Protein 6DK2 (pdb70)

B-factor: mean 45.67, std 13.36, range [23.68, 130.54]

Organism: NCBI:txid1534322

Sequence (1031 aa):
VNPSSSQLSYAELQIYGDMNYVDVHRLYTYAFTQHLMGCWNTTNYGGQHRMDDNEMSRPWNNLYPGAMRNLTDAIEATKDDGTQVNVYAALRIFRRVYVGALLTDYYGDIPFTEAGPKYDKQEDLYRFFFSELKEAAGLFDINAKAITSDPLFGGNIAEWITFANSLRLRYAMRLSDVLPDLAKTEFVAALEDGVMVSGTDDACIKHMNVSYSFGQEAYRDIRGNAMAKYFYGNDPANNNPSYLCQTFWEQLYKNNDPRTTRLCRRFYIDDFMSISTGDGRIDVTDAVLATQAANPSADVIYMIAPGEFSWDNWPSYTDILGSPLATQIAEIQAAHPDYNPGSNPRWLMPKLAGNFLRSDNPGILMTYAEVCFLRAEAAVLGWTADNAKDFYESGIRAAMDLLATYYGCSVVTDAEFAAYIAETSVAFGAVAEQQKSQINTQAWILHFHNPAEAWANVRRADYPKLQAPNTKNPLIDGADIPVRLCYPIKEETYSKDAYQEAKDRVGDYSWHARLWWDVKVNPSSQLSYAELQIYGDMNYVDVHRLYTYAFTQHLMGCWNTTNYGGQHRMDDNEMSRPWNNLYPGAMRNLTDAIEATKDDGTQVNVYAALRIFRVYVGALLTDYYGDIPFTEAPKYDKQEDLYRFFFSELKEAAGLFDINAKAITSDPLFGGNIAEWITFANSLRLRYAMRLSDVLPDLAKTEFVAALEDGVMVSGTDDACIKHMNVSYSFGQEAYRDIRGNAMAKYFYGNDPANNPSYLCQTFWEQLYKNNDPRTTRLCRFYIDDFMSISTGDGRIDVTDAVLATQAANPSADVIYMIAPGEFSWDNWPSYTDILGSPLATQIAEIQAAHPDYNPGSNPRWLMPKLAGNFLRSDNPGILMTYAEVCFLRAEAAVLGWTADNAKDFYESGIRAAMDLLATYYGCSVVTDAEFAAYIAETSVAFGAVAEQQKSQINTQAWILHFHNPAEAWANVRRADYPKLQAPNTKNPLIDGADIPVRLCYPIKEETYSKDAYQEAKDRVGDYSWHARLWWDVK

Solvent-accessible surface area: 38993 Å² total; per-residue (Å²): 160,75,21,4,52,22,0,10,78,0,0,31,1,7,10,1,8,0,50,2,0,9,0,7,25,6,1,2,1,4,3,0,3,0,5,2,1,8,41,32,1,0,18,33,2,1,9,1,66,84,45,58,94,19,6,2,42,0,17,49,25,0,29,86,6,0,2,111,31,0,26,51,0,30,108,75,4,97,130,58,58,63,32,32,2,1,34,0,0,0,29,0,0,25,1,5,0,0,4,14,0,0,10,4,0,4,15,0,30,8,98,128,13,69,143,106,16,32,89,2,53,72,4,0,106,82,0,4,63,20,0,83,103,0,13,65,60,24,63,173,130,26,112,72,11,102,41,13,31,13,16,68,19,65,51,66,37,0,56,26,0,0,6,0,0,2,0,9,2,0,2,8,0,13,58,34,41,73,124,41,0,88,86,16,0,67,31,0,39,147,84,29,8,1,109,43,38,111,24,18,0,16,0,162,7,97,107,33,102,61,42,51,32,140,90,10,81,173,46,21,113,7,5,4,6,2,16,12,14,8,4,93,21,4,31,30,49,8,12,10,1,0,50,38,0,3,43,36,0,71,145,21,105,4,16,3,11,46,22,1,2,51,1,21,0,9,88,79,18,45,80,90,79,19,96,46,45,35,54,1,2,100,10,0,32,44,1,23,71,76,42,111,118,31,104,7,23,35,60,1,26,22,1,33,18,3,22,26,54,31,4,54,38,82,95,38,180,73,7,66,4,16,77,42,4,57,109,10,70,82,72,56,115,147,18,88,13,38,66,38,1,11,8,2,0,1,9,3,1,27,46,4,11,114,7,57,7,14,0,5,0,1,4,50,2,4,1,0,5,14,52,0,3,0,18,31,78,55,30,34,113,36,81,17,99,84,44,2,45,46,0,0,52,16,3,1,64,7,4,26,96,64,18,64,12,78,99,4,69,124,78,60,26,55,66,1,42,77,44,128,55,3,46,30,17,103,101,51,103,84,26,42,31,11,1,3,20,5,5,6,3,9,7,1,16,7,1,15,9,2,4,1,12,13,14,5,2,59,46,20,146,27,126,34,14,146,41,104,10,50,54,79,43,34,71,98,29,1,28,8,1,11,4,1,99,109,9,76,121,179,22,138,96,6,10,77,64,3,48,93,122,54,61,130,46,37,2,62,16,113,5,71,0,9,63,208,162,74,18,2,55,26,0,15,80,0,0,30,2,8,9,0,9,1,50,2,0,14,0,6,12,5,1,2,1,4,4,0,4,0,6,2,0,8,41,31,1,0,16,34,2,1,8,1,64,80,46,63,88,20,7,2,42,0,19,52,26,0,29,87,5,0,2,138,30,0,28,52,0,28,112,76,3,97,132,57,57,63,29,30,2,2,33,0,0,0,24,0,0,29,0,5,0,0,4,15,0,0,11,3,0,4,22,0,30,5,103,133,47,131,101,19,30,91,2,57,76,4,0,104,74,0,4,64,15,0,79,102,0,13,64,61,23,62,172,128,27,115,68,10,98,42,10,34,14,17,68,20,63,50,68,36,0,58,26,0,0,5,0,0,2,0,9,2,0,2,6,0,13,58,35,43,74,123,39,0,93,83,16,0,61,31,0,38,147,85,30,8,1,110,42,40,110,24,19,0,17,0,162,7,98,105,31,93,60,43,53,30,136,103,9,74,168,45,21,113,5,5,2,5,2,9,9,14,10,4,76,29,5,40,24,24,8,12,11,1,0,48,38,0,4,42,36,0,67,144,24,104,3,18,3,9,45,26,1,2,53,0,21,0,12,89,80,19,43,93,82,78,18,97,43,47,36,54,0,1,103,9,0,31,44,2,18,74,76,40,111,117,41,113,6,23,33,58,2,27,20,1,34,20,2,12,24,52,40,5,68,34,108,73,58,171,79,8,65,6,14,76,41,1,59,109,10,70,82,74,53,118,146,16,91,11,36,77,45,0,11,7,2,0,2,9,2,2,28,48,4,10,114,4,57,8,14,0,5,0,0,4,49,2,5,1,0,5,14,47,0,6,0,17,34,86,51,28,35,112,33,82,18,101,80,44,1,40,47,0,0,51,15,3,1,64,7,3,27,99,65,17,63,11,75,100,3,67,120,77,58,28,55,65,2,39,76,47,131,58,3,45,32,14,104,101,56,97,81,26,43,28,11,2,2,20,4,4,5,3,9,6,1,18,8,1,14,10,1,3,1,11,15,15,5,1,64,44,20,161,32,146,34,14,146,43,108,12,46,56,79,45,32,70,100,29,1,29,6,1,10,4,0,101,74,17,87,109,164,22,136,85,5,9,81,79,3,53,92,157,54,56,135,42,38,2,63,18,111,3,74,0,11,62,206

Nearest PDB structures (foldseek):
  6dk2-assembly1_A  TM=1.002E+00  e=1.709E-88  Bacteroidetes bacterium AC2a
  6dk2-assembly2_B  TM=1.001E+00  e=1.425E-84  Bacteroidetes bacterium AC2a
  6e61-assembly2_B  TM=9.466E-01  e=1.050E-51  Bacteroides ovatus ATCC 8483
  6dmf-assembly6_F  TM=9.527E-01  e=6.038E-51  Bacteroides ovatus ATCC 8483
  9bam-assembly1_A  TM=9.102E-01  e=2.938E-38  Segatella copri DSM 18205

Radius of gyration: 33.13 Å; Cα contacts (8 Å, |Δi|>4): 1838; chains: 2; bounding box: 90×72×81 Å

InterPro domains:
  IPR011990 Tetratricopeptide-like helical domain superfamily [SSF48452] (18-560)
  IPR041662 SusD-like 2 [PF12771] (39-303)
  IPR041662 SusD-like 2 [PF12771] (395-528)

Structure (mmCIF, N/CA/C/O backbone):
data_6DK2
#
_entry.id   6DK2
#
_cell.length_a   101.703
_cell.length_b   140.269
_cell.length_c   186.630
_cell.angle_alpha   90.000
_cell.angle_beta   90.000
_cell.angle_gamma   90.000
#
_symmetry.space_group_name_H-M   'P 21 21 21'
#
loop_
_entity.id
_entity.type
_entity.pdbx_description
1 polymer SusD
2 non-polymer 'SULFATE ION'
3 non-polymer 1,2-ETHANEDIOL
4 non-polymer 'CHLORIDE ION'
5 water water
#
loop_
_atom_site.group_PDB
_atom_site.id
_atom_site.type_symbol
_atom_site.label_atom_id
_atom_site.label_alt_id
_atom_site.label_comp_id
_atom_site.label_asym_id
_atom_site.label_entity_id
_atom_site.label_seq_id
_atom_site.pdbx_PDB_ins_code
_atom_site.Cartn_x
_atom_site.Cartn_y
_atom_site.Cartn_z
_atom_site.occupancy
_atom_site.B_iso_or_equiv
_atom_site.auth_seq_id
_atom_site.auth_comp_id
_atom_site.auth_asym_id
_atom_site.auth_atom_id
_atom_site.pdbx_PDB_model_num
ATOM 1 N N . VAL A 1 5 ? 16.805 -54.431 48.472 1.00 85.01 36 VAL A N 1
ATOM 2 C CA . VAL A 1 5 ? 16.016 -54.632 47.214 1.00 79.86 36 VAL A CA 1
ATOM 3 C C . VAL A 1 5 ? 16.964 -55.112 46.104 1.00 72.09 36 VAL A C 1
ATOM 4 O O . VAL A 1 5 ? 18.141 -54.737 46.059 1.00 74.18 36 VAL A O 1
ATOM 8 N N . ASN A 1 6 ? 16.427 -55.953 45.216 1.00 61.91 37 ASN A N 1
ATOM 9 C CA . ASN A 1 6 ? 17.164 -56.563 44.126 1.00 56.16 37 ASN A CA 1
ATOM 10 C C . ASN A 1 6 ? 17.529 -55.475 43.115 1.00 50.24 37 ASN A C 1
ATOM 11 O O . ASN A 1 6 ? 16.646 -54.791 42.599 1.00 48.49 37 ASN A O 1
ATOM 16 N N . PRO A 1 7 ? 18.830 -55.275 42.791 1.00 47.78 38 PRO A N 1
ATOM 17 C CA . PRO A 1 7 ? 19.233 -54.210 41.871 1.00 45.87 38 PRO A CA 1
ATOM 18 C C . PRO A 1 7 ? 18.552 -54.298 40.494 1.00 43.11 38 PRO A C 1
ATOM 19 O O . PRO A 1 7 ? 18.230 -53.266 39.903 1.00 42.13 38 PRO A O 1
ATOM 23 N N . SER A 1 8 ? 18.343 -55.524 39.999 1.00 43.60 39 SER A N 1
ATOM 24 C CA . SER A 1 8 ? 17.693 -55.755 38.702 1.00 42.86 39 SER A CA 1
ATOM 25 C C . SER A 1 8 ? 16.231 -55.292 38.734 1.00 41.85 39 SER A C 1
ATOM 26 O O . SER A 1 8 ? 15.694 -54.864 37.709 1.00 39.46 39 SER A O 1
ATOM 29 N N . SER A 1 9 ? 15.583 -55.416 39.900 1.00 42.42 40 SER A N 1
ATOM 30 C CA A SER A 1 9 ? 14.199 -54.997 40.060 0.59 42.57 40 SER A CA 1
ATOM 31 C CA B SER A 1 9 ? 14.196 -54.995 40.076 0.41 42.39 40 SER A CA 1
ATOM 32 C C . SER A 1 9 ? 14.104 -53.466 39.988 1.00 41.55 40 SER A C 1
ATOM 33 O O . SER A 1 9 ? 13.132 -52.927 39.463 1.00 41.06 40 SER A O 1
ATOM 38 N N . GLN A 1 10 ? 15.136 -52.778 40.495 1.00 41.27 41 GLN A N 1
ATOM 39 C CA . GLN A 1 10 ? 15.205 -51.313 40.437 1.00 41.50 41 GLN A CA 1
ATOM 40 C C . GLN A 1 10 ? 15.450 -50.858 38.988 1.00 38.86 41 GLN A C 1
ATOM 41 O O . GLN A 1 10 ? 14.882 -49.855 38.546 1.00 37.95 41 GLN A O 1
ATOM 47 N N . LEU A 1 11 ? 16.280 -51.603 38.248 1.00 37.53 42 LEU A N 1
ATOM 48 C CA . LEU A 1 11 ? 16.471 -51.370 36.819 1.00 36.91 42 LEU A CA 1
ATOM 49 C C . LEU A 1 11 ? 15.119 -51.507 36.107 1.00 35.97 42 LEU A C 1
ATOM 50 O O . LEU A 1 11 ? 14.744 -50.640 35.316 1.00 34.67 42 LEU A O 1
ATOM 55 N N . SER A 1 12 ? 14.405 -52.602 36.401 1.00 36.78 43 SER A N 1
ATOM 56 C CA . SER A 1 12 ? 13.108 -52.904 35.796 1.00 38.32 43 SER A CA 1
ATOM 57 C C . SER A 1 12 ? 12.106 -51.781 36.069 1.00 37.72 43 SER A C 1
ATOM 58 O O . SER A 1 12 ? 11.386 -51.373 35.159 1.00 37.29 43 SER A O 1
ATOM 61 N N . TYR A 1 13 ? 12.044 -51.313 37.321 1.00 37.83 44 TYR A N 1
ATOM 62 C CA . TYR A 1 13 ? 11.133 -50.232 37.677 1.00 39.65 44 TYR A CA 1
ATOM 63 C C . TYR A 1 13 ? 11.405 -49.016 36.780 1.00 37.33 44 TYR A C 1
ATOM 64 O O . TYR A 1 13 ? 10.478 -48.444 36.211 1.00 36.42 44 TYR A O 1
ATOM 73 N N . ALA A 1 14 ? 12.680 -48.624 36.678 1.00 36.95 45 ALA A N 1
ATOM 74 C CA . ALA A 1 14 ? 13.084 -47.438 35.929 1.00 37.03 45 ALA A CA 1
ATOM 75 C C . ALA A 1 14 ? 12.670 -47.575 34.459 1.00 35.06 45 ALA A C 1
ATOM 76 O O . ALA A 1 14 ? 12.191 -46.617 33.856 1.00 36.04 45 ALA A O 1
ATOM 78 N N . GLU A 1 15 ? 12.862 -48.775 33.901 1.00 34.04 46 GLU A N 1
ATOM 79 C CA . GLU A 1 15 ? 12.529 -49.079 32.511 1.00 34.12 46 GLU A CA 1
ATOM 80 C C . GLU A 1 15 ? 11.014 -48.958 32.291 1.00 33.59 46 GLU A C 1
ATOM 81 O O . GLU A 1 15 ? 10.554 -48.315 31.336 1.00 32.58 46 GLU A O 1
ATOM 87 N N . LEU A 1 16 ? 10.247 -49.598 33.178 1.00 33.18 47 LEU A N 1
ATOM 88 C CA . LEU A 1 16 ? 8.797 -49.683 33.031 1.00 33.09 47 LEU A CA 1
ATOM 89 C C . LEU A 1 16 ? 8.152 -48.306 33.248 1.00 33.42 47 LEU A C 1
ATOM 90 O O . LEU A 1 16 ? 7.083 -48.044 32.701 1.00 33.44 47 LEU A O 1
ATOM 95 N N . GLN A 1 17 ? 8.808 -47.424 34.016 1.00 33.44 48 GLN A N 1
ATOM 96 C CA . GLN A 1 17 ? 8.237 -46.108 34.326 1.00 33.81 48 GLN A CA 1
ATOM 97 C C . GLN A 1 17 ? 8.044 -45.264 33.056 1.00 33.19 48 GLN A C 1
ATOM 98 O O . GLN A 1 17 ? 7.091 -44.486 32.982 1.00 33.11 48 GLN A O 1
ATOM 104 N N . ILE A 1 18 ? 8.940 -45.413 32.071 1.00 31.29 49 ILE A N 1
ATOM 105 C CA . ILE A 1 18 ? 9.054 -44.460 30.967 1.00 31.35 49 ILE A CA 1
ATOM 106 C C . ILE A 1 18 ? 7.710 -44.347 30.222 1.00 30.76 49 ILE A C 1
ATOM 107 O O . ILE A 1 18 ? 7.267 -43.237 29.938 1.00 31.48 49 ILE A O 1
ATOM 112 N N . TYR A 1 19 ? 7.073 -45.483 29.906 1.00 30.70 50 TYR A N 1
ATOM 113 C CA . TYR A 1 19 ? 5.740 -45.491 29.267 1.00 30.86 50 TYR A CA 1
ATOM 114 C C . TYR A 1 19 ? 4.657 -46.073 30.195 1.00 30.86 50 TYR A C 1
ATOM 115 O O . TYR A 1 19 ? 3.474 -46.026 29.853 1.00 31.08 50 TYR A O 1
ATOM 124 N N . GLY A 1 20 ? 5.049 -46.606 31.361 1.00 31.66 51 GLY A N 1
ATOM 125 C CA . GLY A 1 20 ? 4.130 -47.313 32.261 1.00 32.36 51 GLY A CA 1
ATOM 126 C C . GLY A 1 20 ? 3.493 -46.420 33.319 1.00 34.57 51 GLY A C 1
ATOM 127 O O . GLY A 1 20 ? 2.441 -46.763 33.864 1.00 36.56 51 GLY A O 1
ATOM 128 N N . ASP A 1 21 ? 4.132 -45.288 33.631 1.00 35.32 52 ASP A N 1
ATOM 129 C CA . ASP A 1 21 ? 3.708 -44.407 34.724 1.00 37.58 52 ASP A CA 1
ATOM 130 C C . ASP A 1 21 ? 2.690 -43.381 34.206 1.00 37.44 52 ASP A C 1
ATOM 131 O O . ASP A 1 21 ? 3.046 -42.458 33.482 1.00 35.43 52 ASP A O 1
ATOM 136 N N . MET A 1 22 ? 1.430 -43.524 34.632 1.00 40.02 53 MET A N 1
ATOM 137 C CA . MET A 1 22 ? 0.349 -42.612 34.240 1.00 42.92 53 MET A CA 1
ATOM 138 C C . MET A 1 22 ? 0.712 -41.159 34.583 1.00 44.47 53 MET A C 1
ATOM 139 O O . MET A 1 22 ? 0.430 -40.234 33.805 1.00 44.93 53 MET A O 1
ATOM 144 N N . ASN A 1 23 ? 1.322 -40.964 35.757 1.00 42.15 54 ASN A N 1
ATOM 145 C CA . ASN A 1 23 ? 1.640 -39.634 36.281 1.00 44.74 54 ASN A CA 1
ATOM 146 C C . ASN A 1 23 ? 2.662 -38.925 35.378 1.00 42.57 54 ASN A C 1
ATOM 147 O O . ASN A 1 23 ? 2.681 -37.696 35.311 1.00 46.71 54 ASN A O 1
ATOM 152 N N . TYR A 1 24 ? 3.504 -39.697 34.683 1.00 38.30 55 TYR A N 1
ATOM 153 C CA . TYR A 1 24 ? 4.520 -39.130 33.795 1.00 37.21 55 TYR A CA 1
ATOM 154 C C . TYR A 1 24 ? 3.943 -38.874 32.394 1.00 35.21 55 TYR A C 1
ATOM 155 O O . TYR A 1 24 ? 4.021 -37.751 31.892 1.00 35.94 55 TYR A O 1
ATOM 164 N N . VAL A 1 25 ? 3.375 -39.914 31.770 1.00 33.52 56 VAL A N 1
ATOM 165 C CA . VAL A 1 25 ? 3.131 -39.922 30.309 1.00 33.60 56 VAL A CA 1
ATOM 166 C C . VAL A 1 25 ? 2.047 -38.913 29.905 1.00 33.34 56 VAL A C 1
ATOM 167 O O . VAL A 1 25 ? 1.968 -38.554 28.736 1.00 33.25 56 VAL A O 1
ATOM 171 N N . ASP A 1 26 ? 1.224 -38.446 30.849 1.00 32.27 57 ASP A N 1
ATOM 172 C CA . ASP A 1 26 ? 0.193 -37.472 30.511 1.00 34.40 57 ASP A CA 1
ATOM 173 C C . ASP A 1 26 ? 0.833 -36.172 29.993 1.00 33.42 57 ASP A C 1
ATOM 174 O O . ASP A 1 26 ? 0.184 -35.410 29.286 1.00 30.79 57 ASP A O 1
ATOM 179 N N . VAL A 1 27 ? 2.107 -35.922 30.331 1.00 32.88 58 VAL A N 1
ATOM 180 C CA . VAL A 1 27 ? 2.813 -34.747 29.819 1.00 32.31 58 VAL A CA 1
ATOM 181 C C . VAL A 1 27 ? 2.799 -34.754 28.282 1.00 29.87 58 VAL A C 1
ATOM 182 O O . VAL A 1 27 ? 2.773 -33.695 27.673 1.00 30.69 58 VAL A O 1
ATOM 186 N N . HIS A 1 28 ? 2.819 -35.945 27.674 1.00 28.93 59 HIS A N 1
ATOM 187 C CA . HIS A 1 28 ? 2.859 -36.097 26.217 1.00 29.22 59 HIS A CA 1
ATOM 188 C C . HIS A 1 28 ? 1.494 -35.779 25.587 1.00 29.58 59 HIS A C 1
ATOM 189 O O . HIS A 1 28 ? 1.445 -35.152 24.537 1.00 30.01 59 HIS A O 1
ATOM 196 N N . ARG A 1 29 ? 0.405 -36.229 26.221 1.00 29.80 60 ARG A N 1
ATOM 197 C CA . ARG A 1 29 ? -0.953 -35.922 25.757 1.00 30.38 60 ARG A CA 1
ATOM 198 C C . ARG A 1 29 ? -1.230 -34.415 25.885 1.00 30.75 60 ARG A C 1
ATOM 199 O O . ARG A 1 29 ? -1.797 -33.818 24.977 1.00 32.66 60 ARG A O 1
ATOM 207 N N . LEU A 1 30 ? -0.822 -33.814 27.011 1.00 31.22 61 LEU A N 1
ATOM 208 C CA . LEU A 1 30 ? -1.107 -32.400 27.312 1.00 33.88 61 LEU A CA 1
ATOM 209 C C . LEU A 1 30 ? -0.203 -31.466 26.486 1.00 32.44 61 LEU A C 1
ATOM 210 O O . LEU A 1 30 ? -0.683 -30.467 25.942 1.00 31.02 61 LEU A O 1
ATOM 215 N N . TYR A 1 31 ? 1.099 -31.774 26.403 1.00 30.99 62 TYR A N 1
ATOM 216 C CA . TYR A 1 31 ? 2.077 -30.835 25.823 1.00 32.15 62 TYR A CA 1
ATOM 217 C C . TYR A 1 31 ? 2.783 -31.420 24.591 1.00 31.36 62 TYR A C 1
ATOM 218 O O . TYR A 1 31 ? 2.666 -30.865 23.502 1.00 29.63 62 TYR A O 1
ATOM 227 N N . THR A 1 32 ? 3.542 -32.508 24.772 1.00 30.45 63 THR A N 1
ATOM 228 C CA . THR A 1 32 ? 4.532 -32.931 23.773 1.00 30.20 63 THR A CA 1
ATOM 229 C C . THR A 1 32 ? 3.885 -33.101 22.387 1.00 29.71 63 THR A C 1
ATOM 230 O O . THR A 1 32 ? 4.375 -32.559 21.398 1.00 28.15 63 THR A O 1
ATOM 234 N N . TYR A 1 33 ? 2.791 -33.862 22.317 1.00 29.06 64 TYR A N 1
ATOM 235 C CA . TYR A 1 33 ? 2.184 -34.228 21.038 1.00 28.45 64 TYR A CA 1
ATOM 236 C C . TYR A 1 33 ? 1.487 -33.026 20.381 1.00 29.11 64 TYR A C 1
ATOM 237 O O . TYR A 1 33 ? 1.262 -33.035 19.163 1.00 30.26 64 TYR A O 1
ATOM 246 N N . ALA A 1 34 ? 1.135 -32.007 21.175 1.00 29.15 65 ALA A N 1
ATOM 247 C CA . ALA A 1 34 ? 0.644 -30.738 20.642 1.00 30.72 65 ALA A CA 1
ATOM 248 C C . ALA A 1 34 ? 1.799 -29.978 19.975 1.00 30.55 65 ALA A C 1
ATOM 249 O O . ALA A 1 34 ? 1.661 -29.483 18.855 1.00 29.44 65 ALA A O 1
ATOM 251 N N . PHE A 1 35 ? 2.936 -29.904 20.678 1.00 30.39 66 PHE A N 1
ATOM 252 C CA . PHE A 1 35 ? 4.119 -29.174 20.217 1.00 31.09 66 PHE A CA 1
ATOM 253 C C . PHE A 1 35 ? 4.686 -29.806 18.936 1.00 30.09 66 PHE A C 1
ATOM 254 O O . PHE A 1 35 ? 5.185 -29.087 18.073 1.00 33.10 66 PHE A O 1
ATOM 262 N N . THR A 1 36 ? 4.606 -31.139 18.821 1.00 28.90 67 THR A N 1
ATOM 263 C CA . THR A 1 36 ? 5.105 -31.874 17.652 1.00 29.12 67 THR A CA 1
ATOM 264 C C . THR A 1 36 ? 4.038 -31.932 16.551 1.00 28.66 67 THR A C 1
ATOM 265 O O . THR A 1 36 ? 4.336 -32.338 15.441 1.00 28.16 67 THR A O 1
ATOM 269 N N . GLN A 1 37 ? 2.795 -31.563 16.891 1.00 29.38 68 GLN A N 1
ATOM 270 C CA . GLN A 1 37 ? 1.655 -31.489 15.962 1.00 28.87 68 GLN A CA 1
ATOM 271 C C . GLN A 1 37 ? 1.345 -32.865 15.351 1.00 28.48 68 GLN A C 1
ATOM 272 O O . GLN A 1 37 ? 0.926 -32.948 14.192 1.00 27.60 68 GLN A O 1
ATOM 278 N N . HIS A 1 38 ? 1.513 -33.932 16.147 1.00 28.36 69 HIS A N 1
ATOM 279 C CA . HIS A 1 38 ? 0.986 -35.262 15.816 1.00 27.50 69 HIS A CA 1
ATOM 280 C C . HIS A 1 38 ? -0.502 -35.365 16.193 1.00 27.12 69 HIS A C 1
ATOM 281 O O . HIS A 1 38 ? -1.288 -35.947 15.446 1.00 26.73 69 HIS A O 1
ATOM 288 N N . LEU A 1 39 ? -0.866 -34.840 17.370 1.00 26.80 70 LEU A N 1
ATOM 289 C CA . LEU A 1 39 ? -2.247 -34.925 17.901 1.00 28.19 70 LEU A CA 1
ATOM 290 C C . LEU A 1 39 ? -2.777 -33.519 18.194 1.00 28.43 70 LEU A C 1
ATOM 291 O O . LEU A 1 39 ? -2.026 -32.645 18.607 1.00 27.06 70 LEU A O 1
ATOM 296 N N . MET A 1 40 ? -4.084 -33.333 17.980 1.00 27.87 71 MET A N 1
ATOM 297 C CA . MET A 1 40 ? -4.794 -32.101 18.292 1.00 28.57 71 MET A CA 1
ATOM 298 C C . MET A 1 40 ? -6.302 -32.385 18.244 1.00 28.82 71 MET A C 1
ATOM 299 O O . MET A 1 40 ? -6.749 -33.179 17.418 1.00 27.57 71 MET A O 1
ATOM 304 N N . GLY A 1 41 ? -7.072 -31.744 19.132 1.00 29.38 72 GLY A N 1
ATOM 305 C CA . GLY A 1 41 ? -8.540 -31.834 19.104 1.00 30.15 72 GLY A CA 1
ATOM 306 C C . GLY A 1 41 ? -9.118 -32.323 20.419 1.00 30.27 72 GLY A C 1
ATOM 307 O O . GLY A 1 41 ? -10.111 -31.783 20.899 1.00 32.18 72 GLY A O 1
ATOM 308 N N . CYS A 1 42 ? -8.510 -33.375 20.974 1.00 30.60 73 CYS A N 1
ATOM 309 C CA . CYS A 1 42 ? -8.751 -33.800 22.350 1.00 32.55 73 CYS A CA 1
ATOM 310 C C . CYS A 1 42 ? -8.589 -32.581 23.270 1.00 32.79 73 CYS A C 1
ATOM 311 O O . CYS A 1 42 ? -7.622 -31.819 23.141 1.00 32.20 73 CYS A O 1
ATOM 314 N N . TRP A 1 43 ? -9.555 -32.381 24.176 1.00 33.47 74 TRP A N 1
ATOM 315 C CA . TRP A 1 43 ? -9.577 -31.195 25.020 1.00 33.50 74 TRP A CA 1
ATOM 316 C C . TRP A 1 43 ? -8.236 -31.047 25.748 1.00 33.75 74 TRP A C 1
ATOM 317 O O . TRP A 1 43 ? -7.694 -29.949 25.834 1.00 34.63 74 TRP A O 1
ATOM 328 N N . ASN A 1 44 ? -7.717 -32.166 26.265 1.00 34.01 75 ASN A N 1
ATOM 329 C CA . ASN A 1 44 ? -6.536 -32.175 27.122 1.00 35.13 75 ASN A CA 1
ATOM 330 C C . ASN A 1 44 ? -5.314 -31.697 26.328 1.00 34.39 75 ASN A C 1
ATOM 331 O O . ASN A 1 44 ? -4.471 -30.979 26.860 1.00 37.64 75 ASN A O 1
ATOM 336 N N . THR A 1 45 ? -5.240 -32.093 25.052 1.00 32.57 76 THR A N 1
ATOM 337 C CA . THR A 1 45 ? -4.126 -31.747 24.181 1.00 32.37 76 THR A CA 1
ATOM 338 C C . THR A 1 45 ? -4.212 -30.268 23.781 1.00 32.06 76 THR A C 1
ATOM 339 O O . THR A 1 45 ? -3.237 -29.527 23.917 1.00 33.26 76 THR A O 1
ATOM 343 N N . THR A 1 46 ? -5.381 -29.847 23.293 1.00 31.00 77 THR A N 1
ATOM 344 C CA . THR A 1 46 ? -5.561 -28.496 22.754 1.00 31.73 77 THR A CA 1
ATOM 345 C C . THR A 1 46 ? -5.467 -27.444 23.867 1.00 31.69 77 THR A C 1
ATOM 346 O O . THR A 1 46 ? -4.849 -26.388 23.673 1.00 32.06 77 THR A O 1
ATOM 350 N N . ASN A 1 47 ? -6.089 -27.727 25.018 1.00 31.69 78 ASN A N 1
ATOM 351 C CA . ASN A 1 47 ? -6.231 -26.754 26.096 1.00 33.82 78 ASN A CA 1
ATOM 352 C C . ASN A 1 47 ? -4.860 -26.351 26.660 1.00 34.40 78 ASN A C 1
ATOM 353 O O . ASN A 1 47 ? -4.680 -25.213 27.091 1.00 34.73 78 ASN A O 1
ATOM 358 N N . TYR A 1 48 ? -3.917 -27.297 26.686 1.00 34.58 79 TYR A N 1
ATOM 359 C CA . TYR A 1 48 ? -2.600 -27.072 27.283 1.00 35.59 79 TYR A CA 1
ATOM 360 C C . TYR A 1 48 ? -1.598 -26.715 26.174 1.00 34.09 79 TYR A C 1
ATOM 361 O O . TYR A 1 48 ? -1.337 -25.539 25.932 1.00 34.16 79 TYR A O 1
ATOM 370 N N . GLY A 1 49 ? -1.064 -27.725 25.484 1.00 33.83 80 GLY A N 1
ATOM 371 C CA . GLY A 1 49 ? -0.074 -27.508 24.438 1.00 33.98 80 GLY A CA 1
ATOM 372 C C . GLY A 1 49 ? -0.621 -26.690 23.278 1.00 32.67 80 GLY A C 1
ATOM 373 O O . GLY A 1 49 ? 0.074 -25.854 22.725 1.00 33.07 80 GLY A O 1
ATOM 374 N N . GLY A 1 50 ? -1.885 -26.928 22.916 1.00 32.72 81 GLY A N 1
ATOM 375 C CA . GLY A 1 50 ? -2.512 -26.282 21.761 1.00 31.93 81 GLY A CA 1
ATOM 376 C C . GLY A 1 50 ? -2.775 -24.797 21.965 1.00 33.55 81 GLY A C 1
ATOM 377 O O . GLY A 1 50 ? -2.872 -24.055 20.989 1.00 35.00 81 GLY A O 1
ATOM 378 N N . GLN A 1 51 ? -2.908 -24.364 23.226 1.00 34.05 82 GLN A N 1
ATOM 379 C CA . GLN A 1 51 ? -3.154 -22.958 23.568 1.00 34.99 82 GLN A CA 1
ATOM 380 C C . GLN A 1 51 ? -1.922 -22.326 24.238 1.00 34.97 82 GLN A C 1
ATOM 381 O O . GLN A 1 51 ? -2.009 -21.222 24.767 1.00 36.10 82 GLN A O 1
ATOM 387 N N . HIS A 1 52 ? -0.778 -23.016 24.210 1.00 33.80 83 HIS A N 1
ATOM 388 C CA . HIS A 1 52 ? 0.444 -22.524 24.853 1.00 35.06 83 HIS A CA 1
ATOM 389 C C . HIS A 1 52 ? 0.130 -22.082 26.289 1.00 36.10 83 HIS A C 1
ATOM 390 O O . HIS A 1 52 ? 0.422 -20.953 26.681 1.00 37.30 83 HIS A O 1
ATOM 397 N N . ARG A 1 53 ? -0.471 -22.990 27.063 1.00 35.94 84 ARG A N 1
ATOM 398 C CA . ARG A 1 53 ? -0.935 -22.694 28.410 1.00 37.25 84 ARG A CA 1
ATOM 399 C C . ARG A 1 53 ? 0.017 -23.330 29.428 1.00 37.23 84 ARG A C 1
ATOM 400 O O . ARG A 1 53 ? 0.032 -24.553 29.592 1.00 36.67 84 ARG A O 1
ATOM 408 N N . MET A 1 54 ? 0.797 -22.480 30.105 1.00 39.55 85 MET A N 1
ATOM 409 C CA . MET A 1 54 ? 1.645 -22.903 31.211 1.00 40.76 85 MET A CA 1
ATOM 410 C C . MET A 1 54 ? 0.750 -23.386 32.356 1.00 40.80 85 MET A C 1
ATOM 411 O O . MET A 1 54 ? -0.216 -22.719 32.723 1.00 40.11 85 MET A O 1
ATOM 416 N N . ASP A 1 55 ? 1.088 -24.561 32.892 1.00 40.72 86 ASP A N 1
ATOM 417 C CA . ASP A 1 55 ? 0.515 -25.082 34.120 1.00 41.05 86 ASP A CA 1
ATOM 418 C C . ASP A 1 55 ? 1.643 -25.779 34.887 1.00 40.33 86 ASP A C 1
ATOM 419 O O . ASP A 1 55 ? 2.211 -26.756 34.393 1.00 38.53 86 ASP A O 1
ATOM 424 N N . ASP A 1 56 ? 1.959 -25.251 36.077 1.00 42.63 87 ASP A N 1
ATOM 425 C CA . ASP A 1 56 ? 3.114 -25.676 36.873 1.00 44.36 87 ASP A CA 1
ATOM 426 C C . ASP A 1 56 ? 3.058 -27.190 37.111 1.00 43.86 87 ASP A C 1
ATOM 427 O O . ASP A 1 56 ? 4.033 -27.897 36.868 1.00 42.69 87 ASP A O 1
ATOM 432 N N . ASN A 1 57 ? 1.901 -27.672 37.577 1.00 44.51 88 ASN A N 1
ATOM 433 C CA . ASN A 1 57 ? 1.708 -29.075 37.915 1.00 46.17 88 ASN A CA 1
ATOM 434 C C . ASN A 1 57 ? 1.978 -29.971 36.697 1.00 43.15 88 ASN A C 1
ATOM 435 O O . ASN A 1 57 ? 2.623 -31.013 36.834 1.00 45.27 88 ASN A O 1
ATOM 440 N N . GLU A 1 58 ? 1.480 -29.570 35.521 1.00 40.17 89 GLU A N 1
ATOM 441 C CA . GLU A 1 58 ? 1.569 -30.399 34.305 1.00 38.68 89 GLU A CA 1
ATOM 442 C C . GLU A 1 58 ? 2.992 -30.357 33.727 1.00 37.62 89 GLU A C 1
ATOM 443 O O . GLU A 1 58 ? 3.511 -31.384 33.289 1.00 37.62 89 GLU A O 1
ATOM 449 N N . MET A 1 59 ? 3.605 -29.167 33.715 1.00 37.33 90 MET A N 1
ATOM 450 C CA . MET A 1 59 ? 4.964 -28.973 33.182 1.00 37.76 90 MET A CA 1
ATOM 451 C C . MET A 1 59 ? 5.993 -29.705 34.056 1.00 38.45 90 MET A C 1
ATOM 452 O O . MET A 1 59 ? 7.063 -30.085 33.570 1.00 39.05 90 MET A O 1
ATOM 457 N N . SER A 1 60 ? 5.653 -29.900 35.336 1.00 39.05 91 SER A N 1
ATOM 458 C CA . SER A 1 60 ? 6.521 -30.515 36.334 1.00 39.90 91 SER A CA 1
ATOM 459 C C . SER A 1 60 ? 6.427 -32.049 36.311 1.00 38.85 91 SER A C 1
ATOM 460 O O . SER A 1 60 ? 7.127 -32.708 37.078 1.00 38.68 91 SER A O 1
ATOM 463 N N . ARG A 1 61 ? 5.571 -32.623 35.453 1.00 37.47 92 ARG A N 1
ATOM 464 C CA . ARG A 1 61 ? 5.284 -34.060 35.521 1.00 37.91 92 ARG A CA 1
ATOM 465 C C . ARG A 1 61 ? 6.566 -34.874 35.362 1.00 36.51 92 ARG A C 1
ATOM 466 O O . ARG A 1 61 ? 6.802 -35.788 36.148 1.00 38.07 92 ARG A O 1
ATOM 474 N N . PRO A 1 62 ? 7.416 -34.611 34.345 1.00 34.75 93 PRO A N 1
ATOM 475 C CA . PRO A 1 62 ? 8.680 -35.337 34.211 1.00 34.85 93 PRO A CA 1
ATOM 476 C C . PRO A 1 62 ? 9.550 -35.224 35.473 1.00 36.29 93 PRO A C 1
ATOM 477 O O . PRO A 1 62 ? 9.990 -36.237 36.010 1.00 38.81 93 PRO A O 1
ATOM 481 N N . TRP A 1 63 ? 9.751 -33.990 35.945 1.00 36.10 94 TRP A N 1
ATOM 482 C CA . TRP A 1 63 ? 10.542 -33.694 37.142 1.00 38.53 94 TRP A CA 1
ATOM 483 C C . TRP A 1 63 ? 10.023 -34.494 38.343 1.00 39.51 94 TRP A C 1
ATOM 484 O O . TRP A 1 63 ? 10.789 -35.203 39.000 1.00 39.63 94 TRP A O 1
ATOM 495 N N . ASN A 1 64 ? 8.717 -34.375 38.611 1.00 40.41 95 ASN A N 1
ATOM 496 C CA . ASN A 1 64 ? 8.108 -34.857 39.854 1.00 41.09 95 ASN A CA 1
ATOM 497 C C . ASN A 1 64 ? 7.960 -36.384 39.850 1.00 39.39 95 ASN A C 1
ATOM 498 O O . ASN A 1 64 ? 7.684 -36.958 40.886 1.00 41.17 95 ASN A O 1
ATOM 503 N N . ASN A 1 65 ? 8.132 -37.037 38.697 1.00 37.84 96 ASN A N 1
ATOM 504 C CA . ASN A 1 65 ? 7.943 -38.486 38.616 1.00 38.55 96 ASN A CA 1
ATOM 505 C C . ASN A 1 65 ? 9.261 -39.199 38.289 1.00 38.20 96 ASN A C 1
ATOM 506 O O . ASN A 1 65 ? 9.559 -40.238 38.894 1.00 38.94 96 ASN A O 1
ATOM 511 N N . LEU A 1 66 ? 10.050 -38.653 37.355 1.00 37.81 97 LEU A N 1
ATOM 512 C CA . LEU A 1 66 ? 11.277 -39.324 36.924 1.00 37.93 97 LEU A CA 1
ATOM 513 C C . LEU A 1 66 ? 12.356 -39.258 38.019 1.00 38.68 97 LEU A C 1
ATOM 514 O O . LEU A 1 66 ? 13.172 -40.173 38.104 1.00 38.83 97 LEU A O 1
ATOM 519 N N . TYR A 1 67 ? 12.361 -38.198 38.842 1.00 38.45 98 TYR A N 1
ATOM 520 C CA . TYR A 1 67 ? 13.381 -38.042 39.900 1.00 40.55 98 TYR A CA 1
ATOM 521 C C . TYR A 1 67 ? 13.122 -39.021 41.044 1.00 41.60 98 TYR A C 1
ATOM 522 O O . TYR A 1 67 ? 13.986 -39.846 41.334 1.00 41.23 98 TYR A O 1
ATOM 531 N N . PRO A 1 68 ? 11.954 -38.987 41.731 1.00 42.68 99 PRO A N 1
ATOM 532 C CA . PRO A 1 68 ? 11.700 -39.920 42.833 1.00 44.61 99 PRO A CA 1
ATOM 533 C C . PRO A 1 68 ? 11.457 -41.370 42.376 1.00 42.92 99 PRO A C 1
ATOM 534 O O . PRO A 1 68 ? 11.567 -42.285 43.190 1.00 43.87 99 PRO A O 1
ATOM 538 N N . GLY A 1 69 ? 11.132 -41.565 41.092 1.00 40.72 100 GLY A N 1
ATOM 539 C CA . GLY A 1 69 ? 10.986 -42.892 40.493 1.00 39.92 100 GLY A CA 1
ATOM 540 C C . GLY A 1 69 ? 12.298 -43.413 39.916 1.00 39.19 100 GLY A C 1
ATOM 541 O O . GLY A 1 69 ? 13.163 -43.902 40.652 1.00 40.38 100 GLY A O 1
ATOM 542 N N . ALA A 1 70 ? 12.444 -43.297 38.590 1.00 37.30 101 ALA A N 1
ATOM 543 C CA . ALA A 1 70 ? 13.557 -43.890 37.841 1.00 37.51 101 ALA A CA 1
ATOM 544 C C . ALA A 1 70 ? 14.913 -43.478 38.431 1.00 38.59 101 ALA A C 1
ATOM 545 O O . ALA A 1 70 ? 15.747 -44.339 38.712 1.00 41.30 101 ALA A O 1
ATOM 547 N N . MET A 1 71 ? 15.135 -42.170 38.608 1.00 38.13 102 MET A N 1
ATOM 548 C CA . MET A 1 71 ? 16.473 -41.658 38.954 1.00 39.79 102 MET A CA 1
ATOM 549 C C . MET A 1 71 ? 16.886 -42.149 40.348 1.00 41.14 102 MET A C 1
ATOM 550 O O . MET A 1 71 ? 18.030 -42.566 40.527 1.00 41.16 102 MET A O 1
ATOM 555 N N . ARG A 1 72 ? 15.953 -42.104 41.309 1.00 42.24 103 ARG A N 1
ATOM 556 C CA . ARG A 1 72 ? 16.181 -42.571 42.678 1.00 46.30 103 ARG A CA 1
ATOM 557 C C . ARG A 1 72 ? 16.480 -44.077 42.669 1.00 45.22 103 ARG A C 1
ATOM 558 O O . ARG A 1 72 ? 17.413 -44.532 43.339 1.00 47.73 103 ARG A O 1
ATOM 566 N N . ASN A 1 73 ? 15.686 -44.841 41.914 1.00 42.99 104 ASN A N 1
ATOM 567 C CA . ASN A 1 73 ? 15.834 -46.296 41.844 1.00 45.38 104 ASN A CA 1
ATOM 568 C C . ASN A 1 73 ? 17.209 -46.659 41.270 1.00 42.78 104 ASN A C 1
ATOM 569 O O . ASN A 1 73 ? 17.898 -47.537 41.798 1.00 43.71 104 ASN A O 1
ATOM 574 N N . LEU A 1 74 ? 17.601 -45.973 40.194 1.00 39.69 105 LEU A N 1
ATOM 575 C CA . LEU A 1 74 ? 18.863 -46.242 39.525 1.00 39.88 105 LEU A CA 1
ATOM 576 C C . LEU A 1 74 ? 20.036 -45.869 40.439 1.00 41.34 105 LEU A C 1
ATOM 577 O O . LEU A 1 74 ? 20.979 -46.644 40.572 1.00 40.04 105 LEU A O 1
ATOM 582 N N . THR A 1 75 ? 19.963 -44.691 41.069 1.00 42.52 106 THR A N 1
ATOM 583 C CA . THR A 1 75 ? 21.060 -44.190 41.899 1.00 47.06 106 THR A CA 1
ATOM 584 C C . THR A 1 75 ? 21.245 -45.101 43.128 1.00 48.18 106 THR A C 1
ATOM 585 O O . THR A 1 75 ? 22.380 -45.394 43.515 1.00 47.57 106 THR A O 1
ATOM 589 N N . ASP A 1 76 ? 20.137 -45.575 43.713 1.00 47.63 107 ASP A N 1
ATOM 590 C CA . ASP A 1 76 ? 20.171 -46.493 44.854 1.00 48.67 107 ASP A CA 1
ATOM 591 C C . ASP A 1 76 ? 20.835 -47.817 44.458 1.00 46.09 107 ASP A C 1
ATOM 592 O O . ASP A 1 76 ? 21.673 -48.333 45.199 1.00 46.35 107 ASP A O 1
ATOM 597 N N . ALA A 1 77 ? 20.428 -48.367 43.307 1.00 43.35 108 ALA A N 1
ATOM 598 C CA . ALA A 1 77 ? 20.918 -49.663 42.832 1.00 43.66 108 ALA A CA 1
ATOM 599 C C . ALA A 1 77 ? 22.405 -49.567 42.460 1.00 43.64 108 ALA A C 1
ATOM 600 O O . ALA A 1 77 ? 23.163 -50.509 42.693 1.00 44.23 108 ALA A O 1
ATOM 602 N N . ILE A 1 78 ? 22.802 -48.425 41.884 1.00 43.22 109 ILE A N 1
ATOM 603 C CA . ILE A 1 78 ? 24.195 -48.147 41.515 1.00 43.47 109 ILE A CA 1
ATOM 604 C C . ILE A 1 78 ? 25.061 -48.138 42.784 1.00 45.81 109 ILE A C 1
ATOM 605 O O . ILE A 1 78 ? 26.128 -48.762 42.818 1.00 43.84 109 ILE A O 1
ATOM 610 N N . GLU A 1 79 ? 24.583 -47.438 43.820 1.00 46.67 110 GLU A N 1
ATOM 611 C CA . GLU A 1 79 ? 25.269 -47.349 45.113 1.00 50.42 110 GLU A CA 1
ATOM 612 C C . GLU A 1 79 ? 25.465 -48.757 45.695 1.00 49.49 110 GLU A C 1
ATOM 613 O O . GLU A 1 79 ? 26.520 -49.050 46.246 1.00 50.36 110 GLU A O 1
ATOM 619 N N . ALA A 1 80 ? 24.454 -49.622 45.545 1.00 47.91 111 ALA A N 1
ATOM 620 C CA . ALA A 1 80 ? 24.453 -50.954 46.158 1.00 49.27 111 ALA A CA 1
ATOM 621 C C . ALA A 1 80 ? 25.381 -51.926 45.410 1.00 48.77 111 ALA A C 1
ATOM 622 O O . ALA A 1 80 ? 25.826 -52.907 46.001 1.00 52.22 111 ALA A O 1
ATOM 624 N N . THR A 1 81 ? 25.670 -51.672 44.127 1.00 45.16 112 THR A N 1
ATOM 625 C CA . THR A 1 81 ? 26.400 -52.648 43.297 1.00 45.47 112 THR A CA 1
ATOM 626 C C . THR A 1 81 ? 27.797 -52.154 42.884 1.00 46.88 112 THR A C 1
ATOM 627 O O . THR A 1 81 ? 28.537 -52.907 42.254 1.00 48.63 112 THR A O 1
ATOM 631 N N . LYS A 1 82 ? 28.170 -50.920 43.244 1.00 47.33 113 LYS A N 1
ATOM 632 C CA . LYS A 1 82 ? 29.344 -50.263 42.645 1.00 48.62 113 LYS A CA 1
ATOM 633 C C . LYS A 1 82 ? 30.652 -50.966 43.034 1.00 50.12 113 LYS A C 1
ATOM 634 O O . LYS A 1 82 ? 31.617 -50.883 42.283 1.00 50.38 113 LYS A O 1
ATOM 640 N N . ASP A 1 83 ? 30.684 -51.645 44.190 1.00 51.53 114 ASP A N 1
ATOM 641 C CA . ASP A 1 83 ? 31.914 -52.247 44.711 1.00 53.69 114 ASP A CA 1
ATOM 642 C C . ASP A 1 83 ? 31.849 -53.778 44.656 1.00 52.94 114 ASP A C 1
ATOM 643 O O . ASP A 1 83 ? 32.717 -54.441 45.213 1.00 53.14 114 ASP A O 1
ATOM 648 N N . ASP A 1 84 ? 30.832 -54.329 43.982 1.00 51.64 115 ASP A N 1
ATOM 649 C CA . ASP A 1 84 ? 30.610 -55.772 43.939 1.00 50.65 115 ASP A CA 1
ATOM 650 C C . ASP A 1 84 ? 30.966 -56.299 42.542 1.00 48.84 115 ASP A C 1
ATOM 651 O O . ASP A 1 84 ? 30.177 -56.186 41.619 1.00 48.06 115 ASP A O 1
ATOM 656 N N . GLY A 1 85 ? 32.150 -56.913 42.426 1.00 48.21 116 GLY A N 1
ATOM 657 C CA . GLY A 1 85 ? 32.662 -57.495 41.179 1.00 46.70 116 GLY A CA 1
ATOM 658 C C . GLY A 1 85 ? 31.701 -58.483 40.527 1.00 45.29 116 GLY A C 1
ATOM 659 O O . GLY A 1 85 ? 31.679 -58.595 39.304 1.00 44.56 116 GLY A O 1
ATOM 660 N N . THR A 1 86 ? 30.902 -59.194 41.336 1.00 45.52 117 THR A N 1
ATOM 661 C CA . THR A 1 86 ? 29.968 -60.210 40.831 1.00 44.81 117 THR A CA 1
ATOM 662 C C . THR A 1 86 ? 28.744 -59.562 40.166 1.00 43.42 117 THR A C 1
ATOM 663 O O . THR A 1 86 ? 27.989 -60.256 39.490 1.00 41.80 117 THR A O 1
ATOM 667 N N . GLN A 1 87 ? 28.543 -58.251 40.358 1.00 43.92 118 GLN A N 1
ATOM 668 C CA . GLN A 1 87 ? 27.315 -57.570 39.909 1.00 44.20 118 GLN A CA 1
ATOM 669 C C . GLN A 1 87 ? 27.618 -56.481 38.863 1.00 42.75 118 GLN A C 1
ATOM 670 O O . GLN A 1 87 ? 26.817 -55.558 38.684 1.00 42.46 118 GLN A O 1
ATOM 676 N N . VAL A 1 88 ? 28.740 -56.608 38.141 1.00 41.75 119 VAL A N 1
ATOM 677 C CA . VAL A 1 88 ? 29.170 -55.582 37.173 1.00 40.66 119 VAL A CA 1
ATOM 678 C C . VAL A 1 88 ? 28.159 -55.463 36.023 1.00 39.03 119 VAL A C 1
ATOM 679 O O . VAL A 1 88 ? 28.064 -54.398 35.422 1.00 39.70 119 VAL A O 1
ATOM 683 N N . ASN A 1 89 ? 27.445 -56.544 35.688 1.00 38.42 120 ASN A N 1
ATOM 684 C CA . ASN A 1 89 ? 26.525 -56.507 34.542 1.00 37.97 120 ASN A CA 1
ATOM 685 C C . ASN A 1 89 ? 25.324 -55.604 34.861 1.00 37.93 120 ASN A C 1
ATOM 686 O O . ASN A 1 89 ? 24.983 -54.736 34.057 1.00 36.65 120 ASN A O 1
ATOM 691 N N . VAL A 1 90 ? 24.698 -55.796 36.029 1.00 38.55 121 VAL A N 1
ATOM 692 C CA . VAL A 1 90 ? 23.573 -54.946 36.433 1.00 39.37 121 VAL A CA 1
ATOM 693 C C . VAL A 1 90 ? 24.079 -53.513 36.668 1.00 39.36 121 VAL A C 1
ATOM 694 O O . VAL A 1 90 ? 23.416 -52.555 36.287 1.00 38.58 121 VAL A O 1
ATOM 698 N N . TYR A 1 91 ? 25.269 -53.382 37.264 1.00 39.98 122 TYR A N 1
ATOM 699 C CA . TYR A 1 91 ? 25.926 -52.090 37.519 1.00 39.93 122 TYR A CA 1
ATOM 700 C C . TYR A 1 91 ? 26.034 -51.279 36.218 1.00 38.35 122 TYR A C 1
ATOM 701 O O . TYR A 1 91 ? 25.626 -50.115 36.163 1.00 36.28 122 TYR A O 1
ATOM 710 N N . ALA A 1 92 ? 26.578 -51.911 35.173 1.00 37.67 123 ALA A N 1
ATOM 711 C CA . ALA A 1 92 ? 26.797 -51.271 33.881 1.00 37.35 123 ALA A CA 1
ATOM 712 C C . ALA A 1 92 ? 25.458 -50.846 33.262 1.00 36.35 123 ALA A C 1
ATOM 713 O O . ALA A 1 92 ? 25.317 -49.712 32.794 1.00 35.67 123 ALA A O 1
ATOM 715 N N . ALA A 1 93 ? 24.482 -51.761 33.261 1.00 36.16 124 ALA A N 1
ATOM 716 C CA . ALA A 1 93 ? 23.148 -51.489 32.701 1.00 35.59 124 ALA A CA 1
ATOM 717 C C . ALA A 1 93 ? 22.486 -50.308 33.432 1.00 35.69 124 ALA A C 1
ATOM 718 O O . ALA A 1 93 ? 21.891 -49.432 32.794 1.00 35.00 124 ALA A O 1
ATOM 720 N N . LEU A 1 94 ? 22.597 -50.282 34.766 1.00 36.51 125 LEU A N 1
ATOM 721 C CA . LEU A 1 94 ? 22.023 -49.206 35.584 1.00 36.58 125 LEU A CA 1
ATOM 722 C C . LEU A 1 94 ? 22.624 -47.851 35.180 1.00 36.14 125 LEU A C 1
ATOM 723 O O . LEU A 1 94 ? 21.903 -46.858 35.070 1.00 34.89 125 LEU A O 1
ATOM 728 N N . ARG A 1 95 ? 23.946 -47.821 34.969 1.00 35.81 126 ARG A N 1
ATOM 729 C CA . ARG A 1 95 ? 24.655 -46.585 34.626 1.00 36.84 126 ARG A CA 1
ATOM 730 C C . ARG A 1 95 ? 24.206 -46.095 33.243 1.00 35.33 126 ARG A C 1
ATOM 731 O O . ARG A 1 95 ? 24.014 -44.896 33.044 1.00 36.29 126 ARG A O 1
ATOM 739 N N . ILE A 1 96 ? 24.034 -47.025 32.299 1.00 34.31 127 ILE A N 1
ATOM 740 C CA . ILE A 1 96 ? 23.565 -46.690 30.953 1.00 33.43 127 ILE A CA 1
ATOM 741 C C . ILE A 1 96 ? 22.144 -46.109 31.043 1.00 33.29 127 ILE A C 1
ATOM 742 O O . ILE A 1 96 ? 21.853 -45.079 30.426 1.00 33.36 127 ILE A O 1
ATOM 747 N N . PHE A 1 97 ? 21.261 -46.746 31.824 1.00 33.61 128 PHE A N 1
ATOM 748 C CA . PHE A 1 97 ? 19.869 -46.296 31.868 1.00 33.60 128 PHE A CA 1
ATOM 749 C C . PHE A 1 97 ? 19.754 -44.942 32.586 1.00 34.18 128 PHE A C 1
ATOM 750 O O . PHE A 1 97 ? 18.879 -44.156 32.250 1.00 33.78 128 PHE A O 1
ATOM 758 N N A ARG A 1 98 ? 20.640 -44.667 33.552 0.43 35.60 129 ARG A N 1
ATOM 759 N N B ARG A 1 98 ? 20.649 -44.680 33.545 0.57 35.41 129 ARG A N 1
ATOM 760 C CA A ARG A 1 98 ? 20.623 -43.376 34.255 0.43 36.85 129 ARG A CA 1
ATOM 761 C CA B ARG A 1 98 ? 20.679 -43.406 34.271 0.57 36.94 129 ARG A CA 1
ATOM 762 C C A ARG A 1 98 ? 20.993 -42.250 33.279 0.43 36.05 129 ARG A C 1
ATOM 763 C C B ARG A 1 98 ? 21.008 -42.264 33.296 0.57 35.80 129 ARG A C 1
ATOM 764 O O A ARG A 1 98 ? 20.464 -41.140 33.384 0.43 34.72 129 ARG A O 1
ATOM 765 O O B ARG A 1 98 ? 20.463 -41.163 33.411 0.57 34.51 129 ARG A O 1
ATOM 780 N N . VAL A 1 99 ? 21.903 -42.541 32.339 1.00 35.14 130 VAL A N 1
ATOM 781 C CA . VAL A 1 99 ? 22.226 -41.605 31.265 1.00 33.85 130 VAL A CA 1
ATOM 782 C C . VAL A 1 99 ? 20.967 -41.383 30.409 1.00 32.62 130 VAL A C 1
ATOM 783 O O . VAL A 1 99 ? 20.622 -40.243 30.105 1.00 33.59 130 VAL A O 1
ATOM 787 N N . TYR A 1 100 ? 20.289 -42.472 30.027 1.00 31.18 131 TYR A N 1
ATOM 788 C CA . TYR A 1 100 ? 19.103 -42.369 29.178 1.00 31.85 131 TYR A CA 1
ATOM 789 C C . TYR A 1 100 ? 18.076 -41.429 29.827 1.00 31.85 131 TYR A C 1
ATOM 790 O O . TYR A 1 100 ? 17.547 -40.542 29.162 1.00 32.47 131 TYR A O 1
ATOM 799 N N . VAL A 1 101 ? 17.807 -41.624 31.123 1.00 32.17 132 VAL A N 1
ATOM 800 C CA . VAL A 1 101 ? 16.781 -40.859 31.827 1.00 33.35 132 VAL A CA 1
ATOM 801 C C . VAL A 1 101 ? 17.271 -39.420 32.037 1.00 34.41 132 VAL A C 1
ATOM 802 O O . VAL A 1 101 ? 16.498 -38.474 31.884 1.00 35.40 132 VAL A O 1
ATOM 806 N N . GLY A 1 102 ? 18.555 -39.262 32.377 1.00 35.01 133 GLY A N 1
ATOM 807 C CA . GLY A 1 102 ? 19.178 -37.945 32.514 1.00 35.89 133 GLY A CA 1
ATOM 808 C C . GLY A 1 102 ? 19.020 -37.104 31.255 1.00 33.91 133 GLY A C 1
ATOM 809 O O . GLY A 1 102 ? 18.730 -35.909 31.326 1.00 34.41 133 GLY A O 1
ATOM 810 N N . ALA A 1 103 ? 19.223 -37.738 30.097 1.00 33.29 134 ALA A N 1
ATOM 811 C CA . ALA A 1 103 ? 19.101 -37.083 28.794 1.00 34.16 134 ALA A CA 1
ATOM 812 C C . ALA A 1 103 ? 17.650 -36.627 28.557 1.00 33.56 134 ALA A C 1
ATOM 813 O O . ALA A 1 103 ? 17.425 -35.522 28.056 1.00 34.81 134 ALA A O 1
ATOM 815 N N . LEU A 1 104 ? 16.673 -37.473 28.911 1.00 32.53 135 LEU A N 1
ATOM 816 C CA . LEU A 1 104 ? 15.250 -37.078 28.834 1.00 34.02 135 LEU A CA 1
ATOM 817 C C . LEU A 1 104 ? 15.037 -35.784 29.632 1.00 34.11 135 LEU A C 1
ATOM 818 O O . LEU A 1 104 ? 14.435 -34.837 29.134 1.00 33.83 135 LEU A O 1
ATOM 823 N N . LEU A 1 105 ? 15.542 -35.760 30.871 1.00 33.88 136 LEU A N 1
ATOM 824 C CA . LEU A 1 105 ? 15.267 -34.664 31.798 1.00 35.45 136 LEU A CA 1
ATOM 825 C C . LEU A 1 105 ? 15.900 -33.358 31.297 1.00 35.41 136 LEU A C 1
ATOM 826 O O . LEU A 1 105 ? 15.249 -32.314 31.333 1.00 35.52 136 LEU A O 1
ATOM 831 N N . THR A 1 106 ? 17.151 -33.409 30.821 1.00 34.34 137 THR A N 1
ATOM 832 C CA . THR A 1 106 ? 17.811 -32.191 30.341 1.00 34.24 137 THR A CA 1
ATOM 833 C C . THR A 1 106 ? 17.133 -31.695 29.052 1.00 33.26 137 THR A C 1
ATOM 834 O O . THR A 1 106 ? 17.063 -30.496 28.823 1.00 33.65 137 THR A O 1
ATOM 838 N N . ASP A 1 107 ? 16.608 -32.615 28.234 1.00 32.67 138 ASP A N 1
ATOM 839 C CA . ASP A 1 107 ? 15.939 -32.260 26.972 1.00 32.69 138 ASP A CA 1
ATOM 840 C C . ASP A 1 107 ? 14.574 -31.597 27.240 1.00 33.02 138 ASP A C 1
ATOM 841 O O . ASP A 1 107 ? 14.037 -30.914 26.357 1.00 33.44 138 ASP A O 1
ATOM 846 N N . TYR A 1 108 ? 14.015 -31.792 28.444 1.00 33.18 139 TYR A N 1
ATOM 847 C CA . TYR A 1 108 ? 12.827 -31.051 28.911 1.00 34.05 139 TYR A CA 1
ATOM 848 C C . TYR A 1 108 ? 13.222 -29.690 29.511 1.00 34.91 139 TYR A C 1
ATOM 849 O O . TYR A 1 108 ? 12.649 -28.664 29.141 1.00 35.46 139 TYR A O 1
ATOM 858 N N . TYR A 1 109 ? 14.186 -29.687 30.445 1.00 34.99 140 TYR A N 1
ATOM 859 C CA . TYR A 1 109 ? 14.357 -28.573 31.398 1.00 36.08 140 TYR A CA 1
ATOM 860 C C . TYR A 1 109 ? 15.662 -27.784 31.202 1.00 35.92 140 TYR A C 1
ATOM 861 O O . TYR A 1 109 ? 15.772 -26.662 31.700 1.00 36.93 140 TYR A O 1
ATOM 870 N N . GLY A 1 110 ? 16.652 -28.362 30.517 1.00 34.78 141 GLY A N 1
ATOM 871 C CA . GLY A 1 110 ? 17.972 -27.738 30.369 1.00 35.56 141 GLY A CA 1
ATOM 872 C C . GLY A 1 110 ? 18.904 -28.151 31.495 1.00 36.55 141 GLY A C 1
ATOM 873 O O . GLY A 1 110 ? 19.095 -29.348 31.735 1.00 36.83 141 GLY A O 1
ATOM 874 N N . ASP A 1 111 ? 19.490 -27.164 32.186 1.00 38.65 142 ASP A N 1
ATOM 875 C CA . ASP A 1 111 ? 20.335 -27.428 33.345 1.00 39.74 142 ASP A CA 1
ATOM 876 C C . ASP A 1 111 ? 19.463 -28.120 34.396 1.00 39.97 142 ASP A C 1
ATOM 877 O O . ASP A 1 111 ? 18.334 -27.683 34.638 1.00 40.78 142 ASP A O 1
ATOM 882 N N . ILE A 1 112 ? 19.970 -29.213 34.980 1.00 40.84 143 ILE A N 1
ATOM 883 C CA . ILE A 1 112 ? 19.186 -30.040 35.908 1.00 41.61 143 ILE A CA 1
ATOM 884 C C . ILE A 1 112 ? 20.084 -30.605 37.004 1.00 43.64 143 ILE A C 1
ATOM 885 O O . ILE A 1 112 ? 21.285 -30.782 36.803 1.00 43.85 143 ILE A O 1
ATOM 890 N N . PRO A 1 113 ? 19.508 -30.951 38.178 1.00 46.18 144 PRO A N 1
ATOM 891 C CA . PRO A 1 113 ? 20.179 -31.830 39.134 1.00 47.06 144 PRO A CA 1
ATOM 892 C C . PRO A 1 113 ? 20.437 -33.191 38.470 1.00 47.20 144 PRO A C 1
ATOM 893 O O . PRO A 1 113 ? 19.542 -33.733 37.808 1.00 48.64 144 PRO A O 1
ATOM 897 N N . PHE A 1 114 ? 21.654 -33.717 38.626 1.00 45.16 145 PHE A N 1
ATOM 898 C CA . PHE A 1 114 ? 22.000 -35.018 38.066 1.00 46.31 145 PHE A CA 1
ATOM 899 C C . PHE A 1 114 ? 23.093 -35.676 38.912 1.00 48.80 145 PHE A C 1
ATOM 900 O O . PHE A 1 114 ? 22.893 -36.772 39.425 1.00 51.66 145 PHE A O 1
ATOM 908 N N . THR A 1 115 ? 24.238 -34.997 39.043 1.00 50.73 146 THR A N 1
ATOM 909 C CA . THR A 1 115 ? 25.371 -35.498 39.819 1.00 54.89 146 THR A CA 1
ATOM 910 C C . THR A 1 115 ? 24.928 -35.795 41.260 1.00 57.46 146 THR A C 1
ATOM 911 O O . THR A 1 115 ? 25.251 -36.853 41.796 1.00 60.68 146 THR A O 1
ATOM 915 N N . GLU A 1 116 ? 24.175 -34.868 41.865 1.00 61.51 147 GLU A N 1
ATOM 916 C CA . GLU A 1 116 ? 23.810 -34.944 43.286 1.00 69.29 147 GLU A CA 1
ATOM 917 C C . GLU A 1 116 ? 22.356 -35.411 43.464 1.00 70.63 147 GLU A C 1
ATOM 918 O O . GLU A 1 116 ? 21.866 -35.461 44.591 1.00 76.98 147 GLU A O 1
ATOM 924 N N . ALA A 1 117 ? 21.682 -35.775 42.365 1.00 69.21 148 ALA A N 1
ATOM 925 C CA . ALA A 1 117 ? 20.293 -36.252 42.401 1.00 69.22 148 ALA A CA 1
ATOM 926 C C . ALA A 1 117 ? 20.229 -37.630 43.075 1.00 73.80 148 ALA A C 1
ATOM 927 O O . ALA A 1 117 ? 20.846 -38.584 42.595 1.00 74.81 148 ALA A O 1
ATOM 929 N N . GLY A 1 118 ? 19.481 -37.711 44.186 1.00 80.59 149 GLY A N 1
ATOM 930 C CA . GLY A 1 118 ? 19.234 -38.957 44.928 1.00 82.51 149 GLY A CA 1
ATOM 931 C C . GLY A 1 118 ? 20.517 -39.578 45.456 1.00 84.29 149 GLY A C 1
ATOM 932 O O . GLY A 1 118 ? 21.063 -39.142 46.467 1.00 90.25 149 GLY A O 1
ATOM 933 N N . PRO A 1 128 ? 23.811 -27.477 46.295 1.00 84.63 159 PRO A N 1
ATOM 934 C CA . PRO A 1 128 ? 23.903 -28.417 45.171 1.00 84.00 159 PRO A CA 1
ATOM 935 C C . PRO A 1 128 ? 23.303 -27.827 43.883 1.00 78.04 159 PRO A C 1
ATOM 936 O O . PRO A 1 128 ? 22.093 -27.902 43.675 1.00 78.65 159 PRO A O 1
ATOM 940 N N . LYS A 1 129 ? 24.165 -27.252 43.035 1.00 75.46 160 LYS A N 1
ATOM 941 C CA . LYS A 1 129 ? 23.747 -26.545 41.820 1.00 70.48 160 LYS A CA 1
ATOM 942 C C . LYS A 1 129 ? 23.211 -27.548 40.794 1.00 61.81 160 LYS A C 1
ATOM 943 O O . LYS A 1 129 ? 23.433 -28.750 40.906 1.00 66.35 160 LYS A O 1
ATOM 949 N N . TYR A 1 130 ? 22.485 -27.030 39.803 1.00 54.05 161 TYR A N 1
ATOM 950 C CA . TYR A 1 130 ? 22.083 -27.813 38.647 1.00 51.15 161 TYR A CA 1
ATOM 951 C C . TYR A 1 130 ? 23.312 -28.006 37.753 1.00 49.54 161 TYR A C 1
ATOM 952 O O . TYR A 1 130 ? 24.090 -27.073 37.576 1.00 52.22 161 TYR A O 1
ATOM 961 N N . ASP A 1 131 ? 23.482 -29.216 37.212 1.00 47.80 162 ASP A N 1
ATOM 962 C CA . ASP A 1 131 ? 24.520 -29.492 36.214 1.00 47.52 162 ASP A CA 1
ATOM 963 C C . ASP A 1 131 ? 24.160 -28.759 34.913 1.00 45.85 162 ASP A C 1
ATOM 964 O O . ASP A 1 131 ? 22.998 -28.729 34.522 1.00 45.19 162 ASP A O 1
ATOM 969 N N . LYS A 1 132 ? 25.167 -28.163 34.263 1.00 46.70 163 LYS A N 1
ATOM 970 C CA . LYS A 1 132 ? 24.988 -27.471 32.984 1.00 46.30 163 LYS A CA 1
ATOM 971 C C . LYS A 1 132 ? 24.717 -28.509 31.889 1.00 41.64 163 LYS A C 1
ATOM 972 O O . LYS A 1 132 ? 25.342 -29.571 31.878 1.00 40.30 163 LYS A O 1
ATOM 978 N N . GLN A 1 133 ? 23.808 -28.188 30.962 1.00 39.59 164 GLN A N 1
ATOM 979 C CA . GLN A 1 133 ? 23.436 -29.121 29.893 1.00 39.23 164 GLN A CA 1
ATOM 980 C C . GLN A 1 133 ? 24.677 -29.528 29.081 1.00 39.05 164 GLN A C 1
ATOM 981 O O . GLN A 1 133 ? 24.808 -30.688 28.693 1.00 37.81 164 GLN A O 1
ATOM 987 N N . GLU A 1 134 ? 25.579 -28.578 28.815 1.00 39.56 165 GLU A N 1
ATOM 988 C CA . GLU A 1 134 ? 26.796 -28.877 28.055 1.00 40.45 165 GLU A CA 1
ATOM 989 C C . GLU A 1 134 ? 27.623 -29.947 28.784 1.00 40.85 165 GLU A C 1
ATOM 990 O O . GLU A 1 134 ? 28.094 -30.903 28.164 1.00 39.16 165 GLU A O 1
ATOM 996 N N . ASP A 1 135 ? 27.795 -29.776 30.100 1.00 41.91 166 ASP A N 1
ATOM 997 C CA . ASP A 1 135 ? 28.580 -30.699 30.915 1.00 42.41 166 ASP A CA 1
ATOM 998 C C . ASP A 1 135 ? 27.919 -32.084 30.911 1.00 40.01 166 ASP A C 1
ATOM 999 O O . ASP A 1 135 ? 28.615 -33.102 30.844 1.00 38.60 166 ASP A O 1
ATOM 1004 N N . LEU A 1 136 ? 26.582 -32.117 30.969 1.00 38.91 167 LEU A N 1
ATOM 1005 C CA . LEU A 1 136 ? 25.845 -33.378 30.984 1.00 39.62 167 LEU A CA 1
ATOM 1006 C C . LEU A 1 136 ? 26.079 -34.145 29.677 1.00 38.26 167 LEU A C 1
ATOM 1007 O O . LEU A 1 136 ? 26.386 -35.336 29.706 1.00 38.58 167 LEU A O 1
ATOM 1012 N N . TYR A 1 137 ? 25.935 -33.460 28.536 1.00 36.98 168 TYR A N 1
ATOM 1013 C CA . TYR A 1 137 ? 26.085 -34.117 27.243 1.00 36.25 168 TYR A CA 1
ATOM 1014 C C . TYR A 1 137 ? 27.528 -34.623 27.083 1.00 36.66 168 TYR A C 1
ATOM 1015 O O . TYR A 1 137 ? 27.743 -35.738 26.604 1.00 35.62 168 TYR A O 1
ATOM 1024 N N . ARG A 1 138 ? 28.511 -33.826 27.514 1.00 38.24 169 ARG A N 1
ATOM 1025 C CA . ARG A 1 138 ? 29.915 -34.252 27.453 1.00 40.25 169 ARG A CA 1
ATOM 1026 C C . ARG A 1 138 ? 30.092 -35.516 28.310 1.00 39.79 169 ARG A C 1
ATOM 1027 O O . ARG A 1 138 ? 30.747 -36.465 27.894 1.00 39.79 169 ARG A O 1
ATOM 1035 N N . PHE A 1 139 ? 29.468 -35.531 29.493 1.00 40.04 170 PHE A N 1
ATOM 1036 C CA . PHE A 1 139 ? 29.510 -36.682 30.405 1.00 41.39 170 PHE A CA 1
ATOM 1037 C C . PHE A 1 139 ? 28.847 -37.919 29.776 1.00 39.21 170 PHE A C 1
ATOM 1038 O O . PHE A 1 139 ? 29.352 -39.030 29.937 1.00 39.88 170 PHE A O 1
ATOM 1046 N N . PHE A 1 140 ? 27.714 -37.738 29.083 1.00 37.02 171 PHE A N 1
ATOM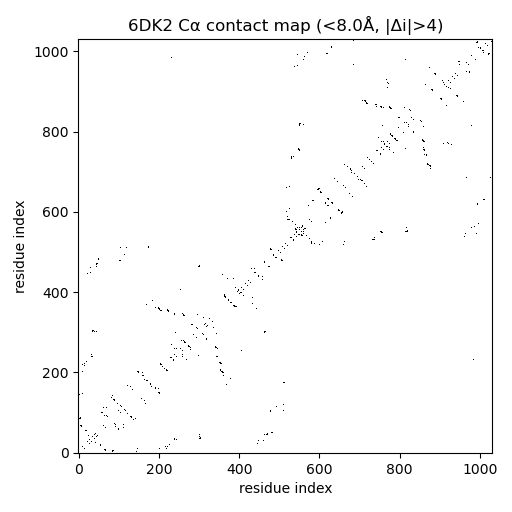 1047 C CA . PHE A 1 140 ? 26.978 -38.872 28.503 1.00 36.59 171 PHE A CA 1
ATOM 1048 C C . PHE A 1 140 ? 27.910 -39.720 27.623 1.00 35.89 171 PHE A C 1
ATOM 1049 O O . PHE A 1 140 ? 27.902 -40.947 27.713 1.00 36.04 171 PHE A O 1
ATOM 1057 N N . PHE A 1 141 ? 28.722 -39.065 26.786 1.00 36.97 172 PHE A N 1
ATOM 1058 C CA . PHE A 1 141 ? 29.633 -39.771 25.875 1.00 37.22 172 PHE A CA 1
ATOM 1059 C C . PHE A 1 141 ? 30.617 -40.639 26.672 1.00 37.57 172 PHE A C 1
ATOM 1060 O O . PHE A 1 141 ? 30.742 -41.836 26.403 1.00 36.17 172 PHE A O 1
ATOM 1068 N N . SER A 1 142 ? 31.304 -40.038 27.650 1.00 38.01 173 SER A N 1
ATOM 1069 C CA . SER A 1 142 ? 32.352 -40.746 28.401 1.00 40.92 173 SER A CA 1
ATOM 1070 C C . SER A 1 142 ? 31.735 -41.819 29.311 1.00 38.71 173 SER A C 1
ATOM 1071 O O . SER A 1 142 ? 32.302 -42.895 29.462 1.00 39.09 173 SER A O 1
ATOM 1074 N N . GLU A 1 143 ? 30.559 -41.531 29.882 1.00 39.27 174 GLU A N 1
ATOM 1075 C CA . GLU A 1 143 ? 29.866 -42.457 30.790 1.00 39.04 174 GLU A CA 1
ATOM 1076 C C . GLU A 1 143 ? 29.368 -43.690 30.018 1.00 37.58 174 GLU A C 1
ATOM 1077 O O . GLU A 1 143 ? 29.500 -44.819 30.492 1.00 37.06 174 GLU A O 1
ATOM 1083 N N . LEU A 1 144 ? 28.794 -43.477 28.830 1.00 35.59 175 LEU A N 1
ATOM 1084 C CA . LEU A 1 144 ? 28.276 -44.590 28.026 1.00 35.81 175 LEU A CA 1
ATOM 1085 C C . LEU A 1 144 ? 29.432 -45.472 27.529 1.00 36.17 175 LEU A C 1
ATOM 1086 O O . LEU A 1 144 ? 29.313 -46.693 27.526 1.00 37.04 175 LEU A O 1
ATOM 1091 N N . LYS A 1 145 ? 30.548 -44.855 27.128 1.00 37.61 176 LYS A N 1
ATOM 1092 C CA . LYS A 1 145 ? 31.763 -45.597 26.747 1.00 39.61 176 LYS A CA 1
ATOM 1093 C C . LYS A 1 145 ? 32.236 -46.476 27.914 1.00 40.05 176 LYS A C 1
ATOM 1094 O O . LYS A 1 145 ? 32.477 -47.673 27.741 1.00 40.30 176 LYS A O 1
ATOM 1100 N N . GLU A 1 146 ? 32.358 -45.868 29.098 1.00 40.82 177 GLU A N 1
ATOM 1101 C CA . GLU A 1 146 ? 32.913 -46.536 30.283 1.00 42.54 177 GLU A CA 1
ATOM 1102 C C . GLU A 1 146 ? 32.004 -47.698 30.714 1.00 41.19 177 GLU A C 1
ATOM 1103 O O . GLU A 1 146 ? 32.485 -48.813 30.933 1.00 40.39 177 GLU A O 1
ATOM 1109 N N . ALA A 1 147 ? 30.697 -47.433 30.831 1.00 39.41 178 ALA A N 1
ATOM 1110 C CA . ALA A 1 147 ? 29.736 -48.432 31.314 1.00 39.73 178 ALA A CA 1
ATOM 1111 C C . ALA A 1 147 ? 29.698 -49.637 30.364 1.00 38.93 178 ALA A C 1
ATOM 1112 O O . ALA A 1 147 ? 29.666 -50.773 30.815 1.00 39.93 178 ALA A O 1
ATOM 1114 N N . ALA A 1 148 ? 29.721 -49.378 29.051 1.00 38.78 179 ALA A N 1
ATOM 1115 C CA . ALA A 1 148 ? 29.652 -50.436 28.037 1.00 39.88 179 ALA A CA 1
ATOM 1116 C C . ALA A 1 148 ? 30.837 -51.407 28.176 1.00 41.29 179 ALA A C 1
ATOM 1117 O O . ALA A 1 148 ? 30.710 -52.593 27.859 1.00 41.82 179 ALA A O 1
ATOM 1119 N N . GLY A 1 149 ? 31.979 -50.904 28.661 1.00 40.47 180 GLY A N 1
ATOM 1120 C CA . GLY A 1 149 ? 33.200 -51.697 28.830 1.00 40.74 180 GLY A CA 1
ATOM 1121 C C . GLY A 1 149 ? 33.243 -52.494 30.131 1.00 42.16 180 GLY A C 1
ATOM 1122 O O . GLY A 1 149 ? 34.181 -53.272 30.336 1.00 42.63 180 GLY A O 1
ATOM 1123 N N . LEU A 1 150 ? 32.246 -52.319 31.013 1.00 41.38 181 LEU A N 1
ATOM 1124 C CA . LEU A 1 150 ? 32.262 -52.953 32.346 1.00 42.87 181 LEU A CA 1
ATOM 1125 C C . LEU A 1 150 ? 31.557 -54.317 32.323 1.00 42.97 181 LEU A C 1
ATOM 1126 O O . LEU A 1 150 ? 31.752 -55.108 33.232 1.00 43.05 181 LEU A O 1
ATOM 1131 N N . PHE A 1 151 ? 30.737 -54.583 31.300 1.00 42.00 182 PHE A N 1
ATOM 1132 C CA . PHE A 1 151 ? 30.039 -55.866 31.183 1.00 41.48 182 PHE A CA 1
ATOM 1133 C C . PHE A 1 151 ? 31.071 -56.997 31.117 1.00 42.31 182 PHE A C 1
ATOM 1134 O O . PHE A 1 151 ? 32.154 -56.818 30.566 1.00 43.73 182 PHE A O 1
ATOM 1142 N N . ASP A 1 152 ? 30.718 -58.154 31.689 1.00 42.64 183 ASP A N 1
ATOM 1143 C CA . ASP A 1 152 ? 31.637 -59.278 31.826 1.00 44.05 183 ASP A CA 1
ATOM 1144 C C . ASP A 1 152 ? 30.836 -60.584 31.872 1.00 44.49 183 ASP A C 1
ATOM 1145 O O . ASP A 1 152 ? 29.904 -60.728 32.667 1.00 44.17 183 ASP A O 1
ATOM 1150 N N . ILE A 1 153 ? 31.237 -61.532 31.019 1.00 45.24 184 ILE A N 1
ATOM 1151 C CA . ILE A 1 153 ? 30.630 -62.859 30.924 1.00 46.71 184 ILE A CA 1
ATOM 1152 C C . ILE A 1 153 ? 30.807 -63.603 32.257 1.00 45.60 184 ILE A C 1
ATOM 1153 O O . ILE A 1 153 ? 29.963 -64.433 32.617 1.00 44.59 184 ILE A O 1
ATOM 1158 N N . ASN A 1 154 ? 31.898 -63.293 32.973 1.00 44.18 185 ASN A N 1
ATOM 1159 C CA . ASN A 1 154 ? 32.231 -63.868 34.274 1.00 44.34 185 ASN A CA 1
ATOM 1160 C C . ASN A 1 154 ? 31.668 -62.986 35.400 1.00 43.23 185 ASN A C 1
ATOM 1161 O O . ASN A 1 154 ? 32.412 -62.475 36.239 1.00 44.31 185 ASN A O 1
ATOM 1166 N N . ALA A 1 155 ? 30.343 -62.830 35.414 1.00 42.53 186 ALA A N 1
ATOM 1167 C CA . ALA A 1 155 ? 29.624 -62.121 36.467 1.00 42.60 186 ALA A CA 1
ATOM 1168 C C . ALA A 1 155 ? 28.147 -62.520 36.399 1.00 43.04 186 ALA A C 1
ATOM 1169 O O . ALA A 1 155 ? 27.722 -63.165 35.442 1.00 41.84 186 ALA A O 1
ATOM 1171 N N . LYS A 1 156 ? 27.377 -62.122 37.416 1.00 43.32 187 LYS A N 1
ATOM 1172 C CA . LYS A 1 156 ? 25.984 -62.532 37.557 1.00 43.16 187 LYS A CA 1
ATOM 1173 C C . LYS A 1 156 ? 25.140 -61.925 36.428 1.00 41.23 187 LYS A C 1
ATOM 1174 O O . LYS A 1 156 ? 25.443 -60.853 35.909 1.00 40.76 187 LYS A O 1
ATOM 1180 N N . ALA A 1 157 ? 24.077 -62.642 36.062 1.00 40.66 188 ALA A N 1
ATOM 1181 C CA . ALA A 1 157 ? 23.121 -62.200 35.055 1.00 40.46 188 ALA A CA 1
ATOM 1182 C C . ALA A 1 157 ? 22.299 -61.020 35.585 1.00 39.85 188 ALA A C 1
ATOM 1183 O O . ALA A 1 157 ? 22.103 -60.872 36.784 1.00 40.49 188 ALA A O 1
ATOM 1185 N N . ILE A 1 158 ? 21.815 -60.194 34.655 1.00 39.98 189 ILE A N 1
ATOM 1186 C CA . ILE A 1 158 ? 20.736 -59.254 34.914 1.00 40.26 189 ILE A CA 1
ATOM 1187 C C . ILE A 1 158 ? 19.439 -60.073 34.929 1.00 41.26 189 ILE A C 1
ATOM 1188 O O . ILE A 1 158 ? 19.055 -60.631 33.905 1.00 43.72 189 ILE A O 1
ATOM 1193 N N . THR A 1 159 ? 18.786 -60.148 36.094 1.00 40.82 190 THR A N 1
ATOM 1194 C CA . THR A 1 159 ? 17.751 -61.152 36.358 1.00 42.18 190 THR A CA 1
ATOM 1195 C C . THR A 1 159 ? 16.356 -60.627 35.996 1.00 41.28 190 THR A C 1
ATOM 1196 O O . THR A 1 159 ? 15.414 -61.404 35.911 1.00 41.60 190 THR A O 1
ATOM 1200 N N . SER A 1 160 ? 16.239 -59.314 35.788 1.00 39.76 191 SER A N 1
ATOM 1201 C CA . SER A 1 160 ? 14.984 -58.671 35.460 1.00 39.61 191 SER A CA 1
ATOM 1202 C C . SER A 1 160 ? 15.269 -57.478 34.540 1.00 37.27 191 SER A C 1
ATOM 1203 O O . SER A 1 160 ? 16.026 -56.582 34.915 1.00 36.52 191 SER A O 1
ATOM 1206 N N . ASP A 1 161 ? 14.679 -57.482 33.336 1.00 35.68 192 ASP A N 1
ATOM 1207 C CA . ASP A 1 161 ? 15.066 -56.520 32.303 1.00 35.32 192 ASP A CA 1
ATOM 1208 C C . ASP A 1 161 ? 14.081 -56.565 31.136 1.00 35.26 192 ASP A C 1
ATOM 1209 O O . ASP A 1 161 ? 14.321 -57.241 30.138 1.00 36.73 192 ASP A O 1
ATOM 1214 N N . PRO A 1 162 ? 12.951 -55.830 31.217 1.00 35.91 193 PRO A N 1
ATOM 1215 C CA . PRO A 1 162 ? 12.005 -55.757 30.105 1.00 35.06 193 PRO A CA 1
ATOM 1216 C C . PRO A 1 162 ? 12.534 -55.114 28.806 1.00 33.61 193 PRO A C 1
ATOM 1217 O O . PRO A 1 162 ? 11.838 -55.170 27.797 1.00 32.95 193 PRO A O 1
ATOM 1221 N N . LEU A 1 163 ? 13.733 -54.511 28.830 1.00 33.13 194 LEU A N 1
ATOM 1222 C CA . LEU A 1 163 ? 14.327 -53.899 27.625 1.00 32.77 194 LEU A CA 1
ATOM 1223 C C . LEU A 1 163 ? 15.009 -54.974 26.763 1.00 33.03 194 LEU A C 1
ATOM 1224 O O . LEU A 1 163 ? 14.612 -55.167 25.609 1.00 33.80 194 LEU A O 1
ATOM 1229 N N . PHE A 1 164 ? 16.025 -55.661 27.312 1.00 32.42 195 PHE A N 1
ATOM 1230 C CA . PHE A 1 164 ? 16.839 -56.609 26.531 1.00 33.83 195 PHE A CA 1
ATOM 1231 C C . PHE A 1 164 ? 16.888 -58.016 27.142 1.00 34.75 195 PHE A C 1
ATOM 1232 O O . PHE A 1 164 ? 17.630 -58.865 26.639 1.00 36.61 195 PHE A O 1
ATOM 1240 N N . GLY A 1 165 ? 16.118 -58.276 28.206 1.00 35.48 196 GLY A N 1
ATOM 1241 C CA . GLY A 1 165 ? 16.095 -59.592 28.852 1.00 35.98 196 GLY A CA 1
ATOM 1242 C C . GLY A 1 165 ? 17.476 -60.042 29.312 1.00 37.12 196 GLY A C 1
ATOM 1243 O O . GLY A 1 165 ? 17.766 -61.241 29.338 1.00 36.67 196 GLY A O 1
ATOM 1244 N N . GLY A 1 166 ? 18.332 -59.071 29.657 1.00 37.06 197 GLY A N 1
ATOM 1245 C CA . GLY A 1 166 ? 19.658 -59.323 30.208 1.00 38.26 197 GLY A CA 1
ATOM 1246 C C . GLY A 1 166 ? 20.704 -59.639 29.148 1.00 39.11 197 GLY A C 1
ATOM 1247 O O . GLY A 1 166 ? 21.796 -60.100 29.492 1.00 38.59 197 GLY A O 1
ATOM 1248 N N . ASN A 1 167 ? 20.383 -59.381 27.872 1.00 38.56 198 ASN A N 1
ATOM 1249 C CA . ASN A 1 167 ? 21.307 -59.588 26.752 1.00 37.47 198 ASN A CA 1
ATOM 1250 C C . ASN A 1 167 ? 22.361 -58.473 26.781 1.00 36.25 198 ASN A C 1
ATOM 1251 O O . ASN A 1 167 ? 22.091 -57.345 26.393 1.00 36.08 198 ASN A O 1
ATOM 1256 N N . ILE A 1 168 ? 23.564 -58.828 27.243 1.00 37.00 199 ILE A N 1
ATOM 1257 C CA . ILE A 1 168 ? 24.685 -57.905 27.441 1.00 38.53 199 ILE A CA 1
ATOM 1258 C C . ILE A 1 168 ? 25.079 -57.242 26.109 1.00 36.07 199 ILE A C 1
ATOM 1259 O O . ILE A 1 168 ? 25.330 -56.037 26.064 1.00 35.86 199 ILE A O 1
ATOM 1264 N N . ALA A 1 169 ? 25.153 -58.034 25.036 1.00 35.58 200 ALA A N 1
ATOM 1265 C CA . ALA A 1 169 ? 25.562 -57.529 23.718 1.00 36.76 200 ALA A CA 1
ATOM 1266 C C . ALA A 1 169 ? 24.644 -56.379 23.283 1.00 35.55 200 ALA A C 1
ATOM 1267 O O . ALA A 1 169 ? 25.110 -55.370 22.755 1.00 35.43 200 ALA A O 1
ATOM 1269 N N . GLU A 1 170 ? 23.338 -56.542 23.515 1.00 35.56 201 GLU A N 1
ATOM 1270 C CA . GLU A 1 170 ? 22.328 -55.556 23.113 1.00 34.55 201 GLU A CA 1
ATOM 1271 C C . GLU A 1 170 ? 22.453 -54.285 23.968 1.00 33.44 201 GLU A C 1
ATOM 1272 O O . GLU A 1 170 ? 22.263 -53.186 23.454 1.00 32.79 201 GLU A O 1
ATOM 1278 N N . TRP A 1 171 ? 22.784 -54.432 25.260 1.00 33.78 202 TRP A N 1
ATOM 1279 C CA . TRP A 1 171 ? 23.028 -53.275 26.138 1.00 32.99 202 TRP A CA 1
ATOM 1280 C C . TRP A 1 171 ? 24.195 -52.432 25.603 1.00 33.53 202 TRP A C 1
ATOM 1281 O O . TRP A 1 171 ? 24.123 -51.203 25.590 1.00 33.05 202 TRP A O 1
ATOM 1292 N N . ILE A 1 172 ? 25.270 -53.098 25.173 1.00 33.70 203 ILE A N 1
ATOM 1293 C CA . ILE A 1 172 ? 26.445 -52.407 24.642 1.00 34.21 203 ILE A CA 1
ATOM 1294 C C . ILE A 1 172 ? 26.039 -51.630 23.378 1.00 33.61 203 ILE A C 1
ATOM 1295 O O . ILE A 1 172 ? 26.332 -50.440 23.243 1.00 32.88 203 ILE A O 1
ATOM 1300 N N . THR A 1 173 ? 25.337 -52.311 22.469 1.00 33.82 204 THR A N 1
ATOM 1301 C CA . THR A 1 173 ? 24.877 -51.723 21.212 1.00 33.75 204 THR A CA 1
ATOM 1302 C C . THR A 1 173 ? 23.977 -50.507 21.484 1.00 31.68 204 THR A C 1
ATOM 1303 O O . THR A 1 173 ? 24.052 -49.507 20.769 1.00 30.38 204 THR A O 1
ATOM 1307 N N . PHE A 1 174 ? 23.139 -50.601 22.523 1.00 32.27 205 PHE A N 1
ATOM 1308 C CA . PHE A 1 174 ? 22.231 -49.519 22.924 1.00 32.60 205 PHE A CA 1
ATOM 1309 C C . PHE A 1 174 ? 23.032 -48.288 23.376 1.00 31.94 205 PHE A C 1
ATOM 1310 O O . PHE A 1 174 ? 22.776 -47.170 22.928 1.00 30.80 205 PHE A O 1
ATOM 1318 N N . ALA A 1 175 ? 23.999 -48.504 24.275 1.00 32.06 206 ALA A N 1
ATOM 1319 C CA . ALA A 1 175 ? 24.850 -47.426 24.784 1.00 33.08 206 ALA A 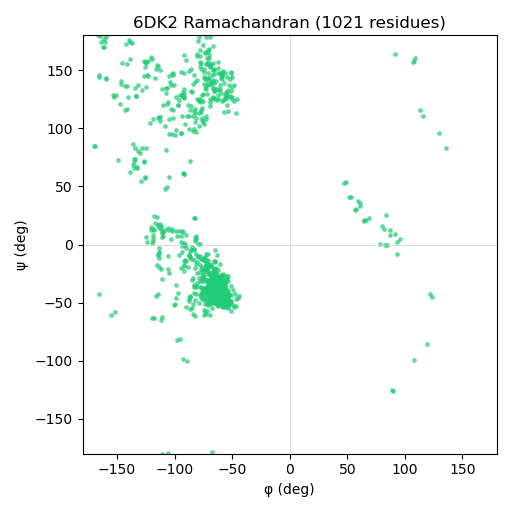CA 1
ATOM 1320 C C . ALA A 1 175 ? 25.563 -46.722 23.622 1.00 32.18 206 ALA A C 1
ATOM 1321 O O . ALA A 1 175 ? 25.619 -45.492 23.584 1.00 32.62 206 ALA A O 1
ATOM 1323 N N . ASN A 1 176 ? 26.102 -47.516 22.688 1.00 31.64 207 ASN A N 1
ATOM 1324 C CA . ASN A 1 176 ? 26.808 -47.006 21.511 1.00 32.31 207 ASN A CA 1
ATOM 1325 C C . ASN A 1 176 ? 25.844 -46.164 20.659 1.00 32.08 207 ASN A C 1
ATOM 1326 O O . ASN A 1 176 ? 26.207 -45.094 20.170 1.00 30.76 207 ASN A O 1
ATOM 1331 N N . SER A 1 177 ? 24.611 -46.659 20.491 1.00 31.84 208 SER A N 1
ATOM 1332 C CA . SER A 1 177 ? 23.613 -46.021 19.643 1.00 31.25 208 SER A CA 1
ATOM 1333 C C . SER A 1 177 ? 23.102 -44.717 20.275 1.00 30.70 208 SER A C 1
ATOM 1334 O O . SER A 1 177 ? 22.856 -43.755 19.568 1.00 30.83 208 SER A O 1
ATOM 1337 N N . LEU A 1 178 ? 22.977 -44.665 21.607 1.00 31.41 209 LEU A N 1
ATOM 1338 C CA . LEU A 1 178 ? 22.595 -43.411 22.280 1.00 30.45 209 LEU A CA 1
ATOM 1339 C C . LEU A 1 178 ? 23.656 -42.335 22.003 1.00 30.97 209 LEU A C 1
ATOM 1340 O O . LEU A 1 178 ? 23.318 -41.175 21.768 1.00 30.41 209 LEU A O 1
ATOM 1345 N N . ARG A 1 179 ? 24.937 -42.727 22.022 1.00 31.60 210 ARG A N 1
ATOM 1346 C CA . ARG A 1 179 ? 26.027 -41.801 21.714 1.00 32.54 210 ARG A CA 1
ATOM 1347 C C . ARG A 1 179 ? 25.796 -41.197 20.320 1.00 31.27 210 ARG A C 1
ATOM 1348 O O . ARG A 1 179 ? 26.010 -40.003 20.122 1.00 31.31 210 ARG A O 1
ATOM 1356 N N . LEU A 1 180 ? 25.336 -42.023 19.373 1.00 31.30 211 LEU A N 1
ATOM 1357 C CA . LEU A 1 180 ? 25.072 -41.582 17.997 1.00 31.72 211 LEU A CA 1
ATOM 1358 C C . LEU A 1 180 ? 23.976 -40.506 17.990 1.00 30.29 211 LEU A C 1
ATOM 1359 O O . LEU A 1 180 ? 24.104 -39.483 17.307 1.00 28.92 211 LEU A O 1
ATOM 1364 N N . ARG A 1 181 ? 22.904 -40.745 18.752 1.00 29.61 212 ARG A N 1
ATOM 1365 C CA . ARG A 1 181 ? 21.790 -39.796 18.881 1.00 29.67 212 ARG A CA 1
ATOM 1366 C C . ARG A 1 181 ? 22.300 -38.479 19.480 1.00 29.43 212 ARG A C 1
ATOM 1367 O O . ARG A 1 181 ? 22.019 -37.408 18.946 1.00 29.71 212 ARG A O 1
ATOM 1375 N N . TYR A 1 182 ? 23.039 -38.568 20.593 1.00 29.62 213 TYR A N 1
ATOM 1376 C CA . TYR A 1 182 ? 23.506 -37.372 21.311 1.00 31.45 213 TYR A CA 1
ATOM 1377 C C . TYR A 1 182 ? 24.488 -36.575 20.439 1.00 31.72 213 TYR A C 1
ATOM 1378 O O . TYR A 1 182 ? 24.487 -35.348 20.474 1.00 31.28 213 TYR A O 1
ATOM 1387 N N . ALA A 1 183 ? 25.311 -37.274 19.649 1.00 31.92 214 ALA A N 1
ATOM 1388 C CA . ALA A 1 183 ? 26.245 -36.614 18.731 1.00 32.47 214 ALA A CA 1
ATOM 1389 C C . ALA A 1 183 ? 25.474 -35.759 17.711 1.00 31.32 214 ALA A C 1
ATOM 1390 O O . ALA A 1 183 ? 25.780 -34.587 17.528 1.00 31.49 214 ALA A O 1
ATOM 1392 N N . MET A 1 184 ? 24.448 -36.333 17.072 1.00 31.05 215 MET A N 1
ATOM 1393 C CA . MET A 1 184 ? 23.647 -35.583 16.083 1.00 31.30 215 MET A CA 1
ATOM 1394 C C . MET A 1 184 ? 22.902 -34.424 16.766 1.00 30.49 215 MET A C 1
ATOM 1395 O O . MET A 1 184 ? 22.725 -33.368 16.163 1.00 31.03 215 MET A O 1
ATOM 1400 N N . ARG A 1 185 ? 22.495 -34.608 18.030 1.00 31.97 216 ARG A N 1
ATOM 1401 C CA . ARG A 1 185 ? 21.825 -33.547 18.803 1.00 32.02 216 ARG A CA 1
ATOM 1402 C C . ARG A 1 185 ? 22.739 -32.317 18.915 1.00 33.03 216 ARG A C 1
ATOM 1403 O O . ARG A 1 185 ? 22.264 -31.182 18.856 1.00 34.06 216 ARG A O 1
ATOM 1411 N N . LEU A 1 186 ? 24.049 -32.552 19.071 1.00 33.32 217 LEU A N 1
ATOM 1412 C CA . LEU A 1 186 ? 25.030 -31.482 19.283 1.00 35.82 217 LEU A CA 1
ATOM 1413 C C . LEU A 1 186 ? 25.598 -30.957 17.951 1.00 35.84 217 LEU A C 1
ATOM 1414 O O . LEU A 1 186 ? 26.528 -30.145 17.963 1.00 36.90 217 LEU A O 1
ATOM 1419 N N . SER A 1 187 ? 25.029 -31.383 16.815 1.00 34.66 218 SER A N 1
ATOM 1420 C CA . SER A 1 187 ? 25.588 -31.096 15.474 1.00 35.04 218 SER A CA 1
ATOM 1421 C C . SER A 1 187 ? 25.670 -29.586 15.192 1.00 36.00 218 SER A C 1
ATOM 1422 O O . SER A 1 187 ? 26.577 -29.146 14.477 1.00 38.85 218 SER A O 1
ATOM 1425 N N . ASP A 1 188 ? 24.738 -28.797 15.744 1.00 36.23 219 ASP A N 1
ATOM 1426 C CA . ASP A 1 188 ? 24.735 -27.341 15.544 1.00 38.05 219 ASP A CA 1
ATOM 1427 C C . ASP A 1 188 ? 25.627 -26.652 16.587 1.00 38.62 219 ASP A C 1
ATOM 1428 O O . ASP A 1 188 ? 26.402 -25.766 16.241 1.00 40.54 219 ASP A O 1
ATOM 1433 N N . VAL A 1 189 ? 25.512 -27.056 17.857 1.00 38.19 220 VAL A N 1
ATOM 1434 C CA . VAL A 1 189 ? 26.096 -26.284 18.958 1.00 38.87 220 VAL A CA 1
ATOM 1435 C C . VAL A 1 189 ? 27.598 -26.583 19.101 1.00 38.60 220 VAL A C 1
ATOM 1436 O O . VAL A 1 189 ? 28.353 -25.681 19.430 1.00 38.41 220 VAL A O 1
ATOM 1440 N N . LEU A 1 190 ? 28.016 -27.838 18.881 1.00 38.57 221 LEU A N 1
ATOM 1441 C CA . LEU A 1 190 ? 29.446 -28.227 18.914 1.00 40.19 221 LEU A CA 1
ATOM 1442 C C . LEU A 1 190 ? 29.756 -29.134 17.724 1.00 38.65 221 LEU A C 1
ATOM 1443 O O . LEU A 1 190 ? 29.954 -30.336 17.892 1.00 37.85 221 LEU A O 1
ATOM 1448 N N . PRO A 1 191 ? 29.829 -28.591 16.487 1.00 39.23 222 PRO A N 1
ATOM 1449 C CA . PRO A 1 191 ? 29.989 -29.419 15.287 1.00 39.30 222 PRO A CA 1
ATOM 1450 C C . PRO A 1 191 ? 31.190 -30.381 15.297 1.00 38.09 222 PRO A C 1
ATOM 1451 O O . PRO A 1 191 ? 31.062 -31.514 14.860 1.00 36.92 222 PRO A O 1
ATOM 1455 N N . ASP A 1 192 ? 32.348 -29.910 15.772 1.00 40.40 223 ASP A N 1
ATOM 1456 C CA . ASP A 1 192 ? 33.588 -30.696 15.772 1.00 42.82 223 ASP A CA 1
ATOM 1457 C C . ASP A 1 192 ? 33.468 -31.889 16.729 1.00 39.97 223 ASP A C 1
ATOM 1458 O O . ASP A 1 192 ? 33.768 -33.025 16.350 1.00 41.07 223 ASP A O 1
ATOM 1463 N N . LEU A 1 193 ? 33.046 -31.630 17.971 1.00 39.82 224 LEU A N 1
ATOM 1464 C CA . LEU A 1 193 ? 32.835 -32.700 18.946 1.00 40.84 224 LEU A CA 1
ATOM 1465 C C . LEU A 1 193 ? 31.768 -33.669 18.419 1.00 37.38 224 LEU A C 1
ATOM 1466 O O . LEU A 1 193 ? 31.925 -34.887 18.518 1.00 36.20 224 LEU A O 1
ATOM 1471 N N . ALA A 1 194 ? 30.680 -33.115 17.877 1.00 36.15 225 ALA A N 1
ATOM 1472 C CA . ALA A 1 194 ? 29.568 -33.919 17.377 1.00 35.23 225 ALA A CA 1
ATOM 1473 C C . ALA A 1 194 ? 30.086 -34.940 16.353 1.00 34.33 225 ALA A C 1
ATOM 1474 O O . ALA A 1 194 ? 29.818 -36.129 16.467 1.00 32.58 225 ALA A O 1
ATOM 1476 N N . LYS A 1 195 ? 30.857 -34.468 15.368 1.00 35.93 226 LYS A N 1
ATOM 1477 C CA . LYS A 1 195 ? 31.400 -35.346 14.334 1.00 35.96 226 LYS A CA 1
ATOM 1478 C C . LYS A 1 195 ? 32.288 -36.426 14.969 1.00 35.20 226 LYS A C 1
ATOM 1479 O O . LYS A 1 195 ? 32.164 -37.602 14.638 1.00 33.14 226 LYS A O 1
ATOM 1485 N N . THR A 1 196 ? 33.193 -36.011 15.865 1.00 35.85 227 THR A N 1
ATOM 1486 C CA . THR A 1 196 ? 34.138 -36.924 16.508 1.00 37.75 227 THR A CA 1
ATOM 1487 C C . THR A 1 196 ? 33.374 -38.048 17.222 1.00 36.80 227 THR A C 1
ATOM 1488 O O . THR A 1 196 ? 33.709 -39.228 17.075 1.00 37.63 227 THR A O 1
ATOM 1492 N N . GLU A 1 197 ? 32.351 -37.674 17.997 1.00 35.29 228 GLU A N 1
ATOM 1493 C CA . GLU A 1 197 ? 31.602 -38.640 18.800 1.00 35.65 228 GLU A CA 1
ATOM 1494 C C . GLU A 1 197 ? 30.761 -39.540 17.890 1.00 33.82 228 GLU A C 1
ATOM 1495 O O . GLU A 1 197 ? 30.582 -40.719 18.186 1.00 35.61 228 GLU A O 1
ATOM 1501 N N . PHE A 1 198 ? 30.261 -38.979 16.785 1.00 33.43 229 PHE A N 1
ATOM 1502 C CA . PHE A 1 198 ? 29.436 -39.732 15.846 1.00 32.46 229 PHE A CA 1
ATOM 1503 C C . PHE A 1 198 ? 30.274 -40.865 15.242 1.00 33.71 229 PHE A C 1
ATOM 1504 O O . PHE A 1 198 ? 29.858 -42.026 15.241 1.00 32.62 229 PHE A O 1
ATOM 1512 N N . VAL A 1 199 ? 31.472 -40.512 14.765 1.00 35.04 230 VAL A N 1
ATOM 1513 C CA . VAL A 1 199 ? 32.381 -41.448 14.109 1.00 36.18 230 VAL A CA 1
ATOM 1514 C C . VAL A 1 199 ? 32.813 -42.526 15.115 1.00 36.26 230 VAL A C 1
ATOM 1515 O O . VAL A 1 199 ? 32.870 -43.709 14.771 1.00 37.10 230 VAL A O 1
ATOM 1519 N N . ALA A 1 200 ? 33.091 -42.117 16.358 1.00 36.93 231 ALA A N 1
ATOM 1520 C CA . ALA A 1 200 ? 33.499 -43.047 17.430 1.00 37.79 231 ALA A CA 1
ATOM 1521 C C . ALA A 1 200 ? 32.384 -44.064 17.713 1.00 36.45 231 ALA A C 1
ATOM 1522 O O . ALA A 1 200 ? 32.654 -45.249 17.909 1.00 35.14 231 ALA A O 1
ATOM 1524 N N . ALA A 1 201 ? 31.133 -43.593 17.737 1.00 35.78 232 ALA A N 1
ATOM 1525 C CA . ALA A 1 201 ? 29.990 -44.468 18.003 1.00 34.67 232 ALA A CA 1
ATOM 1526 C C . ALA A 1 201 ? 29.872 -45.526 16.895 1.00 34.31 232 ALA A C 1
ATOM 1527 O O . ALA A 1 201 ? 29.711 -46.705 17.186 1.00 34.24 232 ALA A O 1
ATOM 1529 N N . LEU A 1 202 ? 29.980 -45.101 15.632 1.00 33.91 233 LEU A N 1
ATOM 1530 C CA . LEU A 1 202 ? 29.908 -46.026 14.489 1.00 34.65 233 LEU A CA 1
ATOM 1531 C C . LEU A 1 202 ? 31.021 -47.078 14.588 1.00 35.84 233 LEU A C 1
ATOM 1532 O O . LEU A 1 202 ? 30.793 -48.264 14.322 1.00 35.39 233 LEU A O 1
ATOM 1537 N N . GLU A 1 203 ? 32.223 -46.634 14.967 1.00 36.45 234 GLU A N 1
ATOM 1538 C CA . GLU A 1 203 ? 33.389 -47.521 15.079 1.00 40.38 234 GLU A CA 1
ATOM 1539 C C . GLU A 1 203 ? 33.120 -48.593 16.149 1.00 38.23 234 GLU A C 1
ATOM 1540 O O . GLU A 1 203 ? 33.482 -49.748 15.966 1.00 39.94 234 GLU A O 1
ATOM 1546 N N . ASP A 1 204 ? 32.473 -48.210 17.254 1.00 37.11 235 ASP A N 1
ATOM 1547 C CA . ASP A 1 204 ? 32.247 -49.134 18.375 1.00 38.56 235 ASP A CA 1
ATOM 1548 C C . ASP A 1 204 ? 31.146 -50.143 18.020 1.00 37.54 235 ASP A C 1
ATOM 1549 O O . ASP A 1 204 ? 31.185 -51.277 18.490 1.00 37.58 235 ASP A O 1
ATOM 1554 N N . GLY A 1 205 ? 30.179 -49.727 17.192 1.00 37.38 236 GLY A N 1
ATOM 1555 C CA . GLY A 1 205 ? 29.115 -50.606 16.704 1.00 36.10 236 GLY A CA 1
ATOM 1556 C C . GLY A 1 205 ? 27.741 -50.172 17.198 1.00 34.97 236 GLY A C 1
ATOM 1557 O O . GLY A 1 205 ? 27.431 -50.306 18.378 1.00 35.62 236 GLY A O 1
ATOM 1558 N N . VAL A 1 206 ? 26.909 -49.667 16.279 1.00 32.89 237 VAL A N 1
ATOM 1559 C CA . VAL A 1 206 ? 25.545 -49.231 16.602 1.00 32.51 237 VAL A CA 1
ATOM 1560 C C . VAL A 1 206 ? 24.553 -50.275 16.066 1.00 32.39 237 VAL A C 1
ATOM 1561 O O . VAL A 1 206 ? 24.946 -51.291 15.498 1.00 32.46 237 VAL A O 1
ATOM 1565 N N . MET A 1 207 ? 23.257 -50.027 16.267 1.00 31.16 238 MET A N 1
ATOM 1566 C CA . MET A 1 207 ? 22.214 -50.946 15.799 1.00 31.88 238 MET A CA 1
ATOM 1567 C C . MET A 1 207 ? 22.373 -51.173 14.288 1.00 32.50 238 MET A C 1
ATOM 1568 O O . MET A 1 207 ? 22.517 -50.202 13.544 1.00 32.09 238 MET A O 1
ATOM 1573 N N . VAL A 1 208 ? 22.354 -52.445 13.856 1.00 33.31 239 VAL A N 1
ATOM 1574 C CA . VAL A 1 208 ? 22.520 -52.818 12.429 1.00 37.89 239 VAL A CA 1
ATOM 1575 C C . VAL A 1 208 ? 21.239 -53.449 11.866 1.00 36.61 239 VAL A C 1
ATOM 1576 O O . VAL A 1 208 ? 21.157 -53.677 10.669 1.00 35.66 239 VAL A O 1
ATOM 1580 N N . SER A 1 209 ? 20.257 -53.755 12.717 1.00 35.42 240 SER A N 1
ATOM 1581 C CA . SER A 1 209 ? 18.958 -54.229 12.248 1.00 35.29 240 SER A CA 1
ATOM 1582 C C . SER A 1 209 ? 17.920 -54.047 13.356 1.00 34.02 240 SER A C 1
ATOM 1583 O O . SER A 1 209 ? 18.258 -53.623 14.461 1.00 32.93 240 SER A O 1
ATOM 1586 N N . GLY A 1 210 ? 16.667 -54.389 13.034 1.00 34.73 241 GLY A N 1
ATOM 1587 C CA . GLY A 1 210 ? 15.542 -54.300 13.958 1.00 35.29 241 GLY A CA 1
ATOM 1588 C C . GLY A 1 210 ? 15.722 -55.175 15.188 1.00 34.53 241 GLY A C 1
ATOM 1589 O O . GLY A 1 210 ? 15.166 -54.878 16.237 1.00 35.68 241 GLY A O 1
ATOM 1590 N N . THR A 1 211 ? 16.503 -56.253 15.047 1.00 34.87 242 THR A N 1
ATOM 1591 C CA . THR A 1 211 ? 16.877 -57.154 16.147 1.00 38.38 242 THR A CA 1
ATOM 1592 C C . THR A 1 211 ? 17.516 -56.378 17.312 1.00 35.63 242 THR A C 1
ATOM 1593 O O . THR A 1 211 ? 17.420 -56.810 18.460 1.00 37.78 242 THR A O 1
ATOM 1597 N N . ASP A 1 212 ? 18.170 -55.246 17.013 1.00 33.46 243 ASP A N 1
ATOM 1598 C CA . ASP A 1 212 ? 18.899 -54.449 18.007 1.00 33.12 243 ASP A CA 1
ATOM 1599 C C . ASP A 1 212 ? 18.034 -53.323 18.598 1.00 31.57 243 ASP A C 1
ATOM 1600 O O . ASP A 1 212 ? 18.517 -52.586 19.452 1.00 32.20 243 ASP A O 1
ATOM 1605 N N . ASP A 1 213 ? 16.779 -53.182 18.147 1.00 31.17 244 ASP A N 1
ATOM 1606 C CA . ASP A 1 213 ? 15.862 -52.144 18.647 1.00 30.50 244 ASP A CA 1
ATOM 1607 C C . ASP A 1 213 ? 15.822 -52.157 20.182 1.00 29.72 244 ASP A C 1
ATOM 1608 O O . ASP A 1 213 ? 15.861 -53.214 20.808 1.00 30.80 244 ASP A O 1
ATOM 1613 N N . ALA A 1 214 ? 15.707 -50.963 20.770 1.00 29.88 245 ALA A N 1
ATOM 1614 C CA . ALA A 1 214 ? 15.553 -50.776 22.204 1.00 30.33 245 ALA A CA 1
ATOM 1615 C C . ALA A 1 214 ? 14.092 -50.416 22.497 1.00 29.81 245 ALA A C 1
ATOM 1616 O O . ALA A 1 214 ? 13.716 -49.263 22.395 1.00 28.52 245 ALA A O 1
ATOM 1618 N N . CYS A 1 215 ? 13.292 -51.430 22.846 1.00 31.02 246 CYS A N 1
ATOM 1619 C CA . CYS A 1 215 ? 11.860 -51.286 23.130 1.00 31.37 246 CYS A CA 1
ATOM 1620 C C . CYS A 1 215 ? 11.507 -52.032 24.423 1.00 32.28 246 CYS A C 1
ATOM 1621 O O . CYS A 1 215 ? 11.813 -53.220 24.549 1.00 33.04 246 CYS A O 1
ATOM 1624 N N . ILE A 1 216 ? 10.852 -51.331 25.361 1.00 31.41 247 ILE A N 1
ATOM 1625 C CA . ILE A 1 216 ? 10.412 -51.904 26.637 1.00 31.81 247 ILE A CA 1
ATOM 1626 C C . ILE A 1 216 ? 9.175 -52.774 26.388 1.00 31.08 247 ILE A C 1
ATOM 1627 O O . ILE A 1 216 ? 8.194 -52.316 25.801 1.00 31.69 247 ILE A O 1
ATOM 1632 N N . LYS A 1 217 ? 9.215 -54.014 26.881 1.00 30.98 248 LYS A N 1
ATOM 1633 C CA . LYS A 1 217 ? 8.064 -54.920 26.834 1.00 34.12 248 LYS A CA 1
ATOM 1634 C C . LYS A 1 217 ? 7.080 -54.541 27.951 1.00 34.11 248 LYS A C 1
ATOM 1635 O O . LYS A 1 217 ? 7.456 -54.480 29.119 1.00 33.36 248 LYS A O 1
ATOM 1641 N N . HIS A 1 218 ? 5.825 -54.273 27.568 1.00 32.53 249 HIS A N 1
ATOM 1642 C CA . HIS A 1 218 ? 4.744 -53.959 28.496 1.00 33.24 249 HIS A CA 1
ATOM 1643 C C . HIS A 1 218 ? 3.682 -55.067 28.460 1.00 36.01 249 HIS A C 1
ATOM 1644 O O . HIS A 1 218 ? 3.502 -55.752 27.451 1.00 35.61 249 HIS A O 1
ATOM 1651 N N . MET A 1 219 ? 2.977 -55.203 29.587 1.00 37.19 250 MET A N 1
ATOM 1652 C CA . MET A 1 219 ? 2.016 -56.258 29.850 1.00 40.17 250 MET A CA 1
ATOM 1653 C C . MET A 1 219 ? 0.619 -55.798 29.420 1.00 39.40 250 MET A C 1
ATOM 1654 O O . MET A 1 219 ? 0.295 -54.616 29.504 1.00 37.18 250 MET A O 1
ATOM 1659 N N . ASN A 1 220 ? -0.195 -56.757 28.970 1.00 41.66 251 ASN A N 1
ATOM 1660 C CA . ASN A 1 220 ? -1.610 -56.545 28.708 1.00 43.75 251 ASN A CA 1
ATOM 1661 C C . ASN A 1 220 ? -2.330 -56.436 30.060 1.00 45.88 251 ASN A C 1
ATOM 1662 O O . ASN A 1 220 ? -2.402 -57.411 30.805 1.00 48.60 251 ASN A O 1
ATOM 1667 N N . VAL A 1 221 ? -2.807 -55.232 30.390 1.00 44.05 252 VAL A N 1
ATOM 1668 C CA . VAL A 1 221 ? -3.602 -54.980 31.598 1.00 48.50 252 VAL A CA 1
ATOM 1669 C C . VAL A 1 221 ? -4.909 -54.298 31.177 1.00 48.70 252 VAL A C 1
ATOM 1670 O O . VAL A 1 221 ? -4.955 -53.613 30.158 1.00 48.02 252 VAL A O 1
ATOM 1674 N N . SER A 1 222 ? -5.957 -54.487 31.984 1.00 52.93 253 SER A N 1
ATOM 1675 C CA . SER A 1 222 ? -7.254 -53.848 31.764 1.00 56.77 253 SER A CA 1
ATOM 1676 C C . SER A 1 222 ? -7.114 -52.328 31.889 1.00 57.56 253 SER A C 1
ATOM 1677 O O . SER A 1 222 ? -6.391 -51.844 32.762 1.00 64.26 253 SER A O 1
ATOM 1680 N N . TYR A 1 223 ? -7.814 -51.598 31.011 1.00 55.26 254 TYR A N 1
ATOM 1681 C CA . TYR A 1 223 ? -7.995 -50.160 31.153 1.00 57.22 254 TYR A CA 1
ATOM 1682 C C . TYR A 1 223 ? -8.592 -49.884 32.539 1.00 57.81 254 TYR A C 1
ATOM 1683 O O . TYR A 1 223 ? -9.661 -50.393 32.866 1.00 61.65 254 TYR A O 1
ATOM 1692 N N . SER A 1 224 ? -7.872 -49.117 33.359 1.00 56.59 255 SER A N 1
ATOM 1693 C CA . SER A 1 224 ? -8.403 -48.599 34.613 1.00 54.75 255 SER A CA 1
ATOM 1694 C C . SER A 1 224 ? -7.786 -47.225 34.878 1.00 51.15 255 SER A C 1
ATOM 1695 O O . SER A 1 224 ? -6.598 -47.030 34.639 1.00 50.13 255 SER A O 1
ATOM 1698 N N . PHE A 1 225 ? -8.615 -46.287 35.348 1.00 52.50 256 PHE A N 1
ATOM 1699 C CA . PHE A 1 225 ? -8.178 -44.947 35.717 1.00 52.78 256 PHE A CA 1
ATOM 1700 C C . PHE A 1 225 ? -8.451 -44.692 37.204 1.00 54.19 256 PHE A C 1
ATOM 1701 O O . PHE A 1 225 ? -8.374 -43.552 37.655 1.00 56.35 256 PHE A O 1
ATOM 1709 N N . GLY A 1 226 ? -8.749 -45.761 37.956 1.00 55.55 257 GLY A N 1
ATOM 1710 C CA . GLY A 1 226 ? -8.889 -45.697 39.407 1.00 58.56 257 GLY A CA 1
ATOM 1711 C C . GLY A 1 226 ? -7.557 -45.392 40.075 1.00 61.02 257 GLY A C 1
ATOM 1712 O O . GLY A 1 226 ? -6.503 -45.416 39.424 1.00 59.01 257 GLY A O 1
ATOM 1713 N N . GLN A 1 227 ? -7.611 -45.119 41.384 1.00 67.46 258 GLN A N 1
ATOM 1714 C CA . GLN A 1 227 ? -6.450 -44.680 42.171 1.00 71.28 258 GLN A CA 1
ATOM 1715 C C . GLN A 1 227 ? -5.347 -45.751 42.155 1.00 72.13 258 GLN A C 1
ATOM 1716 O O . GLN A 1 227 ? -4.160 -45.415 42.134 1.00 72.45 258 GLN A O 1
ATOM 1722 N N . GLU A 1 228 ? -5.751 -47.028 42.161 1.00 71.72 259 GLU A N 1
ATOM 1723 C CA . GLU A 1 228 ? -4.826 -48.170 42.209 1.00 74.38 259 GLU A CA 1
ATOM 1724 C C . GLU A 1 228 ? -4.062 -48.302 40.880 1.00 70.67 259 GLU A C 1
ATOM 1725 O O . GLU A 1 228 ? -2.906 -48.730 40.878 1.00 71.26 259 GLU A O 1
ATOM 1731 N N . ALA A 1 229 ? -4.705 -47.931 39.764 1.00 65.10 260 ALA A N 1
ATOM 1732 C CA . ALA A 1 229 ? -4.106 -48.015 38.425 1.00 60.46 260 ALA A CA 1
ATOM 1733 C C . ALA A 1 229 ? -2.871 -47.108 38.335 1.00 57.96 260 ALA A C 1
ATOM 1734 O O . ALA A 1 229 ? -1.900 -47.457 37.669 1.00 57.20 260 ALA A O 1
ATOM 1736 N N . TYR A 1 230 ? -2.913 -45.962 39.025 1.00 59.67 261 TYR A N 1
ATOM 1737 C CA . TYR A 1 230 ? -1.834 -44.968 39.002 1.00 60.77 261 TYR A CA 1
ATOM 1738 C C . TYR A 1 230 ? -0.544 -45.542 39.611 1.00 57.48 261 TYR A C 1
ATOM 1739 O O . TYR A 1 230 ? 0.541 -45.084 39.277 1.00 55.88 261 TYR A O 1
ATOM 1748 N N . ARG A 1 231 ? -0.669 -46.544 40.491 1.00 57.75 262 ARG A N 1
ATOM 1749 C CA . ARG A 1 231 ? 0.485 -47.192 41.131 1.00 58.07 262 ARG A CA 1
ATOM 1750 C C . ARG A 1 231 ? 1.090 -48.276 40.222 1.00 51.70 262 ARG A C 1
ATOM 1751 O O . ARG A 1 231 ? 2.187 -48.747 40.481 1.00 53.81 262 ARG A O 1
ATOM 1759 N N . ASP A 1 232 ? 0.373 -48.668 39.164 1.00 48.16 263 ASP A N 1
ATOM 1760 C CA . ASP A 1 232 ? 0.724 -49.812 38.326 1.00 46.49 263 ASP A CA 1
ATOM 1761 C C . ASP A 1 232 ? 1.452 -49.308 37.070 1.00 42.33 263 ASP A C 1
ATOM 1762 O O . ASP A 1 232 ? 0.936 -48.431 36.370 1.00 38.31 263 ASP A O 1
ATOM 1767 N N . ILE A 1 233 ? 2.643 -49.862 36.793 1.00 39.88 264 ILE A N 1
ATOM 1768 C CA . ILE A 1 233 ? 3.447 -49.461 35.614 1.00 39.35 264 ILE A CA 1
ATOM 1769 C C . ILE A 1 233 ? 3.709 -50.657 34.682 1.00 36.84 264 ILE A C 1
ATOM 1770 O O . ILE A 1 233 ? 4.528 -50.549 33.770 1.00 35.42 264 ILE A O 1
ATOM 1775 N N . ARG A 1 234 ? 3.005 -51.777 34.885 1.00 38.13 265 ARG A N 1
ATOM 1776 C CA . ARG A 1 234 ? 3.208 -52.989 34.077 1.00 39.03 265 ARG A CA 1
ATOM 1777 C C . ARG A 1 234 ? 2.760 -52.743 32.628 1.00 36.61 265 ARG A C 1
ATOM 1778 O O . ARG A 1 234 ? 3.415 -53.180 31.689 1.00 35.44 265 ARG A O 1
ATOM 1786 N N . GLY A 1 235 ? 1.627 -52.057 32.461 1.00 36.06 266 GLY A N 1
ATOM 1787 C CA . GLY A 1 235 ? 1.049 -51.787 31.145 1.00 34.72 266 GLY A CA 1
ATOM 1788 C C . GLY A 1 235 ? 1.530 -50.463 30.578 1.00 33.33 266 GLY A C 1
ATOM 1789 O O . GLY A 1 235 ? 2.035 -49.613 31.302 1.00 34.78 266 GLY A O 1
ATOM 1790 N N . ASN A 1 236 ? 1.357 -50.292 29.264 1.00 31.87 267 ASN A N 1
ATOM 1791 C CA . ASN A 1 236 ? 1.697 -49.055 28.585 1.00 31.19 267 ASN A CA 1
ATOM 1792 C C . ASN A 1 236 ? 0.614 -48.011 28.889 1.00 31.19 267 ASN A C 1
ATOM 1793 O O . ASN A 1 236 ? -0.491 -48.086 28.353 1.00 30.63 267 ASN A O 1
ATOM 1798 N N . ALA A 1 237 ? 0.957 -47.029 29.734 1.00 31.44 268 ALA A N 1
ATOM 1799 C CA . ALA A 1 237 ? 0.033 -45.977 30.160 1.00 31.90 268 ALA A CA 1
ATOM 1800 C C . ALA A 1 237 ? -0.174 -44.938 29.049 1.00 32.08 268 ALA A C 1
ATOM 1801 O O . ALA A 1 237 ? -1.226 -44.306 29.004 1.00 30.82 268 ALA A O 1
ATOM 1803 N N . MET A 1 238 ? 0.822 -44.750 28.172 1.00 31.15 269 MET A N 1
ATOM 1804 C CA . MET A 1 238 ? 0.672 -43.819 27.047 1.00 31.12 269 MET A CA 1
ATOM 1805 C C . MET A 1 238 ? -0.478 -44.294 26.146 1.00 30.81 269 MET A C 1
ATOM 1806 O O . MET A 1 238 ? -1.348 -43.504 25.788 1.00 30.85 269 MET A O 1
ATOM 1811 N N . ALA A 1 239 ? -0.475 -45.588 25.804 1.00 30.22 270 ALA A N 1
ATOM 1812 C CA . ALA A 1 239 ? -1.536 -46.200 24.999 1.00 30.56 270 ALA A CA 1
ATOM 1813 C C . ALA A 1 239 ? -2.895 -46.069 25.707 1.00 31.22 270 ALA A C 1
ATOM 1814 O O . ALA A 1 239 ? -3.911 -45.828 25.054 1.00 31.34 270 ALA A O 1
ATOM 1816 N N . LYS A 1 240 ? -2.905 -46.227 27.036 1.00 30.73 271 LYS A N 1
ATOM 1817 C CA . LYS A 1 240 ? -4.133 -46.118 27.827 1.00 33.82 271 LYS A CA 1
ATOM 1818 C C . LYS A 1 240 ? -4.680 -44.685 27.733 1.00 32.82 271 LYS A C 1
ATOM 1819 O O . LYS A 1 240 ? -5.881 -44.495 27.569 1.00 32.33 271 LYS A O 1
ATOM 1825 N N . TYR A 1 241 ? -3.799 -43.684 27.803 1.00 30.58 272 TYR A N 1
ATOM 1826 C CA . TYR A 1 241 ? -4.222 -42.290 27.688 1.00 32.85 272 TYR A CA 1
ATOM 1827 C C . TYR A 1 241 ? -4.693 -41.975 26.260 1.00 31.85 272 TYR A C 1
ATOM 1828 O O . TYR A 1 241 ? -5.569 -41.136 26.085 1.00 33.30 272 TYR A O 1
ATOM 1837 N N . PHE A 1 242 ? -4.113 -42.629 25.245 1.00 30.50 273 PHE A N 1
ATOM 1838 C CA . PHE A 1 242 ? -4.578 -42.455 23.863 1.00 30.49 273 PHE A CA 1
ATOM 1839 C C . PHE A 1 242 ? -6.032 -42.934 23.738 1.00 31.10 273 PHE A C 1
ATOM 1840 O O . PHE A 1 242 ? -6.826 -42.329 23.020 1.00 30.60 273 PHE A O 1
ATOM 1848 N N . TYR A 1 243 ? -6.353 -44.040 24.418 1.00 31.50 274 TYR A N 1
ATOM 1849 C CA . TYR A 1 243 ? -7.704 -44.583 24.460 1.00 32.86 274 TYR A CA 1
ATOM 1850 C C . TYR A 1 243 ? -8.607 -43.627 25.251 1.00 34.29 274 TYR A C 1
ATOM 1851 O O . TYR A 1 243 ? -9.681 -43.242 24.775 1.00 32.31 274 TYR A O 1
ATOM 1860 N N . GLY A 1 244 ? -8.145 -43.249 26.450 1.00 35.73 275 GLY A N 1
ATOM 1861 C CA . GLY A 1 244 ? -8.804 -42.261 27.303 1.00 38.16 275 GLY A CA 1
ATOM 1862 C C . GLY A 1 244 ? -9.778 -42.914 28.269 1.00 42.11 275 GLY A C 1
ATOM 1863 O O . GLY A 1 244 ? -10.167 -44.060 28.102 1.00 43.11 275 GLY A O 1
ATOM 1864 N N . ASN A 1 245 ? -10.180 -42.169 29.294 1.00 48.51 276 ASN A N 1
ATOM 1865 C CA . ASN A 1 245 ? -11.156 -42.665 30.278 1.00 55.93 276 ASN A CA 1
ATOM 1866 C C . ASN A 1 245 ? -12.581 -42.386 29.782 1.00 59.72 276 ASN A C 1
ATOM 1867 O O . ASN A 1 245 ? -13.563 -42.793 30.425 1.00 63.18 276 ASN A O 1
ATOM 1872 N N . ASP A 1 246 ? -12.679 -41.663 28.659 1.00 58.81 277 ASP A N 1
ATOM 1873 C CA . ASP A 1 246 ? -13.938 -41.291 28.048 1.00 56.27 277 ASP A CA 1
ATOM 1874 C C . ASP A 1 246 ? -13.808 -41.445 26.538 1.00 55.64 277 ASP A C 1
ATOM 1875 O O . ASP A 1 246 ? -13.921 -40.476 25.785 1.00 53.38 277 ASP A O 1
ATOM 1880 N N . PRO A 1 247 ? -13.569 -42.682 26.056 1.00 51.31 278 PRO A N 1
ATOM 1881 C CA . PRO A 1 247 ? -13.269 -42.907 24.644 1.00 50.44 278 PRO A CA 1
ATOM 1882 C C . PRO A 1 247 ? -14.351 -42.356 23.695 1.00 51.59 278 PRO A C 1
ATOM 1883 O O . PRO A 1 247 ? -14.011 -41.811 22.652 1.00 49.99 278 PRO A O 1
ATOM 1887 N N . ALA A 1 248 ? -15.631 -42.449 24.077 1.00 54.65 279 ALA A N 1
ATOM 1888 C CA . ALA A 1 248 ? -16.746 -42.136 23.161 1.00 54.46 279 ALA A CA 1
ATOM 1889 C C . ALA A 1 248 ? -16.906 -40.625 22.912 1.00 50.23 279 ALA A C 1
ATOM 1890 O O . ALA A 1 248 ? -17.645 -40.261 21.996 1.00 58.31 279 ALA A O 1
ATOM 1892 N N . ASN A 1 249 ? -16.218 -39.759 23.678 1.00 54.22 280 ASN A N 1
ATOM 1893 C CA A ASN A 1 249 ? -16.405 -38.310 23.555 0.50 53.60 280 ASN A CA 1
ATOM 1894 C CA B ASN A 1 249 ? -16.399 -38.302 23.574 0.50 53.73 280 ASN A CA 1
ATOM 1895 C C . ASN A 1 249 ? -15.056 -37.557 23.492 1.00 54.02 280 ASN A C 1
ATOM 1896 O O . ASN A 1 249 ? -15.018 -36.432 22.991 1.00 60.27 280 ASN A O 1
ATOM 1905 N N . ASN A 1 250 ? -13.940 -38.149 23.975 1.00 50.80 281 ASN A N 1
ATOM 1906 C CA . ASN A 1 250 ? -12.584 -37.478 23.897 1.00 49.17 281 ASN A CA 1
ATOM 1907 C C . ASN A 1 250 ? -11.513 -38.471 23.423 1.00 46.38 281 ASN A C 1
ATOM 1908 O O . ASN A 1 250 ? -10.564 -38.788 24.144 1.00 45.25 281 ASN A O 1
ATOM 1913 N N . PRO A 1 251 ? -11.581 -38.964 22.167 1.00 39.90 282 PRO A N 1
ATOM 1914 C CA . PRO A 1 251 ? -10.543 -39.847 21.634 1.00 36.81 282 PRO A CA 1
ATOM 1915 C C . PRO A 1 251 ? -9.290 -39.071 21.197 1.00 35.18 282 PRO A C 1
ATOM 1916 O O . PRO A 1 251 ? -9.255 -37.844 21.292 1.00 36.60 282 PRO A O 1
ATOM 1920 N N . SER A 1 252 ? -8.280 -39.805 20.720 1.00 32.97 283 SER A N 1
ATOM 1921 C CA . SER A 1 252 ? -7.076 -39.218 20.142 1.00 32.14 283 SER A CA 1
ATOM 1922 C C . SER A 1 252 ? -7.332 -38.874 18.669 1.00 30.23 283 SER A C 1
ATOM 1923 O O . SER A 1 252 ? -7.256 -39.747 17.801 1.00 33.01 283 SER A O 1
ATOM 1926 N N . TYR A 1 253 ? -7.651 -37.605 18.399 1.00 28.26 284 TYR A N 1
ATOM 1927 C CA . TYR A 1 253 ? -7.733 -37.091 17.026 1.00 28.65 284 TYR A CA 1
ATOM 1928 C C . TYR A 1 253 ? -6.325 -36.730 16.536 1.00 27.87 284 TYR A C 1
ATOM 1929 O O . TYR A 1 253 ? -5.538 -36.169 17.289 1.00 27.17 284 TYR A O 1
ATOM 1938 N N . LEU A 1 254 ? -6.034 -37.036 15.268 1.00 27.77 285 LEU A N 1
ATOM 1939 C CA . LEU A 1 254 ? -4.795 -36.608 14.636 1.00 29.94 285 LEU A CA 1
ATOM 1940 C C . LEU A 1 254 ? -4.854 -35.107 14.334 1.00 29.08 285 LEU A C 1
ATOM 1941 O O . LEU A 1 254 ? -5.895 -34.567 13.943 1.00 29.91 285 LEU A O 1
ATOM 1946 N N . CYS A 1 255 ? -3.709 -34.445 14.519 1.00 28.15 286 CYS A N 1
ATOM 1947 C CA . CYS A 1 255 ? -3.512 -33.079 14.079 1.00 28.25 286 CYS A CA 1
ATOM 1948 C C . CYS A 1 255 ? -3.419 -33.067 12.548 1.00 27.79 286 CYS A C 1
ATOM 1949 O O . CYS A 1 255 ? -2.861 -33.991 11.951 1.00 28.60 286 CYS A O 1
ATOM 1952 N N . GLN A 1 256 ? -3.981 -32.020 11.937 1.00 26.97 287 GLN A N 1
ATOM 1953 C CA . GLN A 1 256 ? -3.913 -31.773 10.494 1.00 28.20 287 GLN A CA 1
ATOM 1954 C C . GLN A 1 256 ? -2.491 -32.004 9.963 1.00 29.28 287 GLN A C 1
ATOM 1955 O O . GLN A 1 256 ? -2.309 -32.607 8.898 1.00 29.77 287 GLN A O 1
ATOM 1961 N N . THR A 1 257 ? -1.488 -31.500 10.688 1.00 29.35 288 THR A N 1
ATOM 1962 C CA . THR A 1 257 ? -0.113 -31.518 10.202 1.00 29.06 288 THR A CA 1
ATOM 1963 C C . THR A 1 257 ? 0.319 -32.953 9.880 1.00 27.91 288 THR A C 1
ATOM 1964 O O . THR A 1 257 ? 0.895 -33.208 8.814 1.00 28.72 288 THR A O 1
ATOM 1968 N N . PHE A 1 258 ? 0.036 -33.871 10.812 1.00 26.05 289 PHE A N 1
ATOM 1969 C CA . PHE A 1 258 ? 0.412 -35.275 10.715 1.00 27.00 289 PHE A CA 1
ATOM 1970 C C . PHE A 1 258 ? -0.495 -35.991 9.707 1.00 25.81 289 PHE A C 1
ATOM 1971 O O . PHE A 1 258 ? -0.010 -36.742 8.862 1.00 25.75 289 PHE A O 1
ATOM 1979 N N . TRP A 1 259 ? -1.809 -35.758 9.800 1.00 25.96 290 TRP A N 1
ATOM 1980 C CA . TRP A 1 259 ? -2.750 -36.324 8.835 1.00 27.20 290 TRP A CA 1
ATOM 1981 C C . TRP A 1 259 ? -2.304 -36.000 7.400 1.00 25.94 290 TRP A C 1
ATOM 1982 O O . TRP A 1 259 ? -2.231 -36.883 6.568 1.00 26.74 290 TRP A O 1
ATOM 1993 N N . GLU A 1 260 ? -2.013 -34.728 7.119 1.00 27.12 291 GLU A N 1
ATOM 1994 C CA . GLU A 1 260 ? -1.703 -34.288 5.751 1.00 28.42 291 GLU A CA 1
ATOM 1995 C C . GLU A 1 260 ? -0.348 -34.845 5.288 1.00 28.35 291 GLU A C 1
ATOM 1996 O O . GLU A 1 260 ? -0.213 -35.238 4.128 1.00 27.68 291 GLU A O 1
ATOM 2002 N N . GLN A 1 261 ? 0.642 -34.910 6.185 1.00 27.61 292 GLN A N 1
ATOM 2003 C CA . GLN A 1 261 ? 1.932 -35.482 5.819 1.00 27.49 292 GLN A CA 1
ATOM 2004 C C . GLN A 1 261 ? 1.727 -36.899 5.266 1.00 27.78 292 GLN A C 1
ATOM 2005 O O . GLN A 1 261 ? 2.357 -37.277 4.273 1.00 29.13 292 GLN A O 1
ATOM 2011 N N . LEU A 1 262 ? 0.851 -37.675 5.916 1.00 26.12 293 LEU A N 1
ATOM 2012 C CA . LEU A 1 262 ? 0.551 -39.044 5.497 1.00 27.12 293 LEU A CA 1
ATOM 2013 C C . LEU A 1 262 ? -0.314 -39.025 4.223 1.00 27.09 293 LEU A C 1
ATOM 2014 O O . LEU A 1 262 ? 0.078 -39.573 3.190 1.00 27.14 293 LEU A O 1
ATOM 2019 N N . TYR A 1 263 ? -1.478 -38.369 4.295 1.00 26.08 294 TYR A N 1
ATOM 2020 C CA . TYR A 1 263 ? -2.522 -38.488 3.265 1.00 28.43 294 TYR A CA 1
ATOM 2021 C C . TYR A 1 263 ? -2.106 -37.831 1.935 1.00 28.19 294 TYR A C 1
ATOM 2022 O O . TYR A 1 263 ? -2.300 -38.409 0.856 1.00 28.36 294 TYR A O 1
ATOM 2031 N N . LYS A 1 264 ? -1.553 -36.617 1.995 1.00 27.55 295 LYS A N 1
ATOM 2032 C CA . LYS A 1 264 ? -1.258 -35.866 0.773 1.00 30.18 295 LYS A CA 1
ATOM 2033 C C . LYS A 1 264 ? -0.089 -36.506 0.008 1.00 29.70 295 LYS A C 1
ATOM 2034 O O . LYS A 1 264 ? 0.066 -36.253 -1.191 1.00 29.85 295 LYS A O 1
ATOM 2040 N N . ASN A 1 265 ? 0.701 -37.349 0.688 1.00 29.19 296 ASN A N 1
ATOM 2041 C CA . ASN A 1 265 ? 1.845 -38.023 0.080 1.00 30.15 296 ASN A CA 1
ATOM 2042 C C . ASN A 1 265 ? 1.550 -39.503 -0.188 1.00 29.84 296 ASN A C 1
ATOM 2043 O O . ASN A 1 265 ? 2.466 -40.256 -0.500 1.00 29.47 296 ASN A O 1
ATOM 2048 N N . ASN A 1 266 ? 0.279 -39.910 -0.094 1.00 28.57 297 ASN A N 1
ATOM 2049 C CA . ASN A 1 266 ? -0.121 -41.288 -0.378 1.00 29.72 297 ASN A CA 1
ATOM 2050 C C . ASN A 1 266 ? 0.758 -42.253 0.430 1.00 28.94 297 ASN A C 1
ATOM 2051 O O . ASN A 1 266 ? 1.184 -43.304 -0.060 1.00 29.75 297 ASN A O 1
ATOM 2056 N N . ASP A 1 267 ? 1.022 -41.887 1.684 1.00 28.67 298 ASP A N 1
ATOM 2057 C CA . ASP A 1 267 ? 1.818 -42.713 2.572 1.00 28.79 298 ASP A CA 1
ATOM 2058 C C . ASP A 1 267 ? 1.030 -43.989 2.863 1.00 30.07 298 ASP A C 1
ATOM 2059 O O . ASP A 1 267 ? -0.116 -43.915 3.304 1.00 28.13 298 ASP A O 1
ATOM 2064 N N . PRO A 1 268 ? 1.595 -45.197 2.625 1.00 31.38 299 PRO A N 1
ATOM 2065 C CA . PRO A 1 268 ? 0.909 -46.437 2.989 1.00 31.95 299 PRO A CA 1
ATOM 2066 C C . PRO A 1 268 ? 0.620 -46.562 4.497 1.00 30.93 299 PRO A C 1
ATOM 2067 O O . PRO A 1 268 ? -0.236 -47.359 4.894 1.00 31.95 299 PRO A O 1
ATOM 2071 N N . ARG A 1 269 ? 1.301 -45.757 5.320 1.00 27.76 300 ARG A N 1
ATOM 2072 C CA . ARG A 1 269 ? 1.049 -45.731 6.758 1.00 28.37 300 ARG A CA 1
ATOM 2073 C C . ARG A 1 269 ? -0.257 -44.993 7.089 1.00 27.93 300 ARG A C 1
ATOM 2074 O O . ARG A 1 269 ? -0.710 -45.072 8.222 1.00 29.43 300 ARG A O 1
ATOM 2082 N N . THR A 1 270 ? -0.848 -44.281 6.122 1.00 27.73 301 THR A N 1
ATOM 2083 C CA . THR A 1 270 ? -2.077 -43.510 6.359 1.00 29.26 301 THR A CA 1
ATOM 2084 C C . THR A 1 270 ? -3.131 -44.374 7.070 1.00 30.26 301 THR A C 1
ATOM 2085 O O . THR A 1 270 ? -3.663 -43.973 8.111 1.00 32.99 301 THR A O 1
ATOM 2089 N N . THR A 1 271 ? -3.417 -45.557 6.513 1.00 29.00 302 THR A N 1
ATOM 2090 C CA . THR A 1 271 ? -4.480 -46.433 7.013 1.00 32.72 302 THR A CA 1
ATOM 2091 C C . THR A 1 271 ? -3.947 -47.413 8.070 1.00 31.35 302 THR A C 1
ATOM 2092 O O . THR A 1 271 ? -4.719 -48.193 8.605 1.00 31.74 302 THR A O 1
ATOM 2096 N N . ARG A 1 272 ? -2.637 -47.387 8.351 1.00 29.06 303 ARG A N 1
ATOM 2097 C CA . ARG A 1 272 ? -2.064 -48.144 9.476 1.00 29.86 303 ARG A CA 1
ATOM 2098 C C . ARG A 1 272 ? -2.148 -47.311 10.763 1.00 27.62 303 ARG A C 1
ATOM 2099 O O . ARG A 1 272 ? -2.537 -47.829 11.809 1.00 28.41 303 ARG A O 1
ATOM 2107 N N . LEU A 1 273 ? -1.779 -46.029 10.671 1.00 26.40 304 LEU A N 1
ATOM 2108 C CA . LEU A 1 273 ? -1.716 -45.122 11.823 1.00 27.76 304 LEU A CA 1
ATOM 2109 C C . LEU A 1 273 ? -3.087 -44.498 12.130 1.00 29.12 304 LEU A C 1
ATOM 2110 O O . LEU A 1 273 ? -3.351 -44.175 13.291 1.00 29.30 304 LEU A O 1
ATOM 2115 N N . CYS A 1 274 ? -3.922 -44.308 11.096 1.00 29.13 305 CYS A N 1
ATOM 2116 C CA . CYS A 1 274 ? -5.152 -43.512 11.184 1.00 29.69 305 CYS A CA 1
ATOM 2117 C C . CYS A 1 274 ? -6.367 -44.349 10.773 1.00 30.43 305 CYS A C 1
ATOM 2118 O O . CYS A 1 274 ? -6.293 -45.173 9.856 1.00 29.79 305 CYS A O 1
ATOM 2121 N N . ARG A 1 275 ? -7.491 -44.090 11.446 1.00 29.92 306 ARG A N 1
ATOM 2122 C CA A ARG A 1 275 ? -8.768 -44.691 11.094 0.49 30.87 306 ARG A CA 1
ATOM 2123 C CA B ARG A 1 275 ? -8.771 -44.696 11.125 0.51 31.04 306 ARG A CA 1
ATOM 2124 C C . ARG A 1 275 ? -9.870 -43.641 11.276 1.00 30.41 306 ARG A C 1
ATOM 2125 O O . ARG A 1 275 ? -9.676 -42.616 11.944 1.00 29.60 306 ARG A O 1
ATOM 2140 N N . PHE A 1 276 ? -11.015 -43.904 10.648 1.00 30.19 307 PHE A N 1
ATOM 2141 C CA . PHE A 1 276 ? -12.237 -43.155 10.884 1.00 30.55 307 PHE A CA 1
ATOM 2142 C C . PHE A 1 276 ? -13.201 -44.095 11.613 1.00 30.59 307 PHE A C 1
ATOM 2143 O O . PHE A 1 276 ? -13.519 -45.164 11.101 1.00 29.38 307 PHE A O 1
ATOM 2151 N N . TYR A 1 277 ? -13.613 -43.700 12.824 1.00 30.43 308 TYR A N 1
ATOM 2152 C CA . TYR A 1 277 ? -14.417 -44.536 13.699 1.00 30.50 308 TYR A CA 1
ATOM 2153 C C . TYR A 1 277 ? -15.699 -43.794 14.091 1.00 31.06 308 TYR A C 1
ATOM 2154 O O . TYR A 1 277 ? -15.658 -42.620 14.450 1.00 31.52 308 TYR A O 1
ATOM 2163 N N . ILE A 1 278 ? -16.829 -44.503 14.035 1.00 31.19 309 ILE A N 1
ATOM 2164 C CA . ILE A 1 278 ? -18.058 -44.085 14.690 1.00 32.99 309 ILE A CA 1
ATOM 2165 C C . ILE A 1 278 ? -18.124 -44.823 16.035 1.00 33.17 309 ILE A C 1
ATOM 2166 O O . ILE A 1 278 ? -18.129 -46.047 16.073 1.00 32.67 309 ILE A O 1
ATOM 2171 N N . ASP A 1 279 ? -18.162 -44.053 17.130 1.00 33.74 310 ASP A N 1
ATOM 2172 C CA . ASP A 1 279 ? -17.879 -44.555 18.478 1.00 35.15 310 ASP A CA 1
ATOM 2173 C C . ASP A 1 279 ? -19.131 -44.575 19.370 1.00 36.82 310 ASP A C 1
ATOM 2174 O O . ASP A 1 279 ? -19.030 -44.916 20.551 1.00 37.52 310 ASP A O 1
ATOM 2179 N N . ASP A 1 280 ? -20.306 -44.273 18.808 1.00 37.58 311 ASP A N 1
ATOM 2180 C CA . ASP A 1 280 ? -21.537 -44.097 19.611 1.00 39.88 311 ASP A CA 1
ATOM 2181 C C . ASP A 1 280 ? -21.915 -45.378 20.370 1.00 41.33 311 ASP A C 1
ATOM 2182 O O . ASP A 1 280 ? -22.520 -45.292 21.434 1.00 44.60 311 ASP A O 1
ATOM 2187 N N . PHE A 1 281 ? -21.569 -46.553 19.828 1.00 40.03 312 PHE A N 1
ATOM 2188 C CA . PHE A 1 281 ? -22.078 -47.831 20.328 1.00 42.58 312 PHE A CA 1
ATOM 2189 C C . PHE A 1 281 ? -20.967 -48.688 20.947 1.00 43.02 312 PHE A C 1
ATOM 2190 O O . PHE A 1 281 ? -21.180 -49.874 21.194 1.00 44.72 312 PHE A O 1
ATOM 2198 N N . MET A 1 282 ? -19.803 -48.086 21.222 1.00 41.41 313 MET A N 1
ATOM 2199 C CA . MET A 1 282 ? -18.662 -48.823 21.747 1.00 41.47 313 MET A CA 1
ATOM 2200 C C . MET A 1 282 ? -18.870 -49.108 23.239 1.00 42.43 313 MET A C 1
ATOM 2201 O O . MET A 1 282 ? -19.610 -48.403 23.918 1.00 42.75 313 MET A O 1
ATOM 2206 N N . SER A 1 283 ? -18.197 -50.155 23.724 1.00 44.34 314 SER A N 1
ATOM 2207 C CA . SER A 1 283 ? -18.073 -50.452 25.152 1.00 48.19 314 SER A CA 1
ATOM 2208 C C . SER A 1 283 ? -16.889 -49.660 25.728 1.00 47.60 314 SER A C 1
ATOM 2209 O O . SER A 1 283 ? -15.748 -49.847 25.294 1.00 44.46 314 SER A O 1
ATOM 2212 N N . ILE A 1 284 ? -17.174 -48.779 26.698 1.00 49.16 315 ILE A N 1
ATOM 2213 C CA . ILE A 1 284 ? -16.178 -47.874 27.293 1.00 54.42 315 ILE A CA 1
ATOM 2214 C C . ILE A 1 284 ? -15.093 -48.705 27.996 1.00 56.43 315 ILE A C 1
ATOM 2215 O O . ILE A 1 284 ? -13.919 -48.342 27.964 1.00 58.03 315 ILE A O 1
ATOM 2220 N N . SER A 1 285 ? -15.487 -49.823 28.618 1.00 57.83 316 SER A N 1
ATOM 2221 C CA . SER A 1 285 ? -14.568 -50.629 29.428 1.00 62.98 316 SER A CA 1
ATOM 2222 C C . SER A 1 285 ? -13.711 -51.547 28.543 1.00 66.20 316 SER A C 1
ATOM 2223 O O . SER A 1 285 ? -12.554 -51.810 28.875 1.00 68.92 316 SER A O 1
ATOM 2226 N N . THR A 1 286 ? -14.288 -52.024 27.431 1.00 63.78 317 THR A N 1
ATOM 2227 C CA . THR A 1 286 ? -13.694 -53.064 26.581 1.00 62.08 317 THR A CA 1
ATOM 2228 C C . THR A 1 286 ? -12.987 -52.446 25.366 1.00 55.08 317 THR A C 1
ATOM 2229 O O . THR A 1 286 ? -11.999 -52.983 24.890 1.00 55.93 317 THR A O 1
ATOM 2233 N N . GLY A 1 287 ? -13.536 -51.348 24.838 1.00 54.50 318 GLY A N 1
ATOM 2234 C CA . GLY A 1 287 ? -13.056 -50.739 23.606 1.00 52.25 318 GLY A CA 1
ATOM 2235 C C . GLY A 1 287 ? -13.613 -51.416 22.361 1.00 49.31 318 GLY A C 1
ATOM 2236 O O . GLY A 1 287 ? -13.305 -51.003 21.244 1.00 48.92 318 GLY A O 1
ATOM 2237 N N . ASP A 1 288 ? -14.443 -52.450 22.549 1.00 49.30 319 ASP A N 1
ATOM 2238 C CA . ASP A 1 288 ? -15.088 -53.154 21.449 1.00 51.53 319 ASP A CA 1
ATOM 2239 C C . ASP A 1 288 ? -16.263 -52.307 20.953 1.00 45.92 319 ASP A C 1
ATOM 2240 O O . ASP A 1 288 ? -16.708 -51.389 21.638 1.00 45.90 319 ASP A O 1
ATOM 2245 N N . GLY A 1 289 ? -16.734 -52.614 19.742 1.00 44.87 320 GLY A N 1
ATOM 2246 C CA . GLY A 1 289 ? -17.962 -52.030 19.192 1.00 43.79 320 GLY A CA 1
ATOM 2247 C C . GLY A 1 289 ? -17.750 -50.702 18.471 1.00 39.96 320 GLY A C 1
ATOM 2248 O O . GLY A 1 289 ? -18.730 -50.048 18.101 1.00 39.89 320 GLY A O 1
ATOM 2249 N N . ARG A 1 290 ? -16.492 -50.286 18.269 1.00 37.85 321 ARG A N 1
ATOM 2250 C CA . ARG A 1 290 ? -16.207 -49.134 17.408 1.00 36.31 321 ARG A CA 1
ATOM 2251 C C . ARG A 1 290 ? -16.462 -49.552 15.956 1.00 36.88 321 ARG A C 1
ATOM 2252 O O . ARG A 1 290 ? -16.095 -50.649 15.555 1.00 39.25 321 ARG A O 1
ATOM 2260 N N . ILE A 1 291 ? -17.103 -48.675 15.178 1.00 36.52 322 ILE A N 1
ATOM 2261 C CA . ILE A 1 291 ? -17.424 -48.976 13.786 1.00 35.95 322 ILE A CA 1
ATOM 2262 C C . ILE A 1 291 ? -16.403 -48.268 12.888 1.00 34.24 322 ILE A C 1
ATOM 2263 O O . ILE A 1 291 ? -16.340 -47.043 12.857 1.00 33.18 322 ILE A O 1
ATOM 2268 N N . ASP A 1 292 ? -15.621 -49.076 12.164 1.00 33.99 323 ASP A N 1
ATOM 2269 C CA . ASP A 1 292 ? -14.537 -48.619 11.315 1.00 32.41 323 ASP A CA 1
ATOM 2270 C C . ASP A 1 292 ? -15.090 -48.298 9.918 1.00 31.60 323 ASP A C 1
ATOM 2271 O O . ASP A 1 292 ? -15.464 -49.198 9.169 1.00 33.17 323 ASP A O 1
ATOM 2276 N N . VAL A 1 293 ? -15.102 -47.007 9.575 1.00 30.66 324 VAL A N 1
ATOM 2277 C CA . VAL A 1 293 ? -15.614 -46.520 8.288 1.00 31.56 324 VAL A CA 1
ATOM 2278 C C . VAL A 1 293 ? -14.461 -45.971 7.433 1.00 30.27 324 VAL A C 1
ATOM 2279 O O . VAL A 1 293 ? -14.703 -45.308 6.442 1.00 31.64 324 VAL A O 1
ATOM 2283 N N . THR A 1 294 ? -13.213 -46.275 7.811 1.00 30.86 325 THR A N 1
ATOM 2284 C CA . THR A 1 294 ? -12.006 -45.735 7.161 1.00 29.64 325 THR A CA 1
ATOM 2285 C C . THR A 1 294 ? -12.042 -45.910 5.633 1.00 29.80 325 THR A C 1
ATOM 2286 O O . THR A 1 294 ? -11.900 -44.943 4.885 1.00 30.42 325 THR A O 1
ATOM 2290 N N . ASP A 1 295 ? -12.187 -47.155 5.174 1.00 30.57 326 ASP A N 1
ATOM 2291 C CA . ASP A 1 295 ? -12.043 -47.478 3.755 1.00 33.21 326 ASP A CA 1
ATOM 2292 C C . ASP A 1 295 ? -13.120 -46.745 2.940 1.00 33.57 326 ASP A C 1
ATOM 2293 O O . ASP A 1 295 ? -12.841 -46.236 1.849 1.00 33.52 326 ASP A O 1
ATOM 2298 N N . ALA A 1 296 ? -14.341 -46.682 3.483 1.00 33.66 327 ALA A N 1
ATOM 2299 C CA . ALA A 1 296 ? -15.470 -46.028 2.825 1.00 32.88 327 ALA A CA 1
ATOM 2300 C C . ALA A 1 296 ? -15.259 -44.509 2.778 1.00 30.89 327 ALA A C 1
ATOM 2301 O O . ALA A 1 296 ? -15.573 -43.878 1.772 1.00 32.31 327 ALA A O 1
ATOM 2303 N N . VAL A 1 297 ? -14.733 -43.931 3.865 1.00 29.11 328 VAL A N 1
ATOM 2304 C CA . VAL A 1 297 ? -14.435 -42.495 3.931 1.00 30.27 328 VAL A CA 1
ATOM 2305 C C . VAL A 1 297 ? -13.368 -42.141 2.880 1.00 30.58 328 VAL A C 1
ATOM 2306 O O . VAL A 1 297 ? -13.552 -41.211 2.094 1.00 29.45 328 VAL A O 1
ATOM 2310 N N . LEU A 1 298 ? -12.249 -42.875 2.871 1.00 30.75 329 LEU A N 1
ATOM 2311 C CA . LEU A 1 298 ? -11.161 -42.589 1.918 1.00 31.56 329 LEU A CA 1
ATOM 2312 C C . LEU A 1 298 ? -11.649 -42.740 0.464 1.00 32.47 329 LEU A C 1
ATOM 2313 O O . LEU A 1 298 ? -11.368 -41.878 -0.383 1.00 31.24 329 LEU A O 1
ATOM 2318 N N . ALA A 1 299 ? -12.376 -43.827 0.174 1.00 32.71 330 ALA A N 1
ATOM 2319 C CA . ALA A 1 299 ? -12.845 -44.121 -1.190 1.00 34.10 330 ALA A CA 1
ATOM 2320 C C . ALA A 1 299 ? -13.808 -43.026 -1.668 1.00 33.75 330 ALA A C 1
ATOM 2321 O O . ALA A 1 299 ? -13.750 -42.612 -2.829 1.00 33.63 330 ALA A O 1
ATOM 2323 N N . THR A 1 300 ? -14.674 -42.555 -0.760 1.00 32.67 331 THR A N 1
ATOM 2324 C CA . THR A 1 300 ? -15.680 -41.555 -1.088 1.00 32.82 331 THR A CA 1
ATOM 2325 C C . THR A 1 300 ? -15.014 -40.195 -1.345 1.00 31.50 331 THR A C 1
ATOM 2326 O O . THR A 1 300 ? -15.392 -39.497 -2.280 1.00 33.05 331 THR A O 1
ATOM 2330 N N . GLN A 1 301 ? -14.029 -39.820 -0.522 1.00 31.27 332 GLN A N 1
ATOM 2331 C CA . GLN A 1 301 ? -13.298 -38.560 -0.732 1.00 32.23 332 GLN A CA 1
ATOM 2332 C C . GLN A 1 301 ? -12.553 -38.603 -2.074 1.00 31.86 332 GLN A C 1
ATOM 2333 O O . GLN A 1 301 ? -12.568 -37.621 -2.816 1.00 32.36 332 GLN A O 1
ATOM 2339 N N . ALA A 1 302 ? -11.916 -39.741 -2.375 1.00 32.80 333 ALA A N 1
ATOM 2340 C CA . ALA A 1 302 ? -11.095 -39.900 -3.588 1.00 34.51 333 ALA A CA 1
ATOM 2341 C C . ALA A 1 302 ? -11.972 -39.816 -4.848 1.00 35.08 333 ALA A C 1
ATOM 2342 O O . ALA A 1 302 ? -11.573 -39.208 -5.848 1.00 35.66 333 ALA A O 1
ATOM 2344 N N . ALA A 1 303 ? -13.165 -40.419 -4.789 1.00 35.02 334 ALA A N 1
ATOM 2345 C CA . ALA A 1 303 ? -14.098 -40.466 -5.928 1.00 36.20 334 ALA A CA 1
ATOM 2346 C C . ALA A 1 303 ? -14.781 -39.106 -6.142 1.00 35.67 334 ALA A C 1
ATOM 2347 O O . ALA A 1 303 ? -15.266 -38.829 -7.237 1.00 36.41 334 ALA A O 1
ATOM 2349 N N . ASN A 1 304 ? -14.818 -38.272 -5.095 1.00 34.51 335 ASN A N 1
ATOM 2350 C CA . ASN A 1 304 ? -15.509 -36.985 -5.105 1.00 34.66 335 ASN A CA 1
ATOM 2351 C C . ASN A 1 304 ? -14.580 -35.914 -4.535 1.00 35.45 335 ASN A C 1
ATOM 2352 O O . ASN A 1 304 ? -14.854 -35.359 -3.471 1.00 34.41 335 ASN A O 1
ATOM 2357 N N . PRO A 1 305 ? -13.462 -35.576 -5.223 1.00 37.65 336 PRO A N 1
ATOM 2358 C CA . PRO A 1 305 ? -12.415 -34.741 -4.629 1.00 39.24 336 PRO A CA 1
ATOM 2359 C C . PRO A 1 305 ? -12.890 -33.348 -4.185 1.00 39.42 336 PRO A C 1
ATOM 2360 O O . PRO A 1 305 ? -12.398 -32.836 -3.195 1.00 46.33 336 PRO A O 1
ATOM 2364 N N . SER A 1 306 ? -13.847 -32.751 -4.904 1.00 39.23 337 SER A N 1
ATOM 2365 C CA . SER A 1 306 ? -14.314 -31.403 -4.573 1.00 41.76 337 SER A CA 1
ATOM 2366 C C . SER A 1 306 ? -15.418 -31.432 -3.500 1.00 38.94 337 SER A C 1
ATOM 2367 O O . SER A 1 306 ? -15.855 -30.380 -3.044 1.00 41.69 337 SER A O 1
ATOM 2370 N N . ALA A 1 307 ? -15.865 -32.623 -3.089 1.00 36.61 338 ALA A N 1
ATOM 2371 C CA . ALA A 1 307 ? -16.835 -32.749 -1.989 1.00 37.00 338 ALA A CA 1
ATOM 2372 C C . ALA A 1 307 ? -16.095 -32.693 -0.645 1.00 35.93 338 ALA A C 1
ATOM 2373 O O . ALA A 1 307 ? -14.963 -33.168 -0.531 1.00 35.24 338 ALA A O 1
ATOM 2375 N N . ASP A 1 308 ? -16.739 -32.105 0.369 1.00 36.78 339 ASP A N 1
ATOM 2376 C CA . ASP A 1 308 ? -16.183 -32.060 1.726 1.00 38.18 339 ASP A CA 1
ATOM 2377 C C . ASP A 1 308 ? -16.589 -33.334 2.477 1.00 35.95 339 ASP A C 1
ATOM 2378 O O . ASP A 1 308 ? -17.706 -33.432 2.987 1.00 36.22 339 ASP A O 1
ATOM 2383 N N . VAL A 1 309 ? -15.666 -34.302 2.534 1.00 33.65 340 VAL A N 1
ATOM 2384 C CA . VAL A 1 309 ? -15.889 -35.589 3.189 1.00 33.08 340 VAL A CA 1
ATOM 2385 C C . VAL A 1 309 ? -15.015 -35.663 4.450 1.00 32.56 340 VAL A C 1
ATOM 2386 O O . VAL A 1 309 ? -15.542 -35.768 5.565 1.00 33.59 340 VAL A O 1
ATOM 2390 N N . ILE A 1 310 ? -13.690 -35.608 4.271 1.00 30.20 341 ILE A N 1
ATOM 2391 C CA . ILE A 1 310 ? -12.746 -35.663 5.392 1.00 30.07 341 ILE A CA 1
ATOM 2392 C C . ILE A 1 310 ? -12.557 -34.247 5.951 1.00 29.33 341 ILE A C 1
ATOM 2393 O O . ILE A 1 310 ? -12.341 -33.307 5.205 1.00 30.47 341 ILE A O 1
ATOM 2398 N N . TYR A 1 311 ? -12.638 -34.116 7.278 1.00 29.25 342 TYR A N 1
ATOM 2399 C CA . TYR A 1 311 ? -12.433 -32.847 7.979 1.00 30.58 342 TYR A CA 1
ATOM 2400 C C . TYR A 1 311 ? -11.197 -32.961 8.875 1.00 29.51 342 TYR A C 1
ATOM 2401 O O . TYR A 1 311 ? -10.885 -34.039 9.348 1.00 29.42 342 TYR A O 1
ATOM 2410 N N . MET A 1 312 ? -10.526 -31.831 9.111 1.00 29.56 343 MET A N 1
ATOM 2411 C CA . MET A 1 312 ? -9.231 -31.818 9.782 1.00 29.69 343 MET A CA 1
ATOM 2412 C C . MET A 1 312 ? -9.262 -30.853 10.973 1.00 30.43 343 MET A C 1
ATOM 2413 O O . MET A 1 312 ? -10.096 -29.941 11.035 1.00 31.23 343 MET A O 1
ATOM 2418 N N . ILE A 1 313 ? -8.334 -31.081 11.910 1.00 29.65 344 ILE A N 1
ATOM 2419 C CA . ILE A 1 313 ? -8.181 -30.276 13.112 1.00 30.09 344 ILE A CA 1
ATOM 2420 C C . ILE A 1 313 ? -6.834 -29.550 13.031 1.00 29.02 344 ILE A C 1
ATOM 2421 O O . ILE A 1 313 ? -5.793 -30.175 13.147 1.00 30.44 344 ILE A O 1
ATOM 2426 N N . ALA A 1 314 ? -6.875 -28.229 12.842 1.00 29.96 345 ALA A N 1
ATOM 2427 C CA . ALA A 1 314 ? -5.676 -27.414 12.724 1.00 31.09 345 ALA A CA 1
ATOM 2428 C C . ALA A 1 314 ? -4.962 -27.360 14.070 1.00 32.06 345 ALA A C 1
ATOM 2429 O O . ALA A 1 314 ? -5.589 -27.518 15.120 1.00 31.61 345 ALA A O 1
ATOM 2431 N N . PRO A 1 315 ? -3.634 -27.113 14.090 1.00 30.81 346 PRO A N 1
ATOM 2432 C CA . PRO A 1 315 ? -2.942 -26.849 15.348 1.00 30.75 346 PRO A CA 1
ATOM 2433 C C . PRO A 1 315 ? -3.677 -25.737 16.113 1.00 30.97 346 PRO A C 1
ATOM 2434 O O . PRO A 1 315 ? -3.973 -24.686 15.541 1.00 31.49 346 PRO A O 1
ATOM 2438 N N . GLY A 1 316 ? -3.995 -26.007 17.383 1.00 30.56 347 GLY A N 1
ATOM 2439 C CA . GLY A 1 316 ? -4.608 -25.037 18.279 1.00 32.23 347 GLY A CA 1
ATOM 2440 C C . GLY A 1 316 ? -6.129 -25.109 18.311 1.00 32.73 347 GLY A C 1
ATOM 2441 O O . GLY A 1 316 ? -6.751 -24.314 19.013 1.00 33.14 347 GLY A O 1
ATOM 2442 N N . GLU A 1 317 ? -6.727 -26.054 17.571 1.00 32.20 348 GLU A N 1
ATOM 2443 C CA . GLU A 1 317 ? -8.190 -26.213 17.521 1.00 33.08 348 GLU A CA 1
ATOM 2444 C C . GLU A 1 317 ? -8.627 -27.393 18.390 1.00 31.53 348 GLU A C 1
ATOM 2445 O O . GLU A 1 317 ? -7.907 -28.381 18.513 1.00 29.93 348 GLU A O 1
ATOM 2451 N N . PHE A 1 318 ? -9.818 -27.257 18.986 1.00 32.52 349 PHE A N 1
ATOM 2452 C CA . PHE A 1 318 ? -10.570 -28.372 19.536 1.00 32.35 349 PHE A CA 1
ATOM 2453 C C . PHE A 1 318 ? -11.291 -29.078 18.382 1.00 31.09 349 PHE A C 1
ATOM 2454 O O . PHE A 1 318 ? -11.469 -28.491 17.317 1.00 31.60 349 PHE A O 1
ATOM 2462 N N . SER A 1 319 ? -11.723 -30.322 18.616 1.00 30.57 350 SER A N 1
ATOM 2463 C CA . SER A 1 319 ? -12.460 -31.117 17.617 1.00 31.54 350 SER A CA 1
ATOM 2464 C C . SER A 1 319 ? -13.760 -30.416 17.193 1.00 33.47 350 SER A C 1
ATOM 2465 O O . SER A 1 319 ? -14.224 -30.620 16.072 1.00 34.56 350 SER A O 1
ATOM 2468 N N . TRP A 1 320 ? -14.332 -29.587 18.078 1.00 34.37 351 TRP A N 1
ATOM 2469 C CA . TRP A 1 320 ? -15.614 -28.922 17.823 1.00 35.85 351 TRP A CA 1
ATOM 2470 C C . TRP A 1 320 ? -15.430 -27.547 17.159 1.00 37.45 351 TRP A C 1
ATOM 2471 O O . TRP A 1 320 ? -16.423 -26.881 16.878 1.00 42.80 351 TRP A O 1
ATOM 2482 N N . ASP A 1 321 ? -14.184 -27.126 16.908 1.00 35.96 352 ASP A N 1
ATOM 2483 C CA . ASP A 1 321 ? -13.915 -25.825 16.274 1.00 37.24 352 ASP A CA 1
ATOM 2484 C C . ASP A 1 321 ? -14.235 -25.882 14.772 1.00 37.29 352 ASP A C 1
ATOM 2485 O O . ASP A 1 321 ? -14.804 -24.945 14.249 1.00 45.28 352 ASP A O 1
ATOM 2490 N N . ASN A 1 322 ? -13.871 -26.975 14.093 1.00 35.94 353 ASN A N 1
ATOM 2491 C CA . ASN A 1 322 ? -14.144 -27.164 12.658 1.00 37.08 353 ASN A CA 1
ATOM 2492 C C . ASN A 1 322 ? -15.293 -28.168 12.502 1.00 36.71 353 ASN A C 1
ATOM 2493 O O . ASN A 1 322 ? -15.151 -29.212 11.861 1.00 36.50 353 ASN A O 1
ATOM 2498 N N . TRP A 1 323 ? -16.440 -27.834 13.096 1.00 36.69 354 TRP A N 1
ATOM 2499 C CA . TRP A 1 323 ? -17.556 -28.755 13.205 1.00 36.63 354 TRP A CA 1
ATOM 2500 C C . TRP A 1 323 ? -17.902 -29.289 11.821 1.00 34.44 354 TRP A C 1
ATOM 2501 O O . TRP A 1 323 ? -18.273 -28.520 10.942 1.00 34.54 354 TRP A O 1
ATOM 2512 N N . PRO A 1 324 ? -17.745 -30.602 11.553 1.00 34.94 355 PRO A N 1
ATOM 2513 C CA . PRO A 1 324 ? -18.059 -31.136 10.229 1.00 35.78 355 PRO A CA 1
ATOM 2514 C C . PRO A 1 324 ? -19.556 -31.148 9.888 1.00 37.00 355 PRO A C 1
ATOM 2515 O O . PRO A 1 324 ? -20.412 -30.752 10.685 1.00 38.37 355 PRO A O 1
ATOM 2519 N N . SER A 1 325 ? -19.828 -31.605 8.669 1.00 37.54 356 SER A N 1
ATOM 2520 C CA . SER A 1 325 ? -21.153 -31.802 8.160 1.00 39.45 356 SER A CA 1
ATOM 2521 C C . SER A 1 325 ? -21.135 -33.096 7.341 1.00 37.42 356 SER A C 1
ATOM 2522 O O . SER A 1 325 ? -20.252 -33.279 6.505 1.00 36.01 356 SER A O 1
ATOM 2525 N N . TYR A 1 326 ? -22.051 -34.020 7.648 1.00 35.94 357 TYR A N 1
ATOM 2526 C CA . TYR A 1 326 ? -22.222 -35.201 6.823 1.00 35.09 357 TYR A CA 1
ATOM 2527 C C . TYR A 1 326 ? -23.234 -34.890 5.715 1.00 36.71 357 TYR A C 1
ATOM 2528 O O . TYR A 1 326 ? -24.379 -34.539 5.990 1.00 35.99 357 TYR A O 1
ATOM 2537 N N . THR A 1 327 ? -22.782 -35.012 4.464 1.00 39.41 358 THR A N 1
ATOM 2538 C CA . THR A 1 327 ? -23.637 -34.856 3.292 1.00 41.12 358 THR A CA 1
ATOM 2539 C C . THR A 1 327 ? -23.560 -36.158 2.492 1.00 38.65 358 THR A C 1
ATOM 2540 O O . THR A 1 327 ? -22.546 -36.435 1.844 1.00 39.60 358 THR A O 1
ATOM 2544 N N . ASP A 1 328 ? -24.632 -36.951 2.599 1.00 35.98 359 ASP A N 1
ATOM 2545 C CA . ASP A 1 328 ? -24.778 -38.256 1.972 1.00 34.90 359 ASP A CA 1
ATOM 2546 C C . ASP A 1 328 ? -24.581 -38.116 0.458 1.00 34.96 359 ASP A C 1
ATOM 2547 O O . ASP A 1 328 ? -25.256 -37.300 -0.187 1.00 35.71 359 ASP A O 1
ATOM 2552 N N . ILE A 1 329 ? -23.652 -38.906 -0.099 1.00 33.86 360 ILE A N 1
ATOM 2553 C CA . ILE A 1 329 ? -23.358 -38.880 -1.535 1.00 34.36 360 ILE A CA 1
ATOM 2554 C C . ILE A 1 329 ? -23.940 -40.140 -2.187 1.00 34.86 360 ILE A C 1
ATOM 2555 O O . ILE A 1 329 ? -23.558 -41.262 -1.831 1.00 33.15 360 ILE A O 1
ATOM 2560 N N . LEU A 1 330 ? -24.838 -39.932 -3.161 1.00 35.88 361 LEU A N 1
ATOM 2561 C CA . LEU A 1 330 ? -25.586 -41.014 -3.812 1.00 37.00 361 LEU A CA 1
ATOM 2562 C C . LEU A 1 330 ? -24.617 -42.050 -4.394 1.00 37.17 361 LEU A C 1
ATOM 2563 O O . LEU A 1 330 ? -23.697 -41.706 -5.146 1.00 36.99 361 LEU A O 1
ATOM 2568 N N . GLY A 1 331 ? -24.838 -43.317 -4.029 1.00 37.18 362 GLY A N 1
ATOM 2569 C CA . GLY A 1 331 ? -24.109 -44.448 -4.589 1.00 38.38 362 GLY A CA 1
ATOM 2570 C C . GLY A 1 331 ? -22.711 -44.624 -4.006 1.00 36.17 362 GLY A C 1
ATOM 2571 O O . GLY A 1 331 ? -22.013 -45.540 -4.401 1.00 36.61 362 GLY A O 1
ATOM 2572 N N . SER A 1 332 ? -22.305 -43.768 -3.062 1.00 35.59 363 SER A N 1
ATOM 2573 C CA . SER A 1 332 ? -20.937 -43.803 -2.507 1.00 35.45 363 SER A CA 1
ATOM 2574 C C . SER A 1 332 ? -20.774 -44.985 -1.550 1.00 35.25 363 SER A C 1
ATOM 2575 O O . SER A 1 332 ? -21.742 -45.424 -0.932 1.00 35.53 363 SER A O 1
ATOM 2578 N N . PRO A 1 333 ? -19.551 -45.549 -1.400 1.00 35.56 364 PRO A N 1
ATOM 2579 C CA . PRO A 1 333 ? -19.291 -46.577 -0.389 1.00 36.23 364 PRO A CA 1
ATOM 2580 C C . PRO A 1 333 ? -19.639 -46.148 1.048 1.00 35.14 364 PRO A C 1
ATOM 2581 O O . PRO A 1 333 ? -20.033 -46.988 1.859 1.00 37.16 364 PRO A O 1
ATOM 2585 N N . LEU A 1 334 ? -19.483 -44.856 1.356 1.00 34.08 365 LEU A N 1
ATOM 2586 C CA . LEU A 1 334 ? -19.808 -44.329 2.685 1.00 33.71 365 LEU A CA 1
ATOM 2587 C C . LEU A 1 334 ? -21.331 -44.331 2.893 1.00 34.67 365 LEU A C 1
ATOM 2588 O O . LEU A 1 334 ? -21.805 -44.735 3.945 1.00 35.77 365 LEU A O 1
ATOM 2593 N N . ALA A 1 335 ? -22.097 -43.897 1.887 1.00 34.77 366 ALA A N 1
ATOM 2594 C CA . ALA A 1 335 ? -23.561 -43.917 1.984 1.00 35.79 366 ALA A CA 1
ATOM 2595 C C . ALA A 1 335 ? -24.043 -45.346 2.271 1.00 36.74 366 ALA A C 1
ATOM 2596 O O . ALA A 1 335 ? -24.944 -45.549 3.089 1.00 39.29 366 ALA A O 1
ATOM 2598 N N . THR A 1 336 ? -23.418 -46.328 1.610 1.00 36.56 367 THR A N 1
ATOM 2599 C CA . THR A 1 336 ? -23.760 -47.736 1.766 1.00 38.88 367 THR A CA 1
ATOM 2600 C C . THR A 1 336 ? -23.481 -48.212 3.200 1.00 37.93 367 THR A C 1
ATOM 2601 O O . THR A 1 336 ? -24.304 -48.920 3.785 1.00 38.91 367 THR A O 1
ATOM 2605 N N . GLN A 1 337 ? -22.324 -47.841 3.761 1.00 36.66 368 GLN A N 1
ATOM 2606 C CA . GLN A 1 337 ? -21.953 -48.306 5.093 1.00 36.94 368 GLN A CA 1
ATOM 2607 C C . GLN A 1 337 ? -22.826 -47.609 6.146 1.00 37.03 368 GLN A C 1
ATOM 2608 O O . GLN A 1 337 ? -23.264 -48.241 7.101 1.00 38.58 368 GLN A O 1
ATOM 2614 N N . ILE A 1 338 ? -23.074 -46.310 5.971 1.00 35.84 369 ILE A N 1
ATOM 2615 C CA . ILE A 1 338 ? -23.924 -45.565 6.895 1.00 37.92 369 ILE A CA 1
ATOM 2616 C C . ILE A 1 338 ? -25.334 -46.182 6.900 1.00 40.36 369 ILE A C 1
ATOM 2617 O O . ILE A 1 338 ? -25.941 -46.323 7.963 1.00 40.60 369 ILE A O 1
ATOM 2622 N N . ALA A 1 339 ? -25.842 -46.561 5.721 1.00 40.31 370 ALA A N 1
ATOM 2623 C CA . ALA A 1 339 ? -27.139 -47.234 5.610 1.00 42.76 370 ALA A CA 1
ATOM 2624 C C . ALA A 1 339 ? -27.136 -48.537 6.428 1.00 42.69 370 ALA A C 1
ATOM 2625 O O . ALA A 1 339 ? -28.114 -48.830 7.122 1.00 44.78 370 ALA A O 1
ATOM 2627 N N . GLU A 1 340 ? -26.040 -49.306 6.349 1.00 42.87 371 GLU A N 1
ATOM 2628 C CA . GLU A 1 340 ? -25.889 -50.564 7.104 1.00 44.60 371 GLU A CA 1
ATOM 2629 C C . GLU A 1 340 ? -25.913 -50.284 8.612 1.00 44.09 371 GLU A C 1
ATOM 2630 O O . GLU A 1 340 ? -26.525 -51.032 9.370 1.00 45.55 371 GLU A O 1
ATOM 2636 N N . ILE A 1 341 ? -25.234 -49.214 9.037 1.00 41.72 372 ILE A N 1
ATOM 2637 C CA . ILE A 1 341 ? -25.201 -48.825 10.446 1.00 41.87 372 ILE A CA 1
ATOM 2638 C C . ILE A 1 341 ? -26.617 -48.446 10.902 1.00 43.53 372 ILE A C 1
ATOM 2639 O O . ILE A 1 341 ? -27.042 -48.842 11.990 1.00 45.29 372 ILE A O 1
ATOM 2644 N N . GLN A 1 342 ? -27.334 -47.686 10.067 1.00 42.99 373 GLN A N 1
ATOM 2645 C CA . GLN A 1 342 ? -28.666 -47.175 10.420 1.00 45.39 373 GLN A CA 1
ATOM 2646 C C . GLN A 1 342 ? -29.696 -48.307 10.479 1.00 47.65 373 GLN A C 1
ATOM 2647 O O . GLN A 1 342 ? -30.655 -48.219 11.251 1.00 49.06 373 GLN A O 1
ATOM 2653 N N . ALA A 1 343 ? -29.504 -49.352 9.666 1.00 48.01 374 ALA A N 1
ATOM 2654 C CA . ALA A 1 343 ? -30.338 -50.547 9.738 1.00 50.93 374 ALA A CA 1
ATOM 2655 C C . ALA A 1 343 ? -30.160 -51.205 11.112 1.00 51.54 374 ALA A C 1
ATOM 2656 O O . ALA A 1 343 ? -31.138 -51.560 11.750 1.00 54.38 374 ALA A O 1
ATOM 2658 N N . ALA A 1 344 ? -28.904 -51.330 11.558 1.00 49.38 375 ALA A N 1
ATOM 2659 C CA . ALA A 1 344 ? -28.562 -51.993 12.821 1.00 50.65 375 ALA A CA 1
ATOM 2660 C C . ALA A 1 344 ? -28.908 -51.095 14.019 1.00 50.02 375 ALA A C 1
ATOM 2661 O O . ALA A 1 344 ? -29.172 -51.598 15.102 1.00 53.37 375 ALA A O 1
ATOM 2663 N N . HIS A 1 345 ? -28.879 -49.773 13.814 1.00 49.42 376 HIS A N 1
ATOM 2664 C CA . HIS A 1 345 ? -29.129 -48.781 14.863 1.00 49.07 376 HIS A CA 1
ATOM 2665 C C . HIS A 1 345 ? -30.133 -47.754 14.347 1.00 48.24 376 HIS A C 1
ATOM 2666 O O . HIS A 1 345 ? -29.742 -46.671 13.915 1.00 45.57 376 HIS A O 1
ATOM 2673 N N . PRO A 1 346 ? -31.451 -48.067 14.365 1.00 49.82 377 PRO A N 1
ATOM 2674 C CA . PRO A 1 346 ? -32.465 -47.219 13.732 1.00 50.61 377 PRO A CA 1
ATOM 2675 C C . PRO A 1 346 ? -32.461 -45.743 14.156 1.00 48.90 377 PRO A C 1
ATOM 2676 O O . PRO A 1 346 ? -32.878 -44.896 13.381 1.00 49.70 377 PRO A O 1
ATOM 2680 N N . ASP A 1 347 ? -31.994 -45.445 15.373 1.00 49.64 378 ASP A N 1
ATOM 2681 C CA . ASP A 1 347 ? -32.008 -44.073 15.884 1.00 51.04 378 ASP A CA 1
ATOM 2682 C C . ASP A 1 347 ? -30.684 -43.352 15.569 1.00 45.76 378 ASP A C 1
ATOM 2683 O O . ASP A 1 347 ? -30.533 -42.188 15.919 1.00 45.40 378 ASP A O 1
ATOM 2688 N N . TYR A 1 348 ? -29.737 -44.012 14.890 1.00 43.63 379 TYR A N 1
ATOM 2689 C CA . TYR A 1 348 ? -28.445 -43.378 14.618 1.00 42.53 379 TYR A CA 1
ATOM 2690 C C . TYR A 1 348 ? -28.601 -42.285 13.552 1.00 41.86 379 TYR A C 1
ATOM 2691 O O . TYR A 1 348 ? -29.153 -42.525 12.485 1.00 41.31 379 TYR A O 1
ATOM 2700 N N . ASN A 1 349 ? -28.078 -41.093 13.864 1.00 41.10 380 ASN A N 1
ATOM 2701 C CA . ASN A 1 349 ? -28.060 -39.949 12.966 1.00 39.93 380 ASN A CA 1
ATOM 2702 C C . ASN A 1 349 ? -26.605 -39.564 12.702 1.00 38.16 380 ASN A C 1
ATOM 2703 O O . ASN A 1 349 ? -25.943 -39.000 13.571 1.00 36.64 380 ASN A O 1
ATOM 2708 N N . PRO A 1 350 ? -26.066 -39.819 11.488 1.00 37.96 381 PRO A N 1
ATOM 2709 C CA . PRO A 1 350 ? -24.664 -39.517 11.199 1.00 36.10 381 PRO A CA 1
ATOM 2710 C C . PRO A 1 350 ? -24.318 -38.021 11.237 1.00 34.45 381 PRO A C 1
ATOM 2711 O O . PRO A 1 350 ? -23.160 -37.687 11.402 1.00 33.37 381 PRO A O 1
ATOM 2715 N N . GLY A 1 351 ? -25.321 -37.146 11.091 1.00 34.25 382 GLY A N 1
ATOM 2716 C CA . GLY A 1 351 ? -25.113 -35.700 11.064 1.00 35.47 382 GLY A CA 1
ATOM 2717 C C . GLY A 1 351 ? -25.126 -35.058 12.446 1.00 37.31 382 GLY A C 1
ATOM 2718 O O . GLY A 1 351 ? -24.810 -33.876 12.577 1.00 40.51 382 GLY A O 1
ATOM 2719 N N . SER A 1 352 ? -25.493 -35.824 13.480 1.00 37.27 383 SER A N 1
ATOM 2720 C CA . SER A 1 352 ? -25.721 -35.272 14.813 1.00 40.26 383 SER A CA 1
ATOM 2721 C C . SER A 1 352 ? -24.387 -34.931 15.498 1.00 38.43 383 SER A C 1
ATOM 2722 O O . SER A 1 352 ? -24.228 -33.842 16.047 1.00 36.71 383 SER A O 1
ATOM 2725 N N . ASN A 1 353 ? -23.434 -35.867 15.453 1.00 37.45 384 ASN A N 1
ATOM 2726 C CA . ASN A 1 353 ? -22.065 -35.624 15.907 1.00 36.36 384 ASN A CA 1
ATOM 2727 C C . ASN A 1 353 ? -21.112 -36.094 14.812 1.00 34.26 384 ASN A C 1
ATOM 2728 O O . ASN A 1 353 ? -20.537 -37.176 14.905 1.00 34.99 384 ASN A O 1
ATOM 2733 N N . PRO A 1 354 ? -20.923 -35.292 13.739 1.00 33.26 385 PRO A N 1
ATOM 2734 C CA . PRO A 1 354 ? -20.169 -35.736 12.569 1.00 33.77 385 PRO A CA 1
ATOM 2735 C C . PRO A 1 354 ? -18.641 -35.609 12.704 1.00 33.56 385 PRO A C 1
ATOM 2736 O O . PRO A 1 354 ? -17.942 -35.592 11.695 1.00 33.57 385 PRO A O 1
ATOM 2740 N N . ARG A 1 355 ? -18.136 -35.572 13.942 1.00 32.58 386 ARG A N 1
ATOM 2741 C CA . ARG A 1 355 ? -16.700 -35.498 14.211 1.00 32.16 386 ARG A CA 1
ATOM 2742 C C . ARG A 1 355 ? -16.012 -36.828 13.868 1.00 31.78 386 ARG A C 1
ATOM 2743 O O . ARG A 1 355 ? -14.782 -36.904 13.886 1.00 32.75 386 ARG A O 1
ATOM 2751 N N . TRP A 1 356 ? -16.801 -37.866 13.555 1.00 31.57 387 TRP A N 1
ATOM 2752 C CA . TRP A 1 356 ? -16.283 -39.145 13.062 1.00 31.35 387 TRP A CA 1
ATOM 2753 C C . TRP A 1 356 ? -15.634 -38.987 11.679 1.00 30.22 387 TRP A C 1
ATOM 2754 O O . TRP A 1 356 ? -14.928 -39.889 11.239 1.00 31.58 387 TRP A O 1
ATOM 2765 N N . LEU A 1 357 ? -15.877 -37.848 11.013 1.00 28.91 388 LEU A N 1
ATOM 2766 C CA . LEU A 1 357 ? -15.256 -37.509 9.720 1.00 30.42 388 LEU A CA 1
ATOM 2767 C C . LEU A 1 357 ? -13.846 -36.924 9.904 1.00 30.44 388 LEU A C 1
ATOM 2768 O O . LEU A 1 357 ? -13.218 -36.508 8.920 1.00 30.71 388 LEU A O 1
ATOM 2773 N N . MET A 1 358 ? -13.368 -36.869 11.153 1.00 30.25 389 MET A N 1
ATOM 2774 C CA . MET A 1 358 ? -12.016 -36.413 11.475 1.00 29.00 389 MET A CA 1
ATOM 2775 C C . MET A 1 358 ? -11.167 -37.623 11.855 1.00 28.97 389 MET A C 1
ATOM 2776 O O . MET A 1 358 ? -11.606 -38.489 12.617 1.00 29.59 389 MET A O 1
ATOM 2781 N N . PRO A 1 359 ? -9.928 -37.735 11.328 1.00 27.22 390 PRO A N 1
ATOM 2782 C CA . PRO A 1 359 ? -9.130 -38.940 11.525 1.00 26.87 390 PRO A CA 1
ATOM 2783 C C . PRO A 1 359 ? -8.701 -39.108 12.990 1.00 27.32 390 PRO A C 1
ATOM 2784 O O . PRO A 1 359 ? -8.347 -38.122 13.660 1.00 28.84 390 PRO A O 1
ATOM 2788 N N . LYS A 1 360 ? -8.753 -40.362 13.457 1.00 26.28 391 LYS A N 1
ATOM 2789 C CA . LYS A 1 360 ? -8.361 -40.750 14.801 1.00 27.73 391 LYS A CA 1
ATOM 2790 C C . LYS A 1 360 ? -7.214 -41.765 14.744 1.00 27.76 391 LYS A C 1
ATOM 2791 O O . LYS A 1 360 ? -6.996 -42.439 13.740 1.00 27.95 391 LYS A O 1
ATOM 2797 N N . LEU A 1 361 ? -6.498 -41.876 15.862 1.00 28.28 392 LEU A N 1
ATOM 2798 C CA . LEU A 1 361 ? -5.441 -42.854 16.026 1.00 28.69 392 LEU A CA 1
ATOM 2799 C C . LEU A 1 361 ? -6.041 -44.266 15.948 1.00 28.98 392 LEU A C 1
ATOM 2800 O O . LEU A 1 361 ? -7.066 -44.547 16.581 1.00 28.65 392 LEU A O 1
ATOM 2805 N N . ALA A 1 362 ? -5.394 -45.142 15.168 1.00 26.75 393 ALA A N 1
ATOM 2806 C CA . ALA A 1 362 ? -5.840 -46.514 14.964 1.00 28.31 393 ALA A CA 1
ATOM 2807 C C . ALA A 1 362 ? -5.755 -47.311 16.274 1.00 28.83 393 ALA A C 1
ATOM 2808 O O . ALA A 1 362 ? -4.883 -47.060 17.115 1.00 27.88 393 ALA A O 1
ATOM 2810 N N . GLY A 1 363 ? -6.652 -48.297 16.403 1.00 29.05 394 GLY A N 1
ATOM 2811 C CA . GLY A 1 363 ? -6.785 -49.162 17.579 1.00 30.36 394 GLY A CA 1
ATOM 2812 C C . GLY A 1 363 ? -5.494 -49.875 17.962 1.00 29.93 394 GLY A C 1
ATOM 2813 O O . GLY A 1 363 ? -5.286 -50.178 19.133 1.00 29.69 394 GLY A O 1
ATOM 2814 N N . ASN A 1 364 ? -4.631 -50.151 16.975 1.00 29.28 395 ASN A N 1
ATOM 2815 C CA . ASN A 1 364 ? -3.341 -50.825 17.194 1.00 29.89 395 ASN A CA 1
ATOM 2816 C C . ASN A 1 364 ? -2.494 -50.078 18.234 1.00 28.11 395 ASN A C 1
ATOM 2817 O O . ASN A 1 364 ? -1.650 -50.680 18.889 1.00 30.67 395 ASN A O 1
ATOM 2822 N N . PHE A 1 365 ? -2.707 -48.765 18.361 1.00 29.12 396 PHE A N 1
ATOM 2823 C CA . PHE A 1 365 ? -1.865 -47.892 19.179 1.00 29.15 396 PHE A CA 1
ATOM 2824 C C . PHE A 1 365 ? -2.534 -47.567 20.520 1.00 29.78 396 PHE A C 1
ATOM 2825 O O . PHE A 1 365 ? -2.038 -46.703 21.253 1.00 29.98 396 PHE A O 1
ATOM 2833 N N . LEU A 1 366 ? -3.620 -48.283 20.848 1.00 29.20 397 LEU A N 1
ATOM 2834 C CA . LEU A 1 366 ? -4.388 -48.058 22.072 1.00 30.36 397 LEU A CA 1
ATOM 2835 C C . LEU A 1 366 ? -4.292 -49.277 23.004 1.00 31.30 397 LEU A C 1
ATOM 2836 O O . LEU A 1 366 ? -5.101 -49.412 23.915 1.00 32.94 397 LEU A O 1
ATOM 2841 N N . ARG A 1 367 ? -3.310 -50.157 22.781 1.00 30.36 398 ARG A N 1
ATOM 2842 C CA . ARG A 1 367 ? -3.216 -51.429 23.500 1.00 33.40 398 ARG A CA 1
ATOM 2843 C C . ARG A 1 367 ? -2.175 -51.313 24.620 1.00 33.12 398 ARG A C 1
ATOM 2844 O O . ARG A 1 367 ? -1.079 -50.784 24.412 1.00 31.37 398 ARG A O 1
ATOM 2852 N N . SER A 1 368 ? -2.510 -51.856 25.795 1.00 34.18 399 SER A N 1
ATOM 2853 C CA . SER A 1 368 ? -1.636 -51.749 26.957 1.00 35.36 399 SER A CA 1
ATOM 2854 C C . SER A 1 368 ? -0.338 -52.552 26.753 1.00 32.72 399 SER A C 1
ATOM 2855 O O . SER A 1 368 ? 0.643 -52.284 27.434 1.00 31.48 399 SER A O 1
ATOM 2858 N N . ASP A 1 369 ? -0.318 -53.514 25.818 1.00 32.41 400 ASP A N 1
ATOM 2859 C CA . ASP A 1 369 ? 0.912 -54.295 25.558 1.00 33.19 400 ASP A CA 1
ATOM 2860 C C . ASP A 1 369 ? 1.739 -53.675 24.419 1.00 33.17 400 ASP A C 1
ATOM 2861 O O . ASP A 1 369 ? 2.700 -54.299 23.944 1.00 32.72 400 ASP A O 1
ATOM 2866 N N . ASN A 1 370 ? 1.399 -52.452 23.993 1.00 31.30 401 ASN A N 1
ATOM 2867 C CA . ASN A 1 370 ? 2.246 -51.702 23.068 1.00 30.33 401 ASN A CA 1
ATOM 2868 C C . ASN A 1 370 ? 3.617 -51.499 23.712 1.00 31.62 401 ASN A C 1
ATOM 2869 O O . ASN A 1 370 ? 3.722 -51.249 24.917 1.00 30.47 401 ASN A O 1
ATOM 2874 N N . PRO A 1 371 ? 4.718 -51.551 22.931 1.00 31.57 402 PRO A N 1
ATOM 2875 C CA . PRO A 1 371 ? 6.050 -51.391 23.505 1.00 31.61 402 PRO A CA 1
ATOM 2876 C C . PRO A 1 371 ? 6.312 -49.943 23.938 1.00 30.86 402 PRO A C 1
ATOM 2877 O O . PRO A 1 371 ? 5.632 -49.017 23.485 1.00 29.93 402 PRO A O 1
ATOM 2881 N N . GLY A 1 372 ? 7.300 -49.769 24.818 1.00 30.16 403 GLY A N 1
ATOM 2882 C CA . GLY A 1 372 ? 7.853 -48.469 25.112 1.00 29.70 403 GLY A CA 1
ATOM 2883 C C . GLY A 1 372 ? 9.131 -48.268 24.322 1.00 29.37 403 GLY A C 1
ATOM 2884 O O . GLY A 1 372 ? 10.175 -48.783 24.714 1.00 30.60 403 GLY A O 1
ATOM 2885 N N . ILE A 1 373 ? 9.031 -47.555 23.195 1.00 28.41 404 ILE A N 1
ATOM 2886 C CA . ILE A 1 373 ? 10.141 -47.409 22.250 1.00 29.57 404 ILE A CA 1
ATOM 2887 C C . ILE A 1 373 ? 11.115 -46.355 22.789 1.00 29.22 404 ILE A C 1
ATOM 2888 O O . ILE A 1 373 ? 10.725 -45.214 23.061 1.00 28.89 404 ILE A O 1
ATOM 2893 N N . LEU A 1 374 ? 12.379 -46.762 22.952 1.00 28.75 405 LEU A N 1
ATOM 2894 C CA . LEU A 1 374 ? 13.457 -45.873 23.393 1.00 29.49 405 LEU A CA 1
ATOM 2895 C C . LEU A 1 374 ? 14.289 -45.431 22.182 1.00 28.68 405 LEU A C 1
ATOM 2896 O O . LEU A 1 374 ? 14.518 -44.241 21.993 1.00 27.35 405 LEU A O 1
ATOM 2901 N N . MET A 1 375 ? 14.743 -46.397 21.376 1.00 27.34 406 MET A N 1
ATOM 2902 C CA . MET A 1 375 ? 15.541 -46.099 20.188 1.00 28.19 406 MET A CA 1
ATOM 2903 C C . MET A 1 375 ? 15.490 -47.282 19.217 1.00 28.27 406 MET A C 1
ATOM 2904 O O . MET A 1 375 ? 15.499 -48.431 19.638 1.00 30.52 406 MET A O 1
ATOM 2909 N N . THR A 1 376 ? 15.456 -46.970 17.915 1.00 28.83 407 THR A N 1
ATOM 2910 C CA . THR A 1 376 ? 15.245 -47.958 16.860 1.00 29.93 407 THR A CA 1
ATOM 2911 C C . THR A 1 376 ? 16.379 -47.913 15.833 1.00 29.52 407 THR A C 1
ATOM 2912 O O . THR A 1 376 ? 17.035 -46.894 15.662 1.00 28.92 407 THR A O 1
ATOM 2916 N N . TYR A 1 377 ? 16.547 -49.033 15.126 1.00 29.08 408 TYR A N 1
ATOM 2917 C CA . TYR A 1 377 ? 17.422 -49.128 13.971 1.00 29.91 408 TYR A CA 1
ATOM 2918 C C . TYR A 1 377 ? 16.996 -48.098 12.910 1.00 27.65 408 TYR A C 1
ATOM 2919 O O . TYR A 1 377 ? 17.848 -47.486 12.282 1.00 28.26 408 TYR A O 1
ATOM 2928 N N . ALA A 1 378 ? 15.684 -47.886 12.739 1.00 26.52 409 ALA A N 1
ATOM 2929 C CA . ALA A 1 378 ? 15.180 -46.883 11.790 1.00 27.13 409 ALA A CA 1
ATOM 2930 C C . ALA A 1 378 ? 15.847 -45.524 12.046 1.00 27.38 409 ALA A C 1
ATOM 2931 O O . ALA A 1 378 ? 16.336 -44.881 11.115 1.00 26.64 409 ALA A O 1
ATOM 2933 N N . GLU A 1 379 ? 15.860 -45.095 13.313 1.00 26.76 410 GLU A N 1
ATOM 2934 C CA . GLU A 1 379 ? 16.490 -43.835 13.706 1.00 28.06 410 GLU A CA 1
ATOM 2935 C C . GLU A 1 379 ? 17.989 -43.853 13.365 1.00 28.11 410 GLU A C 1
ATOM 2936 O O . GLU A 1 379 ? 18.522 -42.865 12.867 1.00 28.69 410 GLU A O 1
ATOM 2942 N N . VAL A 1 380 ? 18.673 -44.963 13.655 1.00 28.29 411 VAL A N 1
ATOM 2943 C CA . VAL A 1 380 ? 20.114 -45.062 13.349 1.00 29.97 411 VAL A CA 1
ATOM 2944 C C . VAL A 1 380 ? 20.336 -44.786 11.852 1.00 29.66 411 VAL A C 1
ATOM 2945 O O . VAL A 1 380 ? 21.252 -44.053 11.490 1.00 31.27 411 VAL A O 1
ATOM 2949 N N . CYS A 1 381 ? 19.483 -45.357 10.993 1.00 28.20 412 CYS A N 1
ATOM 2950 C CA . CYS A 1 381 ? 19.550 -45.122 9.546 1.00 29.00 412 CYS A CA 1
ATOM 2951 C C . CYS A 1 381 ? 19.439 -43.624 9.226 1.00 28.88 412 CYS A C 1
ATOM 2952 O O . CYS A 1 381 ? 20.219 -43.102 8.431 1.00 29.48 412 CYS A O 1
ATOM 2955 N N . PHE A 1 382 ? 18.468 -42.940 9.845 1.00 27.15 413 PHE A N 1
ATOM 2956 C CA . PHE A 1 382 ? 18.244 -41.513 9.601 1.00 28.31 413 PHE A CA 1
ATOM 2957 C C . PHE A 1 382 ? 19.418 -40.681 10.143 1.00 28.60 413 PHE A C 1
ATOM 2958 O O . PHE A 1 382 ? 19.799 -39.684 9.521 1.00 29.33 413 PHE A O 1
ATOM 2966 N N . LEU A 1 383 ? 19.985 -41.083 11.288 1.00 27.39 414 LEU A N 1
ATOM 2967 C CA . LEU A 1 383 ? 21.164 -40.394 11.848 1.00 28.85 414 LEU A CA 1
ATOM 2968 C C . LEU A 1 383 ? 22.348 -40.514 10.874 1.00 28.91 414 LEU A C 1
ATOM 2969 O O . LEU A 1 383 ? 23.017 -39.527 10.591 1.00 30.04 414 LEU A O 1
ATOM 2974 N N . ARG A 1 384 ? 22.582 -41.724 10.355 1.00 29.40 415 ARG A N 1
ATOM 2975 C CA . ARG A 1 384 ? 23.697 -41.981 9.441 1.00 30.32 415 ARG A CA 1
ATOM 2976 C C . ARG A 1 384 ? 23.474 -41.242 8.116 1.00 30.11 415 ARG A C 1
ATOM 2977 O O . ARG A 1 384 ? 24.431 -40.747 7.530 1.00 30.59 415 ARG A O 1
ATOM 2985 N N . ALA A 1 385 ? 22.213 -41.161 7.663 1.00 29.93 416 ALA A N 1
ATOM 2986 C CA . ALA A 1 385 ? 21.868 -40.430 6.444 1.00 29.80 416 ALA A CA 1
ATOM 2987 C C . ALA A 1 385 ? 22.235 -38.950 6.612 1.00 29.17 416 ALA A C 1
ATOM 2988 O O . ALA A 1 385 ? 22.927 -38.377 5.767 1.00 31.83 416 ALA A O 1
ATOM 2990 N N . GLU A 1 386 ? 21.795 -38.340 7.719 1.00 28.19 417 GLU A N 1
ATOM 2991 C CA . GLU A 1 386 ? 22.047 -36.916 7.951 1.00 29.87 417 GLU A CA 1
ATOM 2992 C C . GLU A 1 386 ? 23.559 -36.658 8.084 1.00 30.84 417 GLU A C 1
ATOM 2993 O O . GLU A 1 386 ? 24.067 -35.686 7.538 1.00 30.04 417 GLU A O 1
ATOM 2999 N N . ALA A 1 387 ? 24.272 -37.525 8.810 1.00 30.17 418 ALA A N 1
ATOM 3000 C CA . ALA A 1 387 ? 25.717 -37.353 9.009 1.00 31.23 418 ALA A CA 1
ATOM 3001 C C . ALA A 1 387 ? 26.446 -37.368 7.656 1.00 32.27 418 ALA A C 1
ATOM 3002 O O . ALA A 1 387 ? 27.413 -36.620 7.462 1.00 33.70 418 ALA A O 1
ATOM 3004 N N . ALA A 1 388 ? 25.966 -38.195 6.716 1.00 32.04 419 ALA A N 1
ATOM 3005 C CA . ALA A 1 388 ? 26.520 -38.235 5.358 1.00 33.62 419 ALA A CA 1
ATOM 3006 C C . ALA A 1 388 ? 26.254 -36.905 4.635 1.00 32.75 419 ALA A C 1
ATOM 3007 O O . ALA A 1 388 ? 27.132 -36.379 3.965 1.00 33.24 419 ALA A O 1
ATOM 3009 N N . VAL A 1 389 ? 25.041 -36.364 4.793 1.00 31.84 420 VAL A N 1
ATOM 3010 C CA . VAL A 1 389 ? 24.654 -35.081 4.207 1.00 33.10 420 VAL A CA 1
ATOM 3011 C C . VAL A 1 389 ? 25.550 -33.957 4.764 1.00 33.78 420 VAL A C 1
ATOM 3012 O O . VAL A 1 389 ? 25.873 -33.010 4.040 1.00 33.36 420 VAL A O 1
ATOM 3016 N N . LEU A 1 390 ? 25.964 -34.077 6.034 1.00 33.60 421 LEU A N 1
ATOM 3017 C CA . LEU A 1 390 ? 26.828 -33.080 6.708 1.00 34.89 421 LEU A CA 1
ATOM 3018 C C . LEU A 1 390 ? 28.307 -33.242 6.318 1.00 34.94 421 LEU A C 1
ATOM 3019 O O . LEU A 1 390 ? 29.125 -32.383 6.662 1.00 34.61 421 LEU A O 1
ATOM 3024 N N . GLY A 1 391 ? 28.649 -34.339 5.631 1.00 34.59 422 GLY A N 1
ATOM 3025 C CA . GLY A 1 391 ? 30.007 -34.596 5.145 1.00 36.62 422 GLY A CA 1
ATOM 3026 C C . GLY A 1 391 ? 30.891 -35.296 6.172 1.00 35.27 422 GLY A C 1
ATOM 3027 O O . GLY A 1 391 ? 32.095 -35.414 5.965 1.00 35.56 422 GLY A O 1
ATOM 3028 N N . TRP A 1 392 ? 30.283 -35.804 7.249 1.00 34.15 423 TRP A N 1
ATOM 3029 C CA . TRP A 1 392 ? 30.990 -36.400 8.400 1.00 35.54 423 TRP A CA 1
ATOM 3030 C C . TRP A 1 392 ? 31.579 -37.775 8.060 1.00 35.87 423 TRP A C 1
ATOM 3031 O O . TRP A 1 392 ? 32.562 -38.178 8.662 1.00 37.89 423 TRP A O 1
ATOM 3042 N N . THR A 1 393 ? 30.922 -38.510 7.156 1.00 36.63 424 THR A N 1
ATOM 3043 C CA . THR A 1 393 ? 31.243 -39.904 6.860 1.00 37.69 424 THR A CA 1
ATOM 3044 C C . THR A 1 393 ? 31.171 -40.132 5.347 1.00 40.06 424 THR A C 1
ATOM 3045 O O . THR A 1 393 ? 30.749 -39.246 4.597 1.00 41.98 424 THR A O 1
ATOM 3049 N N . ALA A 1 394 ? 31.567 -41.339 4.927 1.00 41.79 425 ALA A N 1
ATOM 3050 C CA . ALA A 1 394 ? 31.505 -41.773 3.537 1.00 43.57 425 ALA A CA 1
ATOM 3051 C C . ALA A 1 394 ? 30.250 -42.629 3.298 1.00 42.05 425 ALA A C 1
ATOM 3052 O O . ALA A 1 394 ? 30.125 -43.251 2.248 1.00 42.21 425 ALA A O 1
ATOM 3054 N N . ASP A 1 395 ? 29.323 -42.652 4.268 1.00 39.07 426 ASP A N 1
ATOM 3055 C CA . ASP A 1 395 ? 28.053 -43.377 4.134 1.00 37.41 426 ASP A CA 1
ATOM 3056 C C . ASP A 1 395 ? 27.266 -42.802 2.947 1.00 36.41 426 ASP A C 1
ATOM 3057 O O . ASP A 1 395 ? 27.355 -41.617 2.650 1.00 35.89 426 ASP A O 1
ATOM 3062 N N . ASN A 1 396 ? 26.499 -43.661 2.270 1.00 36.38 427 ASN A N 1
ATOM 3063 C CA . ASN A 1 396 ? 25.610 -43.235 1.194 1.00 37.15 427 ASN A CA 1
ATOM 3064 C C . ASN A 1 396 ? 24.288 -42.744 1.803 1.00 36.20 427 ASN A C 1
ATOM 3065 O O . ASN A 1 396 ? 23.507 -43.544 2.321 1.00 34.34 427 ASN A O 1
ATOM 3070 N N . ALA A 1 397 ? 24.040 -41.430 1.713 1.00 36.21 428 ALA A N 1
ATOM 3071 C CA . ALA A 1 397 ? 22.902 -40.778 2.387 1.00 34.76 428 ALA A CA 1
ATOM 3072 C C . ALA A 1 397 ? 21.568 -41.341 1.880 1.00 33.85 428 ALA A C 1
ATOM 3073 O O . ALA A 1 397 ? 20.658 -41.578 2.659 1.00 34.06 428 ALA A O 1
ATOM 3075 N N . LYS A 1 398 ? 21.460 -41.535 0.564 1.00 34.69 429 LYS A N 1
ATOM 3076 C CA . LYS A 1 398 ? 20.224 -42.004 -0.046 1.00 35.07 429 LYS A CA 1
ATOM 3077 C C . LYS A 1 398 ? 19.904 -43.427 0.437 1.00 34.54 429 LYS A C 1
ATOM 3078 O O . LYS A 1 398 ? 18.750 -43.735 0.739 1.00 33.10 429 LYS A O 1
ATOM 3084 N N . ASP A 1 399 ? 20.929 -44.284 0.508 1.00 35.10 430 ASP A N 1
ATOM 3085 C CA . ASP A 1 399 ? 20.770 -45.683 0.925 1.00 36.53 430 ASP A CA 1
ATOM 3086 C C . ASP A 1 399 ? 20.254 -45.750 2.370 1.00 34.63 430 ASP A C 1
ATOM 3087 O O . ASP A 1 399 ? 19.343 -46.528 2.672 1.00 34.26 430 ASP A O 1
ATOM 3092 N N . PHE A 1 400 ? 20.843 -44.940 3.256 1.00 32.99 431 PHE A N 1
ATOM 3093 C CA . PHE A 1 400 ? 20.470 -44.948 4.670 1.00 31.92 431 PHE A CA 1
ATOM 3094 C C . PHE A 1 400 ? 19.080 -44.316 4.840 1.00 30.75 431 PHE A C 1
ATOM 3095 O O . PHE A 1 400 ? 18.294 -44.785 5.654 1.00 30.34 431 PHE A O 1
ATOM 3103 N N . TYR A 1 401 ? 18.782 -43.277 4.054 1.00 30.30 432 TYR A N 1
ATOM 3104 C CA . TYR A 1 401 ? 17.456 -42.648 4.042 1.00 30.58 432 TYR A CA 1
ATOM 3105 C C . TYR A 1 401 ? 16.376 -43.693 3.737 1.00 30.34 432 TYR A C 1
ATOM 3106 O O . TYR A 1 401 ? 15.415 -43.836 4.492 1.00 30.45 432 TYR A O 1
ATOM 3115 N N . GLU A 1 402 ? 16.550 -44.422 2.630 1.00 30.33 433 GLU A N 1
ATOM 3116 C CA . GLU A 1 402 ? 15.562 -45.395 2.176 1.00 31.13 433 GLU A CA 1
ATOM 3117 C C . GLU A 1 402 ? 15.455 -46.557 3.175 1.00 31.02 433 GLU A C 1
ATOM 3118 O O . GLU A 1 402 ? 14.353 -47.026 3.442 1.00 31.68 433 GLU A O 1
ATOM 3124 N N . SER A 1 403 ? 16.596 -47.010 3.716 1.00 30.59 434 SER A N 1
ATOM 3125 C CA . SER A 1 403 ? 16.626 -48.067 4.735 1.00 31.92 434 SER A CA 1
ATOM 3126 C C . SER A 1 403 ? 15.848 -47.630 5.984 1.00 30.82 434 SER A C 1
ATOM 3127 O O . SER A 1 403 ? 15.159 -48.438 6.602 1.00 30.60 434 SER A O 1
ATOM 3130 N N . GLY A 1 404 ? 15.977 -46.351 6.347 1.00 29.24 435 GLY A N 1
ATOM 3131 C CA . GLY A 1 404 ? 15.262 -45.767 7.476 1.00 29.40 435 GLY A CA 1
ATOM 3132 C C . GLY A 1 404 ? 13.750 -45.845 7.299 1.00 28.45 435 GLY A C 1
ATOM 3133 O O . GLY A 1 404 ? 13.035 -46.259 8.218 1.00 27.87 435 GLY A O 1
ATOM 3134 N N . ILE A 1 405 ? 13.269 -45.460 6.111 1.00 27.36 436 ILE A N 1
ATOM 3135 C CA . ILE A 1 405 ? 11.835 -45.475 5.812 1.00 28.31 436 ILE A CA 1
ATOM 3136 C C . ILE A 1 405 ? 11.336 -46.926 5.839 1.00 27.95 436 ILE A C 1
ATOM 3137 O O . ILE A 1 405 ? 10.299 -47.213 6.431 1.00 27.90 436 ILE A O 1
ATOM 3142 N N . ARG A 1 406 ? 12.081 -47.834 5.194 1.00 27.87 437 ARG A N 1
ATOM 3143 C CA . ARG A 1 406 ? 11.703 -49.241 5.151 1.00 30.04 437 ARG A CA 1
ATOM 3144 C C . ARG A 1 406 ? 11.583 -49.783 6.584 1.00 29.76 437 ARG A C 1
ATOM 3145 O O . ARG A 1 406 ? 10.634 -50.497 6.894 1.00 29.49 437 ARG A O 1
ATOM 3153 N N . ALA A 1 407 ? 12.542 -49.427 7.446 1.00 28.97 438 ALA A N 1
ATOM 3154 C CA . ALA A 1 407 ? 12.564 -49.891 8.833 1.00 28.92 438 ALA A CA 1
ATOM 3155 C C . ALA A 1 407 ? 11.394 -49.280 9.624 1.00 28.19 438 ALA A C 1
ATOM 3156 O O . ALA A 1 407 ? 10.774 -49.963 10.437 1.00 28.25 438 ALA A O 1
ATOM 3158 N N . ALA A 1 408 ? 11.103 -47.995 9.390 1.00 26.04 439 ALA A N 1
ATOM 3159 C CA . ALA A 1 408 ? 10.010 -47.301 10.085 1.00 27.74 439 ALA A CA 1
ATOM 3160 C C . ALA A 1 408 ? 8.665 -47.964 9.747 1.00 29.12 439 ALA A C 1
ATOM 3161 O O . ALA A 1 408 ? 7.778 -48.070 10.594 1.00 30.35 439 ALA A O 1
ATOM 3163 N N . MET A 1 409 ? 8.528 -48.435 8.507 1.00 28.81 440 MET A N 1
ATOM 3164 C CA . MET A 1 409 ? 7.317 -49.110 8.086 1.00 31.34 440 MET A CA 1
ATOM 3165 C C . MET A 1 409 ? 7.273 -50.546 8.630 1.00 29.85 440 MET A C 1
ATOM 3166 O O . MET A 1 409 ? 6.203 -51.027 9.004 1.00 29.64 440 MET A O 1
ATOM 3171 N N . ASP A 1 410 ? 8.431 -51.211 8.698 1.00 28.69 441 ASP A N 1
ATOM 3172 C CA . ASP A 1 410 ? 8.532 -52.547 9.296 1.00 31.65 441 ASP A CA 1
ATOM 3173 C C . ASP A 1 410 ? 8.090 -52.506 10.765 1.00 30.81 441 ASP A C 1
ATOM 3174 O O . ASP A 1 410 ? 7.457 -53.444 11.247 1.00 32.17 441 ASP A O 1
ATOM 3179 N N . LEU A 1 411 ? 8.453 -51.420 11.456 1.00 31.59 442 LEU A N 1
ATOM 3180 C CA . LEU A 1 411 ? 8.188 -51.209 12.892 1.00 33.42 442 LEU A CA 1
ATOM 3181 C C . LEU A 1 411 ? 6.697 -51.405 13.207 1.00 31.43 442 LEU A C 1
ATOM 3182 O O . LEU A 1 411 ? 6.341 -52.002 14.225 1.00 29.56 442 LEU A O 1
ATOM 3187 N N . LEU A 1 412 ? 5.829 -50.879 12.340 1.00 30.20 443 LEU A N 1
ATOM 3188 C CA . LEU A 1 412 ? 4.394 -50.885 12.605 1.00 30.53 443 LEU A CA 1
ATOM 3189 C C . LEU A 1 412 ? 3.874 -52.327 12.595 1.00 30.68 443 LEU A C 1
ATOM 3190 O O . LEU A 1 412 ? 2.996 -52.665 13.389 1.00 30.82 443 LEU A O 1
ATOM 3195 N N . ALA A 1 413 ? 4.430 -53.161 11.705 1.00 28.50 444 ALA A N 1
ATOM 3196 C CA . ALA A 1 413 ? 4.046 -54.560 11.611 1.00 30.69 444 ALA A CA 1
ATOM 3197 C C . ALA A 1 413 ? 4.662 -55.368 12.762 1.00 30.81 444 ALA A C 1
ATOM 3198 O O . ALA A 1 413 ? 4.000 -56.228 13.325 1.00 33.31 444 ALA A O 1
ATOM 3200 N N . THR A 1 414 ? 5.929 -55.098 13.099 1.00 30.36 445 THR A N 1
ATOM 3201 C CA . THR A 1 414 ? 6.644 -55.894 14.100 1.00 32.62 445 THR A CA 1
ATOM 3202 C C . THR A 1 414 ? 6.034 -55.712 15.500 1.00 30.85 445 THR A C 1
ATOM 3203 O O . THR A 1 414 ? 5.827 -56.686 16.202 1.00 33.27 445 THR A O 1
ATOM 3207 N N . TYR A 1 415 ? 5.763 -54.470 15.910 1.00 29.98 446 TYR A N 1
ATOM 3208 C CA . TYR A 1 415 ? 5.421 -54.190 17.313 1.00 30.63 446 TYR A CA 1
ATOM 3209 C C . TYR A 1 415 ? 3.929 -53.905 17.524 1.00 29.88 446 TYR A C 1
ATOM 3210 O O . TYR A 1 415 ? 3.461 -54.014 18.644 1.00 30.01 446 TYR A O 1
ATOM 3219 N N . TYR A 1 416 ? 3.200 -53.512 16.474 1.00 29.62 447 TYR A N 1
ATOM 3220 C CA . TYR A 1 416 ? 1.827 -53.032 16.649 1.00 29.43 447 TYR A CA 1
ATOM 3221 C C . TYR A 1 416 ? 0.810 -53.885 15.878 1.00 30.73 447 TYR A C 1
ATOM 3222 O O . TYR A 1 416 ? -0.381 -53.596 15.921 1.00 31.68 447 TYR A O 1
ATOM 3231 N N . GLY A 1 417 ? 1.269 -54.933 15.190 1.00 30.68 448 GLY A N 1
ATOM 3232 C CA . GLY A 1 417 ? 0.388 -55.869 14.484 1.00 32.65 448 GLY A CA 1
ATOM 3233 C C . GLY A 1 417 ? -0.300 -55.243 13.279 1.00 31.94 448 GLY A C 1
ATOM 3234 O O . GLY A 1 417 ? -1.336 -55.722 12.843 1.00 33.95 448 GLY A O 1
ATOM 3235 N N . CYS A 1 418 ? 0.285 -54.173 12.731 1.00 32.07 449 CYS A N 1
ATOM 3236 C CA . CYS A 1 418 ? -0.246 -53.523 11.543 1.00 31.88 449 CYS A CA 1
ATOM 3237 C C . CYS A 1 418 ? 0.014 -54.395 10.307 1.00 33.07 449 CYS A C 1
ATOM 3238 O O . CYS A 1 418 ? 0.933 -55.214 10.271 1.00 34.66 449 CYS A O 1
ATOM 3241 N N . SER A 1 419 ? -0.826 -54.192 9.292 1.00 34.26 450 SER A N 1
ATOM 3242 C CA . SER A 1 419 ? -0.677 -54.802 7.984 1.00 36.32 450 SER A CA 1
ATOM 3243 C C . SER A 1 419 ? 0.710 -54.464 7.404 1.00 35.38 450 SER A C 1
ATOM 3244 O O . SER A 1 419 ? 1.109 -53.305 7.376 1.00 33.04 450 SER A O 1
ATOM 3247 N N . VAL A 1 420 ? 1.449 -55.490 6.968 1.00 35.82 451 VAL A N 1
ATOM 3248 C CA . VAL A 1 420 ? 2.796 -55.322 6.411 1.00 35.28 451 VAL A CA 1
ATOM 3249 C C . VAL A 1 420 ? 2.714 -54.400 5.185 1.00 33.06 451 VAL A C 1
ATOM 3250 O O . VAL A 1 420 ? 1.880 -54.607 4.305 1.00 33.09 451 VAL A O 1
ATOM 3254 N N . VAL A 1 421 ? 3.584 -53.385 5.140 1.00 32.26 452 VAL A N 1
ATOM 3255 C CA . VAL A 1 421 ? 3.731 -52.542 3.951 1.00 32.78 452 VAL A CA 1
ATOM 3256 C C . VAL A 1 421 ? 4.547 -53.312 2.903 1.00 33.63 452 VAL A C 1
ATOM 3257 O O . VAL A 1 421 ? 5.737 -53.603 3.112 1.00 33.62 452 VAL A O 1
ATOM 3261 N N . THR A 1 422 ? 3.907 -53.607 1.766 1.00 33.62 453 THR A N 1
ATOM 3262 C CA . THR A 1 422 ? 4.480 -54.474 0.726 1.00 36.13 453 THR A CA 1
ATOM 3263 C C . THR A 1 422 ? 5.598 -53.745 -0.034 1.00 35.68 453 THR A C 1
ATOM 3264 O O . THR A 1 422 ? 5.736 -52.528 0.051 1.00 33.03 453 THR A O 1
ATOM 3268 N N . ASP A 1 423 ? 6.379 -54.516 -0.795 1.00 36.82 454 ASP A N 1
ATOM 3269 C CA . ASP A 1 423 ? 7.434 -53.980 -1.660 1.00 37.68 454 ASP A CA 1
ATOM 3270 C C . ASP A 1 423 ? 6.827 -53.009 -2.682 1.00 36.87 454 ASP A C 1
ATOM 3271 O O . ASP A 1 423 ? 7.415 -51.974 -2.976 1.00 36.22 454 ASP A O 1
ATOM 3276 N N . ALA A 1 424 ? 5.648 -53.351 -3.216 1.00 37.72 455 ALA A N 1
ATOM 3277 C CA . ALA A 1 424 ? 4.948 -52.503 -4.187 1.00 38.80 455 ALA A CA 1
ATOM 3278 C C . ALA A 1 424 ? 4.545 -51.170 -3.538 1.00 36.81 455 ALA A C 1
ATOM 3279 O O . ALA A 1 424 ? 4.764 -50.107 -4.120 1.00 36.66 455 ALA A O 1
ATOM 3281 N N . GLU A 1 425 ? 3.961 -51.237 -2.335 1.00 35.28 456 GLU A N 1
ATOM 3282 C CA . GLU A 1 425 ? 3.531 -50.044 -1.596 1.00 34.44 456 GLU A CA 1
ATOM 3283 C C . GLU A 1 425 ? 4.742 -49.148 -1.297 1.00 32.75 456 GLU A C 1
ATOM 3284 O O . GLU A 1 425 ? 4.657 -47.931 -1.417 1.00 31.98 456 GLU A O 1
ATOM 3290 N N . PHE A 1 426 ? 5.863 -49.762 -0.906 1.00 32.53 457 PHE A N 1
ATOM 3291 C CA . PHE A 1 426 ? 7.065 -49.019 -0.532 1.00 31.75 457 PHE A CA 1
ATOM 3292 C C . PHE A 1 426 ? 7.642 -48.299 -1.761 1.00 31.11 457 PHE A C 1
ATOM 3293 O O . PHE A 1 426 ? 7.950 -47.108 -1.696 1.00 30.75 457 PHE A O 1
ATOM 3301 N N . ALA A 1 427 ? 7.772 -49.028 -2.875 1.00 33.18 458 ALA A N 1
ATOM 3302 C CA . ALA A 1 427 ? 8.294 -48.480 -4.130 1.00 35.22 458 ALA A CA 1
ATOM 3303 C C . ALA A 1 427 ? 7.450 -47.281 -4.588 1.00 35.71 458 ALA A C 1
ATOM 3304 O O . ALA A 1 427 ? 8.005 -46.258 -4.994 1.00 37.53 458 ALA A O 1
ATOM 3306 N N . ALA A 1 428 ? 6.118 -47.408 -4.517 1.00 34.78 459 ALA A N 1
ATOM 3307 C CA . ALA A 1 428 ? 5.216 -46.316 -4.911 1.00 35.14 459 ALA A CA 1
ATOM 3308 C C . ALA A 1 428 ? 5.473 -45.090 -4.024 1.00 33.00 459 ALA A C 1
ATOM 3309 O O . ALA A 1 428 ? 5.494 -43.958 -4.507 1.00 33.12 459 ALA A O 1
ATOM 3311 N N . TYR A 1 429 ? 5.681 -45.323 -2.726 1.00 31.24 460 TYR A N 1
ATOM 3312 C CA . TYR A 1 429 ? 5.864 -44.232 -1.775 1.00 31.27 460 TYR A CA 1
ATOM 3313 C C . TYR A 1 429 ? 7.175 -43.481 -2.051 1.00 31.67 460 TYR A C 1
ATOM 3314 O O . TYR A 1 429 ? 7.184 -42.257 -2.041 1.00 29.48 460 TYR A O 1
ATOM 3323 N N . ILE A 1 430 ? 8.278 -44.203 -2.282 1.00 33.56 461 ILE A N 1
ATOM 3324 C CA . ILE A 1 430 ? 9.572 -43.526 -2.471 1.00 34.56 461 ILE A CA 1
ATOM 3325 C C . ILE A 1 430 ? 9.625 -42.860 -3.858 1.00 33.59 461 ILE A C 1
ATOM 3326 O O . ILE A 1 430 ? 10.483 -42.023 -4.084 1.00 34.56 461 ILE A O 1
ATOM 3331 N N . ALA A 1 431 ? 8.684 -43.189 -4.756 1.00 34.34 462 ALA A N 1
ATOM 3332 C CA . ALA A 1 431 ? 8.551 -42.501 -6.057 1.00 36.11 462 ALA A CA 1
ATOM 3333 C C . ALA A 1 431 ? 7.791 -41.172 -5.921 1.00 35.30 462 ALA A C 1
ATOM 3334 O O . ALA A 1 431 ? 7.812 -40.363 -6.843 1.00 36.20 462 ALA A O 1
ATOM 3336 N N . GLU A 1 432 ? 7.099 -40.955 -4.798 1.00 34.34 463 GLU A N 1
ATOM 3337 C CA . GLU A 1 432 ? 6.414 -39.684 -4.550 1.00 33.97 463 GLU A CA 1
ATOM 3338 C C . GLU A 1 432 ? 7.433 -38.541 -4.620 1.00 33.27 463 GLU A C 1
ATOM 3339 O O . GLU A 1 432 ? 8.538 -38.650 -4.091 1.00 32.98 463 GLU A O 1
ATOM 3345 N N . THR A 1 433 ? 7.020 -37.437 -5.247 1.00 34.62 464 THR A N 1
ATOM 3346 C CA . THR A 1 433 ? 7.880 -36.293 -5.521 1.00 38.41 464 THR A CA 1
ATOM 3347 C C . THR A 1 433 ? 8.484 -35.729 -4.227 1.00 35.92 464 THR A C 1
ATOM 3348 O O . THR A 1 433 ? 9.642 -35.319 -4.211 1.00 39.49 464 THR A O 1
ATOM 3352 N N . SER A 1 434 ? 7.688 -35.681 -3.158 1.00 33.89 465 SER A N 1
ATOM 3353 C CA . SER A 1 434 ? 8.145 -35.123 -1.881 1.00 34.04 465 SER A CA 1
ATOM 3354 C C . SER A 1 434 ? 9.145 -36.070 -1.193 1.00 31.97 465 SER A C 1
ATOM 3355 O O . SER A 1 434 ? 9.972 -35.624 -0.417 1.00 35.42 465 SER A O 1
ATOM 3358 N N . VAL A 1 435 ? 9.073 -37.372 -1.494 1.00 32.44 466 VAL A N 1
ATOM 3359 C CA . VAL A 1 435 ? 9.801 -38.407 -0.748 1.00 31.23 466 VAL A CA 1
ATOM 3360 C C . VAL A 1 435 ? 11.114 -38.763 -1.459 1.00 30.48 466 VAL A C 1
ATOM 3361 O O . VAL A 1 435 ? 12.130 -38.963 -0.800 1.00 30.72 466 VAL A O 1
ATOM 3365 N N . ALA A 1 436 ? 11.084 -38.875 -2.789 1.00 31.41 467 ALA A N 1
ATOM 3366 C CA . ALA A 1 436 ? 12.271 -39.267 -3.557 1.00 32.43 467 ALA A CA 1
ATOM 3367 C C . ALA A 1 436 ? 13.445 -38.381 -3.127 1.00 31.45 467 ALA A C 1
ATOM 3368 O O . ALA A 1 436 ? 13.334 -37.166 -3.137 1.00 30.94 467 ALA A O 1
ATOM 3370 N N . PHE A 1 437 ? 14.550 -39.005 -2.714 1.00 33.31 468 PHE A N 1
ATOM 3371 C CA . PHE A 1 437 ? 15.655 -38.279 -2.096 1.00 32.95 468 PHE A CA 1
ATOM 3372 C C . PHE A 1 437 ? 16.124 -37.187 -3.061 1.00 34.10 468 PHE A C 1
ATOM 3373 O O . PHE A 1 437 ? 16.424 -37.481 -4.213 1.00 34.59 468 PHE A O 1
ATOM 3381 N N . GLY A 1 438 ? 16.168 -35.939 -2.577 1.00 34.57 469 GLY A N 1
ATOM 3382 C CA . GLY A 1 438 ? 16.562 -34.777 -3.391 1.00 36.32 469 GLY A CA 1
ATOM 3383 C C . GLY A 1 438 ? 18.058 -34.759 -3.671 1.00 36.31 469 GLY A C 1
ATOM 3384 O O . GLY A 1 438 ? 18.786 -35.642 -3.213 1.00 37.71 469 GLY A O 1
ATOM 3385 N N . ALA A 1 439 ? 18.510 -33.754 -4.430 1.00 37.36 470 ALA A N 1
ATOM 3386 C CA . ALA A 1 439 ? 19.930 -33.610 -4.809 1.00 38.71 470 ALA A CA 1
ATOM 3387 C C . ALA A 1 439 ? 20.610 -32.473 -4.028 1.00 39.18 470 ALA A C 1
ATOM 3388 O O . ALA A 1 439 ? 21.843 -32.336 -4.094 1.00 39.92 470 ALA A O 1
ATOM 3390 N N . VAL A 1 440 ? 19.819 -31.666 -3.304 1.00 37.31 471 VAL A N 1
ATOM 3391 C CA . VAL A 1 440 ? 20.318 -30.508 -2.555 1.00 38.67 471 VAL A CA 1
ATOM 3392 C C . VAL A 1 440 ? 20.273 -30.846 -1.059 1.00 36.40 471 VAL A C 1
ATOM 3393 O O . VAL A 1 440 ? 19.248 -31.293 -0.551 1.00 33.49 471 VAL A O 1
ATOM 3397 N N . ALA A 1 441 ? 21.394 -30.614 -0.364 1.00 36.56 472 ALA A N 1
ATOM 3398 C CA . ALA A 1 441 ? 21.587 -31.079 1.011 1.00 35.42 472 ALA A CA 1
ATOM 3399 C C . ALA A 1 441 ? 20.489 -30.537 1.935 1.00 33.56 472 ALA A C 1
ATOM 3400 O O . ALA A 1 441 ? 20.028 -31.255 2.809 1.00 32.75 472 ALA A O 1
ATOM 3402 N N . GLU A 1 442 ? 20.080 -29.278 1.742 1.00 36.12 473 GLU A N 1
ATOM 3403 C CA . GLU A 1 442 ? 19.073 -28.670 2.620 1.00 36.98 473 GLU A CA 1
ATOM 3404 C C . GLU A 1 442 ? 17.742 -29.429 2.496 1.00 36.08 473 GLU A C 1
ATOM 3405 O O . GLU A 1 442 ? 17.117 -29.715 3.518 1.00 35.14 473 GLU A O 1
ATOM 3411 N N . GLN A 1 443 ? 17.316 -29.757 1.265 1.00 35.40 474 GLN A N 1
ATOM 3412 C CA . GLN A 1 443 ? 16.098 -30.562 1.060 1.00 35.43 474 GLN A CA 1
ATOM 3413 C C . GLN A 1 443 ? 16.297 -31.952 1.673 1.00 32.86 474 GLN A C 1
ATOM 3414 O O . GLN A 1 443 ? 15.398 -32.478 2.322 1.00 31.65 474 GLN A O 1
ATOM 3420 N N . GLN A 1 444 ? 17.479 -32.539 1.467 1.00 32.94 475 GLN A N 1
ATOM 3421 C CA . GLN A 1 444 ? 17.776 -33.872 1.990 1.00 32.04 475 GLN A CA 1
ATOM 3422 C C . GLN A 1 444 ? 17.596 -33.896 3.515 1.00 31.07 475 GLN A C 1
ATOM 3423 O O . GLN A 1 444 ? 17.004 -34.830 4.050 1.00 29.68 475 GLN A O 1
ATOM 3429 N N . LYS A 1 445 ? 18.115 -32.869 4.199 1.00 30.75 476 LYS A N 1
ATOM 3430 C CA . LYS A 1 445 ? 17.964 -32.745 5.656 1.00 31.68 476 LYS A CA 1
ATOM 3431 C C . LYS A 1 445 ? 16.473 -32.681 6.031 1.00 30.64 476 LYS A C 1
ATOM 3432 O O . LYS A 1 445 ? 16.046 -33.272 7.026 1.00 28.54 476 LYS A O 1
ATOM 3438 N N . SER A 1 446 ? 15.699 -31.929 5.244 1.00 30.79 477 SER A N 1
ATOM 3439 C CA . SER A 1 446 ? 14.259 -31.795 5.449 1.00 30.09 477 SER A CA 1
ATOM 3440 C C . SER A 1 446 ? 13.568 -33.161 5.315 1.00 29.77 477 SER A C 1
ATOM 3441 O O . SER A 1 446 ? 12.731 -33.524 6.149 1.00 29.64 477 SER A O 1
ATOM 3444 N N . GLN A 1 447 ? 13.927 -33.909 4.264 1.00 29.11 478 GLN A N 1
ATOM 3445 C CA . GLN A 1 447 ? 13.338 -35.217 3.977 1.00 28.99 478 GLN A CA 1
ATOM 3446 C C . GLN A 1 447 ? 13.671 -36.205 5.103 1.00 28.25 478 GLN A C 1
ATOM 3447 O O . GLN A 1 447 ? 12.794 -36.921 5.587 1.00 27.45 478 GLN A O 1
ATOM 3453 N N . ILE A 1 448 ? 14.944 -36.256 5.508 1.00 27.24 479 ILE A N 1
ATOM 3454 C CA . ILE A 1 448 ? 15.376 -37.191 6.543 1.00 28.36 479 ILE A CA 1
ATOM 3455 C C . ILE A 1 448 ? 14.595 -36.929 7.843 1.00 27.71 479 ILE A C 1
ATOM 3456 O O . ILE A 1 448 ? 14.089 -37.865 8.471 1.00 28.33 479 ILE A O 1
ATOM 3461 N N . ASN A 1 449 ? 14.500 -35.658 8.243 1.00 26.87 480 ASN A N 1
ATOM 3462 C CA . ASN A 1 449 ? 13.961 -35.316 9.552 1.00 27.71 480 ASN A CA 1
ATOM 3463 C C . ASN A 1 449 ? 12.429 -35.336 9.530 1.00 28.06 480 ASN A C 1
ATOM 3464 O O . ASN A 1 449 ? 11.813 -35.542 10.577 1.00 27.80 480 ASN A O 1
ATOM 3469 N N . THR A 1 450 ? 11.826 -35.149 8.349 1.00 28.66 481 THR A N 1
ATOM 3470 C CA . THR A 1 450 ? 10.386 -35.340 8.197 1.00 28.12 481 THR A CA 1
ATOM 3471 C C . THR A 1 450 ? 10.050 -36.826 8.386 1.00 27.00 481 THR A C 1
ATOM 3472 O O . THR A 1 450 ? 9.097 -37.162 9.090 1.00 25.54 481 THR A O 1
ATOM 3476 N N . GLN A 1 451 ? 10.848 -37.708 7.770 1.00 26.84 482 GLN A N 1
ATOM 3477 C CA . GLN A 1 451 ? 10.657 -39.143 7.921 1.00 26.94 482 GLN A CA 1
ATOM 3478 C C . GLN A 1 451 ? 10.886 -39.552 9.384 1.00 26.75 482 GLN A C 1
ATOM 3479 O O . GLN A 1 451 ? 10.150 -40.393 9.900 1.00 26.18 482 GLN A O 1
ATOM 3485 N N . ALA A 1 452 ? 11.894 -38.958 10.042 1.00 25.33 483 ALA A N 1
ATOM 3486 C CA . ALA A 1 452 ? 12.183 -39.233 11.459 1.00 27.30 483 ALA A CA 1
ATOM 3487 C C . ALA A 1 452 ? 10.975 -38.852 12.333 1.00 26.39 483 ALA A C 1
ATOM 3488 O O . ALA A 1 452 ? 10.630 -39.562 13.268 1.00 27.08 483 ALA A O 1
ATOM 3490 N N . TRP A 1 453 ? 10.345 -37.721 12.007 1.00 27.41 484 TRP A N 1
ATOM 3491 C CA . TRP A 1 453 ? 9.200 -37.182 12.743 1.00 26.84 484 TRP A CA 1
ATOM 3492 C C . TRP A 1 453 ? 8.007 -38.147 12.685 1.00 26.53 484 TRP A C 1
ATOM 3493 O O . TRP A 1 453 ? 7.297 -38.297 13.680 1.00 26.30 484 TRP A O 1
ATOM 3504 N N . ILE A 1 454 ? 7.805 -38.803 11.534 1.00 25.77 485 ILE A N 1
ATOM 3505 C CA . ILE A 1 454 ? 6.776 -39.829 11.394 1.00 26.98 485 ILE A CA 1
ATOM 3506 C C . ILE A 1 454 ? 7.137 -41.018 12.297 1.00 27.22 485 ILE A C 1
ATOM 3507 O O . ILE A 1 454 ? 6.299 -41.511 13.054 1.00 25.06 485 ILE A O 1
ATOM 3512 N N . LEU A 1 455 ? 8.394 -41.464 12.210 1.00 26.88 486 LEU A N 1
ATOM 3513 C CA . LEU A 1 455 ? 8.896 -42.574 13.011 1.00 28.14 486 LEU A CA 1
ATOM 3514 C C . LEU A 1 455 ? 8.723 -42.273 14.509 1.00 27.05 486 LEU A C 1
ATOM 3515 O O . LEU A 1 455 ? 8.292 -43.150 15.270 1.00 27.10 486 LEU A O 1
ATOM 3520 N N . HIS A 1 456 ? 9.053 -41.042 14.923 1.00 26.37 487 HIS A N 1
ATOM 3521 C CA . HIS A 1 456 ? 9.119 -40.676 16.351 1.00 27.08 487 HIS A CA 1
ATOM 3522 C C . HIS A 1 456 ? 7.724 -40.399 16.943 1.00 27.69 487 HIS A C 1
ATOM 3523 O O . HIS A 1 456 ? 7.618 -40.083 18.126 1.00 27.00 487 HIS A O 1
ATOM 3530 N N . PHE A 1 457 ? 6.653 -40.516 16.150 1.00 27.66 488 PHE A N 1
ATOM 3531 C CA . PHE A 1 457 ? 5.314 -40.426 16.715 1.00 27.32 488 PHE A CA 1
ATOM 3532 C C . PHE A 1 457 ? 5.219 -41.314 17.969 1.00 27.75 488 PHE A C 1
ATOM 3533 O O . PHE A 1 457 ? 4.663 -40.910 18.990 1.00 30.43 488 PHE A O 1
ATOM 3541 N N . HIS A 1 458 ? 5.791 -42.518 17.890 1.00 27.48 489 HIS A N 1
ATOM 3542 C CA . HIS A 1 458 ? 5.683 -43.526 18.951 1.00 29.18 489 HIS A CA 1
ATOM 3543 C C . HIS A 1 458 ? 6.539 -43.157 20.175 1.00 29.49 489 HIS A C 1
ATOM 3544 O O . HIS A 1 458 ? 6.298 -43.676 21.269 1.00 30.72 489 HIS A O 1
ATOM 3551 N N . ASN A 1 459 ? 7.501 -42.247 19.982 1.00 28.49 490 ASN A N 1
ATOM 3552 C CA . ASN A 1 459 ? 8.562 -41.901 20.948 1.00 28.98 490 ASN A CA 1
ATOM 3553 C C . ASN A 1 459 ? 8.534 -40.388 21.162 1.00 28.67 490 ASN A C 1
ATOM 3554 O O . ASN A 1 459 ? 9.409 -39.674 20.677 1.00 28.31 490 ASN A O 1
ATOM 3559 N N . PRO A 1 460 ? 7.515 -39.843 21.868 1.00 28.97 491 PRO A N 1
ATOM 3560 C CA . PRO A 1 460 ? 7.261 -38.400 21.867 1.00 28.62 491 PRO A CA 1
ATOM 3561 C C . PRO A 1 460 ? 8.431 -37.518 22.330 1.00 28.73 491 PRO A C 1
ATOM 3562 O O . PRO A 1 460 ? 8.639 -36.438 21.769 1.00 28.41 491 PRO A O 1
ATOM 3566 N N . ALA A 1 461 ? 9.180 -37.963 23.343 1.00 28.38 492 ALA A N 1
ATOM 3567 C CA . ALA A 1 461 ? 10.315 -37.178 23.837 1.00 29.78 492 ALA A CA 1
ATOM 3568 C C . ALA A 1 461 ? 11.353 -36.991 22.720 1.00 28.32 492 ALA A C 1
ATOM 3569 O O . ALA A 1 461 ? 11.925 -35.908 22.578 1.00 28.67 492 ALA A O 1
ATOM 3571 N N . GLU A 1 462 ? 11.587 -38.032 21.915 1.00 27.98 493 GLU A N 1
ATOM 3572 C CA . GLU A 1 462 ? 12.566 -37.913 20.834 1.00 28.44 493 GLU A CA 1
ATOM 3573 C C . GLU A 1 462 ? 11.975 -37.082 19.688 1.00 27.32 493 GLU A C 1
ATOM 3574 O O . GLU A 1 462 ? 12.689 -36.291 19.074 1.00 27.56 493 GLU A O 1
ATOM 3580 N N . ALA A 1 463 ? 10.678 -37.252 19.407 1.00 26.67 494 ALA A N 1
ATOM 3581 C CA . ALA A 1 463 ? 10.012 -36.452 18.377 1.00 26.38 494 ALA A CA 1
ATOM 3582 C C . ALA A 1 463 ? 10.258 -34.967 18.649 1.00 27.18 494 ALA A C 1
ATOM 3583 O O . ALA A 1 463 ? 10.636 -34.217 17.742 1.00 28.98 494 ALA A O 1
ATOM 3585 N N . TRP A 1 464 ? 10.049 -34.558 19.906 1.00 26.48 495 TRP A N 1
ATOM 3586 C CA . TRP A 1 464 ? 10.141 -33.157 20.283 1.00 28.52 495 TRP A CA 1
ATOM 3587 C C . TRP A 1 464 ? 11.604 -32.683 20.302 1.00 28.76 495 TRP A C 1
ATOM 3588 O O . TRP A 1 464 ? 11.912 -31.584 19.845 1.00 28.93 495 TRP A O 1
ATOM 3599 N N . ALA A 1 465 ? 12.504 -33.502 20.847 1.00 27.72 496 ALA A N 1
ATOM 3600 C CA . ALA A 1 465 ? 13.923 -33.146 20.888 1.00 28.85 496 ALA A CA 1
ATOM 3601 C C . ALA A 1 465 ? 14.444 -32.946 19.457 1.00 29.06 496 ALA A C 1
ATOM 3602 O O . ALA A 1 465 ? 15.082 -31.932 19.153 1.00 29.61 496 ALA A O 1
ATOM 3604 N N . ASN A 1 466 ? 14.136 -33.901 18.573 1.00 28.48 497 ASN A N 1
ATOM 3605 C CA . ASN A 1 466 ? 14.670 -33.880 17.217 1.00 29.53 497 ASN A CA 1
ATOM 3606 C C . ASN A 1 466 ? 14.055 -32.742 16.386 1.00 29.35 497 ASN A C 1
ATOM 3607 O O . ASN A 1 466 ? 14.756 -32.128 15.604 1.00 29.25 497 ASN A O 1
ATOM 3612 N N . VAL A 1 467 ? 12.754 -32.461 16.535 1.00 29.31 498 VAL A N 1
ATOM 3613 C CA . VAL A 1 467 ? 12.160 -31.387 15.736 1.00 29.02 498 VAL A CA 1
ATOM 3614 C C . VAL A 1 467 ? 12.729 -30.033 16.195 1.00 29.68 498 VAL A C 1
ATOM 3615 O O . VAL A 1 467 ? 12.999 -29.167 15.363 1.00 30.82 498 VAL A O 1
ATOM 3619 N N . ARG A 1 468 ? 12.939 -29.860 17.505 1.00 28.30 499 ARG A N 1
ATOM 3620 C CA . ARG A 1 468 ? 13.551 -28.632 18.030 1.00 30.41 499 ARG A CA 1
ATOM 3621 C C . ARG A 1 468 ? 14.964 -28.460 17.449 1.00 30.82 499 ARG A C 1
ATOM 3622 O O . ARG A 1 468 ? 15.353 -27.350 17.078 1.00 32.37 499 ARG A O 1
ATOM 3630 N N . ARG A 1 469 ? 15.715 -29.562 17.362 1.00 30.32 500 ARG A N 1
ATOM 3631 C CA . ARG A 1 469 ? 17.117 -29.536 16.905 1.00 31.32 500 ARG A CA 1
ATOM 3632 C C . ARG A 1 469 ? 17.180 -29.255 15.395 1.00 31.34 500 ARG A C 1
ATOM 3633 O O . ARG A 1 469 ? 17.828 -28.298 14.963 1.00 32.16 500 ARG A O 1
ATOM 3641 N N . ALA A 1 470 ? 16.511 -30.106 14.608 1.00 30.29 501 ALA A N 1
ATOM 3642 C CA . ALA A 1 470 ? 16.600 -30.115 13.142 1.00 31.69 501 ALA A CA 1
ATOM 3643 C C . ALA A 1 470 ? 15.806 -28.960 12.508 1.00 32.77 501 ALA A C 1
ATOM 3644 O O . ALA A 1 470 ? 16.158 -28.502 11.425 1.00 31.10 501 ALA A O 1
ATOM 3646 N N . ASP A 1 471 ? 14.721 -28.531 13.172 1.00 33.66 502 ASP A N 1
ATOM 3647 C CA . ASP A 1 471 ? 13.760 -27.513 12.675 1.00 35.98 502 ASP A CA 1
ATOM 3648 C C . ASP A 1 471 ? 13.028 -28.030 11.427 1.00 33.36 502 ASP A C 1
ATOM 3649 O O . ASP A 1 471 ? 12.486 -27.243 10.645 1.00 33.00 502 ASP A O 1
ATOM 3654 N N . TYR A 1 472 ? 13.015 -29.357 11.256 1.00 30.68 503 TYR A N 1
ATOM 3655 C CA . TYR A 1 472 ? 12.205 -30.043 10.266 1.00 31.48 503 TYR A CA 1
ATOM 3656 C C . TYR A 1 472 ? 11.485 -31.199 10.953 1.00 30.56 503 TYR A C 1
ATOM 3657 O O . TYR A 1 472 ? 12.084 -31.893 11.769 1.00 30.68 503 TYR A O 1
ATOM 3666 N N . PRO A 1 473 ? 10.199 -31.395 10.640 1.00 31.09 504 PRO A N 1
ATOM 3667 C CA . PRO A 1 473 ? 9.416 -30.520 9.780 1.00 32.20 504 PRO A CA 1
ATOM 3668 C C . PRO A 1 473 ? 9.280 -29.104 10.360 1.00 32.77 504 PRO A C 1
ATOM 3669 O O . PRO A 1 473 ? 9.438 -28.903 11.571 1.00 31.96 504 PRO A O 1
ATOM 3673 N N . LYS A 1 474 ? 9.019 -28.135 9.480 1.00 31.64 505 LYS A N 1
ATOM 3674 C CA . LYS A 1 474 ? 8.831 -26.761 9.879 1.00 36.63 505 LYS A CA 1
ATOM 3675 C C . LYS A 1 474 ? 7.383 -26.602 10.356 1.00 36.17 505 LYS A C 1
ATOM 3676 O O . LYS A 1 474 ? 6.464 -26.594 9.553 1.00 37.40 505 LYS A O 1
ATOM 3682 N N . LEU A 1 475 ? 7.208 -26.497 11.676 1.00 33.92 506 LEU A N 1
ATOM 3683 C CA . LEU A 1 475 ? 5.893 -26.430 12.298 1.00 34.00 506 LEU A CA 1
ATOM 3684 C C . LEU A 1 475 ? 5.512 -24.962 12.518 1.00 35.38 506 LEU A C 1
ATOM 3685 O O . LEU A 1 475 ? 6.294 -24.188 13.067 1.00 36.15 506 LEU A O 1
ATOM 3690 N N . GLN A 1 476 ? 4.311 -24.592 12.064 1.00 35.90 507 GLN A N 1
ATOM 3691 C CA . GLN A 1 476 ? 3.777 -23.250 12.248 1.00 38.54 507 GLN A CA 1
ATOM 3692 C C . GLN A 1 476 ? 2.960 -23.241 13.540 1.00 34.51 507 GLN A C 1
ATOM 3693 O O . GLN A 1 476 ? 2.148 -24.135 13.764 1.00 33.09 507 GLN A O 1
ATOM 3699 N N . ALA A 1 477 ? 3.180 -22.214 14.364 1.00 34.72 508 ALA A N 1
ATOM 3700 C CA . ALA A 1 477 ? 2.494 -22.075 15.635 1.00 36.08 508 ALA A CA 1
ATOM 3701 C C . ALA A 1 477 ? 0.996 -21.929 15.385 1.00 36.19 508 ALA A C 1
ATOM 3702 O O . ALA A 1 477 ? 0.582 -21.441 14.334 1.00 34.97 508 ALA A O 1
ATOM 3704 N N . PRO A 1 478 ? 0.138 -22.353 16.339 1.00 37.03 509 PRO A N 1
ATOM 3705 C CA . PRO A 1 478 ? -1.309 -22.194 16.198 1.00 37.68 509 PRO A CA 1
ATOM 3706 C C . PRO A 1 478 ? -1.739 -20.772 15.810 1.00 39.36 509 PRO A C 1
ATOM 3707 O O . PRO A 1 478 ? -1.238 -19.786 16.365 1.00 41.23 509 PRO A O 1
ATOM 3711 N N . ASN A 1 479 ? -2.664 -20.699 14.849 1.00 38.90 510 ASN A N 1
ATOM 3712 C CA . ASN A 1 479 ? -3.254 -19.460 14.396 1.00 41.50 510 ASN A CA 1
ATOM 3713 C C . ASN A 1 479 ? -4.769 -19.671 14.298 1.00 41.43 510 ASN A C 1
ATOM 3714 O O . ASN A 1 479 ? -5.280 -19.997 13.233 1.00 40.54 510 ASN A O 1
ATOM 3719 N N . THR A 1 480 ? -5.462 -19.530 15.434 1.00 40.08 511 THR A N 1
ATOM 3720 C CA . THR A 1 480 ? -6.901 -19.799 15.523 1.00 40.22 511 THR A CA 1
ATOM 3721 C C . THR A 1 480 ? -7.576 -18.735 16.391 1.00 40.94 511 THR A C 1
ATOM 3722 O O . THR A 1 480 ? -6.921 -17.875 16.967 1.00 41.21 511 THR A O 1
ATOM 3726 N N . LYS A 1 481 ? -8.904 -18.835 16.475 1.00 42.81 512 LYS A N 1
ATOM 3727 C CA . LYS A 1 481 ? -9.732 -17.950 17.284 1.00 46.12 512 LYS A CA 1
ATOM 3728 C C . LYS A 1 481 ? -9.496 -18.209 18.781 1.00 44.52 512 LYS A C 1
ATOM 3729 O O . LYS A 1 481 ? -9.846 -17.370 19.610 1.00 48.64 512 LYS A O 1
ATOM 3735 N N . ASN A 1 482 ? -8.929 -19.372 19.125 1.00 42.72 513 ASN A N 1
ATOM 3736 C CA . ASN A 1 482 ? -8.613 -19.703 20.511 1.00 42.21 513 ASN A CA 1
ATOM 3737 C C . ASN A 1 482 ? -7.415 -18.873 20.959 1.00 41.72 513 ASN A C 1
ATOM 3738 O O . ASN A 1 482 ? -6.427 -18.781 20.236 1.00 43.44 513 ASN A O 1
ATOM 3743 N N . PRO A 1 483 ? -7.459 -18.242 22.152 1.00 42.73 514 PRO A N 1
ATOM 3744 C CA . PRO A 1 483 ? -6.333 -17.444 22.626 1.00 43.44 514 PRO A CA 1
ATOM 3745 C C . PRO A 1 483 ? -5.130 -18.324 22.993 1.00 42.01 514 PRO A C 1
ATOM 3746 O O . PRO A 1 483 ? -5.300 -19.444 23.492 1.00 40.09 514 PRO A O 1
ATOM 3750 N N . LEU A 1 484 ? -3.932 -17.810 22.701 1.00 40.59 515 LEU A N 1
ATOM 3751 C CA . LEU A 1 484 ? -2.694 -18.374 23.200 1.00 40.49 515 LEU A CA 1
ATOM 3752 C C . LEU A 1 484 ? -2.351 -17.654 24.508 1.00 40.98 515 LEU A C 1
ATOM 3753 O O . LEU A 1 484 ? -2.299 -16.431 24.544 1.00 41.56 515 LEU A O 1
ATOM 3758 N N . ILE A 1 485 ? -2.134 -18.428 25.577 1.00 39.89 516 ILE A N 1
ATOM 3759 C CA . ILE A 1 485 ? -2.085 -17.886 26.936 1.00 40.98 516 ILE A CA 1
ATOM 3760 C C . ILE A 1 485 ? -0.688 -17.314 27.223 1.00 41.16 516 ILE A C 1
ATOM 3761 O O . ILE A 1 485 ? -0.575 -16.200 27.728 1.00 42.83 516 ILE A O 1
ATOM 3766 N N . ASP A 1 486 ? 0.364 -18.081 26.913 1.00 40.14 517 ASP A N 1
ATOM 3767 C CA . ASP A 1 486 ? 1.732 -17.729 27.314 1.00 40.69 517 ASP A CA 1
ATOM 3768 C C . ASP A 1 486 ? 2.655 -17.706 26.089 1.00 41.21 517 ASP A C 1
ATOM 3769 O O . ASP A 1 486 ? 3.667 -18.416 26.045 1.00 42.05 517 ASP A O 1
ATOM 3774 N N . GLY A 1 487 ? 2.307 -16.866 25.108 1.00 41.76 518 GLY A N 1
ATOM 3775 C CA . GLY A 1 487 ? 3.195 -16.538 23.994 1.00 42.15 518 GLY A CA 1
ATOM 3776 C C . GLY A 1 487 ? 2.759 -17.177 22.686 1.00 40.55 518 GLY A C 1
ATOM 3777 O O . GLY A 1 487 ? 2.074 -18.199 22.674 1.00 38.32 518 GLY A O 1
ATOM 3778 N N . ALA A 1 488 ? 3.200 -16.562 21.585 1.00 41.15 519 ALA A N 1
ATOM 3779 C CA . ALA A 1 488 ? 2.745 -16.863 20.235 1.00 40.56 519 ALA A CA 1
ATOM 3780 C C . ALA A 1 488 ? 3.468 -18.092 19.664 1.00 38.60 519 ALA A C 1
ATOM 3781 O O . ALA A 1 488 ? 2.871 -18.865 18.920 1.00 37.69 519 ALA A O 1
ATOM 3783 N N . ASP A 1 489 ? 4.750 -18.255 20.004 1.00 38.77 520 ASP A N 1
ATOM 3784 C CA . ASP A 1 489 ? 5.598 -19.303 19.424 1.00 39.89 520 ASP A CA 1
ATOM 3785 C C . ASP A 1 489 ? 5.435 -20.612 20.206 1.00 38.31 520 ASP A C 1
ATOM 3786 O O . ASP A 1 489 ? 5.164 -20.601 21.410 1.00 39.39 520 ASP A O 1
ATOM 3791 N N . ILE A 1 490 ? 5.630 -21.738 19.509 1.00 36.47 521 ILE A N 1
ATOM 3792 C CA . ILE A 1 490 ? 5.583 -23.055 20.139 1.00 35.02 521 ILE A CA 1
ATOM 3793 C C . ILE A 1 490 ? 6.718 -23.123 21.159 1.00 35.92 521 ILE A C 1
ATOM 3794 O O . ILE A 1 490 ? 7.875 -22.897 20.806 1.00 35.55 521 ILE A O 1
ATOM 3799 N N . PRO A 1 491 ? 6.423 -23.418 22.447 1.00 35.16 522 PRO A N 1
ATOM 3800 C CA . PRO A 1 491 ? 7.462 -23.568 23.468 1.00 34.41 522 PRO A CA 1
ATOM 3801 C C . PRO A 1 491 ? 8.590 -24.530 23.057 1.00 32.94 522 PRO A C 1
ATOM 3802 O O . PRO A 1 491 ? 8.355 -25.491 22.326 1.00 31.29 522 PRO A O 1
ATOM 3806 N N . VAL A 1 492 ? 9.805 -24.253 23.541 1.00 32.65 523 VAL A N 1
ATOM 3807 C CA . VAL A 1 492 ? 11.003 -25.012 23.169 1.00 33.22 523 VAL A CA 1
ATOM 3808 C C . VAL A 1 492 ? 11.624 -25.686 24.403 1.00 35.08 523 VAL A C 1
ATOM 3809 O O . VAL A 1 492 ? 12.694 -26.300 24.305 1.00 34.53 523 VAL A O 1
ATOM 3813 N N . ARG A 1 493 ? 10.944 -25.589 25.552 1.00 35.58 524 ARG A N 1
ATOM 3814 C CA . ARG A 1 493 ? 11.309 -26.306 26.774 1.00 35.17 524 ARG A CA 1
ATOM 3815 C C . ARG A 1 493 ? 10.093 -26.359 27.706 1.00 35.39 524 ARG A C 1
ATOM 3816 O O . ARG A 1 493 ? 9.072 -25.746 27.425 1.00 35.18 524 ARG A O 1
ATOM 3824 N N . LEU A 1 494 ? 10.232 -27.091 28.814 1.00 36.52 525 LEU A N 1
ATOM 3825 C CA . LEU A 1 494 ? 9.312 -26.995 29.945 1.00 37.03 525 LEU A CA 1
ATOM 3826 C C . LEU A 1 494 ? 9.970 -26.145 31.038 1.00 38.44 525 LEU A C 1
ATOM 3827 O O . LEU A 1 494 ? 11.193 -26.154 31.192 1.00 37.97 525 LEU A O 1
ATOM 3832 N N . CYS A 1 495 ? 9.141 -25.409 31.785 1.00 39.99 526 CYS A N 1
ATOM 3833 C CA . CYS A 1 495 ? 9.596 -24.579 32.892 1.00 41.60 526 CYS A CA 1
ATOM 3834 C C . CYS A 1 495 ? 9.963 -25.469 34.085 1.00 40.95 526 CYS A C 1
ATOM 3835 O O . CYS A 1 495 ? 9.373 -26.536 34.281 1.00 40.00 526 CYS A O 1
ATOM 3838 N N . TYR A 1 496 ? 10.944 -25.015 34.873 1.00 41.53 527 TYR A N 1
ATOM 3839 C CA . TYR A 1 496 ? 11.267 -25.638 36.143 1.00 42.77 527 TYR A CA 1
ATOM 3840 C C . TYR A 1 496 ? 10.036 -25.595 37.048 1.00 43.35 527 TYR A C 1
ATOM 3841 O O . TYR A 1 496 ? 9.261 -24.643 36.996 1.00 42.67 527 TYR A O 1
ATOM 3850 N N . PRO A 1 497 ? 9.815 -26.608 37.914 1.00 44.27 528 PRO A N 1
ATOM 3851 C CA . PRO A 1 497 ? 8.805 -26.499 38.965 1.00 46.15 528 PRO A CA 1
ATOM 3852 C C . PRO A 1 497 ? 9.006 -25.220 39.792 1.00 48.56 528 PRO A C 1
ATOM 3853 O O . PRO A 1 497 ? 10.140 -24.882 40.139 1.00 49.21 528 PRO A O 1
ATOM 3857 N N . ILE A 1 498 ? 7.902 -24.533 40.098 1.00 50.89 529 ILE A N 1
ATOM 3858 C CA . ILE A 1 498 ? 7.914 -23.268 40.840 1.00 54.89 529 ILE A CA 1
ATOM 3859 C C . ILE A 1 498 ? 8.492 -23.497 42.244 1.00 54.97 529 ILE A C 1
ATOM 3860 O O . ILE A 1 498 ? 9.166 -22.624 42.782 1.00 55.31 529 ILE A O 1
ATOM 3865 N N . LYS A 1 499 ? 8.237 -24.677 42.818 1.00 54.82 530 LYS A N 1
ATOM 3866 C CA . LYS A 1 499 ? 8.655 -25.006 44.180 1.00 58.90 530 LYS A CA 1
ATOM 3867 C C . LYS A 1 499 ? 10.188 -25.021 44.298 1.00 59.11 530 LYS A C 1
ATOM 3868 O O . LYS A 1 499 ? 10.707 -24.908 45.399 1.00 59.97 530 LYS A O 1
ATOM 3874 N N . GLU A 1 500 ? 10.898 -25.163 43.170 1.00 58.08 531 GLU A N 1
ATOM 3875 C CA . GLU A 1 500 ? 12.366 -25.138 43.144 1.00 59.70 531 GLU A CA 1
ATOM 3876 C C . GLU A 1 500 ? 12.899 -23.750 43.530 1.00 63.85 531 GLU A C 1
ATOM 3877 O O . GLU A 1 500 ? 14.042 -23.633 43.970 1.00 66.75 531 GLU A O 1
ATOM 3883 N N . GLU A 1 501 ? 12.081 -22.706 43.354 1.00 68.57 532 GLU A N 1
ATOM 3884 C CA . GLU A 1 501 ? 12.413 -21.353 43.811 1.00 73.97 532 GLU A CA 1
ATOM 3885 C C . GLU A 1 501 ? 12.542 -21.333 45.341 1.00 77.29 532 GLU A C 1
ATOM 3886 O O . GLU 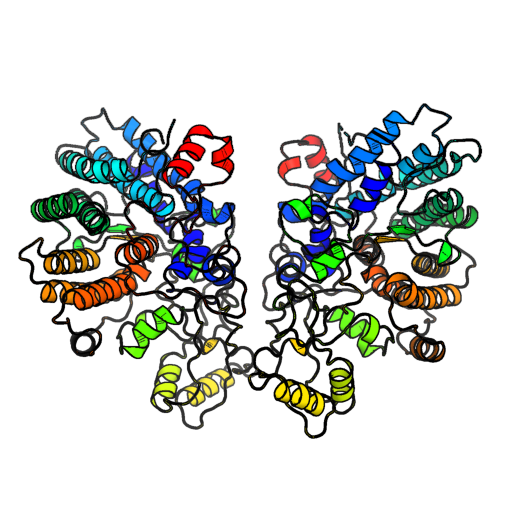A 1 501 ? 13.453 -20.707 45.877 1.00 81.17 532 GLU A O 1
ATOM 3892 N N . THR A 1 502 ? 11.621 -22.025 46.024 1.00 79.58 533 THR A N 1
ATOM 3893 C CA . THR A 1 502 ? 11.577 -22.107 47.488 1.00 83.53 533 THR A CA 1
ATOM 3894 C C . THR A 1 502 ? 12.042 -23.496 47.943 1.00 83.18 533 THR A C 1
ATOM 3895 O O . THR A 1 502 ? 11.374 -24.151 48.745 1.00 91.58 533 THR A O 1
ATOM 3899 N N . TYR A 1 503 ? 13.192 -23.937 47.426 1.00 79.65 534 TYR A N 1
ATOM 3900 C CA . TYR A 1 503 ? 13.747 -25.249 47.763 1.00 78.05 534 TYR A CA 1
ATOM 3901 C C . TYR A 1 503 ? 15.212 -25.346 47.313 1.00 74.13 534 TYR A C 1
ATOM 3902 O O . TYR A 1 503 ? 16.039 -25.896 48.034 1.00 74.05 534 TYR A O 1
ATOM 3911 N N . SER A 1 504 ? 15.500 -24.855 46.102 1.00 71.58 535 SER A N 1
ATOM 3912 C CA . SER A 1 504 ? 16.857 -24.735 45.570 1.00 70.11 535 SER A CA 1
ATOM 3913 C C . SER A 1 504 ? 17.069 -23.306 45.054 1.00 67.58 535 SER A C 1
ATOM 3914 O O . SER A 1 504 ? 17.447 -23.108 43.901 1.00 65.19 535 SER A O 1
ATOM 3917 N N . LYS A 1 505 ? 16.824 -22.327 45.933 1.00 69.69 536 LYS A N 1
ATOM 3918 C CA . LYS A 1 505 ? 16.757 -20.903 45.584 1.00 72.31 536 LYS A CA 1
ATOM 3919 C C . LYS A 1 505 ? 17.945 -20.510 44.696 1.00 69.04 536 LYS A C 1
ATOM 3920 O O . LYS A 1 505 ? 17.751 -19.928 43.628 1.00 68.02 536 LYS A O 1
ATOM 3926 N N . ASP A 1 506 ? 19.163 -20.826 45.150 1.00 69.05 537 ASP A N 1
ATOM 3927 C CA . ASP A 1 506 ? 20.391 -20.393 44.484 1.00 69.32 537 ASP A CA 1
ATOM 3928 C C . ASP A 1 506 ? 20.541 -21.126 43.146 1.00 65.19 537 ASP A C 1
ATOM 3929 O O . ASP A 1 506 ? 20.765 -20.493 42.112 1.00 63.81 537 ASP A O 1
ATOM 3934 N N . ALA A 1 507 ? 20.423 -22.458 43.184 1.00 63.85 538 ALA A N 1
ATOM 3935 C CA . ALA A 1 507 ? 20.549 -23.310 42.000 1.00 62.43 538 ALA A CA 1
ATOM 3936 C C . ALA A 1 507 ? 19.523 -22.895 40.934 1.00 61.19 538 ALA A C 1
ATOM 3937 O O . ALA A 1 507 ? 19.869 -22.713 39.765 1.00 59.15 538 ALA A O 1
ATOM 3939 N N . TYR A 1 508 ? 18.264 -22.747 41.359 1.00 61.55 539 TYR A N 1
ATOM 3940 C CA . TYR A 1 508 ? 17.150 -22.351 40.496 1.00 60.38 539 TYR A CA 1
ATOM 3941 C C . TYR A 1 508 ? 17.444 -20.988 39.854 1.00 60.50 539 TYR A C 1
ATOM 3942 O O . TYR A 1 508 ? 17.330 -20.837 38.641 1.00 59.74 539 TYR A O 1
ATOM 3951 N N . GLN A 1 509 ? 17.829 -20.010 40.682 1.00 62.51 540 GLN A N 1
ATOM 3952 C CA . GLN A 1 509 ? 18.036 -18.628 40.237 1.00 65.44 540 GLN A CA 1
ATOM 3953 C C . GLN A 1 509 ? 19.221 -18.563 39.264 1.00 64.20 540 GLN A C 1
ATOM 3954 O O . GLN A 1 509 ? 19.160 -17.860 38.255 1.00 62.71 540 GLN A O 1
ATOM 3960 N N . GLU A 1 510 ? 20.293 -19.293 39.588 1.00 64.48 541 GLU A N 1
ATOM 3961 C CA . GLU A 1 510 ? 21.490 -19.373 38.753 1.00 65.76 541 GLU A CA 1
ATOM 3962 C C . GLU A 1 510 ? 21.119 -19.908 37.362 1.00 62.24 541 GLU A C 1
ATOM 3963 O O . GLU A 1 510 ? 21.536 -19.347 36.351 1.00 63.59 541 GLU A O 1
ATOM 3969 N N . ALA A 1 511 ? 20.332 -20.990 37.324 1.00 58.96 542 ALA A N 1
ATOM 3970 C CA . ALA A 1 511 ? 19.943 -21.644 36.069 1.00 56.42 542 ALA A CA 1
ATOM 3971 C C . ALA A 1 511 ? 19.218 -20.651 35.149 1.00 55.84 542 ALA A C 1
ATOM 3972 O O . ALA A 1 511 ? 19.500 -20.597 33.953 1.00 53.61 542 ALA A O 1
ATOM 3974 N N . LYS A 1 512 ? 18.293 -19.871 35.719 1.00 56.58 543 LYS A N 1
ATOM 3975 C CA . LYS A 1 512 ? 17.501 -18.892 34.971 1.00 57.17 543 LYS A CA 1
ATOM 3976 C C . LYS A 1 512 ? 18.396 -17.751 34.467 1.00 58.45 543 LYS A C 1
ATOM 3977 O O . LYS A 1 512 ? 18.193 -17.255 33.360 1.00 57.64 543 LYS A O 1
ATOM 3983 N N . ASP A 1 513 ? 19.370 -17.342 35.293 1.00 61.40 544 ASP A N 1
ATOM 3984 C CA . ASP A 1 513 ? 20.298 -16.251 34.977 1.00 65.26 544 ASP A CA 1
ATOM 3985 C C . ASP A 1 513 ? 21.183 -16.633 33.783 1.00 63.88 544 ASP A C 1
ATOM 3986 O O . ASP A 1 513 ? 21.476 -15.781 32.948 1.00 66.64 544 ASP A O 1
ATOM 3991 N N . ARG A 1 514 ? 21.612 -17.901 33.717 1.00 63.35 545 ARG A N 1
ATOM 3992 C CA . ARG A 1 514 ? 22.466 -18.393 32.619 1.00 65.02 545 ARG A CA 1
ATOM 3993 C C . ARG A 1 514 ? 21.707 -18.318 31.287 1.00 61.43 545 ARG A C 1
ATOM 3994 O O . ARG A 1 514 ? 22.318 -18.137 30.238 1.00 62.75 545 ARG A O 1
ATOM 4002 N N . VAL A 1 515 ? 20.379 -18.473 31.337 1.00 62.20 546 VAL A N 1
ATOM 4003 C CA . VAL A 1 515 ? 19.531 -18.435 30.143 1.00 61.49 546 VAL A CA 1
ATOM 4004 C C . VAL A 1 515 ? 19.471 -16.999 29.601 1.00 61.38 546 VAL A C 1
ATOM 4005 O O . VAL A 1 515 ? 19.674 -16.781 28.412 1.00 63.35 546 VAL A O 1
ATOM 4009 N N . GLY A 1 516 ? 19.163 -16.039 30.478 1.00 62.79 547 GLY A N 1
ATOM 4010 C CA . GLY A 1 516 ? 19.033 -14.629 30.107 1.00 67.53 547 GLY A CA 1
ATOM 4011 C C . GLY A 1 516 ? 17.636 -14.103 30.389 1.00 69.66 547 GLY A C 1
ATOM 4012 O O . GLY A 1 516 ? 17.392 -13.519 31.447 1.00 80.02 547 GLY A O 1
ATOM 4013 N N . ASP A 1 517 ? 16.726 -14.301 29.428 1.00 66.50 548 ASP A N 1
ATOM 4014 C CA . ASP A 1 517 ? 15.310 -13.989 29.593 1.00 62.69 548 ASP A CA 1
ATOM 4015 C C . ASP A 1 517 ? 14.545 -15.312 29.710 1.00 56.51 548 ASP A C 1
ATOM 4016 O O . ASP A 1 517 ? 13.977 -15.803 28.733 1.00 52.40 548 ASP A O 1
ATOM 4021 N N . TYR A 1 518 ? 14.551 -15.884 30.919 1.00 50.89 549 TYR A N 1
ATOM 4022 C CA . TYR A 1 518 ? 14.046 -17.227 31.146 1.00 49.45 549 TYR A CA 1
ATOM 4023 C C . TYR A 1 518 ? 12.534 -17.277 30.904 1.00 47.95 549 TYR A C 1
ATOM 4024 O O . TYR A 1 518 ? 11.777 -16.504 31.473 1.00 48.63 549 TYR A O 1
ATOM 4033 N N . SER A 1 519 ? 12.132 -18.210 30.039 1.00 46.36 550 SER A N 1
ATOM 4034 C CA . SER A 1 519 ? 10.746 -18.583 29.793 1.00 44.76 550 SER A CA 1
ATOM 4035 C C . SER A 1 519 ? 10.771 -19.918 29.044 1.00 42.75 550 SER A C 1
ATOM 4036 O O . SER A 1 519 ? 11.860 -20.426 28.742 1.00 42.42 550 SER A O 1
ATOM 4039 N N . TRP A 1 520 ? 9.598 -20.473 28.722 1.00 40.85 551 TRP A N 1
ATOM 4040 C CA . TRP A 1 520 ? 9.588 -21.711 27.938 1.00 39.54 551 TRP A CA 1
ATOM 4041 C C . TRP A 1 520 ? 9.770 -21.421 26.438 1.00 37.75 551 TRP A C 1
ATOM 4042 O O . TRP A 1 520 ? 9.753 -22.350 25.640 1.00 36.46 551 TRP A O 1
ATOM 4053 N N . HIS A 1 521 ? 10.005 -20.151 26.076 1.00 38.51 552 HIS A N 1
ATOM 4054 C CA . HIS A 1 521 ? 10.425 -19.753 24.720 1.00 39.30 552 HIS A CA 1
ATOM 4055 C C . HIS A 1 521 ? 11.956 -19.651 24.604 1.00 39.75 552 HIS A C 1
ATOM 4056 O O . HIS A 1 521 ? 12.472 -19.422 23.509 1.00 40.78 552 HIS A O 1
ATOM 4063 N N . ALA A 1 522 ? 12.674 -19.794 25.723 1.00 39.95 553 ALA A N 1
ATOM 4064 C CA . ALA A 1 522 ? 14.144 -19.734 25.724 1.00 40.32 553 ALA A CA 1
ATOM 4065 C C . ALA A 1 522 ? 14.713 -21.098 25.311 1.00 38.61 553 ALA A C 1
ATOM 4066 O O . ALA A 1 522 ? 14.512 -22.104 25.992 1.00 39.75 553 ALA A O 1
ATOM 4068 N N . ARG A 1 523 ? 15.422 -21.117 24.180 1.00 38.69 554 ARG A N 1
ATOM 4069 C CA . ARG A 1 523 ? 15.972 -22.336 23.608 1.00 38.20 554 ARG A CA 1
ATOM 4070 C C . ARG A 1 523 ? 16.920 -22.999 24.611 1.00 36.48 554 ARG A C 1
ATOM 4071 O O . ARG A 1 523 ? 17.588 -22.331 25.385 1.00 39.13 554 ARG A O 1
ATOM 4079 N N . LEU A 1 524 ? 16.975 -24.329 24.562 1.00 35.23 555 LEU A N 1
ATOM 4080 C CA . LEU A 1 524 ? 17.983 -25.082 25.274 1.00 36.53 555 LEU A CA 1
ATOM 4081 C C . LEU A 1 524 ? 19.333 -24.854 24.588 1.00 36.79 555 LEU A C 1
ATOM 4082 O O . LEU A 1 524 ? 19.399 -24.333 23.473 1.00 36.48 555 LEU A O 1
ATOM 4087 N N . TRP A 1 525 ? 20.406 -25.260 25.267 1.00 37.92 556 TRP A N 1
ATOM 4088 C CA . TRP A 1 525 ? 21.765 -25.012 24.811 1.00 38.21 556 TRP A CA 1
ATOM 4089 C C . TRP A 1 525 ? 22.014 -25.676 23.445 1.00 37.31 556 TRP A C 1
ATOM 4090 O O . TRP A 1 525 ? 22.631 -25.061 22.572 1.00 40.06 556 TRP A O 1
ATOM 4101 N N . TRP A 1 526 ? 21.523 -26.907 23.246 1.00 34.98 557 TRP A N 1
ATOM 4102 C CA . TRP A 1 526 ? 21.759 -27.628 21.976 1.00 35.72 557 TRP A CA 1
ATOM 4103 C C . TRP A 1 526 ? 20.838 -27.132 20.850 1.00 35.30 557 TRP A C 1
ATOM 4104 O O . TRP A 1 526 ? 21.038 -27.502 19.691 1.00 35.70 557 TRP A O 1
ATOM 4115 N N . ASP A 1 527 ? 19.837 -26.310 21.184 1.00 36.60 558 ASP A N 1
ATOM 4116 C CA . ASP A 1 527 ? 18.870 -25.792 20.210 1.00 37.01 558 ASP A CA 1
ATOM 4117 C C . ASP A 1 527 ? 19.346 -24.416 19.730 1.00 36.96 558 ASP A C 1
ATOM 4118 O O . ASP A 1 527 ? 19.079 -23.401 20.368 1.00 37.11 558 ASP A O 1
ATOM 4123 N N . VAL A 1 528 ? 20.042 -24.406 18.590 1.00 37.92 559 VAL A N 1
ATOM 4124 C CA . VAL A 1 528 ? 20.650 -23.205 18.032 1.00 40.60 559 VAL A CA 1
ATOM 4125 C C . VAL A 1 528 ? 19.671 -22.582 17.031 1.00 41.33 559 VAL A C 1
ATOM 4126 O O . VAL A 1 528 ? 19.181 -23.260 16.136 1.00 41.70 559 VAL A O 1
ATOM 4130 N N . LYS A 1 529 ? 19.403 -21.284 17.184 1.00 45.08 560 LYS A N 1
ATOM 4131 C CA . LYS A 1 529 ? 18.544 -20.557 16.253 1.00 49.38 560 LYS A CA 1
ATOM 4132 C C . LYS A 1 529 ? 19.149 -20.651 14.847 1.00 50.28 560 LYS A C 1
ATOM 4133 O O . LYS A 1 529 ? 20.337 -20.407 14.662 1.00 53.21 560 LYS A O 1
ATOM 4140 N N . VAL B 1 5 ? -5.421 -0.935 62.030 1.00 75.92 36 VAL B N 1
ATOM 4141 C CA . VAL B 1 5 ? -6.328 -0.955 60.837 1.00 72.06 36 VAL B CA 1
ATOM 4142 C C . VAL B 1 5 ? -7.726 -0.500 61.274 1.00 66.51 36 VAL B C 1
ATOM 4143 O O . VAL B 1 5 ? -8.151 -0.761 62.398 1.00 69.18 36 VAL B O 1
ATOM 4147 N N . ASN B 1 6 ? -8.425 0.183 60.362 1.00 59.42 37 ASN B N 1
ATOM 4148 C CA . ASN B 1 6 ? -9.749 0.721 60.610 1.00 54.47 37 ASN B CA 1
ATOM 4149 C C . ASN B 1 6 ? -10.751 -0.434 60.585 1.00 49.61 37 ASN B C 1
ATOM 4150 O O . ASN B 1 6 ? -10.839 -1.157 59.595 1.00 47.77 37 ASN B O 1
ATOM 4155 N N . PRO B 1 7 ? -11.540 -0.658 61.663 1.00 47.14 38 PRO B N 1
ATOM 4156 C CA . PRO B 1 7 ? -12.515 -1.749 61.683 1.00 45.14 38 PRO B CA 1
ATOM 4157 C C . PRO B 1 7 ? -13.544 -1.668 60.542 1.00 42.86 38 PRO B C 1
ATOM 4158 O O . PRO B 1 7 ? -13.992 -2.706 60.052 1.00 43.11 38 PRO B O 1
ATOM 4162 N N . SER B 1 8 ? -13.904 -0.445 60.128 1.00 42.18 39 SER B N 1
ATOM 4163 C CA . SER B 1 8 ? -14.839 -0.220 59.012 1.00 42.13 39 SER B CA 1
ATOM 4164 C C . SER B 1 8 ? -14.241 -0.704 57.684 1.00 40.55 39 SER B C 1
ATOM 4165 O O . SER B 1 8 ? -14.979 -1.098 56.784 1.00 38.57 39 SER B O 1
ATOM 4168 N N . SER B 1 9 ? -12.910 -0.638 57.555 1.00 41.92 40 SER B N 1
ATOM 4169 C CA . SER B 1 9 ? -12.215 -1.099 56.350 1.00 42.39 40 SER B CA 1
ATOM 4170 C C . SER B 1 9 ? -12.304 -2.623 56.243 1.00 41.40 40 SER B C 1
ATOM 4171 O O . SER B 1 9 ? -12.452 -3.157 55.153 1.00 42.18 40 SER B O 1
ATOM 4174 N N . GLN B 1 10 ? -12.215 -3.301 57.391 1.00 41.01 41 GLN B N 1
ATOM 4175 C CA . GLN B 1 10 ? -12.312 -4.752 57.454 1.00 41.20 41 GLN B CA 1
ATOM 4176 C C . GLN B 1 10 ? -13.750 -5.183 57.133 1.00 39.51 41 GLN B C 1
ATOM 4177 O O . GLN B 1 10 ? -13.955 -6.141 56.390 1.00 39.27 41 GLN B O 1
ATOM 4183 N N . LEU B 1 11 ? -14.736 -4.469 57.684 1.00 38.57 42 LEU B N 1
ATOM 4184 C CA . LEU B 1 11 ? -16.142 -4.687 57.320 1.00 39.06 42 LEU B CA 1
ATOM 4185 C C . LEU B 1 11 ? -16.287 -4.580 55.796 1.00 38.37 42 LEU B C 1
ATOM 4186 O O . LEU B 1 11 ? -16.869 -5.451 55.144 1.00 38.24 42 LEU B O 1
ATOM 4191 N N . SER B 1 12 ? -15.735 -3.493 55.253 1.00 38.92 43 SER B N 1
ATOM 4192 C CA . SER B 1 12 ? -15.846 -3.139 53.854 1.00 40.85 43 SER B CA 1
ATOM 4193 C C . SER B 1 12 ? -15.192 -4.205 52.958 1.00 41.26 43 SER B C 1
ATOM 4194 O O . SER B 1 12 ? -15.741 -4.533 51.893 1.00 38.29 43 SER B O 1
ATOM 4197 N N . TYR B 1 13 ? -14.036 -4.740 53.386 1.00 41.46 44 TYR B N 1
ATOM 4198 C CA . TYR B 1 13 ? -13.350 -5.819 52.667 1.00 41.37 44 TYR B CA 1
ATOM 4199 C C . TYR B 1 13 ? -14.246 -7.063 52.590 1.00 39.20 44 TYR B C 1
ATOM 4200 O O . TYR B 1 13 ? -14.394 -7.657 51.519 1.00 37.57 44 TYR B O 1
ATOM 4209 N N . ALA B 1 14 ? -14.791 -7.478 53.739 1.00 38.74 45 ALA B N 1
ATOM 4210 C CA . ALA B 1 14 ? -15.653 -8.666 53.822 1.00 39.01 45 ALA B CA 1
ATOM 4211 C C . ALA B 1 14 ? -16.854 -8.521 52.877 1.00 37.80 45 ALA B C 1
ATOM 4212 O O . ALA B 1 14 ? -17.235 -9.482 52.208 1.00 37.61 45 ALA B O 1
ATOM 4214 N N . GLU B 1 15 ? -17.438 -7.318 52.834 1.00 37.36 46 GLU B N 1
ATOM 4215 C CA . GLU B 1 15 ? -18.592 -7.013 51.978 1.00 37.31 46 GLU B CA 1
ATOM 4216 C C . GLU B 1 15 ? -18.213 -7.157 50.498 1.00 36.74 46 GLU B C 1
ATOM 4217 O O . GLU B 1 15 ? -18.921 -7.817 49.729 1.00 35.59 46 GLU B O 1
ATOM 4223 N N . LEU B 1 16 ? -17.100 -6.525 50.106 1.00 35.91 47 LEU B N 1
ATOM 4224 C CA . LEU B 1 16 ? -16.698 -6.465 48.703 1.00 35.16 47 LEU B CA 1
ATOM 4225 C C . LEU B 1 16 ? -16.268 -7.853 48.207 1.00 35.42 47 LEU B C 1
ATOM 4226 O O . LEU B 1 16 ? -16.396 -8.131 47.025 1.00 37.05 47 LEU B O 1
ATOM 4231 N N . GLN B 1 17 ? -15.792 -8.726 49.105 1.00 36.05 48 GLN B N 1
ATOM 4232 C CA . GLN B 1 17 ? -15.286 -10.050 48.703 1.00 37.43 48 GLN B CA 1
ATOM 4233 C C . GLN B 1 17 ? -16.396 -10.911 48.075 1.00 36.36 48 GLN B C 1
ATOM 4234 O O . GLN B 1 17 ? -16.116 -11.715 47.188 1.00 36.23 48 GLN B O 1
ATOM 4240 N N . ILE B 1 18 ? -17.642 -10.745 48.536 1.00 36.53 49 ILE B N 1
ATOM 4241 C CA . ILE B 1 18 ? -18.729 -11.690 48.232 1.00 36.62 49 ILE B CA 1
ATOM 4242 C C . ILE B 1 18 ? -18.899 -11.825 46.709 1.00 35.32 49 ILE B C 1
ATOM 4243 O O . ILE B 1 18 ? -19.002 -12.941 46.203 1.00 37.23 49 ILE B O 1
ATOM 4248 N N . TYR B 1 19 ? -18.932 -10.698 45.988 1.00 34.44 50 TYR B N 1
ATOM 4249 C CA . TYR B 1 19 ? -19.032 -10.709 44.522 1.00 35.22 50 TYR B CA 1
ATOM 4250 C C . TYR B 1 19 ? -17.763 -10.148 43.857 1.00 35.06 50 TYR B C 1
ATOM 4251 O O . TYR B 1 19 ? -17.615 -10.255 42.640 1.00 36.46 50 TYR B O 1
ATOM 4260 N N . GLY B 1 20 ? -16.844 -9.574 44.641 1.00 35.58 51 GLY B N 1
ATOM 4261 C CA . GLY B 1 20 ? -15.673 -8.872 44.094 1.00 37.07 51 GLY B CA 1
ATOM 4262 C C . GLY B 1 20 ? -14.439 -9.749 43.922 1.00 37.26 51 GLY B C 1
ATOM 4263 O O . GLY B 1 20 ? -13.512 -9.377 43.199 1.00 37.32 51 GLY B O 1
ATOM 4264 N N . ASP B 1 21 ? -14.410 -10.907 44.589 1.00 37.31 52 ASP B N 1
ATOM 4265 C CA . ASP B 1 21 ? -13.219 -11.761 44.635 1.00 39.37 52 ASP B CA 1
ATOM 4266 C C . ASP B 1 21 ? -13.285 -12.812 43.517 1.00 39.73 52 ASP B C 1
ATOM 4267 O O . ASP B 1 21 ? -14.073 -13.746 43.584 1.00 40.19 52 ASP B O 1
ATOM 4272 N N . MET B 1 22 ? -12.411 -12.675 42.516 1.00 42.92 53 MET B N 1
ATOM 4273 C CA . MET B 1 22 ? -12.352 -13.609 41.375 1.00 47.04 53 MET B CA 1
ATOM 4274 C C . MET B 1 22 ? -12.134 -15.053 41.854 1.00 49.39 53 MET B C 1
ATOM 4275 O O . MET B 1 22 ? -12.656 -16.004 41.247 1.00 51.19 53 MET B O 1
ATOM 4280 N N . ASN B 1 23 ? -11.350 -15.215 42.926 1.00 44.43 54 ASN B N 1
ATOM 4281 C CA . ASN B 1 23 ? -10.950 -16.531 43.418 1.00 47.16 54 ASN B CA 1
ATOM 4282 C C . ASN B 1 23 ? -12.140 -17.250 44.062 1.00 47.42 54 ASN B C 1
ATOM 4283 O O . ASN B 1 23 ? -12.138 -18.476 44.159 1.00 53.09 54 ASN B O 1
ATOM 4288 N N . TYR B 1 24 ? -13.143 -16.482 44.502 1.00 43.35 55 TYR B N 1
ATOM 4289 C CA . TYR B 1 24 ? -14.330 -17.036 45.134 1.00 43.01 55 TYR B CA 1
ATOM 4290 C C . TYR B 1 24 ? -15.410 -17.328 44.082 1.00 41.68 55 TYR B C 1
ATOM 4291 O O . TYR B 1 24 ? -15.908 -18.448 44.019 1.00 42.91 55 TYR B O 1
ATOM 4300 N N . VAL B 1 25 ? -15.760 -16.324 43.268 1.00 39.56 56 VAL B N 1
ATOM 4301 C CA . VAL B 1 25 ? -17.031 -16.339 42.505 1.00 40.14 56 VAL B CA 1
ATOM 4302 C C . VAL B 1 25 ? -16.996 -17.371 41.367 1.00 39.14 56 VAL B C 1
ATOM 4303 O O . VAL B 1 25 ? -18.043 -17.688 40.808 1.00 38.30 56 VAL B O 1
ATOM 4307 N N . ASP B 1 26 ? -15.817 -17.895 41.011 1.00 39.37 57 ASP B N 1
ATOM 4308 C CA . ASP B 1 26 ? -15.758 -18.889 39.943 1.00 42.04 57 ASP B CA 1
ATOM 4309 C C . ASP B 1 26 ? -16.513 -20.158 40.365 1.00 40.91 57 ASP B C 1
ATOM 4310 O O . ASP B 1 26 ? -16.976 -20.913 39.504 1.00 40.32 57 ASP B O 1
ATOM 4315 N N . VAL B 1 27 ? -16.652 -20.380 41.681 1.00 38.88 58 VAL B N 1
ATOM 4316 C CA . VAL B 1 27 ? -17.381 -21.537 42.207 1.00 38.67 58 VAL B CA 1
ATOM 4317 C C . VAL B 1 27 ? -18.797 -21.561 41.619 1.00 37.34 58 VAL B C 1
ATOM 4318 O O . VAL B 1 27 ? -19.358 -22.630 41.412 1.00 38.62 58 VAL B O 1
ATOM 4322 N N . HIS B 1 28 ? -19.359 -20.376 41.357 1.00 37.68 59 HIS B N 1
ATOM 4323 C CA . HIS B 1 28 ? -20.723 -20.247 40.845 1.00 38.03 59 HIS B CA 1
ATOM 4324 C C . HIS B 1 28 ? -20.784 -20.623 39.362 1.00 38.12 59 HIS B C 1
ATOM 4325 O O . HIS B 1 28 ? -21.745 -21.263 38.933 1.00 36.79 59 HIS B O 1
ATOM 4332 N N . ARG B 1 29 ? -19.771 -20.209 38.590 1.00 38.75 60 ARG B N 1
ATOM 4333 C CA . ARG B 1 29 ? -19.706 -20.529 37.161 1.00 40.32 60 ARG B CA 1
ATOM 4334 C C . ARG B 1 29 ? -19.475 -22.035 36.971 1.00 39.67 60 ARG B C 1
ATOM 4335 O O . ARG B 1 29 ? -20.080 -22.648 36.095 1.00 40.42 60 ARG B O 1
ATOM 4343 N N . LEU B 1 30 ? -18.603 -22.615 37.801 1.00 40.79 61 LEU B N 1
ATOM 4344 C CA . LEU B 1 30 ? -18.210 -24.025 37.701 1.00 41.21 61 LEU B CA 1
ATOM 4345 C C . LEU B 1 30 ? -19.313 -24.944 38.250 1.00 40.26 61 LEU B C 1
ATOM 4346 O O . LEU B 1 30 ? -19.643 -25.946 37.607 1.00 41.08 61 LEU B O 1
ATOM 4351 N N . TYR B 1 31 ? -19.861 -24.624 39.434 1.00 38.84 62 TYR B N 1
ATOM 4352 C CA . TYR B 1 31 ? -20.776 -25.547 40.139 1.00 39.29 62 TYR B CA 1
ATOM 4353 C C . TYR B 1 31 ? -22.184 -24.957 40.322 1.00 38.71 62 TYR B C 1
ATOM 4354 O O . TYR B 1 31 ? -23.155 -25.526 39.823 1.00 38.99 62 TYR B O 1
ATOM 4363 N N . THR B 1 32 ? -22.303 -23.859 41.076 1.00 38.10 63 THR B N 1
ATOM 4364 C CA . THR B 1 32 ? -23.611 -23.427 41.621 1.00 38.80 63 THR B CA 1
ATOM 4365 C C . THR B 1 32 ? -24.657 -23.279 40.506 1.00 38.20 63 THR B C 1
ATOM 4366 O O . THR B 1 32 ? -25.760 -23.826 40.610 1.00 40.35 63 THR B O 1
ATOM 4370 N N . TYR B 1 33 ? -24.313 -22.532 39.452 1.00 37.59 64 TYR B N 1
ATOM 4371 C CA . TYR B 1 33 ? -25.264 -22.191 38.394 1.00 37.49 64 TYR B CA 1
ATOM 4372 C C . TYR B 1 33 ? -25.595 -23.407 37.515 1.00 38.59 64 TYR B C 1
ATOM 4373 O O . TYR B 1 33 ? -26.621 -23.406 36.829 1.00 39.89 64 TYR B O 1
ATOM 4382 N N . ALA B 1 34 ? -24.721 -24.422 37.504 1.00 38.42 65 ALA B N 1
ATOM 4383 C CA . ALA B 1 34 ? -25.035 -25.697 36.861 1.00 39.75 65 ALA B CA 1
ATOM 4384 C C . ALA B 1 34 ? -26.058 -26.460 37.711 1.00 40.28 65 ALA B C 1
ATOM 4385 O O . ALA B 1 34 ? -27.039 -26.994 37.178 1.00 41.47 65 ALA B O 1
ATOM 4387 N N . PHE B 1 35 ? -25.820 -26.497 39.029 1.00 40.28 66 PHE B N 1
ATOM 4388 C CA . PHE B 1 35 ? -26.688 -27.211 39.975 1.00 41.91 66 PHE B CA 1
ATOM 4389 C C . PHE B 1 35 ? -28.091 -26.583 40.001 1.00 41.67 66 PHE B C 1
ATOM 4390 O O . PHE B 1 35 ? -29.084 -27.303 40.169 1.00 43.39 66 PHE B O 1
ATOM 4398 N N . THR B 1 36 ? -28.172 -25.255 39.829 1.00 40.08 67 THR B N 1
ATOM 4399 C CA . THR B 1 36 ? -29.457 -24.531 39.824 1.00 41.19 67 THR B CA 1
ATOM 4400 C C . THR B 1 36 ? -30.070 -24.520 38.416 1.00 40.55 67 THR B C 1
ATOM 4401 O O . THR B 1 36 ? -31.209 -24.110 38.249 1.00 40.58 67 THR B O 1
ATOM 4405 N N . GLN B 1 37 ? -29.286 -24.936 37.417 1.00 41.95 68 GLN B N 1
ATOM 4406 C CA . GLN B 1 37 ? -29.688 -25.029 36.006 1.00 40.59 68 GLN B CA 1
ATOM 4407 C C . GLN B 1 37 ? -30.132 -23.660 35.464 1.00 39.20 68 GLN B C 1
ATOM 4408 O O . GLN B 1 37 ? -31.040 -23.587 34.641 1.00 40.96 68 GLN B O 1
ATOM 4414 N N . HIS B 1 38 ? -29.452 -22.588 35.896 1.00 38.30 69 HIS B N 1
ATOM 4415 C CA . HIS B 1 38 ? -29.586 -21.253 35.295 1.00 37.86 69 HIS B CA 1
ATOM 4416 C C . HIS B 1 38 ? -28.693 -21.141 34.050 1.00 38.64 69 HIS B C 1
ATOM 4417 O O . HIS B 1 38 ? -29.103 -20.555 33.052 1.00 40.04 69 HIS B O 1
ATOM 4424 N N . LEU B 1 39 ? -27.466 -21.676 34.135 1.00 39.73 70 LEU B N 1
ATOM 4425 C CA . LEU B 1 39 ? -26.454 -21.582 33.058 1.00 39.73 70 LEU B CA 1
ATOM 4426 C C . LEU B 1 39 ? -25.941 -22.982 32.700 1.00 40.21 70 LEU B C 1
ATOM 4427 O O . LEU B 1 39 ? -25.792 -23.844 33.569 1.00 39.44 70 LEU B O 1
ATOM 4432 N N . MET B 1 40 ? -25.653 -23.184 31.409 1.00 40.24 71 MET B N 1
ATOM 4433 C CA . MET B 1 40 ? -25.102 -24.436 30.890 1.00 41.35 71 MET B CA 1
ATOM 4434 C C . MET B 1 40 ? -24.580 -24.191 29.470 1.00 41.68 71 MET B C 1
ATOM 4435 O O . MET B 1 40 ? -25.152 -23.395 28.735 1.00 42.21 71 MET B O 1
ATOM 4440 N N . GLY B 1 41 ? -23.490 -24.875 29.101 1.00 41.96 72 GLY B N 1
ATOM 4441 C CA . GLY B 1 41 ? -22.976 -24.849 27.729 1.00 42.78 72 GLY B CA 1
ATOM 4442 C C . GLY B 1 41 ? -21.546 -24.345 27.655 1.00 42.24 72 GLY B C 1
ATOM 4443 O O . GLY B 1 41 ? -20.738 -24.874 26.891 1.00 42.51 72 GLY B O 1
ATOM 4444 N N . CYS B 1 42 ? -21.261 -23.287 28.420 1.00 41.88 73 CYS B N 1
ATOM 4445 C CA . CYS B 1 42 ? -19.902 -22.851 28.710 1.00 42.15 73 CYS B CA 1
ATOM 4446 C C . CYS B 1 42 ? -19.096 -24.060 29.201 1.00 41.98 73 CYS B C 1
ATOM 4447 O O . CYS B 1 42 ? -19.530 -24.757 30.126 1.00 42.62 73 CYS B O 1
ATOM 4450 N N . TRP B 1 43 ? -17.941 -24.319 28.574 1.00 41.32 74 TRP B N 1
ATOM 4451 C CA . TRP B 1 43 ? -17.101 -25.467 28.923 1.00 43.12 74 TRP B CA 1
ATOM 4452 C C . TRP B 1 43 ? -16.934 -25.562 30.447 1.00 42.94 74 TRP B C 1
ATOM 4453 O O . TRP B 1 43 ? -17.058 -26.647 31.024 1.00 45.63 74 TRP B O 1
ATOM 4464 N N . ASN B 1 44 ? -16.634 -24.422 31.080 1.00 41.89 75 ASN B N 1
ATOM 4465 C CA . ASN B 1 44 ? -16.311 -24.363 32.503 1.00 41.87 75 ASN B CA 1
ATOM 4466 C C . ASN B 1 44 ? -17.511 -24.829 33.333 1.00 42.44 75 ASN B C 1
ATOM 4467 O O . ASN B 1 44 ? -17.344 -25.542 34.320 1.00 46.52 75 ASN B O 1
ATOM 4472 N N . THR B 1 45 ? -18.718 -24.425 32.924 1.00 41.70 76 THR B N 1
ATOM 4473 C CA . THR B 1 45 ? -19.939 -24.764 33.650 1.00 41.22 76 THR B CA 1
ATOM 4474 C C . THR B 1 45 ? -20.268 -26.250 33.460 1.00 42.36 76 THR B C 1
ATOM 4475 O O . THR B 1 45 ? -20.504 -26.970 34.430 1.00 43.43 76 THR B O 1
ATOM 4479 N N . THR B 1 46 ? -20.277 -26.702 32.204 1.00 42.98 77 THR B N 1
ATOM 4480 C CA . THR B 1 46 ? -20.673 -28.065 31.866 1.00 43.70 77 THR B CA 1
ATOM 4481 C C . THR B 1 46 ? -19.652 -29.074 32.411 1.00 43.08 77 THR B C 1
ATOM 4482 O O . THR B 1 46 ? -20.048 -30.115 32.935 1.00 43.47 77 THR B O 1
ATOM 4486 N N . ASN B 1 47 ? -18.353 -28.762 32.295 1.00 42.80 78 ASN B N 1
ATOM 4487 C CA . ASN B 1 47 ? -17.279 -29.707 32.632 1.00 44.75 78 ASN B CA 1
ATOM 4488 C C . ASN B 1 47 ? -17.320 -30.084 34.119 1.00 44.18 78 ASN B C 1
ATOM 4489 O O . ASN B 1 47 ? -17.047 -31.231 34.470 1.00 45.26 78 ASN B O 1
ATOM 4494 N N . TYR B 1 48 ? -17.641 -29.118 34.986 1.00 43.76 79 TYR B N 1
ATOM 4495 C CA . TYR B 1 48 ? -17.596 -29.334 36.429 1.00 43.99 79 TYR B CA 1
ATOM 4496 C C . TYR B 1 48 ? -18.996 -29.715 36.934 1.00 43.47 79 TYR B C 1
ATOM 4497 O O . TYR B 1 48 ? -19.283 -30.902 37.120 1.00 43.31 79 TYR B O 1
ATOM 4506 N N . GLY B 1 49 ? -19.860 -28.714 37.135 1.00 42.55 80 GLY B N 1
ATOM 4507 C CA . GLY B 1 49 ? -21.201 -28.918 37.677 1.00 41.09 80 GLY B CA 1
ATOM 4508 C C . GLY B 1 49 ? -22.074 -29.764 36.763 1.00 41.21 80 GLY B C 1
ATOM 4509 O O . GLY B 1 49 ? -22.816 -30.618 37.232 1.00 41.31 80 GLY B O 1
ATOM 4510 N N . GLY B 1 50 ? -21.972 -29.525 35.452 1.00 41.17 81 GLY B N 1
ATOM 4511 C CA . GLY B 1 50 ? -22.789 -30.204 34.444 1.00 42.47 81 GLY B CA 1
ATOM 4512 C C . GLY B 1 50 ? -22.478 -31.689 34.303 1.00 43.56 81 GLY B C 1
ATOM 4513 O O . GLY B 1 50 ? -23.330 -32.446 33.844 1.00 45.00 81 GLY B O 1
ATOM 4514 N N . GLN B 1 51 ? -21.262 -32.104 34.682 1.00 42.97 82 GLN B N 1
ATOM 4515 C CA . GLN B 1 51 ? -20.833 -33.504 34.591 1.00 45.02 82 GLN B CA 1
ATOM 4516 C C . GLN B 1 51 ? -20.670 -34.122 35.991 1.00 46.55 82 GLN B C 1
ATOM 4517 O O . GLN B 1 51 ? -20.129 -35.227 36.117 1.00 49.13 82 GLN B O 1
ATOM 4523 N N . HIS B 1 52 ? -21.144 -33.426 37.034 1.00 45.75 83 HIS B N 1
ATOM 4524 C CA . HIS B 1 52 ? -20.998 -33.873 38.423 1.00 46.76 83 HIS B CA 1
ATOM 4525 C C . HIS B 1 52 ? -19.552 -34.317 38.678 1.00 47.32 83 HIS B C 1
ATOM 4526 O O . HIS B 1 52 ? -19.304 -35.432 39.143 1.00 48.43 83 HIS B O 1
ATOM 4533 N N . ARG B 1 53 ? -18.607 -33.429 38.357 1.00 47.19 84 ARG B N 1
ATOM 4534 C CA . ARG B 1 53 ? -17.182 -33.709 38.469 1.00 47.41 84 ARG B CA 1
ATOM 4535 C C . ARG B 1 53 ? -16.635 -33.044 39.737 1.00 46.44 84 ARG B C 1
ATOM 4536 O O . ARG B 1 53 ? -16.521 -31.824 39.802 1.00 45.33 84 ARG B O 1
ATOM 4544 N N . MET B 1 54 ? -16.304 -33.868 40.738 1.00 47.95 85 MET B N 1
ATOM 4545 C CA . MET B 1 54 ? -15.619 -33.412 41.939 1.00 48.40 85 MET B CA 1
ATOM 4546 C C . MET B 1 54 ? -14.216 -32.935 41.549 1.00 47.78 85 MET B C 1
ATOM 4547 O O . MET B 1 54 ? -13.528 -33.585 40.770 1.00 49.24 85 MET B O 1
ATOM 4552 N N . ASP B 1 55 ? -13.832 -31.773 42.081 1.00 47.88 86 ASP B N 1
ATOM 4553 C CA . ASP B 1 55 ? -12.483 -31.232 41.984 1.00 48.01 86 ASP B CA 1
ATOM 4554 C C . ASP B 1 55 ? -12.184 -30.535 43.315 1.00 47.12 86 ASP B C 1
ATOM 4555 O O . ASP B 1 55 ? -12.855 -29.568 43.669 1.00 45.73 86 ASP B O 1
ATOM 4560 N N . ASP B 1 56 ? -11.196 -31.057 44.051 1.00 48.88 87 ASP B N 1
ATOM 4561 C CA . ASP B 1 56 ? -10.888 -30.615 45.409 1.00 51.05 87 ASP B CA 1
ATOM 4562 C C . ASP B 1 56 ? -10.665 -29.097 45.430 1.00 50.26 87 ASP B C 1
ATOM 4563 O O . ASP B 1 56 ? -11.223 -28.398 46.275 1.00 49.81 87 ASP B O 1
ATOM 4568 N N . ASN B 1 57 ? -9.849 -28.600 44.494 1.00 50.45 88 ASN B N 1
ATOM 4569 C CA . ASN B 1 57 ? -9.489 -27.187 44.440 1.00 49.77 88 ASN B CA 1
ATOM 4570 C C . ASN B 1 57 ? -10.735 -26.321 44.197 1.00 46.85 88 ASN B C 1
ATOM 4571 O O . ASN B 1 57 ? -10.896 -25.280 44.832 1.00 44.62 88 ASN B O 1
ATOM 4576 N N . GLU B 1 58 ? -11.609 -26.748 43.280 1.00 44.64 89 GLU B N 1
ATOM 4577 C CA . GLU B 1 58 ? -12.761 -25.927 42.878 1.00 44.54 89 GLU B CA 1
ATOM 4578 C C . GLU B 1 58 ? -13.855 -25.966 43.959 1.00 43.57 89 GLU B C 1
ATOM 4579 O O . GLU B 1 58 ? -14.487 -24.946 44.224 1.00 44.96 89 GLU B O 1
ATOM 4585 N N . MET B 1 59 ? -14.068 -27.134 44.576 1.00 44.36 90 MET B N 1
ATOM 4586 C CA . MET B 1 59 ? -15.069 -27.300 45.642 1.00 45.27 90 MET B CA 1
ATOM 4587 C C . MET B 1 59 ? -14.630 -26.538 46.900 1.00 44.85 90 MET B C 1
ATOM 4588 O O . MET B 1 59 ? -15.470 -26.106 47.681 1.00 43.95 90 MET B O 1
ATOM 4593 N N . SER B 1 60 ? -13.311 -26.373 47.076 1.00 45.73 91 SER B N 1
ATOM 4594 C CA . SER B 1 60 ? -12.722 -25.743 48.260 1.00 45.92 91 SER B CA 1
ATOM 4595 C C . SER B 1 60 ? -12.718 -24.211 48.151 1.00 44.68 91 SER B C 1
ATOM 4596 O O . SER B 1 60 ? -12.316 -23.544 49.100 1.00 45.72 91 SER B O 1
ATOM 4599 N N . ARG B 1 61 ? -13.159 -23.658 47.013 1.00 43.80 92 ARG B N 1
ATOM 4600 C CA . ARG B 1 61 ? -13.030 -22.217 46.734 1.00 43.50 92 ARG B CA 1
ATOM 4601 C C . ARG B 1 61 ? -13.678 -21.369 47.826 1.00 42.51 92 ARG B C 1
ATOM 4602 O O . ARG B 1 61 ? -13.044 -20.442 48.324 1.00 43.88 92 ARG B O 1
ATOM 4610 N N . PRO B 1 62 ? -14.957 -21.595 48.206 1.00 41.47 93 PRO B N 1
ATOM 4611 C CA . PRO B 1 62 ? -15.558 -20.828 49.297 1.00 41.41 93 PRO B CA 1
ATOM 4612 C C . PRO B 1 62 ? -14.712 -20.906 50.579 1.00 42.09 93 PRO B C 1
ATOM 4613 O O . PRO B 1 62 ? -14.395 -19.882 51.168 1.00 43.79 93 PRO B O 1
ATOM 4617 N N . TRP B 1 63 ? -14.335 -22.128 50.965 1.00 42.64 94 TRP B N 1
ATOM 4618 C CA . TRP B 1 63 ? -13.545 -22.389 52.162 1.00 44.26 94 TRP B CA 1
ATOM 4619 C C . TRP B 1 63 ? -12.225 -21.607 52.109 1.00 44.35 94 TRP B C 1
ATOM 4620 O O . TRP B 1 63 ? -11.892 -20.877 53.040 1.00 44.21 94 TRP B O 1
ATOM 4631 N N . ASN B 1 64 ? -11.499 -21.751 50.994 1.00 44.59 95 ASN B N 1
ATOM 4632 C CA . ASN B 1 64 ? -10.117 -21.288 50.879 1.00 45.07 95 ASN B CA 1
ATOM 4633 C C . ASN B 1 64 ? -10.055 -19.764 50.711 1.00 43.02 95 ASN B C 1
ATOM 4634 O O . ASN B 1 64 ? -8.979 -19.193 50.821 1.00 44.14 95 ASN B O 1
ATOM 4639 N N . ASN B 1 65 ? -11.192 -19.110 50.446 1.00 41.48 96 ASN B N 1
ATOM 4640 C CA . ASN B 1 65 ? -11.200 -17.664 50.205 1.00 42.52 96 ASN B CA 1
ATOM 4641 C C . ASN B 1 65 ? -11.994 -16.919 51.291 1.00 42.34 96 ASN B C 1
ATOM 4642 O O . ASN B 1 65 ? -11.524 -15.887 51.779 1.00 41.33 96 ASN B O 1
ATOM 4647 N N . LEU B 1 66 ? -13.175 -17.429 51.672 1.00 41.20 97 LEU B N 1
ATOM 4648 C CA . LEU B 1 66 ? -14.035 -16.739 52.648 1.00 42.07 97 LEU B CA 1
ATOM 4649 C C . LEU B 1 66 ? -13.432 -16.793 54.062 1.00 42.84 97 LEU B C 1
ATOM 4650 O O . LEU B 1 66 ? -13.622 -15.854 54.843 1.00 44.92 97 LEU B O 1
ATOM 4655 N N . TYR B 1 67 ? -12.731 -17.883 54.405 1.00 42.42 98 TYR B N 1
ATOM 4656 C CA . TYR B 1 67 ? -12.129 -18.005 55.739 1.00 44.05 98 TYR B CA 1
ATOM 4657 C C . TYR B 1 67 ? -10.968 -17.020 55.886 1.00 44.56 98 TYR B C 1
ATOM 4658 O O . TYR B 1 67 ? -11.020 -16.156 56.757 1.00 43.81 98 TYR B O 1
ATOM 4667 N N . PRO B 1 68 ? -9.892 -17.088 55.064 1.00 45.75 99 PRO B N 1
ATOM 4668 C CA . PRO B 1 68 ? -8.774 -16.152 55.206 1.00 47.06 99 PRO B CA 1
ATOM 4669 C C . PRO B 1 68 ? -9.103 -14.703 54.807 1.00 46.22 99 PRO B C 1
ATOM 4670 O O . PRO B 1 68 ? -8.372 -13.795 55.193 1.00 47.06 99 PRO B O 1
ATOM 4674 N N . GLY B 1 69 ? -10.192 -14.503 54.052 1.00 45.95 100 GLY B N 1
ATOM 4675 C CA . GLY B 1 69 ? -10.660 -13.171 53.652 1.00 44.72 100 GLY B CA 1
ATOM 4676 C C . GLY B 1 69 ? -11.682 -12.599 54.626 1.00 43.51 100 GLY B C 1
ATOM 4677 O O . GLY B 1 69 ? -11.321 -12.053 55.668 1.00 43.21 100 GLY B O 1
ATOM 4678 N N . ALA B 1 70 ? -12.967 -12.737 54.274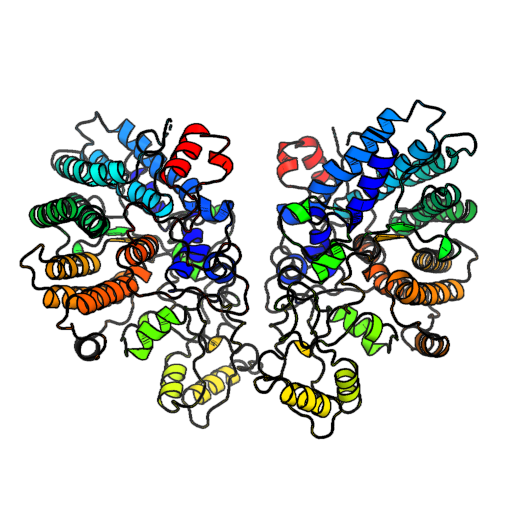 1.00 42.57 101 ALA B N 1
ATOM 4679 C CA . ALA B 1 70 ? -14.081 -12.126 55.003 1.00 42.25 101 ALA B CA 1
ATOM 4680 C C . ALA B 1 70 ? -14.027 -12.488 56.493 1.00 42.39 101 ALA B C 1
ATOM 4681 O O . ALA B 1 70 ? -14.038 -11.605 57.337 1.00 41.67 101 ALA B O 1
ATOM 4683 N N . MET B 1 71 ? -13.972 -13.788 56.800 1.00 43.38 102 MET B N 1
ATOM 4684 C CA . MET B 1 71 ? -14.124 -14.273 58.177 1.00 45.94 102 MET B CA 1
ATOM 4685 C C . MET B 1 71 ? -12.953 -13.793 59.046 1.00 46.95 102 MET B C 1
ATOM 4686 O O . MET B 1 71 ? -13.162 -13.419 60.196 1.00 48.98 102 MET B O 1
ATOM 4691 N N . ARG B 1 72 ? -11.734 -13.796 58.493 1.00 47.28 103 ARG B N 1
ATOM 4692 C CA . ARG B 1 72 ? -10.548 -13.327 59.224 1.00 50.44 103 ARG B CA 1
ATOM 4693 C C . ARG B 1 72 ? -10.684 -11.826 59.520 1.00 48.82 103 ARG B C 1
ATOM 4694 O O . ARG B 1 72 ? -10.422 -11.382 60.641 1.00 49.20 103 ARG B O 1
ATOM 4702 N N . ASN B 1 73 ? -11.091 -11.059 58.504 1.00 45.58 104 ASN B N 1
ATOM 4703 C CA . ASN B 1 73 ? -11.257 -9.615 58.616 1.00 46.31 104 ASN B CA 1
ATOM 4704 C C . ASN B 1 73 ? -12.311 -9.278 59.680 1.00 44.17 104 ASN B C 1
ATOM 4705 O O . ASN B 1 73 ? -12.103 -8.382 60.491 1.00 43.92 104 ASN B O 1
ATOM 4710 N N . LEU B 1 74 ? -13.440 -9.993 59.657 1.00 43.08 105 LEU B N 1
ATOM 4711 C CA . LEU B 1 74 ? -14.541 -9.729 60.574 1.00 42.59 105 LEU B CA 1
ATOM 4712 C C . LEU B 1 74 ? -14.115 -10.058 62.011 1.00 44.62 105 LEU B C 1
ATOM 4713 O O . LEU B 1 74 ? -14.338 -9.252 62.913 1.00 44.83 105 LEU B O 1
ATOM 4718 N N . THR B 1 75 ? -13.496 -11.229 62.209 1.00 46.14 106 THR B N 1
ATOM 4719 C CA . THR B 1 75 ? -13.111 -11.698 63.544 1.00 48.19 106 THR B CA 1
ATOM 4720 C C . THR B 1 75 ? -12.027 -10.784 64.136 1.00 48.30 106 THR B C 1
ATOM 4721 O O . THR B 1 75 ? -12.082 -10.463 65.319 1.00 48.27 106 THR B O 1
ATOM 4725 N N . ASP B 1 76 ? -11.058 -10.363 63.312 1.00 47.63 107 ASP B N 1
ATOM 4726 C CA . ASP B 1 76 ? -10.018 -9.418 63.746 1.00 49.52 107 ASP B CA 1
ATOM 4727 C C . ASP B 1 76 ? -10.665 -8.101 64.204 1.00 48.45 107 ASP B C 1
ATOM 4728 O O . ASP B 1 76 ? -10.301 -7.559 65.251 1.00 49.21 107 ASP B O 1
ATOM 4733 N N . ALA B 1 77 ? -11.617 -7.592 63.413 1.00 46.17 108 ALA B N 1
ATOM 4734 C CA . ALA B 1 77 ? -12.268 -6.305 63.681 1.00 45.56 108 ALA B CA 1
ATOM 4735 C C . ALA B 1 77 ? -13.161 -6.403 64.927 1.00 45.66 108 ALA B C 1
ATOM 4736 O O . ALA B 1 77 ? -13.250 -5.452 65.701 1.00 45.54 108 ALA B O 1
ATOM 4738 N N . ILE B 1 78 ? -13.826 -7.552 65.104 1.00 45.73 109 ILE B N 1
ATOM 4739 C CA . ILE B 1 78 ? -14.677 -7.813 66.274 1.00 46.88 109 ILE B CA 1
ATOM 4740 C C . ILE B 1 78 ? -13.812 -7.813 67.544 1.00 48.74 109 ILE B C 1
ATOM 4741 O O . ILE B 1 78 ? -14.170 -7.189 68.541 1.00 47.92 109 ILE B O 1
ATOM 4746 N N . GLU B 1 79 ? -12.675 -8.517 67.494 1.00 51.11 110 GLU B N 1
ATOM 4747 C CA . GLU B 1 79 ? -11.735 -8.583 68.613 1.00 54.74 110 GLU B CA 1
ATOM 4748 C C . GLU B 1 79 ? -11.311 -7.161 69.013 1.00 55.04 110 GLU B C 1
ATOM 4749 O O . GLU B 1 79 ? -11.237 -6.853 70.197 1.00 58.04 110 GLU B O 1
ATOM 4755 N N . ALA B 1 80 ? -11.057 -6.301 68.017 1.00 53.24 111 ALA B N 1
ATOM 4756 C CA . ALA B 1 80 ? -10.499 -4.965 68.243 1.00 52.49 111 ALA B CA 1
ATOM 4757 C C . ALA B 1 80 ? -11.558 -3.977 68.762 1.00 51.09 111 ALA B C 1
ATOM 4758 O O . ALA B 1 80 ? -11.193 -2.961 69.339 1.00 51.75 111 ALA B O 1
ATOM 4760 N N . THR B 1 81 ? -12.853 -4.254 68.552 1.00 49.19 112 THR B N 1
ATOM 4761 C CA . THR B 1 81 ? -13.909 -3.268 68.860 1.00 48.45 112 THR B CA 1
ATOM 4762 C C . THR B 1 81 ? -14.819 -3.714 70.015 1.00 49.26 112 THR B C 1
ATOM 4763 O O . THR B 1 81 ? -15.626 -2.915 70.480 1.00 50.79 112 THR B O 1
ATOM 4767 N N . LYS B 1 82 ? -14.676 -4.955 70.493 1.00 50.92 113 LYS B N 1
ATOM 4768 C CA . LYS B 1 82 ? -15.675 -5.574 71.389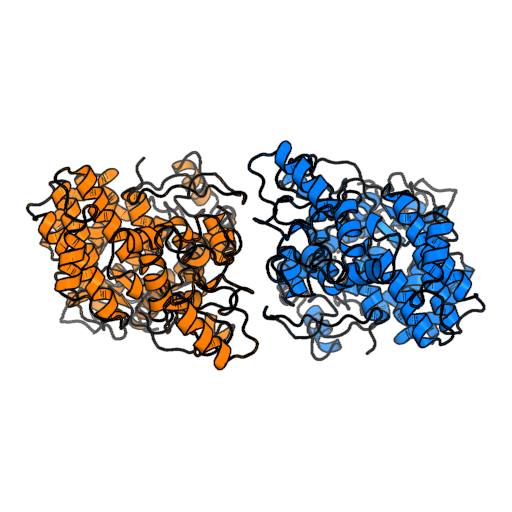 1.00 53.33 113 LYS B CA 1
ATOM 4769 C C . LYS B 1 82 ? -15.757 -4.857 72.747 1.00 54.26 113 LYS B C 1
ATOM 4770 O O . LYS B 1 82 ? -16.804 -4.897 73.383 1.00 55.28 113 LYS B O 1
ATOM 4776 N N . ASP B 1 83 ? -14.665 -4.219 73.191 1.00 56.39 114 ASP B N 1
ATOM 4777 C CA . ASP B 1 83 ? -14.596 -3.608 74.526 1.00 57.96 114 ASP B CA 1
ATOM 4778 C C . ASP B 1 83 ? -14.630 -2.075 74.438 1.00 55.33 114 ASP B C 1
ATOM 4779 O O . ASP B 1 83 ? -14.376 -1.404 75.430 1.00 55.67 114 ASP B O 1
ATOM 4784 N N . ASP B 1 84 ? -14.969 -1.532 73.263 1.00 52.90 115 ASP B N 1
ATOM 4785 C CA . ASP B 1 84 ? -14.909 -0.096 73.010 1.00 50.94 115 ASP B CA 1
ATOM 4786 C C . ASP B 1 84 ? -16.335 0.433 72.816 1.00 49.19 115 ASP B C 1
ATOM 4787 O O . ASP B 1 84 ? -16.942 0.220 71.768 1.00 47.60 115 ASP B O 1
ATOM 4792 N N . GLY B 1 85 ? -16.837 1.145 73.830 1.00 48.15 116 GLY B N 1
ATOM 4793 C CA . GLY B 1 85 ? -18.189 1.705 73.849 1.00 48.65 116 GLY B CA 1
ATOM 4794 C C . GLY B 1 85 ? -18.466 2.650 72.687 1.00 47.25 116 GLY B C 1
ATOM 4795 O O . GLY B 1 85 ? -19.605 2.7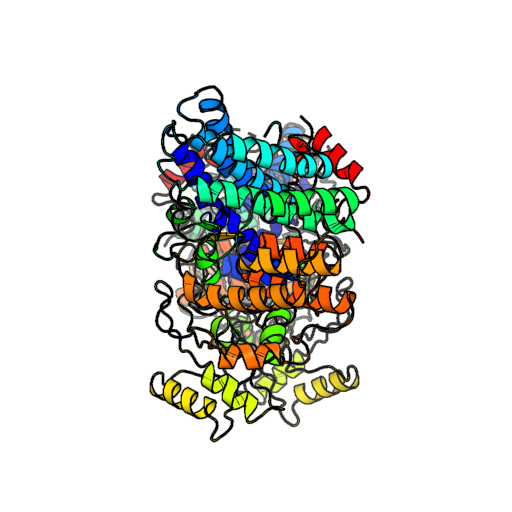47 72.231 1.00 48.02 116 GLY B O 1
ATOM 4796 N N . THR B 1 86 ? -17.426 3.341 72.202 1.00 47.00 117 THR B N 1
ATOM 4797 C CA . THR B 1 86 ? -17.566 4.342 71.138 1.00 46.16 117 THR B CA 1
ATOM 4798 C C . THR B 1 86 ? -17.715 3.684 69.756 1.00 44.29 117 THR B C 1
ATOM 4799 O O . THR B 1 86 ? -18.066 4.369 68.800 1.00 43.66 117 THR B O 1
ATOM 4803 N N . GLN B 1 87 ? -17.440 2.377 69.651 1.00 44.07 118 GLN B N 1
ATOM 4804 C CA . GLN B 1 87 ? -17.392 1.683 68.361 1.00 44.54 118 GLN B CA 1
ATOM 4805 C C . GLN B 1 87 ? -18.502 0.624 68.247 1.00 43.45 118 GLN B C 1
ATOM 4806 O O . GLN B 1 87 ? -18.382 -0.293 67.436 1.00 43.29 118 GLN B O 1
ATOM 4812 N N . VAL B 1 88 ? -19.592 0.770 69.014 1.00 43.29 119 VAL B N 1
ATOM 4813 C CA . VAL B 1 88 ? -20.638 -0.272 69.078 1.00 43.77 119 VAL B CA 1
ATOM 4814 C C . VAL B 1 88 ? -21.308 -0.462 67.710 1.00 41.96 119 VAL B C 1
ATOM 4815 O O . VAL B 1 88 ? -21.781 -1.551 67.423 1.00 41.90 119 VAL B O 1
ATOM 4819 N N . ASN B 1 89 ? -21.368 0.591 66.887 1.00 41.42 120 ASN B N 1
ATOM 4820 C CA . ASN B 1 89 ? -22.065 0.527 65.594 1.00 40.47 120 ASN B CA 1
ATOM 4821 C C . ASN B 1 89 ? -21.290 -0.377 64.623 1.00 40.81 120 ASN B C 1
ATOM 4822 O O . ASN B 1 89 ? -21.882 -1.260 63.995 1.00 40.04 120 ASN B O 1
ATOM 4827 N N . VAL B 1 90 ? -19.969 -0.178 64.523 1.00 41.53 121 VAL B N 1
ATOM 4828 C CA . VAL B 1 90 ? -19.130 -1.020 63.663 1.00 42.92 121 VAL B CA 1
ATOM 4829 C C . VAL B 1 90 ? -19.153 -2.453 64.209 1.00 41.59 121 VAL B C 1
ATOM 4830 O O . VAL B 1 90 ? -19.280 -3.406 63.454 1.00 41.89 121 VAL B O 1
ATOM 4834 N N . TYR B 1 91 ? -19.021 -2.575 65.532 1.00 42.18 122 TYR B N 1
ATOM 4835 C CA . TYR B 1 91 ? -19.064 -3.848 66.251 1.00 42.87 122 TYR B CA 1
ATOM 4836 C C . TYR B 1 91 ? -20.329 -4.633 65.871 1.00 41.84 122 TYR B C 1
ATOM 4837 O O . TYR B 1 91 ? -20.250 -5.804 65.507 1.00 41.73 122 TYR B O 1
ATOM 4846 N N . ALA B 1 92 ? -21.489 -3.974 65.954 1.00 41.77 123 ALA B N 1
ATOM 4847 C CA . ALA B 1 92 ? -22.782 -4.606 65.660 1.00 42.21 123 ALA B CA 1
ATOM 4848 C C . ALA B 1 92 ? -22.832 -5.084 64.202 1.00 40.96 123 ALA B C 1
ATOM 4849 O O . ALA B 1 92 ? -23.224 -6.224 63.934 1.00 39.52 123 ALA B O 1
ATOM 4851 N N . ALA B 1 93 ? -22.437 -4.206 63.271 1.00 41.27 124 ALA B N 1
ATOM 4852 C CA . ALA B 1 93 ? -22.437 -4.509 61.833 1.00 41.50 124 ALA B CA 1
ATOM 4853 C C . ALA B 1 93 ? -21.506 -5.692 61.529 1.00 40.56 124 ALA B C 1
ATOM 4854 O O . ALA B 1 93 ? -21.868 -6.578 60.764 1.00 40.37 124 ALA B O 1
ATOM 4856 N N . LEU B 1 94 ? -20.312 -5.695 62.135 1.00 41.36 125 LEU B N 1
ATOM 4857 C CA . LEU B 1 94 ? -19.332 -6.772 61.947 1.00 41.09 125 LEU B CA 1
ATOM 4858 C C . LEU B 1 94 ? -19.955 -8.115 62.342 1.00 41.59 125 LEU B C 1
ATOM 4859 O O . LEU B 1 94 ? -19.803 -9.103 61.625 1.00 41.76 125 LEU B O 1
ATOM 4864 N N . ARG B 1 95 ? -20.643 -8.131 63.491 1.00 42.04 126 ARG B N 1
ATOM 4865 C CA . ARG B 1 95 ? -21.223 -9.349 64.047 1.00 42.41 126 ARG B CA 1
ATOM 4866 C C . ARG B 1 95 ? -22.336 -9.869 63.126 1.00 41.81 126 ARG B C 1
ATOM 4867 O O . ARG B 1 95 ? -22.464 -11.080 62.939 1.00 42.55 126 ARG B O 1
ATOM 4875 N N . ILE B 1 96 ? -23.120 -8.947 62.553 1.00 41.03 127 ILE B N 1
ATOM 4876 C CA . ILE B 1 96 ? -24.213 -9.283 61.643 1.00 40.09 127 ILE B CA 1
ATOM 4877 C C . ILE B 1 96 ? -23.624 -9.884 60.362 1.00 40.71 127 ILE B C 1
ATOM 4878 O O . ILE B 1 96 ? -24.118 -10.898 59.863 1.00 42.69 127 ILE B O 1
ATOM 4883 N N . PHE B 1 97 ? -22.565 -9.260 59.835 1.00 40.79 128 PHE B N 1
ATOM 4884 C CA . PHE B 1 97 ? -21.990 -9.716 58.577 1.00 40.37 128 PHE B CA 1
ATOM 4885 C C . PHE B 1 97 ? -21.267 -11.054 58.781 1.00 39.58 128 PHE B C 1
ATOM 4886 O O . PHE B 1 97 ? -21.228 -11.874 57.867 1.00 39.81 128 PHE B O 1
ATOM 4894 N N . ARG B 1 98 ? -20.726 -11.284 59.982 1.00 40.51 129 ARG B N 1
ATOM 4895 C CA . ARG B 1 98 ? -20.084 -12.562 60.308 1.00 42.47 129 ARG B CA 1
ATOM 4896 C C . ARG B 1 98 ? -21.127 -13.689 60.266 1.00 41.99 129 ARG B C 1
ATOM 4897 O O . ARG B 1 98 ? -20.830 -14.796 59.815 1.00 40.92 129 ARG B O 1
ATOM 4905 N N . VAL B 1 99 ? -22.349 -13.400 60.727 1.00 42.85 130 VAL B N 1
ATOM 4906 C CA . VAL B 1 99 ? -23.463 -14.346 60.628 1.00 43.04 130 VAL B CA 1
ATOM 4907 C C . VAL B 1 99 ? -23.752 -14.620 59.147 1.00 42.17 130 VAL B C 1
ATOM 4908 O O . VAL B 1 99 ? -23.881 -15.784 58.741 1.00 40.73 130 VAL B O 1
ATOM 4912 N N . TYR B 1 100 ? -23.854 -13.549 58.350 1.00 40.79 131 TYR B N 1
ATOM 4913 C CA . TYR B 1 100 ? -24.173 -13.680 56.930 1.00 40.13 131 TYR B CA 1
ATOM 4914 C C . TYR B 1 100 ? -23.180 -14.634 56.249 1.00 40.20 131 TYR B C 1
ATOM 4915 O O . TYR B 1 100 ? -23.586 -15.547 55.527 1.00 40.43 131 TYR B O 1
ATOM 4924 N N . VAL B 1 101 ? -21.880 -14.420 56.485 1.00 39.66 132 VAL B N 1
ATOM 4925 C CA . VAL B 1 101 ? -20.836 -15.191 55.819 1.00 40.19 132 VAL B CA 1
ATOM 4926 C C . VAL B 1 101 ? -20.807 -16.618 56.388 1.00 40.48 132 VAL B C 1
ATOM 4927 O O . VAL B 1 101 ? -20.611 -17.578 55.642 1.00 41.40 132 VAL B O 1
ATOM 4931 N N . GLY B 1 102 ? -21.006 -16.751 57.703 1.00 40.69 133 GLY B N 1
ATOM 4932 C CA . GLY B 1 102 ? -21.104 -18.059 58.355 1.00 42.10 133 GLY B CA 1
ATOM 4933 C C . GLY B 1 102 ? -22.205 -18.918 57.746 1.00 42.75 133 GLY B C 1
ATOM 4934 O O . GLY B 1 102 ? -22.020 -20.119 57.522 1.00 41.47 133 GLY B O 1
ATOM 4935 N N . ALA B 1 103 ? -23.359 -18.292 57.482 1.00 43.25 134 ALA B N 1
ATOM 4936 C CA . ALA B 1 103 ? -24.507 -18.960 56.864 1.00 42.78 134 ALA B CA 1
ATOM 4937 C C . ALA B 1 103 ? -24.138 -19.452 55.456 1.00 41.92 134 ALA B C 1
ATOM 4938 O O . ALA B 1 103 ? -24.468 -20.579 55.089 1.00 42.00 134 ALA B O 1
ATOM 4940 N N . LEU B 1 104 ? -23.449 -18.609 54.676 1.00 41.35 135 LEU B N 1
ATOM 4941 C CA . LEU B 1 104 ? -22.972 -19.016 53.345 1.00 41.39 135 LEU B CA 1
ATOM 4942 C C . LEU B 1 104 ? -22.152 -20.306 53.466 1.00 41.22 135 LEU B C 1
ATOM 4943 O O . LEU B 1 104 ? -22.379 -21.255 52.722 1.00 41.99 135 LEU B O 1
ATOM 4948 N N . LEU B 1 105 ? -21.212 -20.328 54.417 1.00 40.01 136 LEU B N 1
ATOM 4949 C CA . LEU B 1 105 ? -20.247 -21.424 54.536 1.00 41.89 136 LEU B CA 1
ATOM 4950 C C . LEU B 1 105 ? -20.934 -22.724 54.981 1.00 42.84 136 LEU B C 1
ATOM 4951 O O . LEU B 1 105 ? -20.636 -23.784 54.433 1.00 43.99 136 LEU B O 1
ATOM 4956 N N . THR B 1 106 ? -21.860 -22.651 55.945 1.00 43.53 137 THR B N 1
ATOM 4957 C CA . THR B 1 106 ? -22.563 -23.858 56.405 1.00 44.57 137 THR B CA 1
ATOM 4958 C C . THR B 1 106 ? -23.477 -24.391 55.292 1.00 44.24 137 THR B C 1
ATOM 4959 O O . THR B 1 106 ? -23.645 -25.606 55.152 1.00 44.75 137 THR B O 1
ATOM 4963 N N . ASP B 1 107 ? -24.045 -23.482 54.491 1.00 42.32 138 ASP B N 1
ATOM 4964 C CA . ASP B 1 107 ? -24.944 -23.849 53.391 1.00 41.80 138 ASP B CA 1
ATOM 4965 C C . ASP B 1 107 ? -24.162 -24.512 52.243 1.00 42.58 138 ASP B C 1
ATOM 4966 O O . ASP B 1 107 ? -24.773 -25.148 51.378 1.00 43.93 138 ASP B O 1
ATOM 4971 N N . TYR B 1 108 ? -22.828 -24.359 52.228 1.00 41.78 139 TYR B N 1
ATOM 4972 C CA . TYR B 1 108 ? -21.955 -25.086 51.298 1.00 42.78 139 TYR B CA 1
ATOM 4973 C C . TYR B 1 108 ? -21.544 -26.445 51.883 1.00 44.12 139 TYR B C 1
ATOM 4974 O O . TYR B 1 108 ? -21.635 -27.460 51.189 1.00 45.08 139 TYR B O 1
ATOM 4983 N N . TYR B 1 109 ? -21.078 -26.453 53.141 1.00 44.60 140 TYR B N 1
ATOM 4984 C CA . TYR B 1 109 ? -20.254 -27.560 53.677 1.00 46.49 140 TYR B CA 1
ATOM 4985 C C . TYR B 1 109 ? -20.930 -28.333 54.821 1.00 48.74 140 TYR B C 1
ATOM 4986 O O . TYR B 1 109 ? -20.498 -29.449 55.138 1.00 50.97 140 TYR B O 1
ATOM 4995 N N . GLY B 1 110 ? -21.961 -27.751 55.447 1.00 48.51 141 GLY B N 1
ATOM 4996 C CA . GLY B 1 110 ? -22.599 -28.337 56.630 1.00 49.64 141 GLY B CA 1
ATOM 4997 C C . GLY B 1 110 ? -21.923 -27.881 57.916 1.00 50.39 141 GLY B C 1
ATOM 4998 O O . GLY B 1 110 ? -21.806 -26.682 58.161 1.00 50.47 141 GLY B O 1
ATOM 4999 N N . ASP B 1 111 ? -21.488 -28.844 58.740 1.00 51.59 142 ASP B N 1
ATOM 5000 C CA . ASP B 1 111 ? -20.733 -28.558 59.964 1.00 52.43 142 ASP B CA 1
ATOM 5001 C C . ASP B 1 111 ? -19.421 -27.870 59.567 1.00 52.48 142 ASP B C 1
ATOM 5002 O O . ASP B 1 111 ? -18.713 -28.374 58.699 1.00 54.59 142 ASP B O 1
ATOM 5007 N N . ILE B 1 112 ? -19.115 -26.722 60.189 1.00 51.97 143 ILE B N 1
ATOM 5008 C CA . ILE B 1 112 ? -17.961 -25.893 59.791 1.00 51.70 143 ILE B CA 1
ATOM 5009 C C . ILE B 1 112 ? -17.272 -25.303 61.020 1.00 53.76 143 ILE B C 1
ATOM 5010 O O . ILE B 1 112 ? -17.896 -25.123 62.066 1.00 53.32 143 ILE B O 1
ATOM 5015 N N . PRO B 1 113 ? -15.966 -24.958 60.921 1.00 54.80 144 PRO B N 1
ATOM 5016 C CA . PRO B 1 113 ? -15.331 -24.070 61.892 1.00 55.42 144 PRO B CA 1
ATOM 5017 C C . PRO B 1 113 ? -16.044 -22.711 61.865 1.00 55.40 144 PRO B C 1
ATOM 5018 O O . PRO B 1 113 ? -16.376 -22.209 60.787 1.00 54.63 144 PRO B O 1
ATOM 5022 N N . PHE B 1 114 ? -16.290 -22.142 63.046 1.00 55.74 145 PHE B N 1
ATOM 5023 C CA . PHE B 1 114 ? -16.950 -20.850 63.141 1.00 55.78 145 PHE B CA 1
ATOM 5024 C C . PHE B 1 114 ? -16.575 -20.174 64.465 1.00 57.17 145 PHE B C 1
ATOM 5025 O O . PHE B 1 114 ? -15.986 -19.094 64.459 1.00 57.94 145 PHE B O 1
ATOM 5033 N N . THR B 1 115 ? -16.911 -20.828 65.582 1.00 60.14 146 THR B N 1
ATOM 5034 C CA . THR B 1 115 ? -16.658 -20.312 66.930 1.00 63.57 146 THR B CA 1
ATOM 5035 C C . THR B 1 115 ? -15.172 -19.970 67.098 1.00 65.45 146 THR B C 1
ATOM 5036 O O . THR B 1 115 ? -14.841 -18.941 67.680 1.00 66.51 146 THR B O 1
ATOM 5040 N N . GLU B 1 116 ? -14.296 -20.838 66.575 1.00 68.80 147 GLU B N 1
ATOM 5041 C CA . GLU B 1 116 ? -12.846 -20.729 66.746 1.00 74.29 147 GLU B CA 1
ATOM 5042 C C . GLU B 1 116 ? -12.158 -20.405 65.409 1.00 74.20 147 GLU B C 1
ATOM 5043 O O . GLU B 1 116 ? -10.944 -20.577 65.284 1.00 78.57 147 GLU B O 1
ATOM 5049 N N . ALA B 1 117 ? -12.926 -19.919 64.425 1.00 72.39 148 ALA B N 1
ATOM 5050 C CA . ALA B 1 117 ? -12.420 -19.613 63.081 1.00 69.77 148 ALA B CA 1
ATOM 5051 C C . ALA B 1 117 ? -12.001 -18.140 63.004 1.00 71.43 148 ALA B C 1
ATOM 5052 O O . ALA B 1 117 ? -11.601 -17.549 64.004 1.00 71.09 148 ALA B O 1
ATOM 5054 N N . PRO B 1 128 ? -10.105 -28.732 68.255 1.00 95.15 159 PRO B N 1
ATOM 5055 C CA . PRO B 1 128 ? -10.841 -27.634 67.622 1.00 93.43 159 PRO B CA 1
ATOM 5056 C C . PRO B 1 128 ? -11.852 -28.159 66.588 1.00 89.28 159 PRO B C 1
ATOM 5057 O O . PRO B 1 128 ? -11.557 -28.189 65.391 1.00 91.02 159 PRO B O 1
ATOM 5061 N N . LYS B 1 129 ? -13.037 -28.558 67.068 1.00 85.92 160 LYS B N 1
ATOM 5062 C CA . LYS B 1 129 ? -14.044 -29.266 66.260 1.00 80.62 160 LYS B CA 1
ATOM 5063 C C . LYS B 1 129 ? -14.794 -28.280 65.356 1.00 72.58 160 LYS B C 1
ATOM 5064 O O . LYS B 1 129 ? -14.688 -27.065 65.521 1.00 72.15 160 LYS B O 1
ATOM 5070 N N . TYR B 1 130 ? -15.543 -28.829 64.392 1.00 66.50 161 TYR B N 1
ATOM 5071 C CA . TYR B 1 130 ? -16.480 -28.054 63.582 1.00 62.01 161 TYR B CA 1
ATOM 5072 C C . TYR B 1 130 ? -17.774 -27.861 64.380 1.00 61.27 161 TYR B C 1
ATOM 5073 O O . TYR B 1 130 ? -18.210 -28.773 65.081 1.00 63.73 161 TYR B O 1
ATOM 5082 N N . ASP B 1 131 ? -18.378 -26.674 64.267 1.00 59.67 162 ASP B N 1
ATOM 5083 C CA . ASP B 1 131 ? -19.680 -26.391 64.871 1.00 59.53 162 ASP B CA 1
ATOM 5084 C C . ASP B 1 131 ? -20.766 -27.111 64.064 1.00 57.98 162 ASP B C 1
ATOM 5085 O O . ASP B 1 131 ? -20.749 -27.069 62.838 1.00 57.15 162 ASP B O 1
ATOM 5090 N N . LYS B 1 132 ? -21.699 -27.764 64.768 1.00 58.76 163 LYS B N 1
ATOM 5091 C CA . LYS B 1 132 ? -22.826 -28.461 64.140 1.00 57.83 163 LYS B CA 1
ATOM 5092 C C . LYS B 1 132 ? -23.744 -27.428 63.479 1.00 53.79 163 LYS B C 1
ATOM 5093 O O . LYS B 1 132 ? -23.959 -26.345 64.028 1.00 52.27 163 LYS B O 1
ATOM 5099 N N . GLN B 1 133 ? -24.284 -27.777 62.307 1.00 52.65 164 GLN B N 1
ATOM 5100 C CA . GLN B 1 133 ? -25.112 -26.857 61.525 1.00 51.60 164 GLN B CA 1
ATOM 5101 C C . GLN B 1 133 ? -26.326 -26.411 62.350 1.00 52.42 164 GLN B C 1
ATOM 5102 O O . GLN B 1 133 ? -26.731 -25.257 62.267 1.00 53.85 164 GLN B O 1
ATOM 5108 N N . GLU B 1 134 ? -26.905 -27.333 63.125 1.00 53.68 165 GLU B N 1
ATOM 5109 C CA . GLU B 1 134 ? -28.076 -27.034 63.954 1.00 55.08 165 GLU B CA 1
ATOM 5110 C C . GLU B 1 134 ? -27.728 -25.939 64.970 1.00 55.00 165 GLU B C 1
ATOM 5111 O O . GLU B 1 134 ? -28.474 -24.969 65.128 1.00 54.38 165 GLU B O 1
ATOM 5117 N N . ASP B 1 135 ? -26.595 -26.120 65.658 1.00 55.70 166 ASP B N 1
ATOM 5118 C CA . ASP B 1 135 ? -26.127 -25.188 66.680 1.00 55.42 166 ASP B CA 1
ATOM 5119 C C . ASP B 1 135 ? -25.874 -23.816 66.041 1.00 52.80 166 ASP B C 1
ATOM 5120 O O . ASP B 1 135 ? -26.164 -22.785 66.649 1.00 52.62 166 ASP B O 1
ATOM 5125 N N . LEU B 1 136 ? -25.346 -23.813 64.810 1.00 51.34 167 LEU B N 1
ATOM 5126 C CA . LEU B 1 136 ? -25.043 -22.574 64.091 1.00 50.54 167 LEU B CA 1
ATOM 5127 C C . LEU B 1 136 ? -26.336 -21.811 63.788 1.00 48.87 167 LEU B C 1
ATOM 5128 O O . LEU B 1 136 ? -26.438 -20.620 64.079 1.00 48.43 167 LEU B O 1
ATOM 5133 N N . TYR B 1 137 ? -27.322 -22.504 63.214 1.00 48.50 168 TYR B N 1
ATOM 5134 C CA . TYR B 1 137 ? -28.570 -21.853 62.818 1.00 49.15 168 TYR B CA 1
ATOM 5135 C C . TYR B 1 137 ? -29.301 -21.303 64.050 1.00 49.43 168 TYR B C 1
ATOM 5136 O O . TYR B 1 137 ? -29.863 -20.214 63.987 1.00 49.01 168 TYR B O 1
ATOM 5145 N N . ARG B 1 138 ? -29.269 -22.043 65.164 1.00 51.46 169 ARG B N 1
ATOM 5146 C CA . ARG B 1 138 ? -29.877 -21.580 66.418 1.00 54.02 169 ARG B CA 1
ATOM 5147 C C . ARG B 1 138 ? -29.143 -20.325 66.913 1.00 53.98 169 ARG B C 1
ATOM 5148 O O . ARG B 1 138 ? -29.774 -19.387 67.402 1.00 53.12 169 ARG B O 1
ATOM 5156 N N . PHE B 1 139 ? -27.810 -20.324 66.777 1.00 53.59 170 PHE B N 1
ATOM 5157 C CA . PHE B 1 139 ? -26.969 -19.193 67.164 1.00 53.76 170 PHE B CA 1
ATOM 5158 C C . PHE B 1 139 ? -27.289 -17.963 66.303 1.00 51.95 170 PHE B C 1
ATOM 5159 O O . PHE B 1 139 ? -27.300 -16.844 66.817 1.00 54.45 170 PHE B O 1
ATOM 5167 N N . PHE B 1 140 ? -27.542 -18.170 65.004 1.00 49.52 171 PHE B N 1
ATOM 5168 C CA . PHE B 1 140 ? -27.787 -17.061 64.068 1.00 47.52 171 PHE B CA 1
ATOM 5169 C C . PHE B 1 140 ? -28.943 -16.187 64.571 1.00 47.11 171 PHE B C 1
ATOM 5170 O O . PHE B 1 140 ? -28.857 -14.964 64.535 1.00 47.54 171 PHE B O 1
ATOM 5178 N N . PHE B 1 141 ? -30.021 -16.823 65.040 1.00 48.71 172 PHE B N 1
ATOM 5179 C CA . PHE B 1 141 ? -31.214 -16.108 65.486 1.00 49.56 172 PHE B CA 1
ATOM 5180 C C . PHE B 1 141 ? -30.870 -15.199 66.674 1.00 49.28 172 PHE B C 1
ATOM 5181 O O . PHE B 1 141 ? -31.153 -14.002 66.640 1.00 50.55 172 PHE B O 1
ATOM 5189 N N . SER B 1 142 ? -30.243 -15.766 67.710 1.00 49.89 173 SER B N 1
ATOM 5190 C CA . SER B 1 142 ? -29.960 -15.021 68.937 1.00 51.83 173 SER B CA 1
ATOM 5191 C C . SER B 1 142 ? -28.883 -13.956 68.683 1.00 50.06 173 SER B C 1
ATOM 5192 O O . SER B 1 142 ? -28.966 -12.856 69.230 1.00 49.27 173 SER B O 1
ATOM 5195 N N . GLU B 1 143 ? -27.898 -14.271 67.832 1.00 48.85 174 GLU B N 1
ATOM 5196 C CA . GLU B 1 143 ? -26.785 -13.358 67.543 1.00 48.34 174 GLU B CA 1
ATOM 5197 C C . GLU B 1 143 ? -27.293 -12.130 66.771 1.00 46.83 174 GLU B C 1
ATOM 5198 O O . GLU B 1 143 ? -26.885 -11.003 67.064 1.00 47.87 174 GLU B O 1
ATOM 5204 N N . LEU B 1 144 ? -28.170 -12.349 65.785 1.00 45.21 175 LEU B N 1
ATOM 5205 C CA . LEU B 1 144 ? -28.706 -11.250 64.979 1.00 44.74 175 LEU B CA 1
ATOM 5206 C C . LEU B 1 144 ? -29.609 -10.357 65.843 1.00 45.13 175 LEU B C 1
ATOM 5207 O O . LEU B 1 144 ? -29.623 -9.143 65.659 1.00 44.75 175 LEU B O 1
ATOM 5212 N N . LYS B 1 145 ? -30.355 -10.959 66.777 1.00 47.03 176 LYS B N 1
ATOM 5213 C CA . LYS B 1 145 ? -31.201 -10.203 67.712 1.00 48.71 176 LYS B CA 1
ATOM 5214 C C . LYS B 1 145 ? -30.319 -9.305 68.588 1.00 49.11 176 LYS B C 1
ATOM 5215 O O . LYS B 1 145 ? -30.571 -8.108 68.710 1.00 50.02 176 LYS B O 1
ATOM 5221 N N . GLU B 1 146 ? -29.287 -9.909 69.187 1.00 48.95 177 GLU B N 1
ATOM 5222 C CA . GLU B 1 146 ? -28.380 -9.238 70.117 1.00 51.08 177 GLU B CA 1
ATOM 5223 C C . GLU B 1 146 ? -27.645 -8.095 69.402 1.00 48.88 177 GLU B C 1
ATOM 5224 O O . GLU B 1 146 ? -27.587 -6.979 69.915 1.00 49.21 177 GLU B O 1
ATOM 5230 N N . ALA B 1 147 ? -27.101 -8.374 68.212 1.00 46.27 178 ALA B N 1
ATOM 5231 C CA . ALA B 1 147 ? -26.289 -7.401 67.479 1.00 45.67 178 ALA B CA 1
ATOM 5232 C C . ALA B 1 147 ? -27.144 -6.199 67.052 1.00 45.01 178 ALA B C 1
ATOM 5233 O O . ALA B 1 147 ? -26.715 -5.059 67.189 1.00 46.31 178 ALA B O 1
ATOM 5235 N N . ALA B 1 148 ? -28.357 -6.459 66.552 1.00 44.51 179 ALA B N 1
ATOM 5236 C CA . ALA B 1 148 ? -29.264 -5.393 66.110 1.00 45.34 179 ALA B CA 1
ATOM 5237 C C . ALA B 1 148 ? -29.563 -4.423 67.264 1.00 45.54 179 ALA B C 1
ATOM 5238 O O . ALA B 1 148 ? -29.782 -3.236 67.037 1.00 46.09 179 ALA B O 1
ATOM 5240 N N . GLY B 1 149 ? -29.567 -4.937 68.500 1.00 46.27 180 GLY B N 1
ATOM 5241 C CA . GLY B 1 149 ? -29.839 -4.142 69.698 1.00 46.71 180 GLY B CA 1
ATOM 5242 C C . GLY B 1 149 ? -28.633 -3.353 70.202 1.00 47.39 180 GLY B C 1
ATOM 5243 O O . GLY B 1 149 ? -28.781 -2.544 71.109 1.00 47.19 180 GLY B O 1
ATOM 5244 N N . LEU B 1 150 ? -27.440 -3.576 69.632 1.00 47.58 181 LEU B N 1
ATOM 5245 C CA . LEU B 1 150 ? -26.206 -2.934 70.136 1.00 48.76 181 LEU B CA 1
ATOM 5246 C C . LEU B 1 150 ? -25.973 -1.571 69.465 1.00 46.96 181 LEU B C 1
ATOM 5247 O O . LEU B 1 150 ? -25.222 -0.748 69.993 1.00 47.06 181 LEU B O 1
ATOM 5252 N N . PHE B 1 151 ? -26.602 -1.331 68.309 1.00 45.06 182 PHE B N 1
ATOM 5253 C CA . PHE B 1 151 ? -26.461 -0.048 67.617 1.00 44.66 182 PHE B CA 1
ATOM 5254 C C . PHE B 1 151 ? -26.930 1.082 68.540 1.00 44.99 182 PHE B C 1
ATOM 5255 O O . PHE B 1 151 ? -27.864 0.901 69.326 1.00 46.10 182 PHE B O 1
ATOM 5263 N N . ASP B 1 152 ? -26.276 2.242 68.419 1.00 43.95 183 ASP B N 1
ATOM 5264 C CA . ASP B 1 152 ? -26.490 3.380 69.303 1.00 45.17 183 ASP B CA 1
ATOM 5265 C C . ASP B 1 152 ? -26.150 4.671 68.546 1.00 44.58 183 ASP B C 1
ATOM 5266 O O . ASP B 1 152 ? -25.055 4.803 67.993 1.00 45.57 183 ASP B O 1
ATOM 5271 N N . ILE B 1 153 ? -27.099 5.613 68.539 1.00 44.83 184 ILE B N 1
ATOM 5272 C CA . ILE B 1 153 ? -26.918 6.956 67.966 1.00 46.11 184 ILE B CA 1
ATOM 5273 C C . ILE B 1 153 ? -25.752 7.684 68.665 1.00 44.05 184 ILE B C 1
ATOM 5274 O O . ILE B 1 153 ? -25.090 8.519 68.050 1.00 43.39 184 ILE B O 1
ATOM 5279 N N . ASN B 1 154 ? -25.515 7.376 69.947 1.00 43.25 185 ASN B N 1
ATOM 5280 C CA . ASN B 1 154 ? -24.423 7.965 70.731 1.00 42.68 185 ASN B CA 1
ATOM 5281 C C . ASN B 1 154 ? -23.175 7.075 70.625 1.00 42.21 185 ASN B C 1
ATOM 5282 O O . ASN B 1 154 ? -22.671 6.567 71.628 1.00 43.14 185 ASN B O 1
ATOM 5287 N N . ALA B 1 155 ? -22.683 6.903 69.395 1.00 41.33 186 ALA B N 1
ATOM 5288 C CA . ALA B 1 155 ? -21.430 6.210 69.118 1.00 41.30 186 ALA B CA 1
ATOM 5289 C C . ALA B 1 155 ? -20.952 6.603 67.717 1.00 40.98 186 ALA B C 1
ATOM 5290 O O . ALA B 1 155 ? -21.686 7.240 66.955 1.00 40.58 186 ALA B O 1
ATOM 5292 N N . LYS B 1 156 ? -19.714 6.222 67.394 1.00 40.64 187 LYS B N 1
ATOM 5293 C CA . LYS B 1 156 ? -19.067 6.640 66.167 1.00 40.42 187 LYS B CA 1
ATOM 5294 C C . LYS B 1 156 ? -19.757 5.988 64.962 1.00 39.24 187 LYS B C 1
ATOM 5295 O O . LYS B 1 156 ? -20.358 4.918 65.069 1.00 37.29 187 LYS B O 1
ATOM 5301 N N . ALA B 1 157 ? -19.637 6.660 63.815 1.00 39.69 188 ALA B N 1
ATOM 5302 C CA . ALA B 1 157 ? -20.208 6.226 62.552 1.00 40.45 188 ALA B CA 1
ATOM 5303 C C . ALA B 1 157 ? -19.438 5.020 62.001 1.00 40.88 188 ALA B C 1
ATOM 5304 O O . ALA B 1 157 ? -18.261 4.827 62.307 1.00 41.38 188 ALA B O 1
ATOM 5306 N N . ILE B 1 158 ? -20.128 4.224 61.177 1.00 41.03 189 ILE B N 1
ATOM 5307 C CA . ILE B 1 158 ? -19.491 3.260 60.294 1.00 41.84 189 ILE B CA 1
ATOM 5308 C C . ILE B 1 158 ? -18.967 4.059 59.092 1.00 42.89 189 ILE B C 1
ATOM 5309 O O . ILE B 1 158 ? -19.758 4.605 58.334 1.00 45.00 189 ILE B O 1
ATOM 5314 N N . THR B 1 159 ? -17.639 4.140 58.943 1.00 42.55 190 THR B N 1
ATOM 5315 C CA . THR B 1 159 ? -16.994 5.127 58.054 1.00 43.68 190 THR B CA 1
ATOM 5316 C C . THR B 1 159 ? -16.782 4.593 56.629 1.00 42.61 190 THR B C 1
ATOM 5317 O O . THR B 1 159 ? -16.448 5.360 55.731 1.00 43.55 190 THR B O 1
ATOM 5321 N N . SER B 1 160 ? -16.929 3.285 56.422 1.00 41.62 191 SER B N 1
ATOM 5322 C CA . SER B 1 160 ? -16.916 2.730 55.069 1.00 42.12 191 SER B CA 1
ATOM 5323 C C . SER B 1 160 ? -17.772 1.460 55.049 1.00 38.85 191 SER B C 1
ATOM 5324 O O . SER B 1 160 ? -17.616 0.580 55.895 1.00 39.40 191 SER B O 1
ATOM 5327 N N . ASP B 1 161 ? -18.704 1.405 54.094 1.00 37.73 192 ASP B N 1
ATOM 5328 C CA . ASP B 1 161 ? -19.776 0.419 54.099 1.00 37.60 192 ASP B CA 1
ATOM 5329 C C . ASP B 1 161 ? -20.500 0.474 52.758 1.00 37.24 192 ASP B C 1
ATOM 5330 O O . ASP B 1 161 ? -21.502 1.171 52.619 1.00 37.52 192 ASP B O 1
ATOM 5335 N N . PRO B 1 162 ? -19.999 -0.230 51.720 1.00 37.81 193 PRO B N 1
ATOM 5336 C CA . PRO B 1 162 ? -20.685 -0.269 50.429 1.00 37.70 193 PRO B CA 1
ATOM 5337 C C . PRO B 1 162 ? -22.073 -0.941 50.423 1.00 37.37 193 PRO B C 1
ATOM 5338 O O . PRO B 1 162 ? -22.737 -0.902 49.386 1.00 36.01 193 PRO B O 1
ATOM 5342 N N . LEU B 1 163 ? -22.509 -1.522 51.554 1.00 36.55 194 LEU B N 1
ATOM 5343 C CA . LEU B 1 163 ? -23.839 -2.146 51.659 1.00 36.89 194 LEU B CA 1
ATOM 5344 C C . LEU B 1 163 ? -24.898 -1.081 51.983 1.00 37.09 194 LEU B C 1
ATOM 5345 O O . LEU B 1 163 ? -25.833 -0.897 51.208 1.00 38.67 194 LEU B O 1
ATOM 5350 N N . PHE B 1 164 ? -24.748 -0.385 53.120 1.00 37.58 195 PHE B N 1
ATOM 5351 C CA . PHE B 1 164 ? -25.766 0.570 53.586 1.00 38.71 195 PHE B CA 1
ATOM 5352 C C . PHE B 1 164 ? -25.205 1.982 53.824 1.00 38.07 195 PHE B C 1
ATOM 5353 O O . PHE B 1 164 ? -25.949 2.863 54.260 1.00 39.16 195 PHE B O 1
ATOM 5361 N N . GLY B 1 165 ? -23.914 2.207 53.551 1.00 38.07 196 GLY B N 1
ATOM 5362 C CA . GLY B 1 165 ? -23.281 3.517 53.769 1.00 38.14 196 GLY B CA 1
ATOM 5363 C C . GLY B 1 165 ? -23.391 3.983 55.215 1.00 38.87 196 GLY B C 1
ATOM 5364 O O . GLY B 1 165 ? -23.462 5.188 55.487 1.00 37.38 196 GLY B O 1
ATOM 5365 N N . GLY B 1 166 ? -23.419 3.017 56.141 1.00 39.24 197 GLY B N 1
ATOM 5366 C CA . GLY B 1 166 ? -23.425 3.268 57.571 1.00 40.82 197 GLY B CA 1
ATOM 5367 C C . GLY B 1 166 ? -24.800 3.634 58.114 1.00 40.73 197 GLY B C 1
ATOM 5368 O O . GLY B 1 166 ? -24.895 4.137 59.227 1.00 41.87 197 GLY B O 1
ATOM 5369 N N . ASN B 1 167 ? -25.858 3.375 57.335 1.00 40.32 198 ASN B N 1
ATOM 5370 C CA . ASN B 1 167 ? -27.240 3.615 57.760 1.00 39.85 198 ASN B CA 1
ATOM 5371 C C . ASN B 1 167 ? -27.635 2.516 58.756 1.00 39.75 198 ASN B C 1
ATOM 5372 O O . ASN B 1 167 ? -27.881 1.373 58.368 1.00 38.72 198 ASN B O 1
ATOM 5377 N N . ILE B 1 168 ? -27.693 2.891 60.037 1.00 41.39 199 ILE B N 1
ATOM 5378 C CA . ILE B 1 168 ? -27.918 1.972 61.158 1.00 43.64 199 ILE B CA 1
ATOM 5379 C C . ILE B 1 168 ? -29.307 1.327 61.047 1.00 41.83 199 ILE B C 1
ATOM 5380 O O . ILE B 1 168 ? -29.462 0.135 61.321 1.00 41.73 199 ILE B O 1
ATOM 5385 N N . ALA B 1 169 ? -30.310 2.122 60.662 1.00 41.70 200 ALA B N 1
ATOM 5386 C CA . ALA B 1 169 ? -31.684 1.641 60.532 1.00 42.53 200 ALA B CA 1
ATOM 5387 C C . ALA B 1 169 ? -31.740 0.474 59.537 1.00 41.28 200 ALA B C 1
ATOM 5388 O O . ALA B 1 169 ? -32.426 -0.522 59.784 1.00 41.08 200 ALA B O 1
ATOM 5390 N N . GLU B 1 170 ? -31.006 0.601 58.425 1.00 41.30 201 GLU B N 1
ATOM 5391 C CA . GLU B 1 170 ? -31.014 -0.412 57.366 1.00 41.07 201 GLU B CA 1
ATOM 5392 C C . GLU B 1 170 ? -30.272 -1.671 57.834 1.00 40.31 201 GLU B C 1
ATOM 5393 O O . GLU B 1 170 ? -30.687 -2.776 57.513 1.00 40.57 201 GLU B O 1
ATOM 5399 N N . TRP B 1 171 ? -29.200 -1.501 58.616 1.00 39.73 202 TRP B N 1
ATOM 5400 C CA . TRP B 1 171 ? -28.480 -2.642 59.199 1.00 38.89 202 TRP B CA 1
ATOM 5401 C C . TRP B 1 171 ? -29.412 -3.468 60.099 1.00 39.67 202 TRP B C 1
ATOM 5402 O O . TRP B 1 171 ? -29.385 -4.695 60.062 1.00 40.89 202 TRP B O 1
ATOM 5413 N N . ILE B 1 172 ? -30.219 -2.788 60.918 1.00 39.37 203 ILE B N 1
ATOM 5414 C CA . ILE B 1 172 ? -31.157 -3.459 61.821 1.00 40.11 203 ILE B CA 1
ATOM 5415 C C . ILE B 1 172 ? -32.170 -4.260 60.987 1.00 39.43 203 ILE B C 1
ATOM 5416 O O . ILE B 1 172 ? -32.422 -5.432 61.271 1.00 39.39 203 ILE B O 1
ATOM 5421 N N . THR B 1 173 ? -32.721 -3.628 59.945 1.00 39.27 204 THR B N 1
ATOM 5422 C CA . THR B 1 173 ? -33.723 -4.251 59.085 1.00 41.51 204 THR B CA 1
ATOM 5423 C C . THR B 1 173 ? -33.123 -5.486 58.397 1.00 41.11 204 THR B C 1
ATOM 5424 O O . THR B 1 173 ? -33.790 -6.520 58.281 1.00 40.51 204 THR B O 1
ATOM 5428 N N . PHE B 1 174 ? -31.861 -5.370 57.962 1.00 39.58 205 PHE B N 1
ATOM 5429 C CA . PHE B 1 174 ? -31.135 -6.455 57.314 1.00 39.09 205 PHE B CA 1
ATOM 5430 C C . PHE B 1 174 ? -31.025 -7.659 58.258 1.00 38.89 205 PHE B C 1
ATOM 5431 O O . PHE B 1 174 ? -31.332 -8.785 57.871 1.00 40.18 205 PHE B O 1
ATOM 5439 N N . ALA B 1 175 ? -30.581 -7.414 59.496 1.00 39.57 206 ALA B N 1
ATOM 5440 C CA . ALA B 1 175 ? -30.415 -8.477 60.492 1.00 41.03 206 ALA B CA 1
ATOM 5441 C C . ALA B 1 175 ? -31.751 -9.198 60.729 1.00 41.99 206 ALA B C 1
ATOM 5442 O O . ALA B 1 175 ? -31.799 -10.429 60.768 1.00 41.29 206 ALA B O 1
ATOM 5444 N N . ASN B 1 176 ? -32.824 -8.415 60.886 1.00 43.57 207 ASN B N 1
ATOM 5445 C CA . ASN B 1 176 ? -34.182 -8.932 61.111 1.00 42.72 207 ASN B CA 1
ATOM 5446 C C . ASN B 1 176 ? -34.621 -9.806 59.925 1.00 42.32 207 ASN B C 1
ATOM 5447 O O . ASN B 1 176 ? -35.227 -10.867 60.114 1.00 41.37 207 ASN B O 1
ATOM 5452 N N . SER B 1 177 ? -34.312 -9.348 58.706 1.00 41.99 208 SER B N 1
ATOM 5453 C CA . SER B 1 177 ? -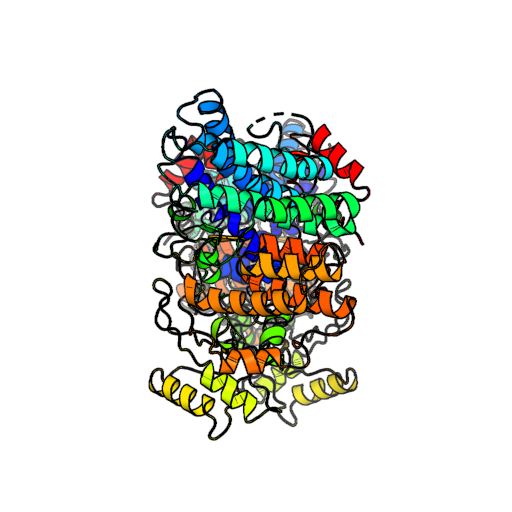34.723 -10.014 57.465 1.00 41.22 208 SER B CA 1
ATOM 5454 C C . SER B 1 177 ? -33.950 -11.326 57.257 1.00 40.70 208 SER B C 1
ATOM 5455 O O . SER B 1 177 ? -34.523 -12.305 56.790 1.00 40.96 208 SER B O 1
ATOM 5458 N N . LEU B 1 178 ? -32.659 -11.353 57.614 1.00 39.82 209 LEU B N 1
ATOM 5459 C CA . LEU B 1 178 ? -31.868 -12.598 57.551 1.00 39.58 209 LEU B CA 1
ATOM 5460 C C . LEU B 1 178 ? -32.500 -13.677 58.445 1.00 39.81 209 LEU B C 1
ATOM 5461 O O . LEU B 1 178 ? -32.539 -14.849 58.071 1.00 39.76 209 LEU B O 1
ATOM 5466 N N . ARG B 1 179 ? -32.987 -13.281 59.628 1.00 40.63 210 ARG B N 1
ATOM 5467 C CA . ARG B 1 179 ? -33.675 -14.212 60.527 1.00 42.07 210 ARG B CA 1
ATOM 5468 C C . ARG B 1 179 ? -34.896 -14.814 59.815 1.00 42.00 210 ARG B C 1
ATOM 5469 O O . ARG B 1 179 ? -35.217 -15.987 60.012 1.00 43.60 210 ARG B O 1
ATOM 5477 N N . LEU B 1 180 ? -35.561 -14.001 58.986 1.00 41.89 211 LEU B N 1
ATOM 5478 C CA . LEU B 1 180 ? -36.729 -14.433 58.218 1.00 42.94 211 LEU B CA 1
ATOM 5479 C C . LEU B 1 180 ? -36.314 -15.541 57.241 1.00 42.02 211 LEU B C 1
ATOM 5480 O O . LEU B 1 180 ? -36.995 -16.563 57.133 1.00 43.92 211 LEU B O 1
ATOM 5485 N N . ARG B 1 181 ? -35.191 -15.322 56.545 1.00 41.06 212 ARG B N 1
ATOM 5486 C CA . ARG B 1 181 ? -34.634 -16.282 55.590 1.00 40.50 212 ARG B CA 1
ATOM 5487 C C . ARG B 1 181 ? -34.299 -17.597 56.305 1.00 40.84 212 ARG B C 1
ATOM 5488 O O . ARG B 1 181 ? -34.661 -18.674 55.824 1.00 43.35 212 ARG B O 1
ATOM 5496 N N . TYR B 1 182 ? -33.600 -17.502 57.443 1.00 40.41 213 TYR B N 1
ATOM 5497 C CA . TYR B 1 182 ? -33.095 -18.683 58.143 1.00 42.62 213 TYR B CA 1
ATOM 5498 C C . TYR B 1 182 ? -34.260 -19.469 58.756 1.00 43.71 213 TYR B C 1
ATOM 5499 O O . TYR B 1 182 ? -34.212 -20.698 58.815 1.00 45.19 213 TYR B O 1
ATOM 5508 N N . ALA B 1 183 ? -35.297 -18.752 59.204 1.00 44.82 214 ALA B N 1
ATOM 5509 C CA . ALA B 1 183 ? -36.505 -19.369 59.744 1.00 46.19 214 ALA B CA 1
ATOM 5510 C C . ALA B 1 183 ? -37.133 -20.294 58.690 1.00 46.58 214 ALA B C 1
ATOM 5511 O O . ALA B 1 183 ? -37.372 -21.472 58.959 1.00 48.06 214 ALA B O 1
ATOM 5513 N N . MET B 1 184 ? -37.364 -19.759 57.485 1.00 45.68 215 MET B N 1
ATOM 5514 C CA . MET B 1 184 ? -37.985 -20.517 56.391 1.00 46.16 215 MET B CA 1
ATOM 5515 C C . MET B 1 184 ? -37.074 -21.679 55.957 1.00 46.43 215 MET B C 1
ATOM 5516 O O . MET B 1 184 ? -37.569 -22.733 55.551 1.00 48.50 215 MET B O 1
ATOM 5521 N N . ARG B 1 185 ? -35.751 -21.499 56.057 1.00 44.96 216 ARG B N 1
ATOM 5522 C CA . ARG B 1 185 ? -34.796 -22.563 55.716 1.00 46.37 216 ARG B CA 1
ATOM 5523 C C . ARG B 1 185 ? -34.992 -23.769 56.646 1.00 47.37 216 ARG B C 1
ATOM 5524 O O . ARG B 1 185 ? -34.762 -24.907 56.238 1.00 49.02 216 ARG B O 1
ATOM 5532 N N . LEU B 1 186 ? -35.422 -23.504 57.886 1.00 48.33 217 LEU B N 1
ATOM 5533 C CA . LEU B 1 186 ? -35.595 -24.523 58.925 1.00 50.88 217 LEU B CA 1
ATOM 5534 C C . LEU B 1 186 ? -37.044 -25.035 58.968 1.00 49.97 217 LEU B C 1
ATOM 5535 O O . LEU B 1 186 ? -37.390 -25.812 59.862 1.00 52.41 217 LEU B O 1
ATOM 5540 N N . SER B 1 187 ? -37.873 -24.625 57.999 1.00 48.33 218 SER B N 1
ATOM 5541 C CA . SER B 1 187 ? -39.303 -24.946 57.968 1.00 49.70 218 SER B CA 1
ATOM 5542 C C . SER B 1 187 ? -39.538 -26.464 58.022 1.00 52.36 218 SER B C 1
ATOM 5543 O O . SER B 1 187 ? -40.500 -26.906 58.636 1.00 53.66 218 SER B O 1
ATOM 5546 N N . ASP B 1 188 ? -38.661 -27.255 57.389 1.00 52.20 219 ASP B N 1
ATOM 5547 C CA . ASP B 1 188 ? -38.836 -28.712 57.330 1.00 54.78 219 ASP B CA 1
ATOM 5548 C C . ASP B 1 188 ? -38.202 -29.384 58.556 1.00 55.14 219 ASP B C 1
ATOM 5549 O O . ASP B 1 188 ? -38.824 -30.250 59.173 1.00 57.60 219 ASP B O 1
ATOM 5554 N N . VAL B 1 189 ? -36.970 -28.992 58.903 1.00 53.82 220 VAL B N 1
ATOM 5555 C CA . VAL B 1 189 ? -36.170 -29.733 59.892 1.00 55.33 220 VAL B CA 1
ATOM 5556 C C . VAL B 1 189 ? -36.668 -29.448 61.320 1.00 56.61 220 VAL B C 1
ATOM 5557 O O . VAL B 1 189 ? -36.735 -30.373 62.131 1.00 57.02 220 VAL B O 1
ATOM 5561 N N . LEU B 1 190 ? -37.006 -28.185 61.622 1.00 55.99 221 LEU B N 1
ATOM 5562 C CA . LEU B 1 190 ? -37.525 -27.774 62.947 1.00 56.99 221 LEU B CA 1
ATOM 5563 C C . LEU B 1 190 ? -38.736 -26.863 62.761 1.00 55.84 221 LEU B C 1
ATOM 5564 O O . LEU B 1 190 ? -38.646 -25.659 62.995 1.00 54.57 221 LEU B O 1
ATOM 5569 N N . PRO B 1 191 ? -39.912 -27.405 62.364 1.00 57.59 222 PRO B N 1
ATOM 5570 C CA . PRO B 1 191 ? -41.080 -26.577 62.052 1.00 58.26 222 PRO B CA 1
ATOM 5571 C C . PRO B 1 191 ? -41.487 -25.593 63.162 1.00 57.41 222 PRO B C 1
ATOM 5572 O O . PRO B 1 191 ? -41.878 -24.467 62.859 1.00 55.47 222 PRO B O 1
ATOM 5576 N N . ASP B 1 192 ? -41.392 -26.027 64.425 1.00 60.08 223 ASP B N 1
ATOM 5577 C CA . ASP B 1 192 ? -41.890 -25.253 65.570 1.00 60.93 223 ASP B CA 1
ATOM 5578 C C . ASP B 1 192 ? -40.981 -24.040 65.812 1.00 58.82 223 ASP B C 1
ATOM 5579 O O . ASP B 1 192 ? -41.471 -22.920 65.979 1.00 59.23 223 ASP B O 1
ATOM 5584 N N . LEU B 1 193 ? -39.662 -24.269 65.833 1.00 58.11 224 LEU B N 1
ATOM 5585 C CA . LEU B 1 193 ? -38.681 -23.183 65.964 1.00 57.54 224 LEU B CA 1
ATOM 5586 C C . LEU B 1 193 ? -38.823 -22.214 64.782 1.00 54.51 224 LEU B C 1
ATOM 5587 O O . LEU B 1 193 ? -38.769 -20.996 64.960 1.00 52.77 224 LEU B O 1
ATOM 5592 N N . ALA B 1 194 ? -38.997 -22.774 63.580 1.00 53.57 225 ALA B N 1
ATOM 5593 C CA . ALA B 1 194 ? -39.074 -22.004 62.340 1.00 51.66 225 ALA B CA 1
ATOM 5594 C C . ALA B 1 194 ? -40.204 -20.969 62.423 1.00 50.10 225 ALA B C 1
ATOM 5595 O O . ALA B 1 194 ? -39.974 -19.784 62.186 1.00 49.78 225 ALA B O 1
ATOM 5597 N N . LYS B 1 195 ? -41.413 -21.431 62.763 1.00 51.79 226 LYS B N 1
ATOM 5598 C CA . LYS B 1 195 ? -42.588 -20.563 62.893 1.00 52.66 226 LYS B CA 1
ATOM 5599 C C . LYS B 1 195 ? -42.305 -19.454 63.914 1.00 52.69 226 LYS B C 1
ATOM 5600 O O . LYS B 1 195 ? -42.526 -18.279 63.627 1.00 51.60 226 LYS B O 1
ATOM 5606 N N . THR B 1 196 ? -41.822 -19.853 65.098 1.00 55.09 227 THR B N 1
ATOM 5607 C CA . THR B 1 196 ? -41.531 -18.944 66.221 1.00 55.99 227 THR B CA 1
ATOM 5608 C C . THR B 1 196 ? -40.596 -17.812 65.765 1.00 53.40 227 THR B C 1
ATOM 5609 O O . THR B 1 196 ? -40.877 -16.635 66.001 1.00 51.68 227 THR B O 1
ATOM 5613 N N . GLU B 1 197 ? -39.488 -18.176 65.112 1.00 52.35 228 GLU B N 1
ATOM 5614 C CA . GLU B 1 197 ? -38.452 -17.210 64.716 1.00 50.81 228 GLU B CA 1
ATOM 5615 C C . GLU B 1 197 ? -38.938 -16.332 63.556 1.00 50.28 228 GLU B C 1
ATOM 5616 O O . GLU B 1 197 ? -38.537 -15.171 63.459 1.00 50.45 228 GLU B O 1
ATOM 5622 N N . PHE B 1 198 ? -39.787 -16.892 62.685 1.00 50.62 229 PHE B N 1
ATOM 5623 C CA . PHE B 1 198 ? -40.342 -16.163 61.542 1.00 48.90 229 PHE B CA 1
ATOM 5624 C C . PHE B 1 198 ? -41.257 -15.046 62.052 1.00 50.85 229 PHE B C 1
ATOM 5625 O O . PHE B 1 198 ? -41.156 -13.901 61.608 1.00 50.74 229 PHE B O 1
ATOM 5633 N N . VAL B 1 199 ? -42.141 -15.400 62.993 1.00 52.71 230 VAL B N 1
ATOM 5634 C CA . VAL B 1 199 ? -43.107 -14.475 63.577 1.00 53.60 230 VAL B CA 1
ATOM 5635 C C . VAL B 1 199 ? -42.354 -13.360 64.315 1.00 52.70 230 VAL B C 1
ATOM 5636 O O . VAL B 1 199 ? -42.671 -12.182 64.142 1.00 54.75 230 VAL B O 1
ATOM 5640 N N . ALA B 1 200 ? -41.356 -13.740 65.121 1.00 51.94 231 ALA B N 1
ATOM 5641 C CA . ALA B 1 200 ? -40.544 -12.783 65.888 1.00 53.01 231 ALA B CA 1
ATOM 5642 C C . ALA B 1 200 ? -39.838 -11.789 64.949 1.00 50.84 231 ALA B C 1
ATOM 5643 O O . ALA B 1 200 ? -39.739 -10.599 65.266 1.00 51.75 231 ALA B O 1
ATOM 5645 N N . ALA B 1 201 ? -39.354 -12.277 63.799 1.00 48.74 232 ALA B N 1
ATOM 5646 C CA . ALA B 1 201 ? -38.644 -11.440 62.824 1.00 46.58 232 ALA B CA 1
ATOM 5647 C C . ALA B 1 201 ? -39.590 -10.385 62.235 1.00 45.95 232 ALA B C 1
ATOM 5648 O O . ALA B 1 201 ? -39.228 -9.214 62.150 1.00 46.32 232 ALA B O 1
ATOM 5650 N N . LEU B 1 202 ? -40.794 -10.807 61.830 1.00 47.19 233 LEU B N 1
ATOM 5651 C CA . LEU B 1 202 ? -41.830 -9.886 61.318 1.00 50.17 233 LEU B CA 1
ATOM 5652 C C . LEU B 1 202 ? -42.149 -8.812 62.365 1.00 50.55 233 LEU B C 1
ATOM 5653 O O . LEU B 1 202 ? -42.329 -7.644 62.026 1.00 50.31 233 LEU B O 1
ATOM 5658 N N . GLU B 1 203 ? -42.238 -9.231 63.631 1.00 54.01 234 GLU B N 1
ATOM 5659 C CA . GLU B 1 203 ? -42.565 -8.336 64.748 1.00 56.65 234 GLU B CA 1
ATOM 5660 C C . GLU B 1 203 ? -41.505 -7.232 64.867 1.00 52.83 234 GLU B C 1
ATOM 5661 O O . GLU B 1 203 ? -41.840 -6.065 65.048 1.00 51.52 234 GLU B O 1
ATOM 5667 N N . ASP B 1 204 ? -40.230 -7.619 64.763 1.00 51.65 235 ASP B N 1
ATOM 5668 C CA . ASP B 1 204 ? -39.101 -6.695 64.926 1.00 50.43 235 ASP B CA 1
ATOM 5669 C C . ASP B 1 204 ? -39.024 -5.736 63.726 1.00 48.89 235 ASP B C 1
ATOM 5670 O O . ASP B 1 204 ? -38.600 -4.598 63.883 1.00 47.90 235 ASP B O 1
ATOM 5675 N N . GLY B 1 205 ? -39.437 -6.198 62.538 1.00 49.49 236 GLY B N 1
ATOM 5676 C CA . GLY B 1 205 ? -39.529 -5.353 61.337 1.00 48.09 236 GLY B CA 1
ATOM 5677 C C . GLY B 1 205 ? -38.521 -5.756 60.270 1.00 47.63 236 GLY B C 1
ATOM 5678 O O . GLY B 1 205 ? -37.308 -5.636 60.475 1.00 48.95 236 GLY B O 1
ATOM 5679 N N . VAL B 1 206 ? -39.035 -6.212 59.119 1.00 46.23 237 VAL B N 1
ATOM 5680 C CA . VAL B 1 206 ? -38.219 -6.674 57.989 1.00 45.20 237 VAL B CA 1
ATOM 5681 C C . VAL B 1 206 ? -38.363 -5.675 56.832 1.00 44.37 237 VAL B C 1
ATOM 5682 O O . VAL B 1 206 ? -39.062 -4.670 56.954 1.00 45.68 237 VAL B O 1
ATOM 5686 N N . MET B 1 207 ? -37.678 -5.955 55.717 1.00 44.10 238 MET B N 1
ATOM 5687 C CA . MET B 1 207 ? -37.704 -5.084 54.534 1.00 43.48 238 MET B CA 1
ATOM 5688 C C . MET B 1 207 ? -39.160 -4.872 54.106 1.00 43.74 238 MET B C 1
ATOM 5689 O O . MET B 1 207 ? -39.902 -5.841 53.973 1.00 44.17 238 MET B O 1
ATOM 5694 N N . VAL B 1 208 ? -39.550 -3.607 53.902 1.00 45.85 239 VAL B N 1
ATOM 5695 C CA . VAL B 1 208 ? -40.935 -3.258 53.521 1.00 49.82 239 VAL B CA 1
ATOM 5696 C C . VAL B 1 208 ? -40.983 -2.686 52.096 1.00 47.08 239 VAL B C 1
ATOM 5697 O O . VAL B 1 208 ? -42.060 -2.538 51.540 1.00 47.50 239 VAL B O 1
ATOM 5701 N N . SER B 1 209 ? -39.826 -2.361 51.513 1.00 45.62 240 SER B N 1
ATOM 5702 C CA . SER B 1 209 ? -39.755 -1.944 50.114 1.00 45.62 240 SER B CA 1
ATOM 5703 C C . SER B 1 209 ? -38.328 -2.132 49.587 1.00 45.20 240 SER B C 1
ATOM 5704 O O . SER B 1 209 ? -37.432 -2.541 50.330 1.00 44.04 240 SER B O 1
ATOM 5707 N N . GLY B 1 210 ? -38.142 -1.816 48.300 1.00 46.55 241 GLY B N 1
ATOM 5708 C CA . GLY B 1 210 ? -36.858 -1.894 47.613 1.00 44.88 241 GLY B CA 1
ATOM 5709 C C . GLY B 1 210 ? -35.797 -1.010 48.252 1.00 42.68 241 GLY B C 1
ATOM 5710 O O . GLY B 1 210 ? -34.612 -1.298 48.159 1.00 40.99 241 GLY B O 1
ATOM 5711 N N . THR B 1 211 ? -36.238 0.073 48.901 1.00 43.07 242 THR B N 1
ATOM 5712 C CA . THR B 1 211 ? -35.369 0.986 49.632 1.00 44.84 242 THR B CA 1
ATOM 5713 C C . THR B 1 211 ? -34.542 0.219 50.674 1.00 41.83 242 THR B C 1
ATOM 5714 O O . THR B 1 211 ? -33.442 0.631 50.989 1.00 43.86 242 THR B O 1
ATOM 5718 N N . ASP B 1 212 ? -35.085 -0.890 51.196 1.00 41.05 243 ASP B N 1
ATOM 5719 C CA . ASP B 1 212 ? -34.449 -1.661 52.266 1.00 41.44 243 ASP B CA 1
ATOM 5720 C C . ASP B 1 212 ? -33.542 -2.775 51.712 1.00 39.00 243 ASP B C 1
ATOM 5721 O O . ASP B 1 212 ? -32.934 -3.496 52.502 1.00 38.67 243 ASP B O 1
ATOM 5726 N N . ASP B 1 213 ? -33.451 -2.922 50.380 1.00 38.57 244 ASP B N 1
ATOM 5727 C CA . ASP B 1 213 ? -32.648 -3.983 49.741 1.00 37.90 244 ASP B CA 1
ATOM 5728 C C . ASP B 1 213 ? -31.215 -3.965 50.300 1.00 36.24 244 ASP B C 1
ATOM 5729 O O . ASP B 1 213 ? -30.655 -2.905 50.541 1.00 34.82 244 ASP B O 1
ATOM 5734 N N . ALA B 1 214 ? -30.636 -5.157 50.481 1.00 36.73 245 ALA B N 1
ATOM 5735 C CA . ALA B 1 214 ? -29.242 -5.335 50.881 1.00 36.09 245 ALA B CA 1
ATOM 5736 C C . ALA B 1 214 ? -28.415 -5.716 49.649 1.00 35.92 245 ALA B C 1
ATOM 5737 O O . ALA B 1 214 ? -28.357 -6.889 49.285 1.00 34.86 245 ALA B O 1
ATOM 5739 N N . CYS B 1 215 ? -27.799 -4.709 49.015 1.00 36.63 246 CYS B N 1
ATOM 5740 C CA . CYS B 1 215 ? -27.000 -4.882 47.797 1.00 36.85 246 CYS B CA 1
ATOM 5741 C C . CYS B 1 215 ? -25.665 -4.132 47.931 1.00 36.20 246 CYS B C 1
ATOM 5742 O O . CYS B 1 215 ? -25.652 -2.940 48.243 1.00 37.77 246 CYS B O 1
ATOM 5745 N N . ILE B 1 216 ? -24.555 -4.842 47.685 1.00 34.69 247 ILE B N 1
ATOM 5746 C CA . ILE B 1 216 ? -23.199 -4.265 47.727 1.00 35.81 247 ILE B CA 1
ATOM 5747 C C . ILE B 1 216 ? -22.987 -3.415 46.470 1.00 34.86 247 ILE B C 1
ATOM 5748 O O . ILE B 1 216 ? -23.208 -3.886 45.361 1.00 36.03 247 ILE B O 1
ATOM 5753 N N . LYS B 1 217 ? -22.524 -2.176 46.654 1.00 34.44 248 LYS B N 1
ATOM 5754 C CA . LYS B 1 217 ? -22.145 -1.319 45.547 1.00 36.49 248 LYS B CA 1
ATOM 5755 C C . LYS B 1 217 ? -20.738 -1.709 45.072 1.00 36.61 248 LYS B C 1
ATOM 5756 O O . LYS B 1 217 ? -19.798 -1.753 45.864 1.00 36.37 248 LYS B O 1
ATOM 5762 N N . HIS B 1 218 ? -20.623 -1.997 43.771 1.00 36.37 249 HIS B N 1
ATOM 5763 C CA . HIS B 1 218 ? -19.359 -2.320 43.123 1.00 36.82 249 HIS B CA 1
ATOM 5764 C C . HIS B 1 218 ? -19.015 -1.239 42.093 1.00 39.72 249 HIS B C 1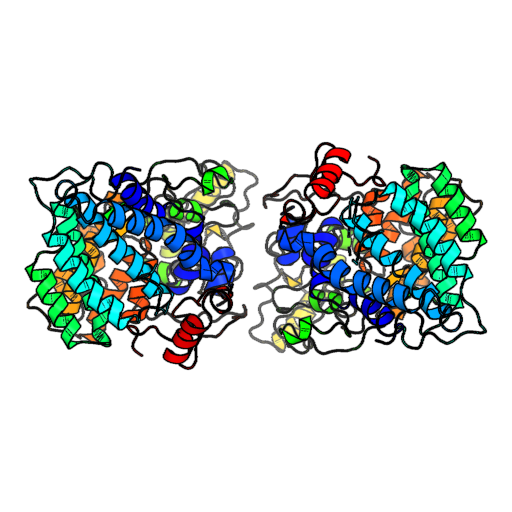
ATOM 5765 O O . HIS B 1 218 ? -19.896 -0.562 41.549 1.00 39.77 249 HIS B O 1
ATOM 5772 N N . MET B 1 219 ? -17.710 -1.115 41.842 1.00 41.01 250 MET B N 1
ATOM 5773 C CA . MET B 1 219 ? -17.108 -0.072 41.036 1.00 44.64 250 MET B CA 1
ATOM 5774 C C . MET B 1 219 ? -16.934 -0.568 39.593 1.00 43.37 250 MET B C 1
ATOM 5775 O O . MET B 1 219 ? -16.712 -1.749 39.349 1.00 40.40 250 MET B O 1
ATOM 5780 N N . ASN B 1 220 ? -17.021 0.367 38.644 1.00 45.50 251 ASN B N 1
ATOM 5781 C CA . ASN B 1 220 ? -16.740 0.104 37.251 1.00 47.63 251 ASN B CA 1
ATOM 5782 C C . ASN B 1 220 ? -15.219 0.017 37.067 1.00 49.62 251 ASN B C 1
ATOM 5783 O O . ASN B 1 220 ? -14.530 1.020 37.184 1.00 50.38 251 ASN B O 1
ATOM 5788 N N . VAL B 1 221 ? -14.711 -1.194 36.818 1.00 49.62 252 VAL B N 1
ATOM 5789 C CA . VAL B 1 221 ? -13.297 -1.433 36.499 1.00 54.35 252 VAL B CA 1
ATOM 5790 C C . VAL B 1 221 ? -13.229 -2.140 35.142 1.00 55.61 252 VAL B C 1
ATOM 5791 O O . VAL B 1 221 ? -14.193 -2.778 34.718 1.00 55.77 252 VAL B O 1
ATOM 5795 N N . SER B 1 222 ? -12.075 -2.026 34.479 1.00 58.59 253 SER B N 1
ATOM 5796 C CA . SER B 1 222 ? -11.833 -2.665 33.192 1.00 61.85 253 SER B CA 1
ATOM 5797 C C . SER B 1 222 ? -11.926 -4.184 33.344 1.00 62.10 253 SER B C 1
ATOM 5798 O O . SER B 1 222 ? -11.584 -4.730 34.389 1.00 70.15 253 SER B O 1
ATOM 5801 N N . TYR B 1 223 ? -12.392 -4.851 32.286 1.00 62.57 254 TYR B N 1
ATOM 5802 C CA . TYR B 1 223 ? -12.152 -6.268 32.123 1.00 64.07 254 TYR B CA 1
ATOM 5803 C C . TYR B 1 223 ? -10.631 -6.478 32.136 1.00 65.66 254 TYR B C 1
ATOM 5804 O O . TYR B 1 223 ? -9.918 -5.951 31.274 1.00 70.99 254 TYR B O 1
ATOM 5813 N N . SER B 1 224 ? -10.140 -7.171 33.168 1.00 61.23 255 SER B N 1
ATOM 5814 C CA . SER B 1 224 ? -8.783 -7.700 33.196 1.00 57.18 255 SER B CA 1
ATOM 5815 C C . SER B 1 224 ? -8.785 -9.024 33.965 1.00 51.65 255 SER B C 1
ATOM 5816 O O . SER B 1 224 ? -9.498 -9.163 34.962 1.00 47.95 255 SER B O 1
ATOM 5819 N N . PHE B 1 225 ? -8.003 -9.985 33.462 1.00 53.69 256 PHE B N 1
ATOM 5820 C CA . PHE B 1 225 ? -7.821 -11.297 34.072 1.00 53.59 256 PHE B CA 1
ATOM 5821 C C . PHE B 1 225 ? -6.338 -11.526 34.404 1.00 54.73 256 PHE B C 1
ATOM 5822 O O . PHE B 1 225 ? -5.931 -12.653 34.674 1.00 58.54 256 PHE B O 1
ATOM 5830 N N . GLY B 1 226 ? -5.543 -10.449 34.401 1.00 55.72 257 GLY B N 1
ATOM 5831 C CA . GLY B 1 226 ? -4.157 -10.486 34.879 1.00 58.82 257 GLY B CA 1
ATOM 5832 C C . GLY B 1 226 ? -4.105 -10.666 36.388 1.00 58.57 257 GLY B C 1
ATOM 5833 O O . GLY B 1 226 ? -5.125 -10.537 37.068 1.00 53.59 257 GLY B O 1
ATOM 5834 N N . GLN B 1 227 ? -2.908 -10.955 36.912 1.00 63.51 258 GLN B N 1
ATOM 5835 C CA . GLN B 1 227 ? -2.711 -11.241 38.342 1.00 67.98 258 GLN B CA 1
ATOM 5836 C C . GLN B 1 227 ? -3.110 -10.022 39.192 1.00 70.11 258 GLN B C 1
ATOM 5837 O O . GLN B 1 227 ? -3.564 -10.184 40.329 1.00 70.00 258 GLN B O 1
ATOM 5843 N N . GLU B 1 228 ? -2.937 -8.817 38.631 1.00 73.55 259 GLU B N 1
ATOM 5844 C CA . GLU B 1 228 ? -3.334 -7.544 39.267 1.00 75.95 259 GLU B CA 1
ATOM 5845 C C . GLU B 1 228 ? -4.850 -7.520 39.529 1.00 71.01 259 GLU B C 1
ATOM 5846 O O . GLU B 1 228 ? -5.296 -7.055 40.578 1.00 70.24 259 GLU B O 1
ATOM 5852 N N . ALA B 1 229 ? -5.635 -8.030 38.574 1.00 67.98 260 ALA B N 1
ATOM 5853 C CA . ALA B 1 229 ? -7.094 -8.025 38.658 1.00 64.60 260 ALA B CA 1
ATOM 5854 C C . ALA B 1 229 ? -7.564 -8.932 39.805 1.00 62.14 260 ALA B C 1
ATOM 5855 O O . ALA B 1 229 ? -8.546 -8.615 40.490 1.00 61.38 260 ALA B O 1
ATOM 5857 N N . TYR B 1 230 ? -6.840 -10.039 40.022 1.00 62.12 261 TYR B N 1
ATOM 5858 C CA . TYR B 1 230 ? -7.198 -11.065 41.014 1.00 62.73 261 TYR B CA 1
ATOM 5859 C C . TYR B 1 230 ? -7.081 -10.519 42.445 1.00 62.47 261 TYR B C 1
ATOM 5860 O O . TYR B 1 230 ? -7.747 -11.028 43.344 1.00 63.32 261 TYR B O 1
ATOM 5869 N N . ARG B 1 231 ? -6.240 -9.495 42.644 1.00 61.51 262 ARG B N 1
ATOM 5870 C CA . ARG B 1 231 ? -6.067 -8.842 43.947 1.00 59.11 262 ARG B CA 1
ATOM 5871 C C . ARG B 1 231 ? -7.177 -7.809 44.191 1.00 53.37 262 ARG B C 1
ATOM 5872 O O . ARG B 1 231 ? -7.397 -7.413 45.325 1.00 55.74 262 ARG B O 1
ATOM 5880 N N . ASP B 1 232 ? -7.839 -7.358 43.119 1.00 50.57 263 ASP B N 1
ATOM 5881 C CA . ASP B 1 232 ? -8.800 -6.250 43.161 1.00 48.65 263 ASP B CA 1
ATOM 5882 C C . ASP B 1 232 ? -10.214 -6.802 43.400 1.00 44.17 263 ASP B C 1
ATOM 5883 O O . ASP B 1 232 ? -10.662 -7.676 42.662 1.00 42.17 263 ASP B O 1
ATOM 5888 N N . ILE B 1 233 ? -10.908 -6.274 44.420 1.00 41.99 264 ILE B N 1
ATOM 5889 C CA . ILE B 1 233 ? -12.276 -6.709 44.753 1.00 40.85 264 ILE B CA 1
ATOM 5890 C C . ILE B 1 233 ? -13.272 -5.548 44.606 1.00 39.49 264 ILE B C 1
ATOM 5891 O O . ILE B 1 233 ? -14.418 -5.672 45.037 1.00 39.02 264 ILE B O 1
ATOM 5896 N N . ARG B 1 234 ? -12.849 -4.447 43.975 1.00 39.11 265 ARG B N 1
ATOM 5897 C CA . ARG B 1 234 ? -13.667 -3.240 43.873 1.00 40.84 265 ARG B CA 1
ATOM 5898 C C . ARG B 1 234 ? -14.838 -3.482 42.914 1.00 39.41 265 ARG B C 1
ATOM 5899 O O . ARG B 1 234 ? -15.959 -3.069 43.198 1.00 39.33 265 ARG B O 1
ATOM 5907 N N . GLY B 1 235 ? -14.553 -4.139 41.782 1.00 38.47 266 GLY B N 1
ATOM 5908 C CA . GLY B 1 235 ? -15.542 -4.448 40.758 1.00 38.39 266 GLY B CA 1
ATOM 5909 C C . GLY B 1 235 ? -16.203 -5.794 40.994 1.00 38.04 266 GLY B C 1
ATOM 5910 O O . GLY B 1 235 ? -15.654 -6.650 41.688 1.00 38.49 266 GLY B O 1
ATOM 5911 N N . ASN B 1 236 ? -17.391 -5.971 40.405 1.00 36.48 267 ASN B N 1
ATOM 5912 C CA . ASN B 1 236 ? -18.139 -7.217 40.467 1.00 36.12 267 ASN B CA 1
ATOM 5913 C C . ASN B 1 236 ? -17.441 -8.252 39.574 1.00 36.27 267 ASN B C 1
ATOM 5914 O O . ASN B 1 236 ? -17.489 -8.160 38.347 1.00 35.02 267 ASN B O 1
ATOM 5919 N N . ALA B 1 237 ? -16.804 -9.242 40.210 1.00 37.13 268 ALA B N 1
ATOM 5920 C CA . ALA B 1 237 ? -16.051 -10.285 39.516 1.00 37.17 268 ALA B CA 1
ATOM 5921 C C . ALA B 1 237 ? -17.004 -11.345 38.939 1.00 36.55 268 ALA B C 1
ATOM 5922 O O . ALA B 1 237 ? -16.688 -11.979 37.936 1.00 37.45 268 ALA B O 1
ATOM 5924 N N . MET B 1 238 ? -18.167 -11.549 39.566 1.00 36.01 269 MET B N 1
ATOM 5925 C CA . MET B 1 238 ? -19.136 -12.506 39.028 1.00 35.79 269 MET B CA 1
ATOM 5926 C C . MET B 1 238 ? -19.528 -12.062 37.611 1.00 35.28 269 MET B C 1
ATOM 5927 O O . MET B 1 238 ? -19.512 -12.866 36.675 1.00 36.37 269 MET B O 1
ATOM 5932 N N . ALA B 1 239 ? -19.857 -10.773 37.469 1.00 35.31 270 ALA B N 1
ATOM 5933 C CA . ALA B 1 239 ? -20.197 -10.156 36.182 1.00 35.47 270 ALA B CA 1
ATOM 5934 C C . ALA B 1 239 ? -19.050 -10.340 35.180 1.00 35.28 270 ALA B C 1
ATOM 5935 O O . ALA B 1 239 ? -19.269 -10.637 34.004 1.00 35.47 270 ALA B O 1
ATOM 5937 N N . LYS B 1 240 ? -17.821 -10.144 35.655 1.00 36.12 271 LYS B N 1
ATOM 5938 C CA . LYS B 1 240 ? -16.647 -10.265 34.809 1.00 39.18 271 LYS B CA 1
ATOM 5939 C C . LYS B 1 240 ? -16.512 -11.701 34.287 1.00 37.07 271 LYS B C 1
ATOM 5940 O O . LYS B 1 240 ? -16.179 -11.898 33.122 1.00 37.53 271 LYS B O 1
ATOM 5946 N N . TYR B 1 241 ? -16.773 -12.691 35.149 1.00 35.98 272 TYR B N 1
ATOM 5947 C CA . TYR B 1 241 ? -16.733 -14.099 34.746 1.00 37.76 272 TYR B CA 1
ATOM 5948 C C . TYR B 1 241 ? -17.877 -14.419 33.773 1.00 36.85 272 TYR B C 1
ATOM 5949 O O . TYR B 1 241 ? -17.695 -15.224 32.867 1.00 37.32 272 TYR B O 1
ATOM 5958 N N . PHE B 1 242 ? -19.048 -13.794 33.956 1.00 35.16 273 PHE B N 1
ATOM 5959 C CA . PHE B 1 242 ? -20.145 -13.970 33.000 1.00 35.61 273 PHE B CA 1
ATOM 5960 C C . PHE B 1 242 ? -19.696 -13.509 31.606 1.00 36.29 273 PHE B C 1
ATOM 5961 O O . PHE B 1 242 ? -20.013 -14.152 30.604 1.00 37.11 273 PHE B O 1
ATOM 5969 N N . TYR B 1 243 ? -18.961 -12.394 31.552 1.00 36.49 274 TYR B N 1
ATOM 5970 C CA . TYR B 1 243 ? -18.412 -11.899 30.296 1.00 39.02 274 TYR B CA 1
ATOM 5971 C C . TYR B 1 243 ? -17.336 -12.873 29.789 1.00 40.51 274 TYR B C 1
ATOM 5972 O O . TYR B 1 243 ? -17.390 -13.330 28.648 1.00 41.76 274 TYR B O 1
ATOM 5981 N N . GLY B 1 244 ? -16.352 -13.161 30.647 1.00 40.95 275 GLY B N 1
ATOM 5982 C CA . GLY B 1 244 ? -15.453 -14.301 30.484 1.00 42.72 275 GLY B CA 1
ATOM 5983 C C . GLY B 1 244 ? -14.039 -13.905 30.088 1.00 44.74 275 GLY B C 1
ATOM 5984 O O . GLY B 1 244 ? -13.803 -12.797 29.584 1.00 40.91 275 GLY B O 1
ATOM 5985 N N . ASN B 1 245 ? -13.112 -14.849 30.324 1.00 50.25 276 ASN B N 1
ATOM 5986 C CA . ASN B 1 245 ? -11.691 -14.780 29.919 1.00 57.03 276 ASN B CA 1
ATOM 5987 C C . ASN B 1 245 ? -11.591 -14.859 28.393 1.00 56.84 276 ASN B C 1
ATOM 5988 O O . ASN B 1 245 ? -10.647 -14.349 27.793 1.00 59.30 276 ASN B O 1
ATOM 5993 N N . ASP B 1 246 ? -12.563 -15.550 27.792 1.00 54.85 277 ASP B N 1
ATOM 5994 C CA . ASP B 1 246 ? -12.562 -15.893 26.383 1.00 54.34 277 ASP B CA 1
ATOM 5995 C C . ASP B 1 246 ? -13.961 -15.646 25.825 1.00 50.28 277 ASP B C 1
ATOM 5996 O O . ASP B 1 246 ? -14.670 -16.587 25.463 1.00 47.52 277 ASP B O 1
ATOM 6001 N N . PRO B 1 247 ? -14.388 -14.366 25.739 1.00 48.45 278 PRO B N 1
ATOM 6002 C CA . PRO B 1 247 ? -15.788 -14.032 25.471 1.00 47.66 278 PRO B CA 1
ATOM 6003 C C . PRO B 1 247 ? -16.303 -14.510 24.102 1.00 48.85 278 PRO B C 1
ATOM 6004 O O . PRO B 1 247 ? -17.496 -14.797 23.973 1.00 49.52 278 PRO B O 1
ATOM 6008 N N . ALA B 1 248 ? -15.406 -14.602 23.112 1.00 50.49 279 ALA B N 1
ATOM 6009 C CA . ALA B 1 248 ? -15.771 -14.938 21.722 1.00 53.68 279 ALA B CA 1
ATOM 6010 C C . ALA B 1 248 ? -16.067 -16.435 21.566 1.00 50.91 279 ALA B C 1
ATOM 6011 O O . ALA B 1 248 ? -16.793 -16.815 20.659 1.00 51.46 279 ALA B O 1
ATOM 6013 N N . ASN B 1 249 ? -15.482 -17.271 22.432 1.00 53.01 280 ASN B N 1
ATOM 6014 C CA . ASN B 1 249 ? -15.621 -18.728 22.344 1.00 52.88 280 ASN B CA 1
ATOM 6015 C C . ASN B 1 249 ? -16.448 -19.293 23.505 1.00 52.36 280 ASN B C 1
ATOM 6016 O O . ASN B 1 249 ? -17.089 -20.339 23.333 1.00 52.30 280 ASN B O 1
ATOM 6021 N N . ASN B 1 250 ? -16.415 -18.633 24.673 1.00 48.51 281 ASN B N 1
ATOM 6022 C CA . ASN B 1 250 ? -17.042 -19.176 25.874 1.00 49.59 281 ASN B CA 1
ATOM 6023 C C . ASN B 1 250 ? -17.837 -18.082 26.585 1.00 44.81 281 ASN B C 1
ATOM 6024 O O . ASN B 1 250 ? -17.465 -17.625 27.668 1.00 43.32 281 ASN B O 1
ATOM 6029 N N . PRO B 1 251 ? -18.976 -17.651 25.996 1.00 41.50 282 PRO B N 1
ATOM 6030 C CA . PRO B 1 251 ? -19.899 -16.742 26.668 1.00 38.71 282 PRO B CA 1
ATOM 6031 C C . PRO B 1 251 ? -20.788 -17.507 27.656 1.00 39.00 282 PRO B C 1
ATOM 6032 O O . PRO B 1 251 ? -20.730 -18.744 27.704 1.00 38.46 282 PRO B O 1
ATOM 6036 N N . SER B 1 252 ? -21.604 -16.766 28.415 1.00 36.50 283 SER B N 1
ATOM 6037 C CA . SER B 1 252 ? -22.562 -17.351 29.336 1.00 37.70 283 SER B CA 1
ATOM 6038 C C . SER B 1 252 ? -23.831 -17.728 28.563 1.00 37.87 283 SER B C 1
ATOM 6039 O O . SER B 1 252 ? -24.655 -16.860 28.279 1.00 40.75 283 SER B O 1
ATOM 6042 N N . TYR B 1 253 ? -23.957 -19.013 28.209 1.00 37.57 284 TYR B N 1
ATOM 6043 C CA . TYR B 1 253 ? -25.181 -19.554 27.615 1.00 37.92 284 TYR B CA 1
ATOM 6044 C C . TYR B 1 253 ? -26.171 -19.920 28.729 1.00 38.21 284 TYR B C 1
ATOM 6045 O O . TYR B 1 253 ? -25.768 -20.489 29.749 1.00 37.06 284 TYR B O 1
ATOM 6054 N N . LEU B 1 254 ? -27.455 -19.602 28.505 1.00 39.66 285 LEU B N 1
ATOM 6055 C CA . LEU B 1 254 ? -28.580 -19.994 29.377 1.00 40.24 285 LEU B CA 1
ATOM 6056 C C . LEU B 1 254 ? -28.766 -21.515 29.315 1.00 38.60 285 LEU B C 1
ATOM 6057 O O . LEU B 1 254 ? -28.697 -22.107 28.234 1.00 39.31 285 LEU B O 1
ATOM 6062 N N . CYS B 1 255 ? -29.046 -22.127 30.470 1.00 37.65 286 CYS B N 1
ATOM 6063 C CA . CYS B 1 255 ? -29.505 -23.507 30.529 1.00 38.81 286 CYS B CA 1
ATOM 6064 C C . CYS B 1 255 ? -30.954 -23.565 30.043 1.00 38.93 286 CYS B C 1
ATOM 6065 O O . CYS B 1 255 ? -31.735 -22.652 30.315 1.00 39.20 286 CYS B O 1
ATOM 6068 N N . GLN B 1 256 ? -31.287 -24.645 29.330 1.00 40.08 287 GLN B N 1
ATOM 6069 C CA . GLN B 1 256 ? -32.643 -24.913 28.837 1.00 42.20 287 GLN B CA 1
ATOM 6070 C C . GLN B 1 256 ? -33.674 -24.648 29.945 1.00 42.49 287 GLN B C 1
ATOM 6071 O O . GLN B 1 256 ? -34.696 -24.008 29.698 1.00 42.66 287 GLN B O 1
ATOM 6077 N N . THR B 1 257 ? -33.401 -25.154 31.155 1.00 40.20 288 THR B N 1
ATOM 6078 C CA . THR B 1 257 ? -34.342 -25.110 32.274 1.00 40.58 288 THR B CA 1
ATOM 6079 C C . THR B 1 257 ? -34.807 -23.668 32.523 1.00 40.10 288 THR B C 1
ATOM 6080 O O . THR B 1 257 ? -36.004 -23.418 32.682 1.00 39.72 288 THR B O 1
ATOM 6084 N N . PHE B 1 258 ? -33.849 -22.732 32.548 1.00 40.08 289 PHE B N 1
ATOM 6085 C CA . PHE B 1 258 ? -34.096 -21.322 32.860 1.00 39.61 289 PHE B CA 1
ATOM 6086 C C . PHE B 1 258 ? -34.716 -20.619 31.646 1.00 40.21 289 PHE B C 1
ATOM 6087 O O . PHE B 1 258 ? -35.686 -19.881 31.794 1.00 38.69 289 PHE B O 1
ATOM 6095 N N . TRP B 1 259 ? -34.160 -20.857 30.454 1.00 38.56 290 TRP B N 1
ATOM 6096 C CA . TRP B 1 259 ? -34.705 -20.271 29.225 1.00 40.47 290 TRP B CA 1
ATOM 6097 C C . TRP B 1 259 ? -36.191 -20.641 29.059 1.00 41.72 290 TRP B C 1
ATOM 6098 O O . TRP B 1 259 ? -37.013 -19.795 28.701 1.00 43.14 290 TRP B O 1
ATOM 6109 N N . GLU B 1 260 ? -36.530 -21.909 29.304 1.00 42.09 291 GLU B N 1
ATOM 6110 C CA . GLU B 1 260 ? -37.897 -22.393 29.064 1.00 43.74 291 GLU B CA 1
ATOM 6111 C C . GLU B 1 260 ? -38.863 -21.853 30.129 1.00 43.52 291 GLU B C 1
ATOM 6112 O O . GLU B 1 260 ? -39.999 -21.521 29.808 1.00 43.58 291 GLU B O 1
ATOM 6118 N N . GLN B 1 261 ? -38.416 -21.760 31.386 1.00 41.84 292 GLN B N 1
ATOM 6119 C CA . GLN B 1 261 ? -39.237 -21.166 32.441 1.00 41.73 292 GLN B CA 1
ATOM 6120 C C . GLN B 1 261 ? -39.670 -19.758 32.012 1.00 41.89 292 GLN B C 1
ATOM 6121 O O . GLN B 1 261 ? -40.818 -19.362 32.243 1.00 43.15 292 GLN B O 1
ATOM 6127 N N . LEU B 1 262 ? -38.744 -19.012 31.399 1.00 40.27 293 LEU B N 1
ATOM 6128 C CA . LEU B 1 262 ? -39.014 -17.658 30.926 1.00 41.06 293 LEU B CA 1
ATOM 6129 C C . LEU B 1 262 ? -39.879 -17.715 29.659 1.00 43.15 293 LEU B C 1
ATOM 6130 O O . LEU B 1 262 ? -41.003 -17.220 29.659 1.00 42.12 293 LEU B O 1
ATOM 6135 N N . TYR B 1 263 ? -39.360 -18.359 28.605 1.00 43.54 294 TYR B N 1
ATOM 6136 C CA . TYR B 1 263 ? -39.918 -18.272 27.242 1.00 45.05 294 TYR B CA 1
ATOM 6137 C C . TYR B 1 263 ? -41.326 -18.881 27.157 1.00 44.94 294 TYR B C 1
ATOM 6138 O O . TYR B 1 263 ? -42.223 -18.277 26.567 1.00 45.95 294 TYR B O 1
ATOM 6147 N N . LYS B 1 264 ? -41.507 -20.084 27.717 1.00 45.29 295 LYS B N 1
ATOM 6148 C CA . LYS B 1 264 ? -42.749 -20.855 27.545 1.00 47.48 295 LYS B CA 1
ATOM 6149 C C . LYS B 1 264 ? -43.891 -20.238 28.363 1.00 46.07 295 LYS B C 1
ATOM 6150 O O . LYS B 1 264 ? -45.046 -20.522 28.096 1.00 48.08 295 LYS B O 1
ATOM 6156 N N . ASN B 1 265 ? -43.561 -19.410 29.360 1.00 45.14 296 ASN B N 1
ATOM 6157 C CA . ASN B 1 265 ? -44.561 -18.768 30.208 1.00 45.76 296 ASN B CA 1
ATOM 6158 C C . ASN B 1 265 ? -44.700 -17.284 29.843 1.00 45.61 296 ASN B C 1
ATOM 6159 O O . ASN B 1 265 ? -45.302 -16.527 30.598 1.00 45.30 296 ASN B O 1
ATOM 6164 N N . ASN B 1 266 ? -44.154 -16.888 28.683 1.00 45.56 297 ASN B N 1
ATOM 6165 C CA . ASN B 1 266 ? -44.282 -15.532 28.136 1.00 46.49 297 ASN B CA 1
ATOM 6166 C C . ASN B 1 266 ? -43.838 -14.506 29.184 1.00 46.28 297 ASN B C 1
ATOM 6167 O O . ASN B 1 266 ? -44.458 -13.451 29.341 1.00 47.99 297 ASN B O 1
ATOM 6172 N N . ASP B 1 267 ? -42.752 -14.829 29.894 1.00 44.96 298 ASP B N 1
ATOM 6173 C CA . ASP B 1 267 ? -42.232 -13.979 30.951 1.00 43.64 298 ASP B CA 1
ATOM 6174 C C . ASP B 1 267 ? -41.652 -12.728 30.298 1.00 44.09 298 ASP B C 1
ATOM 6175 O O . ASP B 1 267 ? -40.807 -12.833 29.413 1.00 43.44 298 ASP B O 1
ATOM 6180 N N . PRO B 1 268 ? -42.085 -11.507 30.690 1.00 45.13 299 PRO B N 1
ATOM 6181 C CA . PRO B 1 268 ? -41.531 -10.282 30.110 1.00 46.22 299 PRO B CA 1
ATOM 6182 C C . PRO B 1 268 ? -40.038 -10.087 30.431 1.00 44.06 299 PRO B C 1
ATOM 6183 O O . PRO B 1 268 ? -39.372 -9.269 29.788 1.00 42.73 299 PRO B O 1
ATOM 6187 N N . ARG B 1 269 ? -39.523 -10.847 31.405 1.00 41.15 300 ARG B N 1
ATOM 6188 C CA . ARG B 1 269 ? -38.095 -10.856 31.725 1.00 41.24 300 ARG B CA 1
ATOM 6189 C C . ARG B 1 269 ? -37.290 -11.648 30.681 1.00 41.08 300 ARG B C 1
ATOM 6190 O O . ARG B 1 269 ? -36.063 -11.563 30.681 1.00 40.89 300 ARG B O 1
ATOM 6198 N N . THR B 1 270 ? -37.964 -12.409 29.805 1.00 41.01 301 THR B N 1
ATOM 6199 C CA . THR B 1 270 ? -37.294 -13.241 28.797 1.00 42.44 301 THR B CA 1
ATOM 6200 C C . THR B 1 270 ? -36.225 -12.421 28.059 1.00 41.85 301 THR B C 1
ATOM 6201 O O . THR B 1 270 ? -35.066 -12.825 28.013 1.00 44.07 301 THR B O 1
ATOM 6205 N N . THR B 1 271 ? -36.617 -11.268 27.504 1.00 40.37 302 THR B N 1
ATOM 6206 C CA . THR B 1 271 ? -35.732 -10.470 26.651 1.00 43.44 302 THR B CA 1
ATOM 6207 C C . THR B 1 271 ? -35.001 -9.384 27.456 1.00 42.98 302 THR B C 1
ATOM 6208 O O . THR B 1 271 ? -34.265 -8.589 26.875 1.00 43.62 302 THR B O 1
ATOM 6212 N N . ARG B 1 272 ? -35.218 -9.339 28.777 1.00 41.58 303 ARG B N 1
ATOM 6213 C CA . ARG B 1 272 ? -34.399 -8.519 29.673 1.00 42.12 303 ARG B CA 1
ATOM 6214 C C . ARG B 1 272 ? -33.162 -9.313 30.109 1.00 39.37 303 ARG B C 1
ATOM 6215 O O . ARG B 1 272 ? -32.061 -8.778 30.123 1.00 38.25 303 ARG B O 1
ATOM 6223 N N . LEU B 1 273 ? -33.378 -10.583 30.467 1.00 37.97 304 LEU B N 1
ATOM 6224 C CA . LEU B 1 273 ? -32.344 -11.467 30.991 1.00 38.93 304 LEU B CA 1
ATOM 6225 C C . LEU B 1 273 ? -31.534 -12.094 29.850 1.00 39.93 304 LEU B C 1
ATOM 6226 O O . LEU B 1 273 ? -30.332 -12.300 29.999 1.00 40.49 304 LEU B O 1
ATOM 6231 N N . CYS B 1 274 ? -32.207 -12.408 28.736 1.00 40.41 305 CYS B N 1
ATOM 6232 C CA . CYS B 1 274 ? -31.639 -13.214 27.652 1.00 42.39 305 CYS B CA 1
ATOM 6233 C C . CYS B 1 274 ? -31.564 -12.396 26.358 1.00 42.62 305 CYS B C 1
ATOM 6234 O O . CYS B 1 274 ? -32.444 -11.597 26.082 1.00 42.96 305 CYS B O 1
ATOM 6237 N N . ARG B 1 275 ? -30.498 -12.614 25.578 1.00 41.41 306 ARG B N 1
ATOM 6238 C CA . ARG B 1 275 ? -30.375 -12.071 24.225 1.00 42.16 306 ARG B CA 1
ATOM 6239 C C . ARG B 1 275 ? -29.765 -13.144 23.315 1.00 41.16 306 ARG B C 1
ATOM 6240 O O . ARG B 1 275 ? -29.142 -14.103 23.783 1.00 42.05 306 ARG B O 1
ATOM 6248 N N . PHE B 1 276 ? -29.980 -12.973 22.010 1.00 40.04 307 PHE B N 1
ATOM 6249 C CA . PHE B 1 276 ? -29.278 -13.716 20.976 1.00 40.50 307 PHE B CA 1
ATOM 6250 C C . PHE B 1 276 ? -28.259 -12.767 20.340 1.00 40.48 307 PHE B C 1
ATOM 6251 O O . PHE B 1 276 ? -28.626 -11.692 19.874 1.00 40.24 307 PHE B O 1
ATOM 6259 N N . TYR B 1 277 ? -26.984 -13.173 20.376 1.00 39.48 308 TYR B N 1
ATOM 6260 C CA . TYR B 1 277 ? -25.857 -12.337 19.993 1.00 40.14 308 TYR B CA 1
ATOM 6261 C C . TYR B 1 277 ? -24.976 -13.077 18.979 1.00 40.66 308 TYR B C 1
ATOM 6262 O O . TYR B 1 277 ? -24.622 -14.240 19.191 1.00 42.51 308 TYR B O 1
ATOM 6271 N N . ILE B 1 278 ? -24.606 -12.390 17.894 1.00 40.57 309 ILE B N 1
ATOM 6272 C CA . ILE B 1 278 ? -23.549 -12.849 17.011 1.00 42.76 309 ILE B CA 1
ATOM 6273 C C . ILE B 1 278 ? -22.275 -12.107 17.431 1.00 42.79 309 ILE B C 1
ATOM 6274 O O . ILE B 1 278 ? -22.239 -10.877 17.405 1.00 41.89 309 ILE B O 1
ATOM 6279 N N . ASP B 1 279 ? -21.251 -12.871 17.835 1.00 43.98 310 ASP B N 1
ATOM 6280 C CA . ASP B 1 279 ? -20.114 -12.340 18.598 1.00 44.87 310 ASP B CA 1
ATOM 6281 C C . ASP B 1 279 ? -18.819 -12.325 17.772 1.00 46.59 310 ASP B C 1
ATOM 6282 O O . ASP B 1 279 ? -17.761 -11.995 18.316 1.00 46.74 310 ASP B O 1
ATOM 6287 N N . ASP B 1 280 ? -18.908 -12.626 16.471 1.00 48.77 311 ASP B N 1
ATOM 6288 C CA . ASP B 1 280 ? -17.724 -12.809 15.604 1.00 51.02 311 ASP B CA 1
ATOM 6289 C C . ASP B 1 280 ? -16.882 -11.529 15.498 1.00 51.45 311 ASP B C 1
ATOM 6290 O O . ASP B 1 280 ? -15.667 -11.618 15.305 1.00 54.39 311 ASP B O 1
ATOM 6295 N N . PHE B 1 281 ? -17.519 -10.354 15.588 1.00 48.89 312 PHE B N 1
ATOM 6296 C CA . PHE B 1 281 ? -16.855 -9.069 15.300 1.00 52.02 312 PHE B CA 1
ATOM 6297 C C . PHE B 1 281 ? -16.707 -8.237 16.576 1.00 51.37 312 PHE B C 1
ATOM 6298 O O . PHE B 1 281 ? -16.426 -7.043 16.518 1.00 55.14 312 PHE B O 1
ATOM 6306 N N . MET B 1 282 ? -16.876 -8.910 17.715 1.00 50.61 313 MET B N 1
ATOM 6307 C CA . MET B 1 282 ? -16.800 -8.347 19.046 1.00 51.24 313 MET B CA 1
ATOM 6308 C C . MET B 1 282 ? -15.361 -7.910 19.350 1.00 51.26 313 MET B C 1
ATOM 6309 O O . MET B 1 282 ? -14.411 -8.538 18.895 1.00 52.22 313 MET B O 1
ATOM 6314 N N . SER B 1 283 ? -15.228 -6.818 20.110 1.00 52.38 314 SER B N 1
ATOM 6315 C CA . SER B 1 283 ? -13.972 -6.414 20.734 1.00 55.10 314 SER B CA 1
ATOM 6316 C C . SER B 1 283 ? -13.775 -7.197 22.041 1.00 55.69 314 SER B C 1
ATOM 6317 O O . SER B 1 283 ? -14.514 -6.995 23.007 1.00 53.79 314 SER B O 1
ATOM 6320 N N . ILE B 1 284 ? -12.759 -8.068 22.050 1.00 58.77 315 ILE B N 1
ATOM 6321 C CA . ILE B 1 284 ? -12.456 -8.995 23.149 1.00 60.74 315 ILE B CA 1
ATOM 6322 C C . ILE B 1 284 ? -12.251 -8.207 24.450 1.00 59.80 315 ILE B C 1
ATOM 6323 O O . ILE B 1 284 ? -12.713 -8.633 25.505 1.00 60.27 315 ILE B O 1
ATOM 6328 N N . SER B 1 285 ? -11.570 -7.058 24.368 1.00 60.59 316 SER B N 1
ATOM 6329 C CA . SER B 1 285 ? -11.146 -6.317 25.561 1.00 63.13 316 SER B CA 1
ATOM 6330 C C . SER B 1 285 ? -12.265 -5.412 26.099 1.00 62.76 316 SER B C 1
ATOM 6331 O O . SER B 1 285 ? -12.287 -5.147 27.297 1.00 65.38 316 SER B O 1
ATOM 6334 N N . THR B 1 286 ? -13.167 -4.931 25.231 1.00 60.77 317 THR B N 1
ATOM 6335 C CA . THR B 1 286 ? -14.163 -3.902 25.625 1.00 60.78 317 THR B CA 1
ATOM 6336 C C . THR B 1 286 ? -15.602 -4.444 25.638 1.00 57.36 317 THR B C 1
ATOM 6337 O O . THR B 1 286 ? -16.468 -3.839 26.266 1.00 58.28 317 THR B O 1
ATOM 6341 N N . GLY B 1 287 ? -15.869 -5.544 24.922 1.00 55.07 318 GLY B N 1
ATOM 6342 C CA . GLY B 1 287 ? -17.208 -6.140 24.855 1.00 52.79 318 GLY B CA 1
ATOM 6343 C C . GLY B 1 287 ? -18.102 -5.491 23.803 1.00 53.21 318 GLY B C 1
ATOM 6344 O O . GLY B 1 287 ? -19.249 -5.909 23.623 1.00 52.13 318 GLY B O 1
ATOM 6345 N N . ASP B 1 288 ? -17.578 -4.485 23.093 1.00 53.80 319 ASP B N 1
ATOM 6346 C CA . ASP B 1 288 ? -18.314 -3.785 22.041 1.00 54.86 319 ASP B CA 1
ATOM 6347 C C . ASP B 1 288 ? -18.328 -4.645 20.772 1.00 51.88 319 ASP B C 1
ATOM 6348 O O . ASP B 1 288 ? -17.477 -5.515 20.595 1.00 52.40 319 ASP B O 1
ATOM 6353 N N . GLY B 1 289 ? -19.314 -4.395 19.902 1.00 49.51 320 GLY B N 1
ATOM 6354 C CA . GLY B 1 289 ? -19.383 -4.988 18.558 1.00 48.64 320 GLY B CA 1
ATOM 6355 C C . GLY B 1 289 ? -20.163 -6.294 18.506 1.00 46.69 320 GLY B C 1
ATOM 6356 O O . GLY B 1 289 ? -20.144 -6.976 17.481 1.00 48.08 320 GLY B O 1
ATOM 6357 N N . ARG B 1 290 ? -20.847 -6.655 19.600 1.00 43.91 321 ARG B N 1
ATOM 6358 C CA . ARG B 1 290 ? -21.785 -7.778 19.591 1.00 43.74 321 ARG B CA 1
ATOM 6359 C C . ARG B 1 290 ? -23.020 -7.362 18.784 1.00 43.87 321 ARG B C 1
ATOM 6360 O O . ARG B 1 290 ? -23.503 -6.243 18.922 1.00 45.62 321 ARG B O 1
ATOM 6368 N N . ILE B 1 291 ? -23.518 -8.266 17.937 1.00 43.36 322 ILE B N 1
ATOM 6369 C CA . ILE B 1 291 ? -24.694 -7.988 17.119 1.00 44.35 322 ILE B CA 1
ATOM 6370 C C . ILE B 1 291 ? -25.900 -8.695 17.748 1.00 43.79 322 ILE B C 1
ATOM 6371 O O . ILE B 1 291 ? -25.928 -9.927 17.846 1.00 42.88 322 ILE B O 1
ATOM 6376 N N . ASP B 1 292 ? -26.878 -7.887 18.176 1.00 43.88 323 ASP B N 1
ATOM 6377 C CA . ASP B 1 292 ? -28.091 -8.344 18.843 1.00 44.06 323 ASP B CA 1
ATOM 6378 C C . ASP B 1 292 ? -29.145 -8.708 17.788 1.00 44.36 323 ASP B C 1
ATOM 6379 O O . ASP B 1 292 ? -29.619 -7.838 17.055 1.00 46.10 323 ASP B O 1
ATOM 6384 N N . VAL B 1 293 ? -29.514 -9.995 17.742 1.00 43.87 324 VAL B N 1
ATOM 6385 C CA . VAL B 1 293 ? -30.486 -10.530 16.776 1.00 44.98 324 VAL B CA 1
ATOM 6386 C C . VAL B 1 293 ? -31.717 -11.079 17.519 1.00 43.90 324 VAL B C 1
ATOM 6387 O O . VAL B 1 293 ? -32.490 -11.845 16.946 1.00 45.45 324 VAL B O 1
ATOM 6391 N N . THR B 1 294 ? -31.908 -10.659 18.776 1.00 42.57 325 THR B N 1
ATOM 6392 C CA . THR B 1 294 ? -32.919 -11.238 19.683 1.00 42.21 325 THR B CA 1
ATOM 6393 C C . THR B 1 294 ? -34.329 -11.131 19.084 1.00 43.60 325 THR B C 1
ATOM 6394 O O . THR B 1 294 ? -35.045 -12.132 18.982 1.00 42.54 325 THR B O 1
ATOM 6398 N N . ASP B 1 295 ? -34.721 -9.909 18.710 1.00 44.94 326 ASP B N 1
ATOM 6399 C CA . ASP B 1 295 ? -36.091 -9.606 18.282 1.00 46.15 326 ASP B CA 1
ATOM 6400 C C . ASP B 1 295 ? -36.426 -10.388 17.002 1.00 46.87 326 ASP B C 1
ATOM 6401 O O . ASP B 1 295 ? -37.533 -10.931 16.875 1.00 48.30 326 ASP B O 1
ATOM 6406 N N . ALA B 1 296 ? -35.466 -10.452 16.072 1.00 45.39 327 ALA B N 1
ATOM 6407 C CA . ALA B 1 296 ? -35.624 -11.185 14.806 1.00 46.20 327 ALA B CA 1
ATOM 6408 C C . ALA B 1 296 ? -35.752 -12.694 15.061 1.00 44.97 327 ALA B C 1
ATOM 6409 O O . ALA B 1 296 ? -36.557 -13.363 14.420 1.00 45.21 327 ALA B O 1
ATOM 6411 N N . VAL B 1 297 ? -34.948 -13.223 15.991 1.00 43.97 328 VAL B N 1
ATOM 6412 C CA . VAL B 1 297 ? -34.978 -14.648 16.329 1.00 43.96 328 VAL B CA 1
ATOM 6413 C C . VAL B 1 297 ? -36.354 -15.007 16.911 1.00 44.68 328 VAL B C 1
ATOM 6414 O O . VAL B 1 297 ? -36.995 -15.957 16.454 1.00 43.92 328 VAL B O 1
ATOM 6418 N N . LEU B 1 298 ? -36.791 -14.248 17.920 1.00 44.97 329 LEU B N 1
ATOM 6419 C CA . LEU B 1 298 ? -38.068 -14.504 18.609 1.00 45.67 329 LEU B CA 1
ATOM 6420 C C . LEU B 1 298 ? -39.247 -14.388 17.631 1.00 45.72 329 LEU B C 1
ATOM 6421 O O . LEU B 1 298 ? -40.160 -15.214 17.672 1.00 45.13 329 LEU B O 1
ATOM 6426 N N . ALA B 1 299 ? -39.219 -13.364 16.767 1.00 47.01 330 ALA B N 1
ATOM 6427 C CA . ALA B 1 299 ? -40.298 -13.097 15.811 1.00 47.58 330 ALA B CA 1
ATOM 6428 C C . ALA B 1 299 ? -40.367 -14.221 14.769 1.00 47.11 330 ALA B C 1
ATOM 6429 O O . ALA B 1 299 ? -41.457 -14.665 14.393 1.00 47.17 330 ALA B O 1
ATOM 6431 N N . THR B 1 300 ? -39.192 -14.675 14.313 1.00 45.92 331 THR B N 1
ATOM 6432 C CA . THR B 1 300 ? -39.102 -15.714 13.305 1.00 46.51 331 THR B CA 1
ATOM 6433 C C . THR B 1 300 ? -39.616 -17.034 13.894 1.00 46.40 331 THR B C 1
ATOM 6434 O O . THR B 1 300 ? -40.374 -17.747 13.235 1.00 46.30 331 THR B O 1
ATOM 6438 N N . GLN B 1 301 ? -39.227 -17.339 15.139 1.00 45.25 332 GLN B N 1
ATOM 6439 C CA . GLN B 1 301 ? -39.708 -18.551 15.804 1.00 46.06 332 GLN B CA 1
ATOM 6440 C C . GLN B 1 301 ? -41.236 -18.496 15.966 1.00 47.38 332 GLN B C 1
ATOM 6441 O O . GLN B 1 301 ? -41.909 -19.500 15.744 1.00 47.08 332 GLN B O 1
ATOM 6447 N N . ALA B 1 302 ? -41.772 -17.331 16.353 1.00 47.51 333 ALA B N 1
ATOM 6448 C CA . ALA B 1 302 ? -43.221 -17.170 16.611 1.00 48.68 333 ALA B CA 1
ATOM 6449 C C . ALA B 1 302 ? -44.029 -17.356 15.318 1.00 49.68 333 ALA B C 1
ATOM 6450 O O . ALA B 1 302 ? -45.122 -17.932 15.345 1.00 51.02 333 ALA B O 1
ATOM 6452 N N . ALA B 1 303 ? -43.489 -16.863 14.196 1.00 48.96 334 ALA B N 1
ATOM 6453 C CA . ALA B 1 303 ? -44.142 -16.950 12.884 1.00 49.75 334 ALA B CA 1
ATOM 6454 C C . ALA B 1 303 ? -44.011 -18.369 12.309 1.00 48.45 334 ALA B C 1
ATOM 6455 O O . ALA B 1 303 ? -44.761 -18.754 11.412 1.00 48.31 334 ALA B O 1
ATOM 6457 N N . ASN B 1 304 ? -43.040 -19.132 12.826 1.00 47.16 335 ASN B N 1
ATOM 6458 C CA . ASN B 1 304 ? -42.705 -20.459 12.339 1.00 47.68 335 ASN B CA 1
ATOM 6459 C C . ASN B 1 304 ? -42.587 -21.397 13.539 1.00 48.20 335 ASN B C 1
ATOM 6460 O O . ASN B 1 304 ? -41.510 -21.918 13.817 1.00 45.82 335 ASN B O 1
ATOM 6465 N N . PRO B 1 305 ? -43.694 -21.669 14.271 1.00 50.14 336 PRO B N 1
ATOM 6466 C CA . PRO B 1 305 ? -43.607 -22.283 15.597 1.00 51.42 336 PRO B CA 1
ATOM 6467 C C . PRO B 1 305 ? -42.994 -23.693 15.610 1.00 51.26 336 PRO B C 1
ATOM 6468 O O . PRO B 1 305 ? -42.402 -24.084 16.610 1.00 52.83 336 PRO B O 1
ATOM 6472 N N . SER B 1 306 ? -43.151 -24.436 14.508 1.00 53.00 337 SER B N 1
ATOM 6473 C CA . SER B 1 306 ? -42.713 -25.829 14.403 1.00 54.02 337 SER B CA 1
ATOM 6474 C C . SER B 1 306 ? -41.272 -25.922 13.875 1.00 52.49 337 SER B C 1
ATOM 6475 O O . SER B 1 306 ? -40.665 -26.989 13.944 1.00 51.80 337 SER B O 1
ATOM 6478 N N . ALA B 1 307 ? -40.740 -24.817 13.331 1.00 51.66 338 ALA B N 1
ATOM 6479 C CA . ALA B 1 307 ? -39.398 -24.801 12.720 1.00 51.30 338 ALA B CA 1
ATOM 6480 C C . ALA B 1 307 ? -38.323 -24.735 13.812 1.00 49.08 338 ALA B C 1
ATOM 6481 O O . ALA B 1 307 ? -38.567 -24.240 14.913 1.00 46.92 338 ALA B O 1
ATOM 6483 N N . ASP B 1 308 ? -37.133 -25.252 13.485 1.00 49.03 339 ASP B N 1
ATOM 6484 C CA . ASP B 1 308 ? -35.958 -25.162 14.344 1.00 49.32 339 ASP B CA 1
ATOM 6485 C C . ASP B 1 308 ? -35.306 -23.787 14.155 1.00 47.98 339 ASP B C 1
ATOM 6486 O O . ASP B 1 308 ? -34.543 -23.582 13.214 1.00 48.88 339 ASP B O 1
ATOM 6491 N N . VAL B 1 309 ? -35.627 -22.847 15.051 1.00 47.59 340 VAL B N 1
ATOM 6492 C CA . VAL B 1 309 ? -35.036 -21.509 15.039 1.00 48.25 340 VAL B CA 1
ATOM 6493 C C . VAL B 1 309 ? -34.143 -21.360 16.277 1.00 46.96 340 VAL B C 1
ATOM 6494 O O . VAL B 1 309 ? -32.931 -21.230 16.149 1.00 47.12 340 VAL B O 1
ATOM 6498 N N . ILE B 1 310 ? -34.762 -21.395 17.462 1.00 46.05 341 ILE B N 1
ATOM 6499 C CA . ILE B 1 310 ? -34.070 -21.302 18.737 1.00 44.82 341 ILE B CA 1
ATOM 6500 C C . ILE B 1 310 ? -33.587 -22.701 19.125 1.00 45.30 341 ILE B C 1
ATOM 6501 O O . ILE B 1 310 ? -34.362 -23.652 19.076 1.00 46.76 341 ILE B O 1
ATOM 6506 N N . TYR B 1 311 ? -32.311 -22.803 19.512 1.00 44.11 342 TYR B N 1
ATOM 6507 C CA . TYR B 1 311 ? -31.725 -24.048 20.003 1.00 45.17 342 TYR B CA 1
ATOM 6508 C C . TYR B 1 311 ? -31.386 -23.881 21.487 1.00 43.81 342 TYR B C 1
ATOM 6509 O O . TYR B 1 311 ? -31.086 -22.777 21.940 1.00 42.22 342 TYR B O 1
ATOM 6518 N N . MET B 1 312 ? -31.444 -24.992 22.229 1.00 44.92 343 MET B N 1
ATOM 6519 C CA . MET B 1 312 ? -31.318 -24.981 23.682 1.00 44.93 343 MET B CA 1
ATOM 6520 C C . MET B 1 312 ? -30.212 -25.946 24.118 1.00 45.08 343 MET B C 1
ATOM 6521 O O . MET B 1 312 ? -29.868 -26.890 23.395 1.00 46.23 343 MET B O 1
ATOM 6526 N N . ILE B 1 313 ? -29.670 -25.685 25.313 1.00 42.48 344 ILE B N 1
ATOM 6527 C CA . ILE B 1 313 ? -28.621 -26.485 25.908 1.00 42.83 344 ILE B CA 1
ATOM 6528 C C . ILE B 1 313 ? -29.185 -27.161 27.163 1.00 43.01 344 ILE B C 1
ATOM 6529 O O . ILE B 1 313 ? -29.440 -26.503 28.179 1.00 43.95 344 ILE B O 1
ATOM 6534 N N . ALA B 1 314 ? -29.379 -28.480 27.072 1.00 44.51 345 ALA B N 1
ATOM 6535 C CA . ALA B 1 314 ? -29.927 -29.281 28.160 1.00 45.13 345 ALA B CA 1
ATOM 6536 C C . ALA B 1 314 ? -28.912 -29.360 29.297 1.00 43.97 345 ALA B C 1
ATOM 6537 O O . ALA B 1 314 ? -27.708 -29.268 29.062 1.00 44.14 345 ALA B O 1
ATOM 6539 N N . PRO B 1 315 ? -29.361 -29.538 30.560 1.00 44.16 346 PRO B N 1
ATOM 6540 C CA . PRO B 1 315 ? -28.439 -29.811 31.662 1.00 43.77 346 PRO B CA 1
ATOM 6541 C C . PRO B 1 315 ? -27.440 -30.922 31.297 1.00 44.12 346 PRO B C 1
ATOM 6542 O O . PRO B 1 315 ? -27.844 -32.014 30.893 1.00 44.08 346 PRO B O 1
ATOM 6546 N N . GLY B 1 316 ? -26.145 -30.607 31.396 1.00 42.90 347 GLY B N 1
ATOM 6547 C CA . GLY B 1 316 ? -25.077 -31.576 31.210 1.00 44.15 347 GLY B CA 1
ATOM 6548 C C . GLY B 1 316 ? -24.506 -31.593 29.800 1.00 44.00 347 GLY B C 1
ATOM 6549 O O . GLY B 1 316 ? -23.645 -32.422 29.517 1.00 44.05 347 GLY B O 1
ATOM 6550 N N . GLU B 1 317 ? -24.969 -30.680 28.933 1.00 42.87 348 GLU B N 1
ATOM 6551 C CA . GLU B 1 317 ? -24.468 -30.537 27.557 1.00 44.10 348 GLU B CA 1
ATOM 6552 C C . GLU B 1 317 ? -23.504 -29.351 27.467 1.00 42.95 348 GLU B C 1
ATOM 6553 O O . GLU B 1 317 ? -23.678 -28.344 28.154 1.00 40.48 348 GLU B O 1
ATOM 6559 N N . PHE B 1 318 ? -22.491 -29.489 26.605 1.00 43.73 349 PHE B N 1
ATOM 6560 C CA . PHE B 1 318 ? -21.703 -28.357 26.118 1.00 42.56 349 PHE B CA 1
ATOM 6561 C C . PHE B 1 318 ? -22.503 -27.682 25.001 1.00 41.70 349 PHE B C 1
ATOM 6562 O O . PHE B 1 318 ? -23.423 -28.282 24.464 1.00 43.93 349 PHE B O 1
ATOM 6570 N N . SER B 1 319 ? -22.121 -26.451 24.643 1.00 41.15 350 SER B N 1
ATOM 6571 C CA . SER B 1 319 ? -22.819 -25.672 23.619 1.00 41.91 350 SER B CA 1
ATOM 6572 C C . SER B 1 319 ? -22.804 -26.393 22.263 1.00 45.00 350 SER B C 1
ATOM 6573 O O . SER B 1 319 ? -23.707 -26.195 21.456 1.00 46.03 350 SER B O 1
ATOM 6576 N N . TRP B 1 320 ? -21.782 -27.225 22.021 1.00 45.92 351 TRP B N 1
ATOM 6577 C CA . TRP B 1 320 ? -21.611 -27.893 20.727 1.00 47.80 351 TRP B CA 1
ATOM 6578 C C . TRP B 1 320 ? -22.396 -29.215 20.652 1.00 49.51 351 TRP B C 1
ATOM 6579 O O . TRP B 1 320 ? -22.520 -29.774 19.568 1.00 51.82 351 TRP B O 1
ATOM 6590 N N . ASP B 1 321 ? -22.939 -29.699 21.779 1.00 48.77 352 ASP B N 1
ATOM 6591 C CA . ASP B 1 321 ? -23.624 -31.000 21.830 1.00 50.14 352 ASP B CA 1
ATOM 6592 C C . ASP B 1 321 ? -24.942 -30.929 21.043 1.00 50.44 352 ASP B C 1
ATOM 6593 O O . ASP B 1 321 ? -25.341 -31.904 20.402 1.00 54.37 352 ASP B O 1
ATOM 6598 N N . ASN B 1 322 ? -25.598 -29.765 21.068 1.00 47.13 353 ASN B N 1
ATOM 6599 C CA . ASN B 1 322 ? -26.799 -29.528 20.272 1.00 48.53 353 ASN B CA 1
ATOM 6600 C C . ASN B 1 322 ? -26.467 -28.561 19.127 1.00 48.88 353 ASN B C 1
ATOM 6601 O O . ASN B 1 322 ? -27.197 -27.596 18.884 1.00 48.57 353 ASN B O 1
ATOM 6606 N N . TRP B 1 323 ? -25.370 -28.844 18.417 1.00 49.31 354 TRP B N 1
ATOM 6607 C CA . TRP B 1 323 ? -24.840 -27.958 17.380 1.00 49.37 354 TRP B CA 1
ATOM 6608 C C . TRP B 1 323 ? -25.981 -27.501 16.483 1.00 48.08 354 TRP B C 1
ATOM 6609 O O . TRP B 1 323 ? -26.592 -28.323 15.809 1.00 50.20 354 TRP B O 1
ATOM 6620 N N . PRO B 1 324 ? -26.344 -26.202 16.473 1.00 48.89 355 PRO B N 1
ATOM 6621 C CA . PRO B 1 324 ? -27.449 -25.733 15.638 1.00 51.27 355 PRO B CA 1
ATOM 6622 C C . PRO B 1 324 ? -27.200 -25.791 14.125 1.00 51.98 355 PRO B C 1
ATOM 6623 O O . PRO B 1 324 ? -26.155 -26.253 13.659 1.00 51.58 355 PRO B O 1
ATOM 6627 N N . SER B 1 325 ? -28.209 -25.332 13.386 1.00 52.22 356 SER B N 1
ATOM 6628 C CA . SER B 1 325 ? -28.172 -25.192 11.957 1.00 54.73 356 SER B CA 1
ATOM 6629 C C . SER B 1 325 ? -28.945 -23.925 11.582 1.00 55.06 356 SER B C 1
ATOM 6630 O O . SER B 1 325 ? -30.004 -23.669 12.152 1.00 55.30 356 SER B O 1
ATOM 6633 N N . TYR B 1 326 ? -28.388 -23.132 10.659 1.00 54.53 357 TYR B N 1
ATOM 6634 C CA . TYR B 1 326 ? -29.080 -21.973 10.111 1.00 56.50 357 TYR B CA 1
ATOM 6635 C C . TYR B 1 326 ? -29.442 -22.220 8.641 1.00 58.19 357 TYR B C 1
ATOM 6636 O O . TYR B 1 326 ? -28.612 -22.673 7.859 1.00 58.88 357 TYR B O 1
ATOM 6645 N N . THR B 1 327 ? -30.693 -21.902 8.289 1.00 60.85 358 THR B N 1
ATOM 6646 C CA . THR B 1 327 ? -31.146 -21.766 6.899 1.00 61.33 358 THR B CA 1
ATOM 6647 C C . THR B 1 327 ? -32.115 -20.584 6.814 1.00 59.12 358 THR B C 1
ATOM 6648 O O . THR B 1 327 ? -32.978 -20.430 7.678 1.00 59.52 358 THR B O 1
ATOM 6652 N N . ASP B 1 328 ? -31.961 -19.761 5.770 1.00 58.97 359 ASP B N 1
ATOM 6653 C CA . ASP B 1 328 ? -32.836 -18.616 5.547 1.00 57.52 359 ASP B CA 1
ATOM 6654 C C . ASP B 1 328 ? -34.277 -19.117 5.418 1.00 56.52 359 ASP B C 1
ATOM 6655 O O . ASP B 1 328 ? -34.553 -19.984 4.597 1.00 55.95 359 ASP B O 1
ATOM 6660 N N . ILE B 1 329 ? -35.163 -18.594 6.272 1.00 53.28 360 ILE B N 1
ATOM 6661 C CA . ILE B 1 329 ? -36.604 -18.640 6.035 1.00 52.38 360 ILE B CA 1
ATOM 6662 C C . ILE B 1 329 ? -36.963 -17.352 5.284 1.00 50.70 360 ILE B C 1
ATOM 6663 O O . ILE B 1 329 ? -36.991 -16.271 5.884 1.00 48.80 360 ILE B O 1
ATOM 6668 N N . LEU B 1 330 ? -37.181 -17.482 3.968 1.00 50.24 361 LEU B N 1
ATOM 6669 C CA . LEU B 1 330 ? -37.388 -16.347 3.058 1.00 51.60 361 LEU B CA 1
ATOM 6670 C C . LEU B 1 330 ? -38.524 -15.468 3.594 1.00 50.82 361 LEU B C 1
ATOM 6671 O O . LEU B 1 330 ? -39.610 -15.969 3.893 1.00 50.45 361 LEU B O 1
ATOM 6676 N N . GLY B 1 331 ? -38.243 -14.165 3.732 1.00 51.58 362 GLY B N 1
ATOM 6677 C CA . GLY B 1 331 ? -39.232 -13.167 4.131 1.00 52.38 362 GLY B CA 1
ATOM 6678 C C . GLY B 1 331 ? -39.266 -12.915 5.631 1.00 51.37 362 GLY B C 1
ATOM 6679 O O . GLY B 1 331 ? -39.948 -11.992 6.081 1.00 52.51 362 GLY B O 1
ATOM 6680 N N . SER B 1 332 ? -38.538 -13.726 6.409 1.00 50.62 363 SER B N 1
ATOM 6681 C CA . SER B 1 332 ? -38.568 -13.651 7.870 1.00 50.62 363 SER B CA 1
ATOM 6682 C C . SER B 1 332 ? -37.731 -12.468 8.352 1.00 50.55 363 SER B C 1
ATOM 6683 O O . SER B 1 332 ? -36.771 -12.073 7.691 1.00 51.14 363 SER B O 1
ATOM 6686 N N . PRO B 1 333 ? -38.074 -11.865 9.515 1.00 52.43 364 PRO B N 1
ATOM 6687 C CA . PRO B 1 333 ? -37.235 -10.836 10.131 1.00 52.18 364 PRO B CA 1
ATOM 6688 C C . PRO B 1 333 ? -35.761 -11.246 10.300 1.00 51.11 364 PRO B C 1
ATOM 6689 O O . PRO B 1 333 ? -34.878 -10.399 10.155 1.00 53.11 364 PRO B O 1
ATOM 6693 N N . LEU B 1 334 ? -35.509 -12.526 10.606 1.00 48.99 365 LEU B N 1
ATOM 6694 C CA . LEU B 1 334 ? -34.142 -13.011 10.820 1.00 48.71 365 LEU B CA 1
ATOM 6695 C C . LEU B 1 334 ? -33.369 -13.014 9.494 1.00 49.22 365 LEU B C 1
ATOM 6696 O O . LEU B 1 334 ? -32.233 -12.557 9.452 1.00 48.41 365 LEU B O 1
ATOM 6701 N N . ALA B 1 335 ? -33.985 -13.535 8.423 1.00 50.79 366 ALA B N 1
ATOM 6702 C CA . ALA B 1 335 ? -33.365 -13.528 7.090 1.00 52.46 366 ALA B CA 1
ATOM 6703 C C . ALA B 1 335 ? -32.934 -12.100 6.729 1.00 53.02 366 ALA B C 1
ATOM 6704 O O . ALA B 1 335 ? -31.831 -11.880 6.231 1.00 53.37 366 ALA B O 1
ATOM 6706 N N . THR B 1 336 ? -33.818 -11.139 7.010 1.00 53.92 367 THR B N 1
ATOM 6707 C CA . THR B 1 336 ? -33.617 -9.728 6.703 1.00 55.26 367 THR B CA 1
ATOM 6708 C C . THR B 1 336 ? -32.390 -9.191 7.458 1.00 54.89 367 THR B C 1
ATOM 6709 O O . THR B 1 336 ? -31.547 -8.512 6.865 1.00 56.19 367 THR B O 1
ATOM 6713 N N . GLN B 1 337 ? -32.290 -9.496 8.758 1.00 52.70 368 GLN B N 1
ATOM 6714 C CA . GLN B 1 337 ? -31.194 -8.966 9.577 1.00 50.87 368 GLN B CA 1
ATOM 6715 C C . GLN B 1 337 ? -29.873 -9.654 9.200 1.00 50.85 368 GLN B C 1
ATOM 6716 O O . GLN B 1 337 ? -28.832 -9.004 9.179 1.00 51.60 368 GLN B O 1
ATOM 6722 N N . ILE B 1 338 ? -29.920 -10.961 8.915 1.00 50.56 369 ILE B N 1
ATOM 6723 C CA . ILE B 1 338 ? -28.724 -11.713 8.514 1.00 51.90 369 ILE B CA 1
ATOM 6724 C C . ILE B 1 338 ? -28.173 -11.122 7.208 1.00 53.88 369 ILE B C 1
ATOM 6725 O O . ILE B 1 338 ? -26.961 -11.051 7.033 1.00 53.00 369 ILE B O 1
ATOM 6730 N N . ALA B 1 339 ? -29.072 -10.698 6.311 1.00 56.29 370 ALA B N 1
ATOM 6731 C CA . ALA B 1 339 ? -28.696 -10.080 5.034 1.00 58.58 370 ALA B CA 1
ATOM 6732 C C . ALA B 1 339 ? -27.999 -8.732 5.279 1.00 58.80 370 ALA B C 1
ATOM 6733 O O . ALA B 1 339 ? -27.034 -8.401 4.597 1.00 59.28 370 ALA B O 1
ATOM 6735 N N . GLU B 1 340 ? -28.502 -7.963 6.251 1.00 60.37 371 GLU B N 1
ATOM 6736 C CA . GLU B 1 340 ? -27.903 -6.679 6.642 1.00 61.74 371 GLU B CA 1
ATOM 6737 C C . GLU B 1 340 ? -26.490 -6.908 7.198 1.00 59.21 371 GLU B C 1
ATOM 6738 O O . GLU B 1 340 ? -25.573 -6.144 6.903 1.00 59.88 371 GLU B O 1
ATOM 6744 N N . ILE B 1 341 ? -26.326 -7.971 7.993 1.00 56.38 372 ILE B N 1
ATOM 6745 C CA . ILE B 1 341 ? -25.041 -8.309 8.611 1.00 55.57 372 ILE B CA 1
ATOM 6746 C C . ILE B 1 341 ? -24.046 -8.729 7.520 1.00 55.83 372 ILE B C 1
ATOM 6747 O O . ILE B 1 341 ? -22.890 -8.296 7.533 1.00 54.91 372 ILE B O 1
ATOM 6752 N N . GLN B 1 342 ? -24.508 -9.563 6.579 1.00 56.34 373 GLN B N 1
ATOM 6753 C CA . GLN B 1 342 ? -23.656 -10.100 5.512 1.00 58.79 373 GLN B CA 1
ATOM 6754 C C . GLN B 1 342 ? -23.217 -8.981 4.559 1.00 60.62 373 GLN B C 1
ATOM 6755 O O . GLN B 1 342 ? -22.149 -9.071 3.962 1.00 59.76 373 GLN B O 1
ATOM 6761 N N . ALA B 1 343 ? -24.048 -7.941 4.421 1.00 61.91 374 ALA B N 1
ATOM 6762 C CA . ALA B 1 343 ? -23.718 -6.770 3.616 1.00 64.44 374 ALA B CA 1
ATOM 6763 C C . ALA B 1 343 ? -22.549 -6.008 4.255 1.00 65.23 374 ALA B C 1
ATOM 6764 O O . ALA B 1 343 ? -21.627 -5.598 3.560 1.00 68.39 374 ALA B O 1
ATOM 6766 N N . ALA B 1 344 ? -22.597 -5.840 5.582 1.00 63.80 375 ALA B N 1
ATOM 6767 C CA . ALA B 1 344 ? -21.569 -5.114 6.337 1.00 63.66 375 ALA B CA 1
ATOM 6768 C C . ALA B 1 344 ? -20.308 -5.975 6.510 1.00 64.10 375 ALA B C 1
ATOM 6769 O O . ALA B 1 344 ? -19.199 -5.439 6.572 1.00 66.41 375 ALA B O 1
ATOM 6771 N N . HIS B 1 345 ? -20.490 -7.299 6.598 1.00 61.96 376 HIS B N 1
ATOM 6772 C CA . HIS B 1 345 ? -19.404 -8.263 6.811 1.00 62.70 376 HIS B CA 1
ATOM 6773 C C . HIS B 1 345 ? -19.428 -9.315 5.704 1.00 62.89 376 HIS B C 1
ATOM 6774 O O . HIS B 1 345 ? -19.962 -10.405 5.899 1.00 60.51 376 HIS B O 1
ATOM 6781 N N . PRO B 1 346 ? -18.824 -9.036 4.522 1.00 65.91 377 PRO B N 1
ATOM 6782 C CA . PRO B 1 346 ? -18.996 -9.882 3.337 1.00 67.86 377 PRO B CA 1
ATOM 6783 C C . PRO B 1 346 ? -18.596 -11.359 3.495 1.00 67.70 377 PRO B C 1
ATOM 6784 O O . PRO B 1 346 ? -19.107 -12.207 2.766 1.00 68.19 377 PRO B O 1
ATOM 6788 N N . ASP B 1 347 ? -17.686 -11.652 4.432 1.00 67.47 378 ASP B N 1
ATOM 6789 C CA . ASP B 1 347 ? -17.153 -12.997 4.609 1.00 68.50 378 ASP B CA 1
ATOM 6790 C C . ASP B 1 347 ? -17.882 -13.733 5.744 1.00 65.83 378 ASP B C 1
ATOM 6791 O O . ASP B 1 347 ? -17.475 -14.836 6.106 1.00 69.58 378 ASP B O 1
ATOM 6796 N N . TYR B 1 348 ? -18.959 -13.150 6.290 1.00 62.60 379 TYR B N 1
ATOM 6797 C CA . TYR B 1 348 ? -19.679 -13.779 7.398 1.00 61.28 379 TYR B CA 1
ATOM 6798 C C . TYR B 1 348 ? -20.585 -14.902 6.877 1.00 61.87 379 TYR B C 1
ATOM 6799 O O . TYR B 1 348 ? -21.429 -14.683 6.009 1.00 62.76 379 TYR B O 1
ATOM 6808 N N . ASN B 1 349 ? -20.410 -16.098 7.447 1.00 60.10 380 ASN B N 1
ATOM 6809 C CA . ASN B 1 349 ? -21.266 -17.241 7.188 1.00 60.71 380 ASN B CA 1
ATOM 6810 C C . ASN B 1 349 ? -22.029 -17.567 8.470 1.00 59.08 380 ASN B C 1
ATOM 6811 O O . ASN B 1 349 ? -21.443 -18.058 9.431 1.00 57.36 380 ASN B O 1
ATOM 6816 N N . PRO B 1 350 ? -23.359 -17.323 8.521 1.00 57.92 381 PRO B N 1
ATOM 6817 C CA . PRO B 1 350 ? -24.139 -17.577 9.733 1.00 55.21 381 PRO B CA 1
ATOM 6818 C C . PRO B 1 350 ? -24.274 -19.070 10.082 1.00 54.76 381 PRO B C 1
ATOM 6819 O O . PRO B 1 350 ? -24.598 -19.399 11.224 1.00 54.26 381 PRO B O 1
ATOM 6823 N N . GLY B 1 351 ? -24.016 -19.952 9.107 1.00 56.81 382 GLY B N 1
ATOM 6824 C CA . GLY B 1 351 ? -24.087 -21.404 9.299 1.00 58.33 382 GLY B CA 1
ATOM 6825 C C . GLY B 1 351 ? -22.787 -22.012 9.813 1.00 58.42 382 GLY B C 1
ATOM 6826 O O . GLY B 1 351 ? -22.758 -23.185 10.181 1.00 60.45 382 GLY B O 1
ATOM 6827 N N . SER B 1 352 ? -21.711 -21.219 9.842 1.00 59.19 383 SER B N 1
ATOM 6828 C CA . SER B 1 352 ? -20.372 -21.702 10.193 1.00 61.42 383 SER B CA 1
ATOM 6829 C C . SER B 1 352 ? -20.285 -22.030 11.693 1.00 58.60 383 SER B C 1
ATOM 6830 O O . SER B 1 352 ? -19.848 -23.117 12.075 1.00 58.86 383 SER B O 1
ATOM 6833 N N . ASN B 1 353 ? -20.681 -21.069 12.534 1.00 54.42 384 ASN B N 1
ATOM 6834 C CA . ASN B 1 353 ? -20.841 -21.279 13.973 1.00 50.64 384 ASN B CA 1
ATOM 6835 C C . ASN B 1 353 ? -22.232 -20.787 14.364 1.00 48.41 384 ASN B C 1
ATOM 6836 O O . ASN B 1 353 ? -22.388 -19.660 14.823 1.00 47.55 384 ASN B O 1
ATOM 6841 N N . PRO B 1 354 ? -23.285 -21.617 14.194 1.00 48.89 385 PRO B N 1
ATOM 6842 C CA . PRO B 1 354 ? -24.660 -21.182 14.451 1.00 48.29 385 PRO B CA 1
ATOM 6843 C C . PRO B 1 354 ? -25.116 -21.258 15.919 1.00 46.58 385 PRO B C 1
ATOM 6844 O O . PRO B 1 354 ? -26.321 -21.274 16.183 1.00 45.36 385 PRO B O 1
ATOM 6848 N N . ARG B 1 355 ? -24.164 -21.247 16.862 1.00 45.53 386 ARG B N 1
ATOM 6849 C CA . ARG B 1 355 ? -24.479 -21.304 18.290 1.00 44.42 386 ARG B CA 1
ATOM 6850 C C . ARG B 1 355 ? -25.062 -19.964 18.768 1.00 43.04 386 ARG B C 1
ATOM 6851 O O . ARG B 1 355 ? -25.550 -19.872 19.900 1.00 41.68 386 ARG B O 1
ATOM 6859 N N . TRP B 1 356 ? -25.039 -18.946 17.897 1.00 41.37 387 TRP B N 1
ATOM 6860 C CA . TRP B 1 356 ? -25.716 -17.670 18.147 1.00 42.14 387 TRP B CA 1
ATOM 6861 C C . TRP B 1 356 ? -27.246 -17.850 18.213 1.00 41.12 387 TRP B C 1
ATOM 6862 O O . TRP B 1 356 ? -27.954 -16.960 18.695 1.00 40.74 387 TRP B O 1
ATOM 6873 N N . LEU B 1 357 ? -27.750 -19.000 17.747 1.00 40.77 388 LEU B N 1
ATOM 6874 C CA . LEU B 1 357 ? -29.176 -19.349 17.852 1.00 42.73 388 LEU B CA 1
ATOM 6875 C C . LEU B 1 357 ? -29.508 -19.921 19.242 1.00 42.81 388 LEU B C 1
ATOM 6876 O O . LEU B 1 357 ? -30.630 -20.366 19.477 1.00 43.31 388 LEU B O 1
ATOM 6881 N N . MET B 1 358 ? -28.532 -19.918 20.157 1.00 42.46 389 MET B N 1
ATOM 6882 C CA . MET B 1 358 ? -28.741 -20.346 21.530 1.00 41.06 389 MET B CA 1
ATOM 6883 C C . MET B 1 358 ? -28.729 -19.116 22.432 1.00 40.49 389 MET B C 1
ATOM 6884 O O . MET B 1 358 ? -27.872 -18.246 22.288 1.00 41.45 389 MET B O 1
ATOM 6889 N N . PRO B 1 359 ? -29.690 -19.000 23.376 1.00 40.05 390 PRO B N 1
ATOM 6890 C CA . PRO B 1 359 ? -29.824 -17.795 24.191 1.00 39.59 390 PRO B CA 1
ATOM 6891 C C . PRO B 1 359 ? -28.615 -17.583 25.117 1.00 38.77 390 PRO B C 1
ATOM 6892 O O . PRO B 1 359 ? -28.096 -18.541 25.694 1.00 40.62 390 PRO B O 1
ATOM 6896 N N . LYS B 1 360 ? -28.180 -16.327 25.222 1.00 38.11 391 LYS B N 1
ATOM 6897 C CA . LYS B 1 360 ? -27.054 -15.932 26.064 1.00 38.73 391 LYS B CA 1
ATOM 6898 C C . LYS B 1 360 ? -27.521 -14.907 27.100 1.00 38.32 391 LYS B C 1
ATOM 6899 O O . LYS B 1 360 ? -28.552 -14.276 26.932 1.00 39.87 391 LYS B O 1
ATOM 6905 N N . LEU B 1 361 ? -26.728 -14.749 28.164 1.00 38.22 392 LEU B N 1
ATOM 6906 C CA . LEU B 1 361 ? -26.983 -13.759 29.208 1.00 38.15 392 LEU B CA 1
ATOM 6907 C C . LEU B 1 361 ? -26.837 -12.354 28.607 1.00 38.31 392 LEU B C 1
ATOM 6908 O O . LEU B 1 361 ? -25.875 -12.075 27.889 1.00 38.35 392 LEU B O 1
ATOM 6913 N N . ALA B 1 362 ? -27.818 -11.488 28.885 1.00 37.08 393 ALA B N 1
ATOM 6914 C CA . ALA B 1 362 ? -27.856 -10.124 28.353 1.00 37.62 393 ALA B CA 1
ATOM 6915 C C . ALA B 1 362 ? -26.687 -9.309 28.917 1.00 36.32 393 ALA B C 1
ATOM 6916 O O . ALA B 1 362 ? -26.249 -9.546 30.045 1.00 35.55 393 ALA B O 1
ATOM 6918 N N . GLY B 1 363 ? -26.229 -8.328 28.129 1.00 36.15 394 GLY B N 1
ATOM 6919 C CA . GLY B 1 363 ? -25.074 -7.489 28.448 1.00 37.32 394 GLY B CA 1
ATOM 6920 C C . GLY B 1 363 ? -25.233 -6.727 29.755 1.00 37.05 394 GLY B C 1
ATOM 6921 O O . GLY B 1 363 ? -24.243 -6.402 30.413 1.00 36.51 394 GLY B O 1
ATOM 6922 N N . ASN B 1 364 ? -26.480 -6.446 30.148 1.00 36.73 395 ASN B N 1
ATOM 6923 C CA . ASN B 1 364 ? -26.757 -5.709 31.384 1.00 38.18 395 ASN B CA 1
ATOM 6924 C C . ASN B 1 364 ? -26.129 -6.418 32.593 1.00 36.77 395 ASN B C 1
ATOM 6925 O O . ASN B 1 364 ? -25.830 -5.771 33.592 1.00 36.99 395 ASN B O 1
ATOM 6930 N N . PHE B 1 365 ? -25.940 -7.741 32.497 1.00 36.23 396 PHE B N 1
ATOM 6931 C CA . PHE B 1 365 ? -25.496 -8.569 33.617 1.00 35.70 396 PHE B CA 1
ATOM 6932 C C . PHE B 1 365 ? -24.006 -8.908 33.496 1.00 35.45 396 PHE B C 1
ATOM 6933 O O . PHE B 1 365 ? -23.516 -9.764 34.225 1.00 35.75 396 PHE B O 1
ATOM 6941 N N . LEU B 1 366 ? -23.296 -8.211 32.603 1.00 35.17 397 LEU B N 1
ATOM 6942 C CA . LEU B 1 366 ? -21.875 -8.454 32.346 1.00 36.09 397 LEU B CA 1
ATOM 6943 C C . LEU B 1 366 ? -21.040 -7.241 32.775 1.00 37.30 397 LEU B C 1
ATOM 6944 O O . LEU B 1 366 ? -19.889 -7.116 32.364 1.00 36.96 397 LEU B O 1
ATOM 6949 N N . ARG B 1 367 ? -21.622 -6.361 33.597 1.00 37.20 398 ARG B N 1
ATOM 6950 C CA . ARG B 1 367 ? -21.031 -5.070 33.911 1.00 38.88 398 ARG B CA 1
ATOM 6951 C C . ARG B 1 367 ? -20.404 -5.124 35.306 1.00 37.18 398 ARG B C 1
ATOM 6952 O O . ARG B 1 367 ? -20.996 -5.638 36.262 1.00 37.25 398 ARG B O 1
ATOM 6960 N N . SER B 1 368 ? -19.208 -4.543 35.391 1.00 37.82 399 SER B N 1
ATOM 6961 C CA . SER B 1 368 ? -18.377 -4.500 36.579 1.00 38.75 399 SER B CA 1
ATOM 6962 C C . SER B 1 368 ? -19.095 -3.791 37.741 1.00 36.84 399 SER B C 1
ATOM 6963 O O . SER B 1 368 ? -18.856 -4.118 38.908 1.00 36.45 399 SER B O 1
ATOM 6966 N N . ASP B 1 369 ? -19.973 -2.830 37.424 1.00 36.84 400 ASP B N 1
ATOM 6967 C CA . ASP B 1 369 ? -20.681 -2.047 38.445 1.00 37.85 400 ASP B CA 1
ATOM 6968 C C . ASP B 1 369 ? -22.041 -2.679 38.795 1.00 37.45 400 ASP B C 1
ATOM 6969 O O . ASP B 1 369 ? -22.840 -2.050 39.490 1.00 36.22 400 ASP B O 1
ATOM 6974 N N . ASN B 1 370 ? -22.300 -3.913 38.339 1.00 37.00 401 ASN B N 1
ATOM 6975 C CA . ASN B 1 370 ? -23.466 -4.668 38.794 1.00 36.28 401 ASN B CA 1
ATOM 6976 C C . ASN B 1 370 ? -23.373 -4.828 40.311 1.00 36.82 401 ASN B C 1
ATOM 6977 O O . ASN B 1 370 ? -22.286 -5.036 40.856 1.00 36.35 401 ASN B O 1
ATOM 6982 N N . PRO B 1 371 ? -24.508 -4.760 41.041 1.00 36.74 402 PRO B N 1
ATOM 6983 C CA . PRO B 1 371 ? -24.499 -4.909 42.494 1.00 36.81 402 PRO B CA 1
ATOM 6984 C C . PRO B 1 371 ? -24.181 -6.341 42.939 1.00 35.86 402 PRO B C 1
ATOM 6985 O O . PRO B 1 371 ? -24.311 -7.278 42.151 1.00 33.83 402 PRO B O 1
ATOM 6989 N N . GLY B 1 372 ? -23.763 -6.474 44.199 1.00 35.83 403 GLY B N 1
ATOM 6990 C CA . GLY B 1 372 ? -23.662 -7.753 44.876 1.00 36.09 403 GLY B CA 1
ATOM 6991 C C . GLY B 1 372 ? -24.870 -7.975 45.770 1.00 36.09 403 GLY B C 1
ATOM 6992 O O . GLY B 1 372 ? -24.895 -7.521 46.910 1.00 36.52 403 GLY B O 1
ATOM 6993 N N . ILE B 1 373 ? -25.886 -8.664 45.241 1.00 35.46 404 ILE B N 1
ATOM 6994 C CA . ILE B 1 373 ? -27.164 -8.803 45.929 1.00 35.17 404 ILE B CA 1
ATOM 6995 C C . ILE B 1 373 ? -27.030 -9.840 47.052 1.00 35.60 404 ILE B C 1
ATOM 6996 O O . ILE B 1 373 ? -26.665 -10.996 46.800 1.00 35.56 404 ILE B O 1
ATOM 7001 N N . LEU B 1 374 ? -27.337 -9.412 48.285 1.00 34.90 405 LEU B N 1
ATOM 7002 C CA . LEU B 1 374 ? -27.320 -10.288 49.456 1.00 35.78 405 LEU B CA 1
ATOM 7003 C C . LEU B 1 374 ? -28.750 -10.739 49.787 1.00 36.71 405 LEU B C 1
ATOM 7004 O O . LEU B 1 374 ? -28.997 -11.934 49.953 1.00 37.38 405 LEU B O 1
ATOM 7009 N N . MET B 1 375 ? -29.676 -9.779 49.892 1.00 36.83 406 MET B N 1
ATOM 7010 C CA . MET B 1 375 ? -31.088 -10.071 50.197 1.00 38.11 406 MET B CA 1
ATOM 7011 C C . MET B 1 375 ? -31.968 -8.895 49.758 1.00 37.86 406 MET B C 1
ATOM 7012 O O . MET B 1 375 ? -31.592 -7.741 49.920 1.00 38.26 406 MET B O 1
ATOM 7017 N N . THR B 1 376 ? -33.157 -9.218 49.233 1.00 38.11 407 THR B N 1
ATOM 7018 C CA . THR B 1 376 ? -34.043 -8.248 48.596 1.00 37.95 407 THR B CA 1
ATOM 7019 C C . THR B 1 376 ? -35.432 -8.283 49.243 1.00 38.50 407 THR B C 1
ATOM 7020 O O . THR B 1 376 ? -35.845 -9.294 49.821 1.00 37.10 407 THR B O 1
ATOM 7024 N N . TYR B 1 377 ? -36.137 -7.154 49.115 1.00 38.33 408 TYR B N 1
ATOM 7025 C CA . TYR B 1 377 ? -37.541 -7.028 49.468 1.00 39.50 408 TYR B CA 1
ATOM 7026 C C . TYR B 1 377 ? -38.348 -8.110 48.735 1.00 40.37 408 TYR B C 1
ATOM 7027 O O . TYR B 1 377 ? -39.236 -8.725 49.325 1.00 43.05 408 TYR B O 1
ATOM 7036 N N . ALA B 1 378 ? -38.013 -8.350 47.459 1.00 38.88 409 ALA B N 1
ATOM 7037 C CA . ALA B 1 378 ? -38.670 -9.382 46.650 1.00 40.11 409 ALA B CA 1
ATOM 7038 C C . ALA B 1 378 ? -38.680 -10.719 47.406 1.00 40.17 409 ALA B C 1
ATOM 7039 O O . ALA B 1 378 ? -39.736 -11.362 47.534 1.00 38.79 409 ALA B O 1
ATOM 7041 N N . GLU B 1 379 ? -37.512 -11.122 47.925 1.00 39.53 410 GLU B N 1
ATOM 7042 C CA . GLU B 1 379 ? -37.384 -12.387 48.660 1.00 39.61 410 GLU B CA 1
ATOM 7043 C C . GLU B 1 379 ? -38.274 -12.369 49.910 1.00 40.22 410 GLU B C 1
ATOM 7044 O O . GLU B 1 379 ? -38.952 -13.357 50.193 1.00 41.25 410 GLU B O 1
ATOM 7050 N N . VAL B 1 380 ? -38.251 -11.256 50.654 1.00 39.43 411 VAL B N 1
ATOM 7051 C CA . VAL B 1 380 ? -39.081 -11.101 51.863 1.00 41.91 411 VAL B CA 1
ATOM 7052 C C . VAL B 1 380 ? -40.552 -11.377 51.507 1.00 43.52 411 VAL B C 1
ATOM 7053 O O . VAL B 1 380 ? -41.240 -12.099 52.233 1.00 45.02 411 VAL B O 1
ATOM 7057 N N . CYS B 1 381 ? -41.022 -10.809 50.389 1.00 42.00 412 CYS B N 1
ATOM 7058 C CA . CYS B 1 381 ? -42.380 -11.051 49.899 1.00 43.00 412 CYS B CA 1
ATOM 7059 C C . CYS B 1 381 ? -42.634 -12.561 49.746 1.00 42.69 412 CYS B C 1
ATOM 7060 O O . CYS B 1 381 ? -43.618 -13.079 50.271 1.00 43.25 412 CYS B O 1
ATOM 7063 N N . PHE B 1 382 ? -41.732 -13.261 49.044 1.00 40.98 413 PHE B N 1
ATOM 7064 C CA . PHE B 1 382 ? -41.911 -14.685 48.751 1.00 42.38 413 PHE B CA 1
ATOM 7065 C C . PHE B 1 382 ? -41.889 -15.507 50.048 1.00 43.68 413 PHE B C 1
ATOM 7066 O O . PHE B 1 382 ? -42.637 -16.482 50.171 1.00 45.50 413 PHE B O 1
ATOM 7074 N N . LEU B 1 383 ? -41.037 -15.108 51.001 1.00 42.16 414 LEU B N 1
ATOM 7075 C CA . LEU B 1 383 ? -40.936 -15.765 52.311 1.00 43.07 414 LEU B CA 1
ATOM 7076 C C . LEU B 1 383 ? -42.266 -15.634 53.069 1.00 43.38 414 LEU B C 1
ATOM 7077 O O . LEU B 1 383 ? -42.761 -16.609 53.638 1.00 43.99 414 LEU B O 1
ATOM 7082 N N . ARG B 1 384 ? -42.835 -14.424 53.061 1.00 43.76 415 ARG B N 1
ATOM 7083 C CA . ARG B 1 384 ? -44.090 -14.131 53.757 1.00 45.57 415 ARG B CA 1
ATOM 7084 C C . ARG B 1 384 ? -45.250 -14.885 53.088 1.00 46.86 415 ARG B C 1
ATOM 7085 O O . ARG B 1 384 ? -46.163 -15.355 53.769 1.00 50.14 415 ARG B O 1
ATOM 7093 N N . ALA B 1 385 ? -45.196 -15.008 51.758 1.00 46.08 416 ALA B N 1
ATOM 7094 C CA . ALA B 1 385 ? -46.181 -15.768 50.990 1.00 46.23 416 ALA B CA 1
ATOM 7095 C C . ALA B 1 385 ? -46.190 -17.236 51.439 1.00 46.63 416 ALA B C 1
ATOM 7096 O O . ALA B 1 385 ? -47.256 -17.806 51.679 1.00 47.50 416 ALA B O 1
ATOM 7098 N N . GLU B 1 386 ? -45.002 -17.843 51.554 1.00 46.62 417 GLU B N 1
ATOM 7099 C CA . GLU B 1 386 ? -44.897 -19.278 51.864 1.00 48.52 417 GLU B CA 1
ATOM 7100 C C . GLU B 1 386 ? -45.295 -19.532 53.326 1.00 49.49 417 GLU B C 1
ATOM 7101 O O . GLU B 1 386 ? -45.972 -20.519 53.618 1.00 51.21 417 GLU B O 1
ATOM 7107 N N . ALA B 1 387 ? -44.875 -18.639 54.231 1.00 48.20 418 ALA B N 1
ATOM 7108 C CA . ALA B 1 387 ? -45.245 -18.710 55.650 1.00 49.17 418 ALA B CA 1
ATOM 7109 C C . ALA B 1 387 ? -46.772 -18.650 55.803 1.00 50.62 418 ALA B C 1
ATOM 7110 O O . ALA B 1 387 ? -47.339 -19.331 56.664 1.00 52.90 418 ALA B O 1
ATOM 7112 N N . ALA B 1 388 ? -47.424 -17.834 54.966 1.00 49.60 419 ALA B N 1
ATOM 7113 C CA . ALA B 1 388 ? -48.883 -17.727 54.938 1.00 51.62 419 ALA B CA 1
ATOM 7114 C C . ALA B 1 388 ? -49.500 -19.056 54.477 1.00 51.78 419 ALA B C 1
ATOM 7115 O O . ALA B 1 388 ? -50.477 -19.515 55.053 1.00 53.76 419 ALA B O 1
ATOM 7117 N N . VAL B 1 389 ? -48.904 -19.683 53.456 1.00 51.39 420 VAL B N 1
ATOM 7118 C CA . VAL B 1 389 ? -49.359 -20.986 52.966 1.00 54.55 420 VAL B CA 1
ATOM 7119 C C . VAL B 1 389 ? -49.170 -22.039 54.070 1.00 55.57 420 VAL B C 1
ATOM 7120 O O . VAL B 1 389 ? -49.996 -22.933 54.208 1.00 58.65 420 VAL B O 1
ATOM 7124 N N . LEU B 1 390 ? -48.088 -21.929 54.853 1.00 54.49 421 LEU B N 1
ATOM 7125 C CA . LEU B 1 390 ? -47.831 -22.856 55.973 1.00 56.27 421 LEU B CA 1
ATOM 7126 C C . LEU B 1 390 ? -48.785 -22.581 57.146 1.00 57.33 421 LEU B C 1
ATOM 7127 O O . LEU B 1 390 ? -48.911 -23.416 58.038 1.00 59.10 421 LEU B O 1
ATOM 7132 N N . GLY B 1 391 ? -49.434 -21.410 57.152 1.00 56.57 422 GLY B N 1
ATOM 7133 C CA . GLY B 1 391 ? -50.398 -21.032 58.192 1.00 58.97 422 GLY B CA 1
ATOM 7134 C C . GLY B 1 391 ? -49.714 -20.450 59.421 1.00 58.49 422 GLY B C 1
ATOM 7135 O O . GLY B 1 391 ? -50.255 -20.503 60.516 1.00 59.37 422 GLY B O 1
ATOM 7136 N N . TRP B 1 392 ? -48.516 -19.887 59.226 1.00 57.41 423 TRP B N 1
ATOM 7137 C CA . TRP B 1 392 ? -47.710 -19.315 60.302 1.00 57.77 423 TRP B CA 1
ATOM 7138 C C . TRP B 1 392 ? -48.243 -17.934 60.702 1.00 58.14 423 TRP B C 1
ATOM 7139 O O . TRP B 1 392 ? -48.106 -17.530 61.851 1.00 61.64 423 TRP B O 1
ATOM 7150 N N . THR B 1 393 ? -48.809 -17.211 59.729 1.00 57.65 424 THR B N 1
ATOM 7151 C CA . THR B 1 393 ? -49.139 -15.797 59.862 1.00 57.28 424 THR B CA 1
ATOM 7152 C C . THR B 1 393 ? -50.526 -15.538 59.272 1.00 58.20 424 THR B C 1
ATOM 7153 O O . THR B 1 393 ? -51.111 -16.429 58.653 1.00 58.94 424 THR B O 1
ATOM 7157 N N . ALA B 1 394 ? -51.009 -14.300 59.447 1.00 59.17 425 ALA B N 1
ATOM 7158 C CA . ALA B 1 394 ? -52.290 -13.843 58.903 1.00 60.86 425 ALA B CA 1
ATOM 7159 C C . ALA B 1 394 ? -52.076 -13.100 57.575 1.00 59.46 425 ALA B C 1
ATOM 7160 O O . ALA B 1 394 ? -52.996 -12.471 57.064 1.00 60.58 425 ALA B O 1
ATOM 7162 N N . ASP B 1 395 ? -50.868 -13.191 57.006 1.00 58.11 426 ASP B N 1
ATOM 7163 C CA . ASP B 1 395 ? -50.553 -12.538 55.734 1.00 56.61 426 ASP B CA 1
ATOM 7164 C C . ASP B 1 395 ? -51.384 -13.169 54.607 1.00 56.36 426 ASP B C 1
ATOM 7165 O O . ASP B 1 395 ? -51.682 -14.365 54.631 1.00 57.86 426 ASP B O 1
ATOM 7170 N N . ASN B 1 396 ? -51.754 -12.338 53.626 1.00 54.41 427 ASN B N 1
ATOM 7171 C CA . ASN B 1 396 ? -52.432 -12.784 52.423 1.00 55.53 427 ASN B CA 1
ATOM 7172 C C . ASN B 1 396 ? -51.375 -13.331 51.454 1.00 52.99 427 ASN B C 1
ATOM 7173 O O . ASN B 1 396 ? -50.586 -12.568 50.892 1.00 50.86 427 ASN B O 1
ATOM 7178 N N . ALA B 1 397 ? -51.367 -14.659 51.274 1.00 53.44 428 ALA B N 1
ATOM 7179 C CA . ALA B 1 397 ? -50.344 -15.359 50.495 1.00 52.69 428 ALA B CA 1
ATOM 7180 C C . ALA B 1 397 ? -50.282 -14.805 49.065 1.00 50.97 428 ALA B C 1
ATOM 7181 O O . ALA B 1 397 ? -49.194 -14.542 48.547 1.00 48.93 428 ALA B O 1
ATOM 7183 N N . LYS B 1 398 ? -51.457 -14.624 48.448 1.00 52.57 429 LYS B N 1
ATOM 7184 C CA . LYS B 1 398 ? -51.581 -14.209 47.046 1.00 52.85 429 LYS B CA 1
ATOM 7185 C C . LYS B 1 398 ? -51.009 -12.799 46.844 1.00 51.51 429 LYS B C 1
ATOM 7186 O O . LYS B 1 398 ? -50.312 -12.554 45.865 1.00 50.83 429 LYS B O 1
ATOM 7192 N N . ASP B 1 399 ? -51.317 -11.882 47.769 1.00 51.38 430 ASP B N 1
ATOM 7193 C CA . ASP B 1 399 ? -50.861 -10.489 47.690 1.00 52.26 430 ASP B CA 1
ATOM 7194 C C . ASP B 1 399 ? -49.326 -10.423 47.742 1.00 51.43 430 ASP B C 1
ATOM 7195 O O . ASP B 1 399 ? -48.702 -9.674 46.979 1.00 50.13 430 ASP B O 1
ATOM 7200 N N . PHE B 1 400 ? -48.721 -11.197 48.651 1.00 50.10 431 PHE B N 1
ATOM 7201 C CA . PHE B 1 400 ? -47.274 -11.155 48.861 1.00 48.27 431 PHE B CA 1
ATOM 7202 C C . PHE B 1 400 ? -46.565 -11.844 47.687 1.00 47.27 431 PHE B C 1
ATOM 7203 O O . PHE B 1 400 ? -45.518 -11.374 47.238 1.00 47.19 431 PHE B O 1
ATOM 7211 N N . TYR B 1 401 ? -47.154 -12.937 47.187 1.00 46.97 432 TYR B N 1
ATOM 7212 C CA . TYR B 1 401 ? -46.676 -13.624 45.981 1.00 46.51 432 TYR B CA 1
ATOM 7213 C C . TYR B 1 401 ? -46.572 -12.622 44.823 1.00 45.62 432 TYR B C 1
ATOM 7214 O O . TYR B 1 401 ? -45.522 -12.510 44.187 1.00 42.82 432 TYR B O 1
ATOM 7223 N N . GLU B 1 402 ? -47.662 -11.887 44.575 1.00 45.98 433 GLU B N 1
ATOM 7224 C CA . GLU B 1 402 ? -47.745 -10.952 43.455 1.00 46.52 433 GLU B CA 1
ATOM 7225 C C . GLU B 1 402 ? -46.762 -9.791 43.661 1.00 45.54 433 GLU B C 1
ATOM 7226 O O . GLU B 1 402 ? -46.073 -9.402 42.720 1.00 47.43 433 GLU B O 1
ATOM 7232 N N . SER B 1 403 ? -46.696 -9.255 44.888 1.00 46.05 434 SER B N 1
ATOM 7233 C CA . SER B 1 403 ? -45.764 -8.172 45.227 1.00 46.73 434 SER B CA 1
ATOM 7234 C C . SER B 1 403 ? -44.318 -8.632 44.998 1.00 44.84 434 SER B C 1
ATOM 7235 O O . SER B 1 403 ? -43.473 -7.858 44.535 1.00 43.89 434 SER B O 1
ATOM 7238 N N . GLY B 1 404 ? -44.050 -9.900 45.326 1.00 44.85 435 GLY B N 1
ATOM 7239 C CA . GLY B 1 404 ? -42.744 -10.516 45.132 1.00 44.14 435 GLY B CA 1
ATOM 7240 C C . GLY B 1 404 ? -42.324 -10.515 43.671 1.00 42.68 435 GLY B C 1
ATOM 7241 O O . GLY B 1 404 ? -41.174 -10.193 43.355 1.00 43.39 435 GLY B O 1
ATOM 7242 N N . ILE B 1 405 ? -43.261 -10.875 42.783 1.00 41.68 436 ILE B N 1
ATOM 7243 C CA . ILE B 1 405 ? -43.000 -10.915 41.343 1.00 41.72 436 ILE B CA 1
ATOM 7244 C C . ILE B 1 405 ? -42.732 -9.488 40.846 1.00 41.42 436 ILE B C 1
ATOM 7245 O O . ILE B 1 405 ? -41.773 -9.261 40.116 1.00 43.14 436 ILE B O 1
ATOM 7250 N N . ARG B 1 406 ? -43.587 -8.544 41.249 1.00 41.54 437 ARG B N 1
ATOM 7251 C CA . ARG B 1 406 ? -43.466 -7.133 40.865 1.00 44.26 437 ARG B CA 1
ATOM 7252 C C . ARG B 1 406 ? -42.097 -6.587 41.296 1.00 43.64 437 ARG B C 1
ATOM 7253 O O . ARG B 1 406 ? -41.455 -5.865 40.538 1.00 40.97 437 ARG B O 1
ATOM 7261 N N . ALA B 1 407 ? -41.664 -6.929 42.514 1.00 42.60 438 ALA B N 1
ATOM 7262 C CA . ALA B 1 407 ? -40.387 -6.448 43.061 1.00 40.97 438 ALA B CA 1
ATOM 7263 C C . ALA B 1 407 ? -39.207 -7.106 42.326 1.00 40.39 438 ALA B C 1
ATOM 7264 O O . ALA B 1 407 ? -38.187 -6.456 42.088 1.00 41.41 438 ALA B O 1
ATOM 7266 N N . ALA B 1 408 ? -39.349 -8.391 41.975 1.00 38.80 439 ALA B N 1
ATOM 7267 C CA . ALA B 1 408 ? -38.304 -9.132 41.243 1.00 38.28 439 ALA B CA 1
ATOM 7268 C C . ALA B 1 408 ? -38.100 -8.521 39.851 1.00 38.42 439 ALA B C 1
ATOM 7269 O O . ALA B 1 408 ? -36.986 -8.495 39.334 1.00 38.45 439 ALA B O 1
ATOM 7271 N N . MET B 1 409 ? -39.189 -8.030 39.258 1.00 39.90 440 MET B N 1
ATOM 7272 C CA . MET B 1 409 ? -39.150 -7.398 37.948 1.00 41.44 440 MET B CA 1
ATOM 7273 C C . MET B 1 409 ? -38.614 -5.962 38.059 1.00 41.10 440 MET B C 1
ATOM 7274 O O . MET B 1 409 ? -37.873 -5.518 37.179 1.00 43.22 440 MET B O 1
ATOM 7279 N N . ASP B 1 410 ? -38.971 -5.256 39.141 1.00 39.68 441 ASP B N 1
ATOM 7280 C CA . ASP B 1 410 ? -38.455 -3.905 39.419 1.00 42.07 441 ASP B CA 1
ATOM 7281 C C . ASP B 1 410 ? -36.927 -3.938 39.563 1.00 40.61 441 ASP B C 1
ATOM 7282 O O . ASP B 1 410 ? -36.242 -3.000 39.144 1.00 40.87 441 ASP B O 1
ATOM 7287 N N . LEU B 1 411 ? -36.418 -5.013 40.182 1.00 40.65 442 LEU B N 1
ATOM 7288 C CA . LEU B 1 411 ? -34.987 -5.225 40.455 1.00 42.16 442 LEU B CA 1
ATOM 7289 C C . LEU B 1 411 ? -34.150 -5.022 39.186 1.00 39.92 442 LEU B C 1
ATOM 7290 O O . LEU B 1 411 ? -33.077 -4.408 39.236 1.00 40.33 442 LEU B O 1
ATOM 7295 N N . LEU B 1 412 ? -34.632 -5.562 38.062 1.00 37.97 443 LEU B N 1
ATOM 7296 C CA . LEU B 1 412 ? -33.876 -5.559 36.807 1.00 39.72 443 LEU B CA 1
ATOM 7297 C C . LEU B 1 412 ? -33.694 -4.122 36.301 1.00 40.41 443 LEU B C 1
ATOM 7298 O O . LEU B 1 412 ? -32.641 -3.790 35.768 1.00 40.55 443 LEU B O 1
ATOM 7303 N N . ALA B 1 413 ? -34.715 -3.278 36.490 1.00 40.28 444 ALA B N 1
ATOM 7304 C CA . ALA B 1 413 ? -34.674 -1.874 36.071 1.00 42.15 444 ALA B CA 1
ATOM 7305 C C . ALA B 1 413 ? -33.833 -1.038 37.048 1.00 42.73 444 ALA B C 1
ATOM 7306 O O . ALA B 1 413 ? -33.044 -0.186 36.624 1.00 45.63 444 ALA B O 1
ATOM 7308 N N . THR B 1 414 ? -34.017 -1.277 38.353 1.00 40.57 445 THR B N 1
ATOM 7309 C CA . THR B 1 414 ? -33.385 -0.474 39.401 1.00 40.92 445 THR B CA 1
ATOM 7310 C C . THR B 1 414 ? -31.857 -0.624 39.345 1.00 39.26 445 THR B C 1
ATOM 7311 O O . THR B 1 414 ? -31.143 0.372 39.350 1.00 40.17 445 THR B O 1
ATOM 7315 N N . TYR B 1 415 ? -31.371 -1.870 39.278 1.00 38.92 446 TYR B N 1
ATOM 7316 C CA . TYR B 1 415 ? -29.956 -2.176 39.502 1.00 38.92 446 TYR B CA 1
ATOM 7317 C C . TYR B 1 415 ? -29.198 -2.493 38.204 1.00 38.46 446 TYR B C 1
ATOM 7318 O O . TYR B 1 415 ? -27.979 -2.346 38.172 1.00 39.33 446 TYR B O 1
ATOM 7327 N N . TYR B 1 416 ? -29.894 -2.949 37.155 1.00 38.12 447 TYR B N 1
ATOM 7328 C CA . TYR B 1 416 ? -29.205 -3.463 35.968 1.00 38.21 447 TYR B CA 1
ATOM 7329 C C . TYR B 1 416 ? -29.530 -2.648 34.708 1.00 39.36 447 TYR B C 1
ATOM 7330 O O . TYR B 1 416 ? -29.066 -2.994 33.625 1.00 41.14 447 TYR B O 1
ATOM 7339 N N . GLY B 1 417 ? -30.316 -1.575 34.845 1.00 39.86 448 GLY B N 1
ATOM 7340 C CA . GLY B 1 417 ? -30.644 -0.688 33.727 1.00 40.62 448 GLY B CA 1
ATOM 7341 C C . GLY B 1 417 ? -31.498 -1.355 32.653 1.00 40.44 448 GLY B C 1
ATOM 7342 O O . GLY B 1 417 ? -31.530 -0.886 31.518 1.00 41.00 448 GLY B O 1
ATOM 7343 N N . CYS B 1 418 ? -32.202 -2.440 33.000 1.00 40.86 449 CYS B N 1
ATOM 7344 C CA . CYS B 1 418 ? -33.120 -3.108 32.064 1.00 43.84 449 CYS B CA 1
ATOM 7345 C C . CYS B 1 418 ? -34.343 -2.213 31.839 1.00 45.30 449 CYS B C 1
ATOM 7346 O O . CYS B 1 418 ? -34.652 -1.370 32.674 1.00 44.77 449 CYS B O 1
ATOM 7349 N N . SER B 1 419 ? -35.034 -2.403 30.710 1.00 48.58 450 SER B N 1
ATOM 7350 C CA . SER B 1 419 ? -36.250 -1.641 30.428 1.00 50.45 450 SER B CA 1
ATOM 7351 C C . SER B 1 419 ? -37.335 -2.045 31.435 1.00 48.78 450 SER B C 1
ATOM 7352 O O . SER B 1 419 ? -37.521 -3.231 31.713 1.00 48.86 450 SER B O 1
ATOM 7355 N N . VAL B 1 420 ? -38.015 -1.040 31.998 1.00 48.89 451 VAL B N 1
ATOM 7356 C CA . VAL B 1 420 ? -39.066 -1.225 32.999 1.00 49.17 451 VAL B CA 1
ATOM 7357 C C . VAL B 1 420 ? -40.129 -2.180 32.435 1.00 47.99 451 VAL B C 1
ATOM 7358 O O . VAL B 1 420 ? -40.577 -2.016 31.306 1.00 47.58 451 VAL B O 1
ATOM 7362 N N . VAL B 1 421 ? -40.491 -3.194 33.231 1.00 47.51 452 VAL B N 1
ATOM 7363 C CA . VAL B 1 421 ? -41.633 -4.057 32.961 1.00 47.20 452 VAL B CA 1
ATOM 7364 C C . VAL B 1 421 ? -42.897 -3.263 33.318 1.00 48.54 452 VAL B C 1
ATOM 7365 O O . VAL B 1 421 ? -43.085 -2.874 34.472 1.00 49.58 452 VAL B O 1
ATOM 7369 N N . THR B 1 422 ? -43.738 -3.016 32.309 1.00 49.40 453 THR B N 1
ATOM 7370 C CA . THR B 1 422 ? -44.920 -2.154 32.432 1.00 51.71 453 THR B CA 1
ATOM 7371 C C . THR B 1 422 ? -46.014 -2.867 33.238 1.00 52.60 453 THR B C 1
ATOM 7372 O O . THR B 1 422 ? -45.977 -4.088 33.428 1.00 51.19 453 THR B O 1
ATOM 7376 N N . ASP B 1 423 ? -47.000 -2.084 33.687 1.00 54.18 454 ASP B N 1
ATOM 7377 C CA . ASP B 1 423 ? -48.175 -2.608 34.368 1.00 55.45 454 ASP B CA 1
ATOM 7378 C C . ASP B 1 423 ? -48.889 -3.607 33.450 1.00 55.93 454 ASP B C 1
ATOM 7379 O O . ASP B 1 423 ? -49.322 -4.660 33.915 1.00 57.89 454 ASP B O 1
ATOM 7384 N N . ALA B 1 424 ? -48.988 -3.269 32.157 1.00 55.76 455 ALA B N 1
ATOM 7385 C CA . ALA B 1 424 ? -49.627 -4.125 31.147 1.00 58.60 455 ALA B CA 1
ATOM 7386 C C . ALA B 1 424 ? -48.909 -5.479 31.066 1.00 57.32 455 ALA B C 1
ATOM 7387 O O . ALA B 1 424 ? -49.550 -6.534 31.086 1.00 54.44 455 ALA B O 1
ATOM 7389 N N . GLU B 1 425 ? -47.574 -5.431 30.972 1.00 56.12 456 GLU B N 1
ATOM 7390 C CA . GLU B 1 425 ? -46.742 -6.625 30.867 1.00 53.21 456 GLU B CA 1
ATOM 7391 C C . GLU B 1 425 ? -46.902 -7.489 32.125 1.00 51.45 456 GLU B C 1
ATOM 7392 O O . GLU B 1 425 ? -46.995 -8.717 32.027 1.00 51.20 456 GLU B O 1
ATOM 7398 N N . PHE B 1 426 ? -46.926 -6.838 33.296 1.00 50.71 457 PHE B N 1
ATOM 7399 C CA . PHE B 1 426 ? -47.034 -7.533 34.583 1.00 50.11 457 PHE B CA 1
ATOM 7400 C C . PHE B 1 426 ? -48.395 -8.239 34.680 1.00 50.95 457 PHE B C 1
ATOM 7401 O O . PHE B 1 426 ? -48.463 -9.410 35.064 1.00 50.51 457 PHE B O 1
ATOM 7409 N N . ALA B 1 427 ? -49.465 -7.518 34.323 1.00 54.09 458 ALA B N 1
ATOM 7410 C CA . ALA B 1 427 ? -50.846 -8.031 34.397 1.00 55.42 458 ALA B CA 1
ATOM 7411 C C . ALA B 1 427 ? -50.996 -9.282 33.520 1.00 54.17 458 ALA B C 1
ATOM 7412 O O . ALA B 1 427 ? -51.559 -10.285 33.960 1.00 54.52 458 ALA B O 1
ATOM 7414 N N . ALA B 1 428 ? -50.486 -9.218 32.284 1.00 53.19 459 ALA B N 1
ATOM 7415 C CA . ALA B 1 428 ? -50.557 -10.354 31.349 1.00 52.30 459 ALA B CA 1
ATOM 7416 C C . ALA B 1 428 ? -49.767 -11.550 31.902 1.00 50.26 459 ALA B C 1
ATOM 7417 O O . ALA B 1 428 ? -50.192 -12.693 31.734 1.00 50.23 459 ALA B O 1
ATOM 7419 N N . TYR B 1 429 ? -48.633 -11.284 32.568 1.00 47.18 460 TYR B N 1
ATOM 7420 C CA . TYR B 1 429 ? -47.785 -12.351 33.099 1.00 46.89 460 TYR B CA 1
ATOM 7421 C C . TYR B 1 429 ? -48.500 -13.117 34.224 1.00 47.74 460 TYR B C 1
ATOM 7422 O O . TYR B 1 429 ? -48.518 -14.349 34.207 1.00 48.46 460 TYR B O 1
ATOM 7431 N N . ILE B 1 430 ? -49.082 -12.403 35.196 1.00 49.05 461 ILE B N 1
ATOM 7432 C CA . ILE B 1 430 ? -49.701 -13.076 36.353 1.00 51.01 461 ILE B CA 1
ATOM 7433 C C . ILE B 1 430 ? -51.001 -13.778 35.924 1.00 52.29 461 ILE B C 1
ATOM 7434 O O . ILE B 1 430 ? -51.512 -14.613 36.670 1.00 52.29 461 ILE B O 1
ATOM 7439 N N . ALA B 1 431 ? -51.508 -13.464 34.723 1.00 52.76 462 ALA B N 1
ATOM 7440 C CA . ALA B 1 431 ? -52.690 -14.130 34.149 1.00 55.30 462 ALA B CA 1
ATOM 7441 C C . ALA B 1 431 ? -52.322 -15.473 33.497 1.00 54.00 462 ALA B C 1
ATOM 7442 O O . ALA B 1 431 ? -53.207 -16.286 33.239 1.00 56.86 462 ALA B O 1
ATOM 7444 N N . GLU B 1 432 ? -51.033 -15.701 33.211 1.00 52.62 463 GLU B N 1
ATOM 7445 C CA . GLU B 1 432 ? -50.566 -16.990 32.677 1.00 52.54 463 GLU B CA 1
ATOM 7446 C C . GLU B 1 432 ? -51.021 -18.118 33.614 1.00 53.86 463 GLU B C 1
ATOM 7447 O O . GLU B 1 432 ? -51.034 -17.947 34.844 1.00 52.67 463 GLU B O 1
ATOM 7453 N N . THR B 1 433 ? -51.370 -19.266 33.019 1.00 55.28 464 THR B N 1
ATOM 7454 C CA . THR B 1 433 ? -51.959 -20.405 33.730 1.00 57.93 464 THR B CA 1
ATOM 7455 C C . THR B 1 433 ? -51.010 -20.926 34.817 1.00 54.94 464 THR B C 1
ATOM 7456 O O . THR B 1 433 ? -51.446 -21.242 35.919 1.00 57.25 464 THR B O 1
ATOM 7460 N N . SER B 1 434 ? -49.716 -21.020 34.494 1.00 53.28 465 SER B N 1
ATOM 7461 C CA . SER B 1 434 ? -48.720 -21.577 35.412 1.00 52.42 465 SER B CA 1
ATOM 7462 C C . SER B 1 434 ? -48.415 -20.604 36.563 1.00 50.09 465 SER B C 1
ATOM 7463 O O . SER B 1 434 ? -47.932 -21.033 37.614 1.00 51.50 465 SER B O 1
ATOM 7466 N N . VAL B 1 435 ? -48.699 -19.308 36.355 1.00 49.60 466 VAL B N 1
ATOM 7467 C CA . VAL B 1 435 ? -48.292 -18.222 37.261 1.00 49.79 466 VAL B CA 1
ATOM 7468 C C . VAL B 1 435 ? -49.453 -17.833 38.193 1.00 50.33 466 VAL B C 1
ATOM 7469 O O . VAL B 1 435 ? -49.244 -17.655 39.393 1.00 49.93 466 VAL B O 1
ATOM 7473 N N . ALA B 1 436 ? -50.665 -17.677 37.645 1.00 51.76 467 ALA B N 1
ATOM 7474 C CA . ALA B 1 436 ? -51.843 -17.302 38.450 1.00 51.23 467 ALA B CA 1
ATOM 7475 C C . ALA B 1 436 ? -51.870 -18.160 39.723 1.00 50.77 467 ALA B C 1
ATOM 7476 O O . ALA B 1 436 ? -51.824 -19.387 39.644 1.00 50.84 467 ALA B O 1
ATOM 7478 N N . PHE B 1 437 ? -51.920 -17.501 40.887 1.00 51.37 468 PHE B N 1
ATOM 7479 C CA . PHE B 1 437 ? -51.750 -18.166 42.187 1.00 51.84 468 PHE B CA 1
ATOM 7480 C C . PHE B 1 437 ? -52.813 -19.260 42.347 1.00 53.76 468 PHE B C 1
ATOM 7481 O O . PHE B 1 437 ? -54.011 -18.992 42.238 1.00 54.36 468 PHE B O 1
ATOM 7489 N N . GLY B 1 438 ? -52.353 -20.490 42.603 1.00 54.84 469 GLY B N 1
ATOM 7490 C CA . GLY B 1 438 ? -53.213 -21.672 42.658 1.00 57.43 469 GLY B CA 1
ATOM 7491 C C . GLY B 1 438 ? -54.021 -21.730 43.943 1.00 58.74 469 GLY B C 1
ATOM 7492 O O . GLY B 1 438 ? -53.800 -20.935 44.862 1.00 57.95 469 GLY B O 1
ATOM 7493 N N . ALA B 1 439 ? -54.957 -22.685 43.997 1.00 61.59 470 ALA B N 1
ATOM 7494 C CA . ALA B 1 439 ? -55.890 -22.845 45.116 1.00 64.05 470 ALA B CA 1
ATOM 7495 C C . ALA B 1 439 ? -55.370 -23.872 46.134 1.00 65.13 470 ALA B C 1
ATOM 7496 O O . ALA B 1 439 ? -55.816 -23.873 47.280 1.00 67.02 470 ALA B O 1
ATOM 7498 N N . VAL B 1 440 ? -54.439 -24.740 45.714 1.00 64.82 471 VAL B N 1
ATOM 7499 C CA . VAL B 1 440 ? -53.925 -25.848 46.535 1.00 63.87 471 VAL B CA 1
ATOM 7500 C C . VAL B 1 440 ? -52.524 -25.482 47.049 1.00 60.27 471 VAL B C 1
ATOM 7501 O O . VAL B 1 440 ? -51.709 -24.928 46.307 1.00 57.28 471 VAL B O 1
ATOM 7505 N N . ALA B 1 441 ? -52.256 -25.832 48.315 1.00 59.22 472 ALA B N 1
ATOM 7506 C CA . ALA B 1 441 ? -51.061 -25.404 49.070 1.00 57.55 472 ALA B CA 1
ATOM 7507 C C . ALA B 1 441 ? -49.769 -25.830 48.365 1.00 56.23 472 ALA B C 1
ATOM 7508 O O . ALA B 1 441 ? -48.825 -25.039 48.259 1.00 54.51 472 ALA B O 1
ATOM 7510 N N . GLU B 1 442 ? -49.722 -27.086 47.908 1.00 55.89 473 GLU B N 1
ATOM 7511 C CA . GLU B 1 442 ? -48.508 -27.642 47.330 1.00 56.26 473 GLU B CA 1
ATOM 7512 C C . GLU B 1 442 ? -48.176 -26.914 46.018 1.00 54.06 473 GLU B C 1
ATOM 7513 O O . GLU B 1 442 ? -47.003 -26.662 45.753 1.00 52.43 473 GLU B O 1
ATOM 7519 N N . GLN B 1 443 ? -49.195 -26.564 45.216 1.00 53.93 474 GLN B N 1
ATOM 7520 C CA . GLN B 1 443 ? -48.963 -25.805 43.977 1.00 53.73 474 GLN B CA 1
ATOM 7521 C C . GLN B 1 443 ? -48.498 -24.384 44.311 1.00 51.22 474 GLN B C 1
ATOM 7522 O O . GLN B 1 443 ? -47.632 -23.845 43.629 1.00 49.57 474 GLN B O 1
ATOM 7528 N N . GLN B 1 444 ? -49.105 -23.777 45.337 1.00 50.68 475 GLN B N 1
ATOM 7529 C CA . GLN B 1 444 ? -48.730 -22.438 45.778 1.00 50.58 475 GLN B CA 1
ATOM 7530 C C . GLN B 1 444 ? -47.240 -22.418 46.148 1.00 48.84 475 GLN B C 1
ATOM 7531 O O . GLN B 1 444 ? -46.526 -21.499 45.771 1.00 47.20 475 GLN B O 1
ATOM 7537 N N . LYS B 1 445 ? -46.788 -23.443 46.883 1.00 50.17 476 LYS B N 1
ATOM 7538 C CA . LYS B 1 445 ? -45.388 -23.580 47.279 1.00 49.43 476 LYS B CA 1
ATOM 7539 C C . LYS B 1 445 ? -44.497 -23.667 46.033 1.00 48.56 476 LYS B C 1
ATOM 7540 O O . LYS B 1 445 ? -43.416 -23.068 45.994 1.00 45.61 476 LYS B O 1
ATOM 7546 N N . SER B 1 446 ? -44.948 -24.435 45.033 1.00 48.41 477 SER B N 1
ATOM 7547 C CA . SER B 1 446 ? -44.216 -24.602 43.779 1.00 49.58 477 SER B CA 1
ATOM 7548 C C . SER B 1 446 ? -44.081 -23.253 43.060 1.00 47.52 477 SER B C 1
ATOM 7549 O O . SER B 1 446 ? -43.001 -22.904 42.595 1.00 46.64 477 SER B O 1
ATOM 7552 N N . GLN B 1 447 ? -45.183 -22.496 42.998 1.00 46.85 478 GLN B N 1
ATOM 7553 C CA . GLN B 1 447 ? -45.224 -21.212 42.297 1.00 46.94 478 GLN B CA 1
ATOM 7554 C C . GLN B 1 447 ? -44.333 -20.176 42.999 1.00 45.67 478 GLN B C 1
ATOM 7555 O O . GLN B 1 447 ? -43.582 -19.466 42.336 1.00 44.92 478 GLN B O 1
ATOM 7561 N N . ILE B 1 448 ? -44.434 -20.080 44.330 1.00 45.12 479 ILE B N 1
ATOM 7562 C CA . ILE B 1 448 ? -43.652 -19.104 45.092 1.00 44.85 479 ILE B CA 1
ATOM 7563 C C . ILE B 1 448 ? -42.152 -19.365 44.864 1.00 43.79 479 ILE B C 1
ATOM 7564 O O . ILE B 1 448 ? -41.387 -18.442 44.563 1.00 42.00 479 ILE B O 1
ATOM 7569 N N . ASN B 1 449 ? -41.742 -20.630 44.998 1.00 43.07 480 ASN B N 1
ATOM 7570 C CA . ASN B 1 449 ? -40.328 -20.999 45.008 1.00 43.00 480 ASN B CA 1
ATOM 7571 C C . ASN B 1 449 ? -39.758 -21.013 43.583 1.00 42.26 480 ASN B C 1
ATOM 7572 O O . ASN B 1 449 ? -38.545 -20.855 43.402 1.00 41.70 480 ASN B O 1
ATOM 7577 N N . THR B 1 450 ? -40.625 -21.190 42.579 1.00 42.57 481 THR B N 1
ATOM 7578 C CA . THR B 1 450 ? -40.226 -21.056 41.174 1.00 42.34 481 THR B CA 1
ATOM 7579 C C . THR B 1 450 ? -39.903 -19.585 40.886 1.00 40.55 481 THR B C 1
ATOM 7580 O O . THR B 1 450 ? -38.880 -19.278 40.291 1.00 41.04 481 THR B O 1
ATOM 7584 N N . GLN B 1 451 ? -40.783 -18.681 41.327 1.00 40.62 482 GLN B N 1
ATOM 7585 C CA . GLN B 1 451 ? -40.562 -17.242 41.175 1.00 41.85 482 GLN B CA 1
ATOM 7586 C C . GLN B 1 451 ? -39.300 -16.809 41.936 1.00 40.84 482 GLN B C 1
ATOM 7587 O O . GLN B 1 451 ? -38.567 -15.938 41.465 1.00 40.46 482 GLN B O 1
ATOM 7593 N N . ALA B 1 452 ? -39.053 -17.412 43.107 1.00 40.62 483 ALA B N 1
ATOM 7594 C CA . ALA B 1 452 ? -37.860 -17.101 43.918 1.00 40.29 483 ALA B CA 1
ATOM 7595 C C . ALA B 1 452 ? -36.585 -17.510 43.166 1.00 39.37 483 ALA B C 1
ATOM 7596 O O . ALA B 1 452 ? -35.575 -16.812 43.220 1.00 39.33 483 ALA B O 1
ATOM 7598 N N . TRP B 1 453 ? -36.654 -18.649 42.468 1.00 38.42 484 TRP B N 1
ATOM 7599 C CA . TRP B 1 453 ? -35.545 -19.211 41.690 1.00 39.02 484 TRP B CA 1
ATOM 7600 C C . TRP B 1 453 ? -35.161 -18.279 40.530 1.00 37.84 484 TRP B C 1
ATOM 7601 O O . TRP B 1 453 ? -33.975 -18.125 40.232 1.00 38.89 484 TRP B O 1
ATOM 7612 N N . ILE B 1 454 ? -36.158 -17.652 39.894 1.00 36.67 485 ILE B N 1
ATOM 7613 C CA . ILE B 1 454 ? -35.907 -16.642 38.863 1.00 37.56 485 ILE B CA 1
ATOM 7614 C C . ILE B 1 454 ? -35.207 -15.441 39.515 1.00 37.51 485 ILE B C 1
ATOM 7615 O O . ILE B 1 454 ? -34.182 -14.973 39.014 1.00 37.22 485 ILE B O 1
ATOM 7620 N N . LEU B 1 455 ? -35.766 -14.963 40.636 1.00 36.74 486 LEU B N 1
ATOM 7621 C CA . LEU B 1 455 ? -35.201 -13.837 41.389 1.00 37.50 486 LEU B CA 1
ATOM 7622 C C . LEU B 1 455 ? -33.749 -14.141 41.793 1.00 36.53 486 LEU B C 1
ATOM 7623 O O . LEU B 1 455 ? -32.883 -13.286 41.657 1.00 36.48 486 LEU B O 1
ATOM 7628 N N . HIS B 1 456 ? -33.501 -15.355 42.294 1.00 35.15 487 HIS B N 1
ATOM 7629 C CA . HIS B 1 456 ? -32.222 -15.710 42.912 1.00 36.56 487 HIS B CA 1
ATOM 7630 C C . HIS B 1 456 ? -31.138 -15.997 41.863 1.00 37.26 487 HIS B C 1
ATOM 7631 O O . HIS B 1 456 ? -30.007 -16.310 42.239 1.00 37.69 487 HIS B O 1
ATOM 7638 N N . PHE B 1 457 ? -31.458 -15.884 40.566 1.00 37.68 488 PHE B N 1
ATOM 7639 C CA . PHE B 1 457 ? -30.436 -15.995 39.532 1.00 38.03 488 PHE B CA 1
ATOM 7640 C C . PHE B 1 457 ? -29.242 -15.097 39.877 1.00 37.49 488 PHE B C 1
ATOM 7641 O O . PHE B 1 457 ? -28.095 -15.473 39.653 1.00 38.29 488 PHE B O 1
ATOM 7649 N N . HIS B 1 458 ? -29.529 -13.906 40.414 1.00 37.42 489 HIS B N 1
ATOM 7650 C CA . HIS B 1 458 ? -28.510 -12.879 40.668 1.00 37.96 489 HIS B CA 1
ATOM 7651 C C . HIS B 1 458 ? -27.703 -13.206 41.934 1.00 37.96 489 HIS B C 1
ATOM 7652 O O . HIS B 1 458 ? -26.607 -12.681 42.117 1.00 40.62 489 HIS B O 1
ATOM 7659 N N . ASN B 1 459 ? -28.245 -14.101 42.768 1.00 37.43 490 ASN B N 1
ATOM 7660 C CA . ASN B 1 459 ? -27.759 -14.416 44.101 1.00 37.10 490 ASN B CA 1
ATOM 7661 C C . ASN B 1 459 ? -27.550 -15.928 44.177 1.00 37.56 490 ASN B C 1
ATOM 7662 O O . ASN B 1 459 ? -28.304 -16.633 44.848 1.00 37.30 490 ASN B O 1
ATOM 7667 N N . PRO B 1 460 ? -26.525 -16.476 43.479 1.00 36.98 491 PRO B N 1
ATOM 7668 C CA . PRO B 1 460 ? -26.425 -17.918 43.253 1.00 36.88 491 PRO B CA 1
ATOM 7669 C C . PRO B 1 460 ? -26.438 -18.774 44.530 1.00 36.51 491 PRO B C 1
ATOM 7670 O O . PRO B 1 460 ? -27.040 -19.845 44.528 1.00 37.14 491 PRO B O 1
ATOM 7674 N N . ALA B 1 461 ? -25.783 -18.301 45.598 1.00 35.72 492 ALA B N 1
ATOM 7675 C CA . ALA B 1 461 ? -25.731 -19.046 46.857 1.00 37.88 492 ALA B CA 1
ATOM 7676 C C . ALA B 1 461 ? -27.149 -19.266 47.403 1.00 37.88 492 ALA B C 1
ATOM 7677 O O . ALA B 1 461 ? -27.471 -20.363 47.872 1.00 38.92 492 ALA B O 1
ATOM 7679 N N . GLU B 1 462 ? -27.990 -18.227 47.338 1.00 37.11 493 GLU B N 1
ATOM 7680 C CA . GLU B 1 462 ? -29.363 -18.326 47.851 1.00 38.34 493 GLU B CA 1
ATOM 7681 C C . GLU B 1 462 ? -30.218 -19.171 46.895 1.00 38.23 493 GLU B C 1
ATOM 7682 O O . GLU B 1 462 ? -31.053 -19.953 47.353 1.00 38.55 493 GLU B O 1
ATOM 7688 N N . ALA B 1 463 ? -29.996 -19.027 45.582 1.00 38.00 494 ALA B N 1
ATOM 7689 C CA . ALA B 1 463 ? -30.672 -19.864 44.577 1.00 38.52 494 ALA B CA 1
ATOM 7690 C C . ALA B 1 463 ? -30.522 -21.345 44.944 1.00 36.70 494 ALA B C 1
ATOM 7691 O O . ALA B 1 463 ? -31.501 -22.095 44.947 1.00 37.14 494 ALA B O 1
ATOM 7693 N N . TRP B 1 464 ? -29.288 -21.751 45.254 1.00 35.72 495 TRP B N 1
ATOM 7694 C CA . TRP B 1 464 ? -28.968 -23.156 45.473 1.00 38.06 495 TRP B CA 1
ATOM 7695 C C . TRP B 1 464 ? -29.498 -23.620 46.837 1.00 38.86 495 TRP B C 1
ATOM 7696 O O . TRP B 1 464 ? -30.026 -24.730 46.957 1.00 39.34 495 TRP B O 1
ATOM 7707 N N . ALA B 1 465 ? -29.352 -22.773 47.862 1.00 38.67 496 ALA B N 1
ATOM 7708 C CA . ALA B 1 465 ? -29.845 -23.102 49.192 1.00 39.76 496 ALA B CA 1
ATOM 7709 C C . ALA B 1 465 ? -31.364 -23.309 49.142 1.00 40.56 496 ALA B C 1
ATOM 7710 O O . ALA B 1 465 ? -31.878 -24.293 49.686 1.00 42.24 496 ALA B O 1
ATOM 7712 N N . ASN B 1 466 ? -32.073 -22.396 48.468 1.00 39.00 497 ASN B N 1
ATOM 7713 C CA . ASN B 1 466 ? -33.529 -22.410 48.481 1.00 40.97 497 ASN B CA 1
ATOM 7714 C C . ASN B 1 466 ? -34.067 -23.572 47.635 1.00 42.52 497 ASN B C 1
ATOM 7715 O O . ASN B 1 466 ? -35.060 -24.193 48.018 1.00 44.09 497 ASN B O 1
ATOM 7720 N N . VAL B 1 467 ? -33.431 -23.874 46.494 1.00 42.37 498 VAL B N 1
ATOM 7721 C CA . VAL B 1 467 ? -33.924 -24.976 45.661 1.00 43.84 498 VAL B CA 1
ATOM 7722 C C . VAL B 1 467 ? -33.703 -26.303 46.407 1.00 42.55 498 VAL B C 1
ATOM 7723 O O . VAL B 1 467 ? -34.561 -27.170 46.363 1.00 44.02 498 VAL B O 1
ATOM 7727 N N . ARG B 1 468 ? -32.582 -26.439 47.127 1.00 41.75 499 ARG B N 1
ATOM 7728 C CA . ARG B 1 468 ? -32.305 -27.648 47.930 1.00 43.52 499 ARG B CA 1
ATOM 7729 C C . ARG B 1 468 ? -33.358 -27.808 49.043 1.00 44.54 499 ARG B C 1
ATOM 7730 O O . ARG B 1 468 ? -33.804 -28.927 49.331 1.00 44.76 499 ARG B O 1
ATOM 7738 N N . ARG B 1 469 ? -33.758 -26.691 49.659 1.00 44.04 500 ARG B N 1
ATOM 7739 C CA . ARG B 1 469 ? -34.710 -26.696 50.778 1.00 44.78 500 ARG B CA 1
ATOM 7740 C C . ARG B 1 469 ? -36.129 -26.974 50.264 1.00 44.51 500 ARG B C 1
ATOM 7741 O O . ARG B 1 469 ? -36.792 -27.911 50.717 1.00 47.69 500 ARG B O 1
ATOM 7749 N N . ALA B 1 470 ? -36.580 -26.140 49.322 1.00 43.22 501 ALA B N 1
ATOM 7750 C CA . ALA B 1 470 ? -37.965 -26.118 48.848 1.00 46.47 501 ALA B CA 1
ATOM 7751 C C . ALA B 1 470 ? -38.269 -27.297 47.909 1.00 48.87 501 ALA B C 1
ATOM 7752 O O . ALA B 1 470 ? -39.423 -27.705 47.802 1.00 51.26 501 ALA B O 1
ATOM 7754 N N . ASP B 1 471 ? -37.244 -27.798 47.204 1.00 50.00 502 ASP B N 1
ATOM 7755 C CA . ASP B 1 471 ? -37.367 -28.844 46.158 1.00 51.80 502 ASP B CA 1
ATOM 7756 C C . ASP B 1 471 ? -38.201 -28.332 44.970 1.00 48.97 502 ASP B C 1
ATOM 7757 O O . ASP B 1 471 ? -38.722 -29.138 44.188 1.00 48.50 502 ASP B O 1
ATOM 7762 N N . TYR B 1 472 ? -38.317 -27.002 44.842 1.00 47.07 503 TYR B N 1
ATOM 7763 C CA . TYR B 1 472 ? -38.948 -26.329 43.702 1.00 46.40 503 TYR B CA 1
ATOM 7764 C C . TYR B 1 472 ? -38.050 -25.178 43.255 1.00 44.89 503 TYR B C 1
ATOM 7765 O O . TYR B 1 472 ? -37.561 -24.427 44.094 1.00 45.29 503 TYR B O 1
ATOM 7774 N N . PRO B 1 473 ? -37.823 -25.035 41.943 1.00 46.53 504 PRO B N 1
ATOM 7775 C CA . PRO B 1 473 ? -38.343 -25.920 40.912 1.00 46.92 504 PRO B CA 1
ATOM 7776 C C . PRO B 1 473 ? -37.736 -27.330 40.993 1.00 46.61 504 PRO B C 1
ATOM 7777 O O . PRO B 1 473 ? -36.644 -27.517 41.550 1.00 44.69 504 PRO B O 1
ATOM 7781 N N . LYS B 1 474 ? -38.478 -28.303 40.456 1.00 46.95 505 LYS B N 1
ATOM 7782 C CA . LYS B 1 474 ? -38.071 -29.689 40.439 1.00 50.57 505 LYS B CA 1
ATOM 7783 C C . LYS B 1 474 ? -37.060 -29.867 39.306 1.00 48.90 505 LYS B C 1
ATOM 7784 O O . LYS B 1 474 ? -37.433 -29.916 38.139 1.00 50.96 505 LYS B O 1
ATOM 7790 N N . LEU B 1 475 ? -35.779 -29.931 39.672 1.00 47.62 506 LEU B N 1
ATOM 7791 C CA . LEU B 1 475 ? -34.698 -30.015 38.705 1.00 47.40 506 LEU B CA 1
ATOM 7792 C C . LEU B 1 475 ? -34.352 -31.488 38.472 1.00 49.30 506 LEU B C 1
ATOM 7793 O O . LEU B 1 475 ? -34.114 -32.231 39.429 1.00 52.08 506 LEU B O 1
ATOM 7798 N N . GLN B 1 476 ? -34.340 -31.888 37.196 1.00 50.09 507 GLN B N 1
ATOM 7799 C CA . GLN B 1 476 ? -33.963 -33.232 36.782 1.00 51.74 507 GLN B CA 1
ATOM 7800 C C . GLN B 1 476 ? -32.458 -33.250 36.482 1.00 48.23 507 GLN B C 1
ATOM 7801 O O . GLN B 1 476 ? -31.954 -32.411 35.731 1.00 45.19 507 GLN B O 1
ATOM 7807 N N . ALA B 1 477 ? -31.757 -34.220 37.080 1.00 48.28 508 ALA B N 1
ATOM 7808 C CA . ALA B 1 477 ? -30.321 -34.388 36.928 1.00 48.71 508 ALA B CA 1
ATOM 7809 C C . ALA B 1 477 ? -29.978 -34.564 35.451 1.00 48.70 508 ALA B C 1
ATOM 7810 O O . ALA B 1 477 ? -30.784 -35.091 34.685 1.00 48.47 508 ALA B O 1
ATOM 7812 N N . PRO B 1 478 ? -28.779 -34.125 35.002 1.00 49.25 509 PRO B N 1
ATOM 7813 C CA . PRO B 1 478 ? -28.368 -34.299 33.612 1.00 49.78 509 PRO B CA 1
ATOM 7814 C C . PRO B 1 478 ? -28.587 -35.736 33.120 1.00 50.13 509 PRO B C 1
ATOM 7815 O O . PRO B 1 478 ? -28.306 -36.694 33.845 1.00 52.83 509 PRO B O 1
ATOM 7819 N N . ASN B 1 479 ? -29.104 -35.854 31.896 1.00 49.03 510 ASN B N 1
ATOM 7820 C CA . ASN B 1 479 ? -29.307 -37.126 31.227 1.00 52.07 510 ASN B CA 1
ATOM 7821 C C . ASN B 1 479 ? -28.834 -36.972 29.778 1.00 51.87 510 ASN B C 1
ATOM 7822 O O . ASN B 1 479 ? -29.624 -36.618 28.910 1.00 53.01 510 ASN B O 1
ATOM 7827 N N . THR B 1 480 ? -27.532 -37.195 29.551 1.00 51.24 511 THR B N 1
ATOM 7828 C CA . THR B 1 480 ? -26.896 -36.999 28.242 1.00 51.86 511 THR B CA 1
ATOM 7829 C C . THR B 1 480 ? -25.847 -38.089 27.994 1.00 52.71 511 THR B C 1
ATOM 7830 O O . THR B 1 480 ? -25.509 -38.863 28.889 1.00 50.95 511 THR B O 1
ATOM 7834 N N . LYS B 1 481 ? -25.319 -38.107 26.767 1.00 53.80 512 LYS B N 1
ATOM 7835 C CA . LYS B 1 481 ? -24.248 -39.017 26.352 1.00 56.37 512 LYS B CA 1
ATOM 7836 C C . LYS B 1 481 ? -22.940 -38.717 27.105 1.00 55.54 512 LYS B C 1
ATOM 7837 O O . LYS B 1 481 ? -22.053 -39.575 27.164 1.00 56.28 512 LYS B O 1
ATOM 7843 N N . ASN B 1 482 ? -22.801 -37.490 27.628 1.00 53.99 513 ASN B N 1
ATOM 7844 C CA . ASN B 1 482 ? -21.629 -37.090 28.413 1.00 52.37 513 ASN B CA 1
ATOM 7845 C C . ASN B 1 482 ? -21.634 -37.848 29.736 1.00 51.79 513 ASN B C 1
ATOM 7846 O O . ASN B 1 482 ? -22.681 -37.991 30.367 1.00 52.91 513 ASN B O 1
ATOM 7851 N N . PRO B 1 483 ? -20.473 -38.367 30.196 1.00 53.37 514 PRO B N 1
ATOM 7852 C CA . PRO B 1 483 ? -20.422 -39.133 31.439 1.00 54.25 514 PRO B CA 1
ATOM 7853 C C . PRO B 1 483 ? -20.544 -38.228 32.673 1.00 52.79 514 PRO B C 1
ATOM 7854 O O . PRO B 1 483 ? -20.068 -37.092 32.663 1.00 51.86 514 PRO B O 1
ATOM 7858 N N . LEU B 1 484 ? -21.217 -38.745 33.704 1.00 53.39 515 LEU B N 1
ATOM 7859 C CA . LEU B 1 484 ? -21.266 -38.131 35.015 1.00 52.74 515 LEU B CA 1
ATOM 7860 C C . LEU B 1 484 ? -20.200 -38.807 35.881 1.00 53.15 515 LEU B C 1
ATOM 7861 O O . LEU B 1 484 ? -20.205 -40.021 36.029 1.00 54.71 515 LEU B O 1
ATOM 7866 N N . ILE B 1 485 ? -19.291 -38.006 36.442 1.00 52.37 516 ILE B N 1
ATOM 7867 C CA . ILE B 1 485 ? -18.066 -38.527 37.027 1.00 54.47 516 ILE B CA 1
ATOM 7868 C C . ILE B 1 485 ? -18.363 -39.096 38.421 1.00 55.07 516 ILE B C 1
ATOM 7869 O O . ILE B 1 485 ? -17.976 -40.222 38.714 1.00 57.98 516 ILE B O 1
ATOM 7874 N N . ASP B 1 486 ? -19.046 -38.316 39.265 1.00 54.46 517 ASP B N 1
ATOM 7875 C CA . ASP B 1 486 ? -19.184 -38.637 40.688 1.00 55.66 517 ASP B CA 1
ATOM 7876 C C . ASP B 1 486 ? -20.665 -38.672 41.090 1.00 54.70 517 ASP B C 1
ATOM 7877 O O . ASP B 1 486 ? -21.075 -37.963 42.000 1.00 52.81 517 ASP B O 1
ATOM 7882 N N . GLY B 1 487 ? -21.447 -39.520 40.412 1.00 56.19 518 GLY B N 1
ATOM 7883 C CA . GLY B 1 487 ? -22.826 -39.835 40.805 1.00 55.63 518 GLY B CA 1
ATOM 7884 C C . GLY B 1 487 ? -23.862 -39.217 39.879 1.00 53.78 518 GLY B C 1
ATOM 7885 O O . GLY B 1 487 ? -23.606 -38.221 39.215 1.00 52.68 518 GLY B O 1
ATOM 7886 N N . ALA B 1 488 ? -25.061 -39.811 39.883 1.00 54.08 519 ALA B N 1
ATOM 7887 C CA . ALA B 1 488 ? -26.130 -39.515 38.927 1.00 53.74 519 ALA B CA 1
ATOM 7888 C C . ALA B 1 488 ? -26.942 -38.284 39.360 1.00 51.66 519 ALA B C 1
ATOM 7889 O O . ALA B 1 488 ? -27.396 -37.523 38.508 1.00 49.62 519 ALA B O 1
ATOM 7891 N N . ASP B 1 489 ? -27.125 -38.104 40.675 1.00 51.92 520 ASP B N 1
ATOM 7892 C CA . ASP B 1 489 ? -28.005 -37.062 41.232 1.00 51.93 520 ASP B CA 1
ATOM 7893 C C . ASP B 1 489 ? -27.231 -35.748 41.396 1.00 51.20 520 ASP B C 1
ATOM 7894 O O . ASP B 1 489 ? -26.022 -35.753 41.654 1.00 50.44 520 ASP B O 1
ATOM 7899 N N . ILE B 1 490 ? -27.947 -34.623 41.275 1.00 49.61 521 ILE B N 1
ATOM 7900 C CA . ILE B 1 490 ? -27.334 -33.306 41.436 1.00 48.33 521 ILE B CA 1
ATOM 7901 C C . ILE B 1 490 ? -26.810 -33.210 42.867 1.00 48.59 521 ILE B C 1
ATOM 7902 O O . ILE B 1 490 ? -27.560 -33.450 43.816 1.00 47.99 521 ILE B O 1
ATOM 7907 N N . PRO B 1 491 ? -25.507 -32.895 43.064 1.00 47.25 522 PRO B N 1
ATOM 7908 C CA . PRO B 1 491 ? -24.953 -32.705 44.405 1.00 46.63 522 PRO B CA 1
ATOM 7909 C C . PRO B 1 491 ? -25.778 -31.721 45.247 1.00 46.01 522 PRO B C 1
ATOM 7910 O O . PRO B 1 491 ? -26.364 -30.782 44.705 1.00 44.31 522 PRO B O 1
ATOM 7914 N N . VAL B 1 492 ? -25.805 -31.957 46.563 1.00 47.36 523 VAL B N 1
ATOM 7915 C CA . VAL B 1 492 ? -26.605 -31.170 47.507 1.00 46.18 523 VAL B CA 1
ATOM 7916 C C . VAL B 1 492 ? -25.694 -30.478 48.533 1.00 45.97 523 VAL B C 1
ATOM 7917 O O . VAL B 1 492 ? -26.191 -29.867 49.489 1.00 43.48 523 VAL B O 1
ATOM 7921 N N . ARG B 1 493 ? -24.373 -30.556 48.315 1.00 45.40 524 ARG B N 1
ATOM 7922 C CA . ARG B 1 493 ? -23.377 -29.857 49.120 1.00 45.05 524 ARG B CA 1
ATOM 7923 C C . ARG B 1 493 ? -22.039 -29.845 48.370 1.00 44.95 524 ARG B C 1
ATOM 7924 O O . ARG B 1 493 ? -21.898 -30.463 47.315 1.00 46.65 524 ARG B O 1
ATOM 7932 N N . LEU B 1 494 ? -21.059 -29.137 48.937 1.00 44.30 525 LEU B N 1
ATOM 7933 C CA . LEU B 1 494 ? -19.672 -29.236 48.505 1.00 45.37 525 LEU B CA 1
ATOM 7934 C C . LEU B 1 494 ? -18.894 -30.050 49.544 1.00 46.96 525 LEU B C 1
ATOM 7935 O O . LEU B 1 494 ? -19.174 -29.972 50.742 1.00 48.32 525 LEU B O 1
ATOM 7940 N N . CYS B 1 495 ? -17.924 -30.835 49.067 1.00 48.26 526 CYS B N 1
ATOM 7941 C CA . CYS B 1 495 ? -17.065 -31.633 49.932 1.00 50.92 526 CYS B CA 1
ATOM 7942 C C . CYS B 1 495 ? -16.100 -30.718 50.692 1.00 49.84 526 CYS B C 1
ATOM 7943 O O . CYS B 1 495 ? -15.679 -29.681 50.176 1.00 48.36 526 CYS B O 1
ATOM 7946 N N . TYR B 1 496 ? -15.763 -31.123 51.920 1.00 50.82 527 TYR B N 1
ATOM 7947 C CA . TYR B 1 496 ? -14.704 -30.496 52.693 1.00 51.39 527 TYR B CA 1
ATOM 7948 C C . TYR B 1 496 ? -13.392 -30.590 51.918 1.00 51.60 527 TYR B C 1
ATOM 7949 O O . TYR B 1 496 ? -13.152 -31.579 51.225 1.00 51.45 527 TYR B O 1
ATOM 7958 N N . PRO B 1 497 ? -12.502 -29.576 52.002 1.00 50.27 528 PRO B N 1
ATOM 7959 C CA . PRO B 1 497 ? -11.161 -29.694 51.432 1.00 51.96 528 PRO B CA 1
ATOM 7960 C C . PRO B 1 497 ? -10.450 -30.950 51.962 1.00 54.11 528 PRO B C 1
ATOM 7961 O O . PRO B 1 497 ? -10.466 -31.202 53.165 1.00 55.01 528 PRO B O 1
ATOM 7965 N N . ILE B 1 498 ? -9.836 -31.719 51.056 1.00 56.03 529 ILE B N 1
ATOM 7966 C CA . ILE B 1 498 ? -9.163 -32.977 51.392 1.00 60.25 529 ILE B CA 1
ATOM 7967 C C . ILE B 1 498 ? -8.090 -32.711 52.458 1.00 62.56 529 ILE B C 1
ATOM 7968 O O . ILE B 1 498 ? -7.836 -33.558 53.315 1.00 62.32 529 ILE B O 1
ATOM 7973 N N . LYS B 1 499 ? -7.485 -31.518 52.400 1.00 63.55 530 LYS B N 1
ATOM 7974 C CA . LYS B 1 499 ? -6.374 -31.119 53.264 1.00 66.97 530 LYS B CA 1
ATOM 7975 C C . LYS B 1 499 ? -6.820 -31.009 54.732 1.00 67.24 530 LYS B C 1
ATOM 7976 O O . LYS B 1 499 ? -5.978 -31.066 55.626 1.00 69.19 530 LYS B O 1
ATOM 7982 N N . GLU B 1 500 ? -8.127 -30.852 54.979 1.00 65.75 531 GLU B N 1
ATOM 7983 C CA . GLU B 1 500 ? -8.664 -30.800 56.348 1.00 67.30 531 GLU B CA 1
ATOM 7984 C C . GLU B 1 500 ? -8.443 -32.138 57.067 1.00 71.72 531 GLU B C 1
ATOM 7985 O O . GLU B 1 500 ? -8.389 -32.174 58.295 1.00 74.84 531 GLU B O 1
ATOM 7991 N N . GLU B 1 501 ? -8.326 -33.226 56.295 1.00 74.12 532 GLU B N 1
ATOM 7992 C CA . GLU B 1 501 ? -8.017 -34.557 56.820 1.00 79.00 532 GLU B CA 1
ATOM 7993 C C . GLU B 1 501 ? -6.656 -34.544 57.532 1.00 82.16 532 GLU B C 1
ATOM 7994 O O . GLU B 1 501 ? -6.451 -35.305 58.472 1.00 87.02 532 GLU B O 1
ATOM 8000 N N . THR B 1 502 ? -5.736 -33.690 57.066 1.00 83.60 533 THR B N 1
ATOM 8001 C CA . THR B 1 502 ? -4.413 -33.509 57.669 1.00 86.16 533 THR B CA 1
ATOM 8002 C C . THR B 1 502 ? -4.490 -32.495 58.820 1.00 87.29 533 THR B C 1
ATOM 8003 O O . THR B 1 502 ? -4.079 -32.801 59.937 1.00 91.28 533 THR B O 1
ATOM 8007 N N . TYR B 1 503 ? -5.016 -31.297 58.528 1.00 86.46 534 TYR B N 1
ATOM 8008 C CA . TYR B 1 503 ? -4.938 -30.134 59.431 1.00 88.61 534 TYR B CA 1
ATOM 8009 C C . TYR B 1 503 ? -5.814 -30.326 60.676 1.00 85.51 534 TYR B C 1
ATOM 8010 O O . TYR B 1 503 ? -5.476 -29.816 61.741 1.00 89.17 534 TYR B O 1
ATOM 8019 N N . SER B 1 504 ? -6.944 -31.026 60.532 1.00 84.06 535 SER B N 1
ATOM 8020 C CA . SER B 1 504 ? -7.843 -31.297 61.655 1.00 82.47 535 SER B CA 1
ATOM 8021 C C . SER B 1 504 ? -8.548 -32.642 61.441 1.00 83.11 535 SER B C 1
ATOM 8022 O O . SER B 1 504 ? -9.744 -32.684 61.147 1.00 83.36 535 SER B O 1
ATOM 8025 N N . LYS B 1 505 ? -7.786 -33.731 61.606 1.00 84.79 536 LYS B N 1
ATOM 8026 C CA . LYS B 1 505 ? -8.227 -35.078 61.239 1.00 84.60 536 LYS B CA 1
ATOM 8027 C C . LYS B 1 505 ? -9.426 -35.489 62.103 1.00 81.71 536 LYS B C 1
ATOM 8028 O O . LYS B 1 505 ? -10.371 -36.084 61.595 1.00 80.13 536 LYS B O 1
ATOM 8034 N N . ASP B 1 506 ? -9.385 -35.150 63.397 1.00 80.87 537 ASP B N 1
ATOM 8035 C CA . ASP B 1 506 ? -10.423 -35.551 64.349 1.00 79.89 537 ASP B CA 1
ATOM 8036 C C . ASP B 1 506 ? -11.739 -34.833 64.015 1.00 77.71 537 ASP B C 1
ATOM 8037 O O . ASP B 1 506 ? -12.789 -35.472 63.935 1.00 78.38 537 ASP B O 1
ATOM 8042 N N . ALA B 1 507 ? -11.671 -33.512 63.816 1.00 75.80 538 ALA B N 1
ATOM 8043 C CA . ALA B 1 507 ? -12.847 -32.692 63.506 1.00 74.33 538 ALA B CA 1
ATOM 8044 C C . ALA B 1 507 ? -13.428 -33.097 62.144 1.00 72.34 538 ALA B C 1
ATOM 8045 O O . ALA B 1 507 ? -14.639 -33.264 62.002 1.00 71.56 538 ALA B O 1
ATOM 8047 N N . TYR B 1 508 ? -12.539 -33.243 61.155 1.00 72.89 539 TYR B N 1
ATOM 8048 C CA . TYR B 1 508 ? -12.885 -33.656 59.798 1.00 71.73 539 TYR B CA 1
ATOM 8049 C C . TYR B 1 508 ? -13.599 -35.013 59.830 1.00 72.02 539 TYR B C 1
ATOM 8050 O O . TYR B 1 508 ? -14.657 -35.173 59.224 1.00 71.78 539 TYR B O 1
ATOM 8059 N N . GLN B 1 509 ? -13.007 -35.975 60.546 1.00 74.40 540 GLN B N 1
ATOM 8060 C CA . GLN B 1 509 ? -13.525 -37.340 60.623 1.00 77.12 540 GLN B CA 1
ATOM 8061 C C . GLN B 1 509 ? -14.859 -37.344 61.380 1.00 76.47 540 GLN B C 1
ATOM 8062 O O . GLN B 1 509 ? -15.801 -38.013 60.959 1.00 77.38 540 GLN B O 1
ATOM 8068 N N . GLU B 1 510 ? -14.927 -36.592 62.487 1.00 76.16 541 GLU B N 1
ATOM 8069 C CA . GLU B 1 510 ? -16.140 -36.492 63.308 1.00 77.94 541 GLU B CA 1
ATOM 8070 C C . GLU B 1 510 ? -17.288 -35.902 62.477 1.00 74.21 541 GLU B C 1
ATOM 8071 O O . GLU B 1 510 ? -18.435 -36.326 62.617 1.00 74.67 541 GLU B O 1
ATOM 8077 N N . ALA B 1 511 ? -16.968 -34.915 61.632 1.00 71.16 542 ALA B N 1
ATOM 8078 C CA . ALA B 1 511 ? -17.950 -34.266 60.769 1.00 68.00 542 ALA B CA 1
ATOM 8079 C C . ALA B 1 511 ? -18.516 -35.281 59.767 1.00 68.96 542 ALA B C 1
ATOM 8080 O O . ALA B 1 511 ? -19.727 -35.371 59.595 1.00 69.39 542 ALA B O 1
ATOM 8082 N N . LYS B 1 512 ? -17.622 -36.044 59.127 1.00 72.19 543 LYS B N 1
ATOM 8083 C CA . LYS B 1 512 ? -17.991 -37.050 58.126 1.00 74.80 543 LYS B CA 1
ATOM 8084 C C . LYS B 1 512 ? -18.855 -38.145 58.767 1.00 76.70 543 LYS B C 1
ATOM 8085 O O . LYS B 1 512 ? -19.832 -38.597 58.165 1.00 75.47 543 LYS B O 1
ATOM 8091 N N . ASP B 1 513 ? -18.480 -38.560 59.983 1.00 78.65 544 ASP B N 1
ATOM 8092 C CA . ASP B 1 513 ? -19.144 -39.648 60.704 1.00 81.48 544 ASP B CA 1
ATOM 8093 C C . ASP B 1 513 ? -20.559 -39.225 61.120 1.00 81.54 544 ASP B C 1
ATOM 8094 O O . ASP B 1 513 ? -21.458 -40.059 61.163 1.00 84.45 544 ASP B O 1
ATOM 8099 N N . ARG B 1 514 ? -20.747 -37.934 61.422 1.00 80.63 545 ARG B N 1
ATOM 8100 C CA . ARG B 1 514 ? -22.048 -37.409 61.851 1.00 81.70 545 ARG B CA 1
ATOM 8101 C C . ARG B 1 514 ? -23.047 -37.493 60.687 1.00 78.95 545 ARG B C 1
ATOM 8102 O O . ARG B 1 514 ? -24.245 -37.653 60.911 1.00 77.85 545 ARG B O 1
ATOM 8110 N N . VAL B 1 515 ? -22.542 -37.399 59.450 1.00 79.57 546 VAL B N 1
ATOM 8111 C CA . VAL B 1 515 ? -23.365 -37.456 58.236 1.00 81.07 546 VAL B CA 1
ATOM 8112 C C . VAL B 1 515 ? -23.748 -38.914 57.946 1.00 81.40 546 VAL B C 1
ATOM 8113 O O . VAL B 1 515 ? -24.890 -39.193 57.579 1.00 82.24 546 VAL B O 1
ATOM 8117 N N . GLY B 1 516 ? -22.776 -39.823 58.090 1.00 83.09 547 GLY B N 1
ATOM 8118 C CA . GLY B 1 516 ? -22.961 -41.252 57.833 1.00 84.30 547 GLY B CA 1
ATOM 8119 C C . GLY B 1 516 ? -22.252 -41.682 56.560 1.00 84.18 547 GLY B C 1
ATOM 8120 O O . GLY B 1 516 ? -21.039 -41.902 56.565 1.00 87.12 547 GLY B O 1
ATOM 8121 N N . ASP B 1 517 ? -23.018 -41.794 55.468 1.00 81.69 548 ASP B N 1
ATOM 8122 C CA . ASP B 1 517 ? -22.493 -42.142 54.148 1.00 77.63 548 ASP B CA 1
ATOM 8123 C C . ASP B 1 517 ? -22.031 -40.849 53.460 1.00 71.82 548 ASP B C 1
ATOM 8124 O O . ASP B 1 517 ? -22.668 -40.371 52.518 1.00 67.96 548 ASP B O 1
ATOM 8129 N N . TYR B 1 518 ? -20.915 -40.291 53.945 1.00 66.48 549 TYR B N 1
ATOM 8130 C CA . TYR B 1 518 ? -20.486 -38.954 53.554 1.00 63.20 549 TYR B CA 1
ATOM 8131 C C . TYR B 1 518 ? -20.091 -38.927 52.075 1.00 60.63 549 TYR B C 1
ATOM 8132 O O . TYR B 1 518 ? -19.264 -39.712 51.626 1.00 60.84 549 TYR B O 1
ATOM 8141 N N . SER B 1 519 ? -20.706 -37.987 51.353 1.00 58.73 550 SER B N 1
ATOM 8142 C CA . SER B 1 519 ? -20.376 -37.612 49.990 1.00 56.52 550 SER B CA 1
ATOM 8143 C C . SER B 1 519 ? -21.088 -36.288 49.699 1.00 54.49 550 SER B C 1
ATOM 8144 O O . SER B 1 519 ? -21.804 -35.777 50.564 1.00 52.99 550 SER B O 1
ATOM 8147 N N . TRP B 1 520 ? -20.924 -35.749 48.488 1.00 52.92 551 TRP B N 1
ATOM 8148 C CA . TRP B 1 520 ? -21.637 -34.519 48.136 1.00 52.07 551 TRP B CA 1
ATOM 8149 C C . TRP B 1 520 ? -23.082 -34.823 47.706 1.00 52.49 551 TRP B C 1
ATOM 8150 O O . TRP B 1 520 ? -23.799 -33.915 47.275 1.00 50.61 551 TRP B O 1
ATOM 8161 N N . HIS B 1 521 ? -23.509 -36.086 47.863 1.00 53.07 552 HIS B N 1
ATOM 8162 C CA . HIS B 1 521 ? -24.907 -36.496 47.703 1.00 53.65 552 HIS B CA 1
ATOM 8163 C C . HIS B 1 521 ? -25.634 -36.543 49.056 1.00 53.93 552 HIS B C 1
ATOM 8164 O O . HIS B 1 521 ? -26.849 -36.727 49.088 1.00 53.55 552 HIS B O 1
ATOM 8171 N N . ALA B 1 522 ? -24.894 -36.396 50.163 1.00 53.52 553 ALA B N 1
ATOM 8172 C CA . ALA B 1 522 ? -25.471 -36.445 51.508 1.00 54.42 553 ALA B CA 1
ATOM 8173 C C . ALA B 1 522 ? -26.047 -35.070 51.865 1.00 52.92 553 ALA B C 1
ATOM 8174 O O . ALA B 1 522 ? -25.307 -34.091 51.990 1.00 53.17 553 ALA B O 1
ATOM 8176 N N . ARG B 1 523 ? -27.373 -35.022 52.031 1.00 53.09 554 ARG B N 1
ATOM 8177 C CA . ARG B 1 523 ? -28.118 -33.793 52.299 1.00 53.03 554 ARG B CA 1
ATOM 8178 C C . ARG B 1 523 ? -27.561 -33.102 53.548 1.00 52.37 554 ARG B C 1
ATOM 8179 O O . ARG B 1 523 ? -27.104 -33.759 54.483 1.00 53.33 554 ARG B O 1
ATOM 8187 N N . LEU B 1 524 ? -27.620 -31.767 53.552 1.00 50.94 555 LEU B N 1
ATOM 8188 C CA . LEU B 1 524 ? -27.323 -30.974 54.737 1.00 50.74 555 LEU B CA 1
ATOM 8189 C C . LEU B 1 524 ? -28.458 -31.164 55.748 1.00 51.41 555 LEU B C 1
ATOM 8190 O O . LEU B 1 524 ? -29.526 -31.673 55.411 1.00 50.16 555 LEU B O 1
ATOM 8195 N N . TRP B 1 525 ? -28.208 -30.745 56.989 1.00 52.61 556 TRP B N 1
ATOM 8196 C CA . TRP B 1 525 ? -29.127 -30.970 58.100 1.00 53.38 556 TRP B CA 1
ATOM 8197 C C . TRP B 1 525 ? -30.494 -30.321 57.822 1.00 52.90 556 TRP B C 1
ATOM 8198 O O . TRP B 1 525 ? -31.526 -30.932 58.121 1.00 54.72 556 TRP B O 1
ATOM 8209 N N . TRP B 1 526 ? -30.510 -29.114 57.231 1.00 49.59 557 TRP B N 1
ATOM 8210 C CA . TRP B 1 526 ? -31.783 -28.400 56.979 1.00 49.71 557 TRP B CA 1
ATOM 8211 C C . TRP B 1 526 ? -32.489 -28.934 55.725 1.00 48.99 557 TRP B C 1
ATOM 8212 O O . TRP B 1 526 ? -33.639 -28.580 55.480 1.00 49.22 557 TRP B O 1
ATOM 8223 N N . ASP B 1 527 ? -31.801 -29.778 54.949 1.00 49.85 558 ASP B N 1
ATOM 8224 C CA . ASP B 1 527 ? -32.325 -30.360 53.715 1.00 51.10 558 ASP B CA 1
ATOM 8225 C C . ASP B 1 527 ? -32.937 -31.730 54.035 1.00 51.71 558 ASP B C 1
ATOM 8226 O O . ASP B 1 527 ? -32.233 -32.744 54.081 1.00 50.91 558 ASP B O 1
ATOM 8231 N N . VAL B 1 528 ? -34.256 -31.740 54.248 1.00 52.30 559 VAL B N 1
ATOM 8232 C CA . VAL B 1 528 ? -34.998 -32.938 54.626 1.00 55.05 559 VAL B CA 1
ATOM 8233 C C . VAL B 1 528 ? -35.533 -33.608 53.357 1.00 56.67 559 VAL B C 1
ATOM 8234 O O . VAL B 1 528 ? -36.128 -32.950 52.506 1.00 57.62 559 VAL B O 1
ATOM 8238 N N . LYS B 1 529 ? -35.319 -34.923 53.246 1.00 59.31 560 LYS B N 1
ATOM 8239 C CA . LYS B 1 529 ? -35.850 -35.701 52.135 1.00 65.23 560 LYS B CA 1
ATOM 8240 C C . LYS B 1 529 ? -37.381 -35.603 52.148 1.00 68.23 560 LYS B C 1
ATOM 8241 O O . LYS B 1 529 ? -38.007 -35.378 51.111 1.00 70.01 560 LYS B O 1
#

Secondary structure (DSSP, 8-state):
--HHHHHHHHHHHHHH-HHHHHHIIIIIHHHTTSB--SHHHHHHGGGT---HHHHTHHHHHHIIIIIHHHHHHHHHHTT-GGGHHHHHHHHHHHHHHHHHHHHHHSSB--SS---PPBPHHHHHHHHHHHHHHHHTT--SSS------TTTTT-HHHHHHHHHHHHHHHHHHTTTTSHHHHHHHHHHHHHH----SGGG-EEE---------STTGGG--SS-HHHHHHH-SSTTTS--BBPHHHHHHHHTTT-TTHHHHEE-EE-TT--TTT-TT-EE-HHHHHHHHHHSTTS--S----TT--TTTT-------TT-HHHHHHHHHHHHSTT--TTTSGGGGS-EE-GGGS-TT--EEEE-HHHHHHHHHHHHHTTSS---HHHHHHHHHHHHHHHHHHHH-PPPPPHHHHHHHHTSTTTS--SSHHHHHHHHHHHHHHHGGGSHHHHHHHHHHH--S-PPPP-SSSPPSS-SSPPSSPPPPGGGTTTSHHHHHHHHHHHSS-STTSPPTT---/--HHHHHHHHHHHHHH-HHHHHHIIIIIHHHTTSB--SHHHHHHGGGT---HHHHTHHHHHHIIIIIHHHHHHHHHHTT-GGGHHHHHHHHHHHHHHHHHHHHHHSSB--TT--PPBPHHHHHHHHHHHHHHHHTT--SSS------TTTTT-HHHHHHHHHHHHHHHHHHTTTT-HHHHHHHHHHHHHH----SGGG-EEE---------SHHHHH--SS-HHHHHHH-SSTTTS--BBPHHHHHHHHTTT-TTHHHHEE-EE-TT--TTT-TT-EE-HHHHHHHHHHSTTS--S----TT--TTTT-------TT-HHHHHHHHHHHHSTT--TTTSGGGGS-EE-GGGS-TT--EEEE-HHHHHHHHHHHHHHTSSS--HHHHHHHHHHHHHHHHHHHH-PPPPPHHHHHHHHTSTTTS--SSHHHHHHHHHHHHHHHGGGSHHHHHHHHHHH--S-PPPP-SSSPPSS-SSPPSS-PPPTTHHHHTHHHHHHHHHHHSS-STTS--TT---

Foldseek 3Di:
DDLLVLLQQLLLCLQQFLLQLLLCQQALCLLLQFFDFFCNNLVHNLQVHDDLSSLCSLVVDNQVRNLLSLVVSLVVCVPPLQCLLSNLLSLLSLLLSVLLVCQFAAFADRPPRVHFGHGNVNSLVCLLVSLVVSLVRDDPNHDFSCHDQFQNRPSVLSNQVSLQVLLVSLLLLCPQDVVVSLVSNVVSVVSHHDPAQNSFGWGFADFDWQDPDPVSSVTSRFRSNLSVQCNLCNQPRHTFTAPVNQCLCVVLVNPCNPLFKWQWNRNQADSRPRPDIHTCRVQLVQQCVVVVVDPRADHAHRSGHLPRRQDADDQDPPGSSNVVVVVVCVVVVPDDCGPRVSSSTIGTDPLSNGRRQIQGSGGPLVVLLSLLLCVLVVSDPDDNQVSLLVSLQNLQVVSCPRRVTDRQDPVNSVSSCPRPLAVQDPHSLSNLQNSLQSVLSSCPSPSSSNLSSCLQSCHPVDARDDDPNHNDFDGDRFSHRHHNPCCCVVVVPSNVVVQVVQPPDDSNRHHSSRDD/DDLLVLLQQLLLCLQQALLQLLLCQQALCLLLQFFDFFCNNLVHNLQVHFDLSSLCSLVVDNLVTNLVSLVVSLVVPVPPLQCLLSNLLSLLSLLLSVVLVCQFAAFAVRPVSPFGHGNVNSLVCLLVSLVVSLVSDDPNHDFSCHDQFLNRPSVLSNQVSLVVLLLSLLLLCPLPVVSSLVSNVVSVVSHHDPAQVSFGWGFADFDWLDPDPVSNVTSRFRSSLSCQCNPANQPGHTFTAPVNLCLCVVLVNPCNPLFKWQWDCNQADSRHRPDIDTCRVQLSQQCVVVVVDPRADHAHRSGHLCNRQDADDDPPPGSSNVVVVVVCVVVVPDDCGPRVSSSTIGTDNLSNGRRQIHGSGGLLVSLLSVLLCVLVVSDPDDNQVSLLVSLQNLQVCSCPGRVGDRQDPVNSVSSCVRPLNVQDDDSLSNLQNSLQSVLSSCPSVSSSNLSSCLQSVHPVDQFDDDPNHNDFDGDRFSHRHHNPCCCVVPVPNNVVSQVVQPPDDSNRHHSSRDD